Protein 7QYP (pdb70)

Structure (mmCIF, N/CA/C/O backbone):
data_7QYP
#
_entry.id   7QYP
#
_cell.length_a   79.895
_cell.length_b   79.895
_cell.length_c   349.328
_cell.angle_alpha   90.000
_cell.angle_beta   90.000
_cell.angle_gamma   90.000
#
_symmetry.space_group_name_H-M   'P 41 21 2'
#
loop_
_entity.id
_entity.type
_entity.pdbx_description
1 polymer 'BNR/Asp-box repeat protein'
2 non-polymer 1,2-ETHANEDIOL
3 water water
#
loop_
_atom_site.group_PDB
_atom_site.id
_atom_site.type_symbol
_atom_site.label_atom_id
_atom_site.label_alt_id
_atom_site.label_comp_id
_atom_site.label_asym_id
_atom_site.label_entity_id
_atom_site.label_seq_id
_atom_site.pdbx_PDB_ins_code
_atom_site.Cartn_x
_atom_site.Cartn_y
_atom_site.Cartn_z
_atom_site.occupancy
_atom_site.B_iso_or_equiv
_atom_site.auth_seq_id
_atom_site.auth_comp_id
_atom_site.auth_asym_id
_atom_site.auth_atom_id
_atom_site.pdbx_PDB_model_num
ATOM 1 N N . ASP A 1 1 ? 37.456 28.245 26.081 1.000 60.098 34 ASP A N 1
ATOM 2 C CA . ASP A 1 1 ? 37.015 29.425 25.285 1.000 83.724 34 ASP A CA 1
ATOM 3 C C . ASP A 1 1 ? 35.535 29.735 25.594 1.000 157.801 34 ASP A C 1
ATOM 4 O O . ASP A 1 1 ? 35.328 30.524 26.536 1.000 56.458 34 ASP A O 1
ATOM 15 N N . SER A 1 2 ? 34.558 29.119 24.888 1.000 57.005 35 SER A N 1
ATOM 16 C CA . SER A 1 2 ? 33.085 29.301 25.067 1.000 74.982 35 SER A CA 1
ATOM 17 C C . SER A 1 2 ? 32.416 28.045 25.659 1.000 86.037 35 SER A C 1
ATOM 18 O O . SER A 1 2 ? 32.687 26.934 25.166 1.000 61.841 35 SER A O 1
ATOM 26 N N . VAL A 1 3 ? 31.548 28.227 26.663 1.000 38.533 36 VAL A N 1
ATOM 27 C CA . VAL A 1 3 ? 30.768 27.143 27.342 1.000 28.989 36 VAL A CA 1
ATOM 28 C C . VAL A 1 3 ? 29.317 27.606 27.393 1.000 31.778 36 VAL A C 1
ATOM 29 O O . VAL A 1 3 ? 29.087 28.797 27.687 1.000 36.955 36 VAL A O 1
ATOM 42 N N . TYR A 1 4 ? 28.393 26.689 27.118 1.000 29.595 37 TYR A N 1
ATOM 43 C CA . TYR A 1 4 ? 26.940 26.954 27.033 1.000 40.372 37 TYR A CA 1
ATOM 44 C C . TYR A 1 4 ? 26.273 26.161 28.143 1.000 34.475 37 TYR A C 1
ATOM 45 O O . TYR A 1 4 ? 26.604 24.973 28.352 1.000 27.859 37 TYR A O 1
ATOM 63 N N . VAL A 1 5 ? 25.383 26.846 28.849 1.000 37.318 38 VAL A N 1
ATOM 64 C CA . VAL A 1 5 ? 24.695 26.303 30.049 1.000 40.769 38 VAL A CA 1
ATOM 65 C C . VAL A 1 5 ? 23.203 26.396 29.789 1.000 26.872 38 VAL A C 1
ATOM 66 O O . VAL A 1 5 ? 22.692 27.487 29.392 1.000 30.175 38 VAL A O 1
ATOM 79 N N . GLN A 1 6 ? 22.529 25.307 30.100 1.000 29.336 39 GLN A N 1
ATOM 80 C CA . GLN A 1 6 ? 21.061 25.244 30.106 1.000 32.471 39 GLN A CA 1
ATOM 81 C C . GLN A 1 6 ? 20.613 24.931 31.526 1.000 24.912 39 GLN A C 1
ATOM 82 O O . GLN A 1 6 ? 21.204 24.033 32.150 1.000 25.558 39 GLN A O 1
ATOM 96 N N . ASN A 1 7 ? 19.630 25.674 32.019 1.000 24.956 40 ASN A N 1
ATOM 97 C CA . ASN A 1 7 ? 18.939 25.313 33.278 1.000 28.449 40 ASN A CA 1
ATOM 98 C C . ASN A 1 7 ? 17.528 24.874 32.903 1.000 26.137 40 ASN A C 1
ATOM 99 O O . ASN A 1 7 ? 16.623 25.721 32.853 1.000 27.331 40 ASN A O 1
ATOM 110 N N . PRO A 1 8 ? 17.270 23.581 32.602 1.000 26.910 41 PRO A N 1
ATOM 111 C CA . PRO A 1 8 ? 15.952 23.174 32.090 1.000 21.846 41 PRO A CA 1
ATOM 112 C C . PRO A 1 8 ? 14.789 23.354 33.072 1.000 25.006 41 PRO A C 1
ATOM 113 O O . PRO A 1 8 ? 14.865 22.888 34.194 1.000 24.340 41 PRO A O 1
ATOM 124 N N . GLN A 1 9 ? 13.705 23.985 32.620 1.000 25.365 42 GLN A N 1
ATOM 125 C CA . GLN A 1 9 ? 12.488 24.120 33.460 1.000 22.173 42 GLN A CA 1
ATOM 126 C C . GLN A 1 9 ? 11.731 22.784 33.470 1.000 23.532 42 GLN A C 1
ATOM 127 O O . GLN A 1 9 ? 10.774 22.571 32.676 1.000 23.612 42 GLN A O 1
ATOM 141 N N . ILE A 1 10 ? 12.263 21.833 34.223 1.000 20.858 43 ILE A N 1
ATOM 142 C CA . ILE A 1 10 ? 11.602 20.539 34.493 1.000 21.343 43 ILE A CA 1
ATOM 143 C C . ILE A 1 10 ? 11.588 20.341 35.990 1.000 21.298 43 ILE A C 1
ATOM 144 O O . ILE A 1 10 ? 12.390 20.897 36.727 1.000 27.025 43 ILE A O 1
ATOM 160 N N . PRO A 1 11 ? 10.645 19.533 36.491 1.000 24.042 44 PRO A N 1
ATOM 161 C CA . PRO A 1 11 ? 10.575 19.318 37.931 1.000 13.520 44 PRO A CA 1
ATOM 162 C C . PRO A 1 11 ? 11.809 18.563 38.451 1.000 20.804 44 PRO A C 1
ATOM 163 O O . PRO A 1 11 ? 12.232 17.545 37.884 1.000 18.761 44 PRO A O 1
ATOM 174 N N . ILE A 1 12 ? 12.243 19.026 39.633 1.000 27.297 45 ILE A N 1
ATOM 175 C CA . ILE A 1 12 ? 13.179 18.304 40.534 1.000 22.091 45 ILE A CA 1
ATOM 176 C C . ILE A 1 12 ? 12.362 17.349 41.417 1.000 21.783 45 ILE A C 1
ATOM 177 O O . ILE A 1 12 ? 11.534 17.822 42.231 1.000 23.486 45 ILE A O 1
ATOM 193 N N . LEU A 1 13 ? 12.526 16.050 41.220 1.000 19.119 46 LEU A N 1
ATOM 194 C CA . LEU A 1 13 ? 11.651 15.081 41.930 1.000 28.434 46 LEU A CA 1
ATOM 195 C C . LEU A 1 13 ? 12.294 14.779 43.288 1.000 37.217 46 LEU A C 1
ATOM 196 O O . LEU A 1 13 ? 13.462 14.333 43.329 1.000 24.286 46 LEU A O 1
ATOM 212 N N . VAL A 1 14 ? 11.546 14.997 44.368 1.000 24.667 47 VAL A N 1
ATOM 213 C CA . VAL A 1 14 ? 12.071 14.786 45.759 1.000 27.401 47 VAL A CA 1
ATOM 214 C C . VAL A 1 14 ? 12.345 13.289 45.972 1.000 26.041 47 VAL A C 1
ATOM 215 O O . VAL A 1 14 ? 13.064 12.979 46.939 1.000 28.812 47 VAL A O 1
ATOM 228 N N . ASP A 1 15 ? 11.773 12.391 45.143 1.000 25.927 48 ASP A N 1
ATOM 229 C CA . ASP A 1 15 ? 11.952 10.916 45.295 1.000 23.895 48 ASP A CA 1
ATOM 230 C C . ASP A 1 15 ? 13.035 10.387 44.344 1.000 25.799 48 ASP A C 1
ATOM 231 O O . ASP A 1 15 ? 13.347 9.193 44.398 1.000 31.636 48 ASP A O 1
ATOM 240 N N . ARG A 1 16 ? 13.616 11.223 43.488 1.000 23.818 49 ARG A N 1
ATOM 241 C CA . ARG A 1 16 ? 14.677 10.741 42.571 1.000 26.640 49 ARG A CA 1
ATOM 242 C C . ARG A 1 16 ? 16.047 10.814 43.231 1.000 34.734 49 ARG A C 1
ATOM 243 O O . ARG A 1 16 ? 16.235 11.613 44.185 1.000 31.091 49 ARG A O 1
ATOM 264 N N . THR A 1 17 ? 16.958 9.936 42.787 1.000 25.942 50 THR A N 1
ATOM 265 C CA . THR A 1 17 ? 18.379 10.020 43.137 1.000 24.191 50 THR A CA 1
ATOM 266 C C . THR A 1 17 ? 19.045 11.106 42.289 1.000 25.453 50 THR A C 1
ATOM 267 O O . THR A 1 17 ? 19.911 11.844 42.835 1.000 22.016 50 THR A O 1
ATOM 278 N N . ASP A 1 18 ? 18.749 11.158 40.988 1.000 27.081 51 ASP A N 1
ATOM 279 C CA . ASP A 1 18 ? 19.291 12.216 40.088 1.000 38.400 51 ASP A CA 1
ATOM 280 C C . ASP A 1 18 ? 18.161 13.039 39.445 1.000 28.661 51 ASP A C 1
ATOM 281 O O . ASP A 1 18 ? 17.078 12.527 39.196 1.000 22.570 51 ASP A O 1
ATOM 290 N N . ASN A 1 19 ? 18.425 14.319 39.290 1.000 20.485 52 ASN A N 1
ATOM 291 C CA . ASN A 1 19 ? 17.585 15.323 38.627 1.000 22.182 52 ASN A CA 1
ATOM 292 C C . ASN A 1 19 ? 18.532 16.239 37.865 1.000 25.651 52 ASN A C 1
ATOM 293 O O . ASN A 1 19 ? 19.484 16.682 38.461 1.000 22.618 52 ASN A O 1
ATOM 304 N N . VAL A 1 20 ? 18.256 16.537 36.604 1.000 21.586 53 VAL A N 1
ATOM 305 C CA . VAL A 1 20 ? 19.092 17.484 35.819 1.000 18.905 53 VAL A CA 1
ATOM 306 C C . VAL A 1 20 ? 18.870 18.908 36.310 1.000 23.077 53 VAL A C 1
ATOM 307 O O . VAL A 1 20 ? 17.738 19.439 36.143 1.000 26.573 53 VAL A O 1
ATOM 320 N N . LEU A 1 21 ? 19.916 19.496 36.893 1.000 27.027 54 LEU A N 1
ATOM 321 C CA . LEU A 1 21 ? 19.912 20.898 37.373 1.000 27.995 54 LEU A CA 1
ATOM 322 C C . LEU A 1 21 ? 20.485 21.732 36.233 1.000 33.666 54 LEU A C 1
ATOM 323 O O . LEU A 1 21 ? 19.886 22.760 35.911 1.000 23.129 54 LEU A O 1
ATOM 339 N N . PHE A 1 22 ? 21.635 21.322 35.682 1.000 23.063 55 PHE A N 1
ATOM 340 C CA . PHE A 1 22 ? 22.272 22.089 34.582 1.000 33.289 55 PHE A CA 1
ATOM 341 C C . PHE A 1 22 ? 22.718 21.102 33.512 1.000 38.350 55 PHE A C 1
ATOM 342 O O . PHE A 1 22 ? 23.169 19.985 33.889 1.000 24.144 55 PHE A O 1
ATOM 359 N N . ARG A 1 23 ? 22.625 21.508 32.247 1.000 29.834 56 ARG A N 1
ATOM 360 C CA . ARG A 1 23 ? 23.287 20.766 31.142 1.000 23.367 56 ARG A CA 1
ATOM 361 C C . ARG A 1 23 ? 24.300 21.727 30.538 1.000 24.892 56 ARG A C 1
ATOM 362 O O . ARG A 1 23 ? 23.991 22.915 30.429 1.000 25.978 56 ARG A O 1
ATOM 383 N N . ILE A 1 24 ? 25.474 21.196 30.201 1.000 22.699 57 ILE A N 1
ATOM 384 C CA . ILE A 1 24 ? 26.621 22.035 29.752 1.000 34.494 57 ILE A CA 1
ATOM 385 C C . ILE A 1 24 ? 27.176 21.449 28.460 1.000 34.220 57 ILE A C 1
ATOM 386 O O . ILE A 1 24 ? 27.411 20.230 28.420 1.000 28.437 57 ILE A O 1
ATOM 402 N N . ARG A 1 25 ? 27.285 22.304 27.445 1.000 27.827 58 ARG A N 1
ATOM 403 C CA . ARG A 1 25 ? 27.877 21.958 26.149 1.000 31.592 58 ARG A CA 1
ATOM 404 C C . ARG A 1 25 ? 29.141 22.798 26.010 1.000 37.329 58 ARG A C 1
ATOM 405 O O . ARG A 1 25 ? 29.034 24.043 26.000 1.000 27.552 58 ARG A O 1
ATOM 426 N N . ILE A 1 26 ? 30.283 22.117 25.895 1.000 23.378 59 ILE A N 1
ATOM 427 C CA . ILE A 1 26 ? 31.569 22.747 25.522 1.000 35.203 59 ILE A CA 1
ATOM 428 C C . ILE A 1 26 ? 31.780 22.386 24.060 1.000 47.533 59 ILE A C 1
ATOM 429 O O . ILE A 1 26 ? 32.112 21.246 23.758 1.000 34.415 59 ILE A O 1
ATOM 445 N N . PRO A 1 27 ? 31.501 23.320 23.121 1.000 45.478 60 PRO A N 1
ATOM 446 C CA . PRO A 1 27 ? 31.404 22.976 21.702 1.000 51.299 60 PRO A CA 1
ATOM 447 C C . PRO A 1 27 ? 32.719 22.715 20.939 1.000 47.211 60 PRO A C 1
ATOM 448 O O . PRO A 1 27 ? 32.700 21.914 20.043 1.000 36.979 60 PRO A O 1
ATOM 459 N N . ASP A 1 28 ? 33.817 23.383 21.291 1.000 40.185 61 ASP A N 1
ATOM 460 C CA . ASP A 1 28 ? 35.049 23.503 20.453 1.000 52.872 61 ASP A CA 1
ATOM 461 C C . ASP A 1 28 ? 36.270 23.122 21.281 1.000 47.710 61 ASP A C 1
ATOM 462 O O . ASP A 1 28 ? 37.285 23.847 21.216 1.000 37.058 61 ASP A O 1
ATOM 471 N N . ALA A 1 29 ? 36.174 22.043 22.057 1.000 38.649 62 ALA A N 1
ATOM 472 C CA . ALA A 1 29 ? 37.295 21.539 22.875 1.000 47.707 62 ALA A CA 1
ATOM 473 C C . ALA A 1 29 ? 38.428 21.118 21.954 1.000 49.088 62 ALA A C 1
ATOM 474 O O . ALA A 1 29 ? 38.146 20.609 20.833 1.000 39.624 62 ALA A O 1
ATOM 481 N N . THR A 1 30 ? 39.645 21.323 22.454 1.000 35.766 63 THR A N 1
ATOM 482 C CA . THR A 1 30 ? 40.877 20.666 21.999 1.000 36.819 63 THR A CA 1
ATOM 483 C C . THR A 1 30 ? 40.879 19.310 22.748 1.000 40.286 63 THR A C 1
ATOM 484 O O . THR A 1 30 ? 40.556 19.242 23.949 1.000 35.993 63 THR A O 1
ATOM 495 N N . LYS A 1 31 ? 41.413 18.277 22.069 1.000 47.978 64 LYS A N 1
ATOM 496 C CA . LYS A 1 31 ? 41.622 16.946 22.712 1.000 37.306 64 LYS A CA 1
ATOM 497 C C . LYS A 1 31 ? 42.577 17.180 23.891 1.000 31.904 64 LYS A C 1
ATOM 498 O O . LYS A 1 31 ? 43.535 17.878 23.675 1.000 44.660 64 LYS A O 1
ATOM 517 N N . GLY A 1 32 ? 42.251 16.689 25.094 1.000 35.648 65 GLY A N 1
ATOM 518 C CA . GLY A 1 32 ? 43.077 16.828 26.311 1.000 34.097 65 GLY A CA 1
ATOM 519 C C . GLY A 1 32 ? 42.670 18.003 27.211 1.000 39.103 65 GLY A C 1
ATOM 520 O O . GLY A 1 32 ? 43.256 18.147 28.338 1.000 39.737 65 GLY A O 1
ATOM 524 N N . ASP A 1 33 ? 41.769 18.882 26.758 1.000 39.490 66 ASP A N 1
ATOM 525 C CA . ASP A 1 33 ? 41.257 19.991 27.614 1.000 36.134 66 ASP A CA 1
ATOM 526 C C . ASP A 1 33 ? 40.620 19.363 28.853 1.000 58.208 66 ASP A C 1
ATOM 527 O O . ASP A 1 33 ? 39.978 18.283 28.730 1.000 33.656 66 ASP A O 1
ATOM 536 N N . VAL A 1 34 ? 40.764 20.006 30.008 1.000 33.498 67 VAL A N 1
ATOM 537 C CA . VAL A 1 34 ? 40.100 19.518 31.251 1.000 36.223 67 VAL A CA 1
ATOM 538 C C . VAL A 1 34 ? 39.259 20.657 31.818 1.000 31.200 67 VAL A C 1
ATOM 539 O O . VAL A 1 34 ? 39.821 21.794 31.997 1.000 50.674 67 VAL A O 1
ATOM 552 N N . LEU A 1 35 ? 38.011 20.343 32.143 1.000 35.709 68 LEU A N 1
ATOM 553 C CA . LEU A 1 35 ? 37.154 21.196 32.998 1.000 33.796 68 LEU A CA 1
ATOM 554 C C . LEU A 1 35 ? 37.663 21.024 34.455 1.000 32.032 68 LEU A C 1
ATOM 555 O O . LEU A 1 35 ? 37.269 20.091 35.158 1.000 28.309 68 LEU A O 1
ATOM 571 N N . ASN A 1 36 ? 38.597 21.889 34.906 1.000 35.438 69 ASN A N 1
ATOM 572 C CA . ASN A 1 36 ? 39.265 21.741 36.232 1.000 31.164 69 ASN A CA 1
ATOM 573 C C . ASN A 1 36 ? 38.231 21.916 37.344 1.000 39.698 69 ASN A C 1
ATOM 574 O O . ASN A 1 36 ? 38.329 21.168 38.375 1.000 39.414 69 ASN A O 1
ATOM 585 N N . ARG A 1 37 ? 37.267 22.840 37.142 1.000 33.845 70 ARG A N 1
ATOM 586 C CA . ARG A 1 37 ? 36.275 23.190 38.185 1.000 40.993 70 ARG A CA 1
ATOM 587 C C . ARG A 1 37 ? 35.200 24.097 37.600 1.000 44.385 70 ARG A C 1
ATOM 588 O O . ARG A 1 37 ? 35.450 24.937 36.702 1.000 35.163 70 ARG A O 1
ATOM 609 N N . LEU A 1 38 ? 34.018 23.917 38.147 1.000 34.855 71 LEU A N 1
ATOM 610 C CA . LEU A 1 38 ? 32.800 24.649 37.783 1.000 43.448 71 LEU A CA 1
ATOM 611 C C . LEU A 1 38 ? 32.232 25.150 39.117 1.000 51.351 71 LEU A C 1
ATOM 612 O O . LEU A 1 38 ? 32.316 24.398 40.110 1.000 38.588 71 LEU A O 1
ATOM 628 N N . THR A 1 39 ? 31.771 26.395 39.182 1.000 33.841 72 THR A N 1
ATOM 629 C CA . THR A 1 39 ? 31.189 26.977 40.418 1.000 39.301 72 THR A CA 1
ATOM 630 C C . THR A 1 39 ? 29.727 27.287 40.133 1.000 47.569 72 THR A C 1
ATOM 631 O O . THR A 1 39 ? 29.449 27.845 39.037 1.000 37.591 72 THR A O 1
ATOM 642 N N . ILE A 1 40 ? 28.858 26.867 41.051 1.000 35.534 73 ILE A N 1
ATOM 643 C CA . ILE A 1 40 ? 27.411 27.186 40.998 1.000 30.806 73 ILE A CA 1
ATOM 644 C C . ILE A 1 40 ? 27.082 27.998 42.257 1.000 26.828 73 ILE A C 1
ATOM 645 O O . ILE A 1 40 ? 27.743 27.809 43.277 1.000 34.931 73 ILE A O 1
ATOM 661 N N . ARG A 1 41 ? 26.129 28.932 42.122 1.000 31.871 74 ARG A N 1
ATOM 662 C CA . ARG A 1 41 ? 25.660 29.800 43.218 1.000 35.315 74 ARG A CA 1
ATOM 663 C C . ARG A 1 41 ? 24.154 29.593 43.346 1.000 39.165 74 ARG A C 1
ATOM 664 O O . ARG A 1 41 ? 23.490 29.431 42.306 1.000 32.044 74 ARG A O 1
ATOM 685 N N . PHE A 1 42 ? 23.670 29.555 44.590 1.000 28.156 75 PHE A N 1
ATOM 686 C CA . PHE A 1 42 ? 22.236 29.461 44.927 1.000 27.627 75 PHE A CA 1
ATOM 687 C C . PHE A 1 42 ? 21.833 30.778 45.603 1.000 28.096 75 PHE A C 1
ATOM 688 O O . PHE A 1 42 ? 22.637 31.338 46.379 1.000 28.860 75 PHE A O 1
ATOM 705 N N . GLY A 1 43 ? 20.617 31.249 45.347 1.000 29.583 76 GLY A N 1
ATOM 706 C CA . GLY A 1 43 ? 20.090 32.501 45.935 1.000 31.909 76 GLY A CA 1
ATOM 707 C C . GLY A 1 43 ? 20.194 32.502 47.468 1.000 34.715 76 GLY A C 1
ATOM 708 O O . GLY A 1 43 ? 20.101 31.407 48.082 1.000 32.684 76 GLY A O 1
ATOM 712 N N . ASN A 1 44 ? 20.370 33.672 48.073 1.000 36.706 77 ASN A N 1
ATOM 713 C CA . ASN A 1 44 ? 20.579 33.825 49.542 1.000 33.959 77 ASN A CA 1
ATOM 714 C C . ASN A 1 44 ? 19.439 33.186 50.349 1.000 30.014 77 ASN A C 1
ATOM 715 O O . ASN A 1 44 ? 19.668 32.873 51.506 1.000 31.957 77 ASN A O 1
ATOM 726 N N . GLU A 1 45 ? 18.262 32.974 49.774 1.000 34.024 78 GLU A N 1
ATOM 727 C CA . GLU A 1 45 ? 17.089 32.540 50.575 1.000 37.816 78 GLU A CA 1
ATOM 728 C C . GLU A 1 45 ? 16.746 31.105 50.211 1.000 32.697 78 GLU A C 1
ATOM 729 O O . GLU A 1 45 ? 15.756 30.606 50.754 1.000 33.245 78 GLU A O 1
ATOM 741 N N . ASP A 1 46 ? 17.563 30.454 49.383 1.000 32.008 79 ASP A N 1
ATOM 742 C CA . ASP A 1 46 ? 17.389 29.028 49.041 1.000 38.586 79 ASP A CA 1
ATOM 743 C C . ASP A 1 46 ? 17.618 28.211 50.317 1.000 31.095 79 ASP A C 1
ATOM 744 O O . ASP A 1 46 ? 18.544 28.486 51.054 1.000 28.394 79 ASP A O 1
ATOM 753 N N . LYS A 1 47 ? 16.767 27.206 50.504 1.000 29.597 80 LYS A N 1
ATOM 754 C CA . LYS A 1 47 ? 16.810 26.247 51.623 1.000 32.207 80 LYS A CA 1
ATOM 755 C C . LYS A 1 47 ? 17.762 25.121 51.207 1.000 26.045 80 LYS A C 1
ATOM 756 O O . LYS A 1 47 ? 17.287 24.069 50.826 1.000 33.575 80 LYS A O 1
ATOM 775 N N . LEU A 1 48 ? 19.058 25.376 51.273 1.000 29.560 81 LEU A N 1
ATOM 776 C CA . LEU A 1 48 ? 20.080 24.423 50.804 1.000 32.588 81 LEU A CA 1
ATOM 777 C C . LEU A 1 48 ? 20.177 23.244 51.771 1.000 28.711 81 LEU A C 1
ATOM 778 O O . LEU A 1 48 ? 20.759 22.250 51.388 1.000 32.687 81 LEU A O 1
ATOM 794 N N . SER A 1 49 ? 19.662 23.357 52.999 1.000 30.377 82 SER A N 1
ATOM 795 C CA . SER A 1 49 ? 19.614 22.229 53.965 1.000 28.932 82 SER A CA 1
ATOM 796 C C . SER A 1 49 ? 18.695 21.126 53.424 1.000 25.814 82 SER A C 1
ATOM 797 O O . SER A 1 49 ? 18.851 20.000 53.867 1.000 33.058 82 SER A O 1
ATOM 805 N N . GLU A 1 50 ? 17.823 21.400 52.446 1.000 30.561 83 GLU A N 1
ATOM 806 C CA . GLU A 1 50 ? 16.991 20.344 51.787 1.000 30.921 83 GLU A CA 1
ATOM 807 C C . GLU A 1 50 ? 17.752 19.697 50.622 1.000 30.365 83 GLU A C 1
ATOM 808 O O . GLU A 1 50 ? 17.231 18.707 50.090 1.000 34.891 83 GLU A O 1
ATOM 820 N N . VAL A 1 51 ? 18.916 20.230 50.227 1.000 32.652 84 VAL A N 1
ATOM 821 C CA . VAL A 1 51 ? 19.733 19.606 49.143 1.000 29.671 84 VAL A CA 1
ATOM 822 C C . VAL A 1 51 ? 20.656 18.557 49.793 1.000 25.371 84 VAL A C 1
ATOM 823 O O . VAL A 1 51 ? 21.482 18.914 50.680 1.000 29.197 84 VAL A O 1
ATOM 836 N N . LYS A 1 52 ? 20.440 17.288 49.447 1.000 28.227 85 LYS A N 1
ATOM 837 C CA . LYS A 1 52 ? 21.202 16.115 49.956 1.000 35.855 85 LYS A CA 1
ATOM 838 C C . LYS A 1 52 ? 22.558 16.057 49.268 1.000 31.260 85 LYS A C 1
ATOM 839 O O . LYS A 1 52 ? 23.550 15.901 49.976 1.000 36.212 85 LYS A O 1
ATOM 858 N N . ALA A 1 53 ? 22.615 16.260 47.948 1.000 31.978 86 ALA A N 1
ATOM 859 C CA . ALA A 1 53 ? 23.862 16.154 47.146 1.000 39.065 86 ALA A CA 1
ATOM 860 C C . ALA A 1 53 ? 23.711 16.840 45.782 1.000 41.227 86 ALA A C 1
ATOM 861 O O . ALA A 1 53 ? 22.584 16.963 45.225 1.000 30.464 86 ALA A O 1
ATOM 868 N N . VAL A 1 54 ? 24.847 17.301 45.276 1.000 29.293 87 VAL A N 1
ATOM 869 C CA . VAL A 1 54 ? 25.027 17.782 43.888 1.000 24.690 87 VAL A CA 1
ATOM 870 C C . VAL A 1 54 ? 26.182 16.976 43.285 1.000 34.035 87 VAL A C 1
ATOM 871 O O . VAL A 1 54 ? 27.203 16.842 43.933 1.000 31.999 87 VAL A O 1
ATOM 884 N N . ARG A 1 55 ? 26.014 16.504 42.061 1.000 26.676 88 ARG A N 1
ATOM 885 C CA . ARG A 1 55 ? 27.005 15.691 41.325 1.000 32.020 88 ARG A CA 1
ATOM 886 C C . ARG A 1 55 ? 27.317 16.335 39.980 1.000 29.011 88 ARG A C 1
ATOM 887 O O . ARG A 1 55 ? 26.435 16.970 39.392 1.000 22.265 88 ARG A O 1
ATOM 908 N N . LEU A 1 56 ? 28.550 16.155 39.510 1.000 31.643 89 LEU A N 1
ATOM 909 C CA . LEU A 1 56 ? 28.957 16.528 38.139 1.000 31.109 89 LEU A CA 1
ATOM 910 C C . LEU A 1 56 ? 29.203 15.231 37.371 1.000 24.974 89 LEU A C 1
ATOM 911 O O . LEU A 1 56 ? 30.035 14.379 37.872 1.000 24.728 89 LEU A O 1
ATOM 927 N N . PHE A 1 57 ? 28.523 15.096 36.235 1.000 32.433 90 PHE A N 1
ATOM 928 C CA . PHE A 1 57 ? 28.675 13.940 35.325 1.000 26.623 90 PHE A CA 1
ATOM 929 C C . PHE A 1 57 ? 29.312 14.382 34.007 1.000 30.019 90 PHE A C 1
ATOM 930 O O . PHE A 1 57 ? 29.003 15.486 33.544 1.000 31.602 90 PHE A O 1
ATOM 947 N N . TYR A 1 58 ? 30.109 13.489 33.399 1.000 25.311 91 TYR A N 1
ATOM 948 C CA . TYR A 1 58 ? 30.583 13.601 31.996 1.000 29.322 91 TYR A CA 1
ATOM 949 C C . TYR A 1 58 ? 29.769 12.631 31.139 1.000 41.960 91 TYR A C 1
ATOM 950 O O . TYR A 1 58 ? 29.610 11.467 31.579 1.000 26.795 91 TYR A O 1
ATOM 968 N N . ALA A 1 59 ? 29.237 13.087 30.001 1.000 29.699 92 ALA A N 1
ATOM 969 C CA . ALA A 1 59 ? 28.399 12.246 29.089 1.000 25.520 92 ALA A CA 1
ATOM 970 C C . ALA A 1 59 ? 29.081 12.095 27.721 1.000 24.962 92 ALA A C 1
ATOM 971 O O . ALA A 1 59 ? 28.429 11.598 26.827 1.000 29.722 92 ALA A O 1
ATOM 978 N N . GLY A 1 60 ? 30.346 12.511 27.588 1.000 30.628 93 GLY A N 1
ATOM 979 C CA . GLY A 1 60 ? 31.149 12.277 26.374 1.000 25.645 93 GLY A CA 1
ATOM 980 C C . GLY A 1 60 ? 30.825 13.310 25.314 1.000 36.613 93 GLY A C 1
ATOM 981 O O . GLY A 1 60 ? 30.742 14.495 25.660 1.000 30.240 93 GLY A O 1
ATOM 985 N N . THR A 1 61 ? 30.611 12.886 24.064 1.000 34.340 94 THR A N 1
ATOM 986 C CA . THR A 1 61 ? 30.580 13.801 22.889 1.000 25.653 94 THR A CA 1
ATOM 987 C C . THR A 1 61 ? 29.245 13.644 22.144 1.000 25.091 94 THR A C 1
ATOM 988 O O . THR A 1 61 ? 28.312 12.963 22.664 1.000 22.862 94 THR A O 1
ATOM 999 N N . GLU A 1 62 ? 29.185 14.239 20.950 1.000 29.128 95 GLU A N 1
ATOM 1000 C CA . GLU A 1 62 ? 27.997 14.262 20.077 1.000 29.739 95 GLU A CA 1
ATOM 1001 C C . GLU A 1 62 ? 28.364 13.567 18.781 1.000 27.960 95 GLU A C 1
ATOM 1002 O O . GLU A 1 62 ? 29.539 13.486 18.482 1.000 31.487 95 GLU A O 1
ATOM 1014 N N . ALA A 1 63 ? 27.361 12.979 18.139 1.000 31.749 96 ALA A N 1
ATOM 1015 C CA . ALA A 1 63 ? 27.435 12.477 16.750 1.000 27.167 96 ALA A CA 1
ATOM 1016 C C . ALA A 1 63 ? 27.725 13.632 15.772 1.000 27.038 96 ALA A C 1
ATOM 1017 O O . ALA A 1 63 ? 27.057 14.686 15.872 1.000 41.529 96 ALA A O 1
ATOM 1024 N N . ALA A 1 64 ? 28.618 13.379 14.821 1.000 33.240 97 ALA A N 1
ATOM 1025 C CA . ALA A 1 64 ? 29.037 14.248 13.685 1.000 46.855 97 ALA A CA 1
ATOM 1026 C C . ALA A 1 64 ? 27.835 14.844 12.951 1.000 34.169 97 ALA A C 1
ATOM 1027 O O . ALA A 1 64 ? 27.944 15.954 12.487 1.000 44.786 97 ALA A O 1
ATOM 1034 N N . THR A 1 65 ? 26.732 14.107 12.913 1.000 32.094 98 THR A N 1
ATOM 1035 C CA . THR A 1 65 ? 25.528 14.292 12.086 1.000 37.440 98 THR A CA 1
ATOM 1036 C C . THR A 1 65 ? 24.572 15.230 12.812 1.000 57.469 98 THR A C 1
ATOM 1037 O O . THR A 1 65 ? 23.705 15.754 12.150 1.000 36.854 98 THR A O 1
ATOM 1048 N N . LYS A 1 66 ? 24.687 15.376 14.131 1.000 44.113 99 LYS A N 1
ATOM 1049 C CA . LYS A 1 66 ? 23.566 15.918 14.949 1.000 43.297 99 LYS A CA 1
ATOM 1050 C C . LYS A 1 66 ? 23.778 17.385 15.345 1.000 30.000 99 LYS A C 1
ATOM 1051 O O . LYS A 1 66 ? 22.974 17.915 16.179 1.000 42.950 99 LYS A O 1
ATOM 1070 N N . GLY A 1 67 ? 24.761 18.053 14.767 1.000 34.907 100 GLY A N 1
ATOM 1071 C CA . GLY A 1 67 ? 24.885 19.515 14.908 1.000 60.047 100 GLY A CA 1
ATOM 1072 C C . GLY A 1 67 ? 25.426 19.909 16.267 1.000 60.073 100 GLY A C 1
ATOM 1073 O O . GLY A 1 67 ? 26.034 19.062 16.946 1.000 40.826 100 GLY A O 1
ATOM 1077 N N . ARG A 1 68 ? 25.226 21.170 16.624 1.000 44.290 101 ARG A N 1
ATOM 1078 C CA . ARG A 1 68 ? 26.109 21.897 17.561 1.000 46.669 101 ARG A CA 1
ATOM 1079 C C . ARG A 1 68 ? 25.261 22.653 18.590 1.000 40.936 101 ARG A C 1
ATOM 1080 O O . ARG A 1 68 ? 25.827 23.399 19.387 1.000 37.984 101 ARG A O 1
ATOM 1101 N N . SER A 1 69 ? 23.947 22.455 18.572 1.000 31.509 102 SER A N 1
ATOM 1102 C CA . SER A 1 69 ? 22.963 23.235 19.358 1.000 43.197 102 SER A CA 1
ATOM 1103 C C . SER A 1 69 ? 22.326 22.396 20.459 1.000 37.053 102 SER A C 1
ATOM 1104 O O . SER A 1 69 ? 21.440 22.922 21.106 1.000 31.281 102 SER A O 1
ATOM 1112 N N . ARG A 1 70 ? 22.723 21.132 20.648 1.000 28.659 103 ARG A N 1
ATOM 1113 C CA . ARG A 1 70 ? 22.034 20.255 21.643 1.000 32.028 103 ARG A CA 1
ATOM 1114 C C . ARG A 1 70 ? 22.775 20.382 22.974 1.000 29.947 103 ARG A C 1
ATOM 1115 O O . ARG A 1 70 ? 23.917 20.850 22.986 1.000 27.460 103 ARG A O 1
ATOM 1136 N N . PHE A 1 71 ? 22.113 20.020 24.061 1.000 25.621 104 PHE A N 1
ATOM 1137 C CA . PHE A 1 71 ? 22.641 20.139 25.442 1.000 21.824 104 PHE A CA 1
ATOM 1138 C C . PHE A 1 71 ? 22.939 18.754 26.018 1.000 28.165 104 PHE A C 1
ATOM 1139 O O . PHE A 1 71 ? 23.343 18.691 27.130 1.000 33.028 104 PHE A O 1
ATOM 1156 N N . ALA A 1 72 ? 22.717 17.673 25.275 1.000 29.661 105 ALA A N 1
ATOM 1157 C CA . ALA A 1 72 ? 22.994 16.281 25.696 1.000 32.183 105 ALA A CA 1
ATOM 1158 C C . ALA A 1 72 ? 22.965 15.369 24.480 1.000 33.611 105 ALA A C 1
ATOM 1159 O O . ALA A 1 72 ? 22.285 15.686 23.529 1.000 22.893 105 ALA A O 1
ATOM 1166 N N . PRO A 1 73 ? 23.641 14.198 24.502 1.000 21.131 106 PRO A N 1
ATOM 1167 C CA . PRO A 1 73 ? 23.580 13.277 23.373 1.000 20.679 106 PRO A CA 1
ATOM 1168 C C . PRO A 1 73 ? 22.380 12.317 23.502 1.000 23.616 106 PRO A C 1
ATOM 1169 O O . PRO A 1 73 ? 21.984 11.660 22.564 1.000 26.303 106 PRO A O 1
ATOM 1180 N N . VAL A 1 74 ? 21.772 12.282 24.667 1.000 17.410 107 VAL A N 1
ATOM 1181 C CA . VAL A 1 74 ? 20.792 11.221 25.076 1.000 21.411 107 VAL A CA 1
ATOM 1182 C C . VAL A 1 74 ? 20.103 11.751 26.330 1.000 29.002 107 VAL A C 1
ATOM 1183 O O . VAL A 1 74 ? 20.717 12.602 27.057 1.000 27.672 107 VAL A O 1
ATOM 1196 N N . THR A 1 75 ? 18.941 11.194 26.632 1.000 21.287 108 THR A N 1
ATOM 1197 C CA . THR A 1 75 ? 18.237 11.330 27.929 1.000 26.569 108 THR A CA 1
ATOM 1198 C C . THR A 1 75 ? 19.133 10.766 29.049 1.000 33.929 108 THR A C 1
ATOM 1199 O O . THR A 1 75 ? 19.547 9.562 28.962 1.000 25.028 108 THR A O 1
ATOM 1210 N N . TYR A 1 76 ? 19.358 11.555 30.105 1.000 23.570 109 TYR A N 1
ATOM 1211 C CA . TYR A 1 76 ? 20.262 11.164 31.205 1.000 27.927 109 TYR A CA 1
ATOM 1212 C C . TYR A 1 76 ? 19.489 10.316 32.213 1.000 23.334 109 TYR A C 1
ATOM 1213 O O . TYR A 1 76 ? 20.013 9.255 32.739 1.000 22.370 109 TYR A O 1
ATOM 1231 N N . VAL A 1 77 ? 18.302 10.785 32.573 1.000 22.298 110 VAL A N 1
ATOM 1232 C CA . VAL A 1 77 ? 17.462 10.117 33.596 1.000 24.817 110 VAL A CA 1
ATOM 1233 C C . VAL A 1 77 ? 16.168 9.685 32.925 1.000 19.063 110 VAL A C 1
ATOM 1234 O O . VAL A 1 77 ? 15.307 10.584 32.638 1.000 21.852 110 VAL A O 1
ATOM 1247 N N . SER A 1 78 ? 15.995 8.368 32.785 1.000 26.119 111 SER A N 1
ATOM 1248 C CA . SER A 1 78 ? 14.857 7.757 32.032 1.000 25.269 111 SER A CA 1
ATOM 1249 C C . SER A 1 78 ? 13.551 7.872 32.818 1.000 26.514 111 SER A C 1
ATOM 1250 O O . SER A 1 78 ? 13.532 7.491 34.014 1.000 22.857 111 SER A O 1
ATOM 1258 N N . SER A 1 79 ? 12.485 8.372 32.188 1.000 18.082 112 SER A N 1
ATOM 1259 C CA . SER A 1 79 ? 11.125 8.221 32.739 1.000 21.567 112 SER A CA 1
ATOM 1260 C C . SER A 1 79 ? 10.444 6.930 32.235 1.000 20.216 112 SER A C 1
ATOM 1261 O O . SER A 1 79 ? 9.303 6.736 32.646 1.000 21.684 112 SER A O 1
ATOM 1269 N N . HIS A 1 80 ? 11.093 6.067 31.440 1.000 25.665 113 HIS A N 1
ATOM 1270 C CA . HIS A 1 80 ? 10.438 4.875 30.794 1.000 29.448 113 HIS A CA 1
ATOM 1271 C C . HIS A 1 80 ? 11.127 3.556 31.155 1.000 26.316 113 HIS A C 1
ATOM 1272 O O . HIS A 1 80 ? 10.503 2.465 31.016 1.000 22.038 113 HIS A O 1
ATOM 1287 N N . ASN A 1 81 ? 12.373 3.616 31.565 1.000 23.329 114 ASN A N 1
ATOM 1288 C CA . ASN A 1 81 ? 13.144 2.361 31.843 1.000 20.091 114 ASN A CA 1
ATOM 1289 C C . ASN A 1 81 ? 12.599 1.696 33.107 1.000 20.931 114 ASN A C 1
ATOM 1290 O O . ASN A 1 81 ? 12.873 2.195 34.231 1.000 24.290 114 ASN A O 1
ATOM 1301 N N . ILE A 1 82 ? 11.879 0.580 32.959 1.000 23.580 115 ILE A N 1
ATOM 1302 C CA . ILE A 1 82 ? 11.257 -0.131 34.117 1.000 24.594 115 ILE A CA 1
ATOM 1303 C C . ILE A 1 82 ? 12.325 -0.637 35.105 1.000 30.748 115 ILE A C 1
ATOM 1304 O O . ILE A 1 82 ? 11.948 -0.980 36.211 1.000 29.611 115 ILE A O 1
ATOM 1320 N N . ARG A 1 83 ? 13.592 -0.737 34.721 1.000 25.750 116 ARG A N 1
ATOM 1321 C CA . ARG A 1 83 ? 14.687 -1.181 35.636 1.000 28.523 116 ARG A CA 1
ATOM 1322 C C . ARG A 1 83 ? 15.354 0.020 36.331 1.000 27.139 116 ARG A C 1
ATOM 1323 O O . ARG A 1 83 ? 16.103 -0.205 37.291 1.000 30.380 116 ARG A O 1
ATOM 1344 N N . ASN A 1 84 ? 15.083 1.245 35.928 1.000 26.204 117 ASN A N 1
ATOM 1345 C CA . ASN A 1 84 ? 15.737 2.428 36.545 1.000 18.337 117 ASN A CA 1
ATOM 1346 C C . ASN A 1 84 ? 15.156 3.733 36.009 1.000 20.601 117 ASN A C 1
ATOM 1347 O O . ASN A 1 84 ? 15.598 4.230 34.959 1.000 23.730 117 ASN A O 1
ATOM 1358 N N . THR A 1 85 ? 14.236 4.315 36.752 1.000 23.600 118 THR A N 1
ATOM 1359 C CA . THR A 1 85 ? 13.707 5.659 36.466 1.000 23.084 118 THR A CA 1
ATOM 1360 C C . THR A 1 85 ? 14.252 6.668 37.487 1.000 27.376 118 THR A C 1
ATOM 1361 O O . THR A 1 85 ? 13.741 7.766 37.467 1.000 20.497 118 THR A O 1
ATOM 1372 N N . ARG A 1 86 ? 15.121 6.280 38.439 1.000 21.282 119 ARG A N 1
ATOM 1373 C CA . ARG A 1 86 ? 15.341 7.170 39.610 1.000 29.379 119 ARG A CA 1
ATOM 1374 C C . ARG A 1 86 ? 16.768 7.711 39.638 1.000 27.149 119 ARG A C 1
ATOM 1375 O O . ARG A 1 86 ? 16.966 8.745 40.226 1.000 24.969 119 ARG A O 1
ATOM 1396 N N . SER A 1 87 ? 17.725 7.006 39.021 1.000 28.382 120 SER A N 1
ATOM 1397 C CA . SER A 1 87 ? 19.087 7.542 38.857 1.000 22.598 120 SER A CA 1
ATOM 1398 C C . SER A 1 87 ? 19.505 7.616 37.383 1.000 18.615 120 SER A C 1
ATOM 1399 O O . SER A 1 87 ? 18.903 6.968 36.530 1.000 21.274 120 SER A O 1
ATOM 1407 N N . ALA A 1 88 ? 20.544 8.397 37.120 1.000 24.772 121 ALA A N 1
ATOM 1408 C CA . ALA A 1 88 ? 21.150 8.536 35.788 1.000 22.671 121 ALA A CA 1
ATOM 1409 C C . ALA A 1 88 ? 21.587 7.149 35.299 1.000 29.785 121 ALA A C 1
ATOM 1410 O O . ALA A 1 88 ? 22.172 6.430 36.104 1.000 22.057 121 ALA A O 1
ATOM 1417 N N . ASN A 1 89 ? 21.257 6.781 34.057 1.000 23.852 122 ASN A N 1
ATOM 1418 C CA . ASN A 1 89 ? 21.783 5.546 33.429 1.000 24.456 122 ASN A CA 1
ATOM 1419 C C . ASN A 1 89 ? 23.304 5.631 33.482 1.000 28.689 122 ASN A C 1
ATOM 1420 O O . ASN A 1 89 ? 23.920 6.565 32.936 1.000 26.585 122 ASN A O 1
ATOM 1431 N N . PRO A 1 90 ? 23.958 4.694 34.216 1.000 28.264 123 PRO A N 1
ATOM 1432 C CA . PRO A 1 90 ? 25.398 4.755 34.404 1.000 27.245 123 PRO A CA 1
ATOM 1433 C C . PRO A 1 90 ? 26.165 4.567 33.073 1.000 29.271 123 PRO A C 1
ATOM 1434 O O . PRO A 1 90 ? 27.315 5.010 32.971 1.000 29.900 123 PRO A O 1
ATOM 1445 N N . SER A 1 91 ? 25.524 3.994 32.054 1.000 29.280 124 SER A N 1
ATOM 1446 C CA . SER A 1 91 ? 26.158 3.782 30.716 1.000 34.107 124 SER A CA 1
ATOM 1447 C C . SER A 1 91 ? 26.137 5.075 29.885 1.000 19.160 124 SER A C 1
ATOM 1448 O O . SER A 1 91 ? 26.799 5.113 28.882 1.000 26.652 124 SER A O 1
ATOM 1456 N N . TYR A 1 92 ? 25.404 6.126 30.283 1.000 23.777 125 TYR A N 1
ATOM 1457 C CA . TYR A 1 92 ? 25.378 7.418 29.531 1.000 22.676 125 TYR A CA 1
ATOM 1458 C C . TYR A 1 92 ? 26.133 8.516 30.294 1.000 27.859 125 TYR A C 1
ATOM 1459 O O . TYR A 1 92 ? 26.561 9.524 29.680 1.000 23.382 125 TYR A O 1
ATOM 1477 N N . SER A 1 93 ? 26.341 8.340 31.602 1.000 23.733 126 SER A N 1
ATOM 1478 C CA . SER A 1 93 ? 26.916 9.398 32.460 1.000 24.448 126 SER A CA 1
ATOM 1479 C C . SER A 1 93 ? 27.895 8.789 33.464 1.000 22.548 126 SER A C 1
ATOM 1480 O O . SER A 1 93 ? 27.545 7.784 34.098 1.000 27.162 126 SER A O 1
ATOM 1488 N N . ILE A 1 94 ? 29.074 9.385 33.562 1.000 25.513 127 ILE A N 1
ATOM 1489 C CA . ILE A 1 94 ? 30.151 8.946 34.494 1.000 31.545 127 ILE A CA 1
ATOM 1490 C C . ILE A 1 94 ? 30.371 10.050 35.534 1.000 30.978 127 ILE A C 1
ATOM 1491 O O . ILE A 1 94 ? 30.674 11.234 35.167 1.000 29.219 127 ILE A O 1
ATOM 1507 N N . ARG A 1 95 ? 30.249 9.684 36.806 1.000 45.436 128 ARG A N 1
ATOM 1508 C CA . ARG A 1 95 ? 30.354 10.686 37.891 1.000 32.365 128 ARG A CA 1
ATOM 1509 C C . ARG A 1 95 ? 31.801 11.204 37.929 1.000 31.140 128 ARG A C 1
ATOM 1510 O O . ARG A 1 95 ? 32.789 10.379 37.909 1.000 29.309 128 ARG A O 1
ATOM 1531 N N . GLN A 1 96 ? 31.929 12.527 37.931 1.000 29.305 129 GLN A N 1
ATOM 1532 C CA . GLN A 1 96 ? 33.221 13.261 38.035 1.000 28.731 129 GLN A CA 1
ATOM 1533 C C . GLN A 1 96 ? 33.465 13.714 39.483 1.000 33.528 129 GLN A C 1
ATOM 1534 O O . GLN A 1 96 ? 34.617 13.687 39.924 1.000 32.257 129 GLN A O 1
ATOM 1548 N N . ASP A 1 97 ? 32.418 14.180 40.174 1.000 40.791 130 ASP A N 1
ATOM 1549 C CA . ASP A 1 97 ? 32.521 14.793 41.519 1.000 48.315 130 ASP A CA 1
ATOM 1550 C C . ASP A 1 97 ? 31.169 14.690 42.206 1.000 31.808 130 ASP A C 1
ATOM 1551 O O . ASP A 1 97 ? 30.172 14.545 41.507 1.000 30.816 130 ASP A O 1
ATOM 1560 N N . GLU A 1 98 ? 31.170 14.836 43.532 1.000 41.070 131 GLU A N 1
ATOM 1561 C CA . GLU A 1 98 ? 29.947 14.866 44.369 1.000 34.629 131 GLU A CA 1
ATOM 1562 C C . GLU A 1 98 ? 30.259 15.710 45.599 1.000 32.883 131 GLU A C 1
ATOM 1563 O O . GLU A 1 98 ? 31.318 15.491 46.186 1.000 35.255 131 GLU A O 1
ATOM 1575 N N . VAL A 1 99 ? 29.365 16.635 45.931 1.000 35.544 132 VAL A N 1
ATOM 1576 C CA . VAL A 1 99 ? 29.399 17.478 47.164 1.000 50.030 132 VAL A CA 1
ATOM 1577 C C . VAL A 1 99 ? 28.127 17.166 47.952 1.000 55.492 132 VAL A C 1
ATOM 1578 O O . VAL A 1 99 ? 27.039 17.260 47.328 1.000 33.800 132 VAL A O 1
ATOM 1591 N N . THR A 1 100 ? 28.243 16.809 49.247 1.000 41.388 133 THR A N 1
ATOM 1592 C CA . THR A 1 100 ? 27.061 16.483 50.111 1.000 39.547 133 THR A CA 1
ATOM 1593 C C . THR A 1 100 ? 26.876 17.560 51.180 1.000 37.886 133 THR A C 1
ATOM 1594 O O . THR A 1 100 ? 25.933 17.441 51.937 1.000 43.977 133 THR A O 1
ATOM 1605 N N . THR A 1 101 ? 27.740 18.575 51.174 1.000 37.685 134 THR A N 1
ATOM 1606 C CA . THR A 1 101 ? 27.647 19.807 51.975 1.000 44.443 134 THR A CA 1
ATOM 1607 C C . THR A 1 101 ? 27.380 20.954 51.016 1.000 37.804 134 THR A C 1
ATOM 1608 O O . THR A 1 101 ? 28.340 21.547 50.509 1.000 42.190 134 THR A O 1
ATOM 1619 N N . VAL A 1 102 ? 26.118 21.314 50.875 1.000 37.763 135 VAL A N 1
ATOM 1620 C CA . VAL A 1 102 ? 25.696 22.272 49.821 1.000 33.517 135 VAL A CA 1
ATOM 1621 C C . VAL A 1 102 ? 25.563 23.670 50.422 1.000 35.541 135 VAL A C 1
ATOM 1622 O O . VAL A 1 102 ? 24.694 23.887 51.251 1.000 47.560 135 VAL A O 1
ATOM 1635 N N . ALA A 1 103 ? 26.435 24.563 49.974 1.000 39.474 136 ALA A N 1
ATOM 1636 C CA . ALA A 1 103 ? 26.550 25.964 50.409 1.000 45.189 136 ALA A CA 1
ATOM 1637 C C . ALA A 1 103 ? 26.100 26.881 49.270 1.000 46.206 136 ALA A C 1
ATOM 1638 O O . ALA A 1 103 ? 25.859 26.387 48.154 1.000 37.772 136 ALA A O 1
ATOM 1645 N N . ASN A 1 104 ? 25.928 28.172 49.550 1.000 38.566 137 ASN A N 1
ATOM 1646 C CA . ASN A 1 104 ? 25.470 29.179 48.559 1.000 44.015 137 ASN A CA 1
ATOM 1647 C C . ASN A 1 104 ? 26.459 29.245 47.395 1.000 50.354 137 ASN A C 1
ATOM 1648 O O . ASN A 1 104 ? 26.009 29.589 46.288 1.000 45.994 137 ASN A O 1
ATOM 1659 N N . THR A 1 105 ? 27.732 28.921 47.624 1.000 31.915 138 THR A N 1
ATOM 1660 C CA . THR A 1 105 ? 28.728 28.682 46.537 1.000 39.043 138 THR A CA 1
ATOM 1661 C C . THR A 1 105 ? 29.231 27.241 46.639 1.000 35.705 138 THR A C 1
ATOM 1662 O O . THR A 1 105 ? 29.444 26.752 47.755 1.000 32.969 138 THR A O 1
ATOM 1673 N N . LEU A 1 106 ? 29.339 26.575 45.495 1.000 41.473 139 LEU A N 1
ATOM 1674 C CA . LEU A 1 106 ? 29.675 25.140 45.405 1.000 42.494 139 LEU A CA 1
ATOM 1675 C C . LEU A 1 106 ? 30.589 24.982 44.199 1.000 38.990 139 LEU A C 1
ATOM 1676 O O . LEU A 1 106 ? 30.325 25.643 43.198 1.000 40.584 139 LEU A O 1
ATOM 1692 N N . THR A 1 107 ? 31.622 24.161 44.323 1.000 31.426 140 THR A N 1
ATOM 1693 C CA . THR A 1 107 ? 32.613 23.914 43.256 1.000 36.713 140 THR A CA 1
ATOM 1694 C C . THR A 1 107 ? 32.674 22.413 43.007 1.000 35.040 140 THR A C 1
ATOM 1695 O O . THR A 1 107 ? 32.857 21.673 44.000 1.000 36.347 140 THR A O 1
ATOM 1706 N N . LEU A 1 108 ? 32.497 22.011 41.731 1.000 31.950 141 LEU A N 1
ATOM 1707 C CA . LEU A 1 108 ? 32.667 20.620 41.266 1.000 35.551 141 LEU A CA 1
ATOM 1708 C C . LEU A 1 108 ? 33.891 20.536 40.349 1.000 35.478 141 LEU A C 1
ATOM 1709 O O . LEU A 1 108 ? 34.142 21.497 39.575 1.000 35.887 141 LEU A O 1
ATOM 1725 N N . LYS A 1 109 ? 34.624 19.424 40.448 1.000 38.702 142 LYS A N 1
ATOM 1726 C CA . LYS A 1 109 ? 35.941 19.210 39.790 1.000 32.090 142 LYS A CA 1
ATOM 1727 C C . LYS A 1 109 ? 35.885 18.013 38.838 1.000 37.496 142 LYS A C 1
ATOM 1728 O O . LYS A 1 109 ? 35.050 17.115 39.023 1.000 33.555 142 LYS A O 1
ATOM 1747 N N . THR A 1 110 ? 36.744 18.009 37.832 1.000 48.842 143 THR A N 1
ATOM 1748 C CA . THR A 1 110 ? 37.002 16.806 37.009 1.000 41.365 143 THR A CA 1
ATOM 1749 C C . THR A 1 110 ? 38.488 16.724 36.731 1.000 50.031 143 THR A C 1
ATOM 1750 O O . THR A 1 110 ? 39.211 17.740 36.904 1.000 41.913 143 THR A O 1
ATOM 1761 N N . ARG A 1 111 ? 38.896 15.524 36.340 1.000 31.744 144 ARG A N 1
ATOM 1762 C CA . ARG A 1 111 ? 40.233 15.228 35.798 1.000 37.608 144 ARG A CA 1
ATOM 1763 C C . ARG A 1 111 ? 40.086 14.660 34.384 1.000 47.043 144 ARG A C 1
ATOM 1764 O O . ARG A 1 111 ? 41.026 14.006 33.963 1.000 41.969 144 ARG A O 1
ATOM 1785 N N . GLN A 1 112 ? 38.944 14.859 33.709 1.000 39.263 145 GLN A N 1
ATOM 1786 C CA . GLN A 1 112 ? 38.635 14.124 32.454 1.000 50.041 145 GLN A CA 1
ATOM 1787 C C . GLN A 1 112 ? 39.237 14.860 31.261 1.000 35.346 145 GLN A C 1
ATOM 1788 O O . GLN A 1 112 ? 38.774 15.960 30.940 1.000 29.247 145 GLN A O 1
ATOM 1802 N N . PRO A 1 113 ? 40.166 14.226 30.496 1.000 31.757 146 PRO A N 1
ATOM 1803 C CA . PRO A 1 113 ? 40.599 14.776 29.212 1.000 31.161 146 PRO A CA 1
ATOM 1804 C C . PRO A 1 113 ? 39.426 14.742 28.204 1.000 37.399 146 PRO A C 1
ATOM 1805 O O . PRO A 1 113 ? 38.821 13.721 28.003 1.000 40.584 146 PRO A O 1
ATOM 1816 N N . MET A 1 114 ? 39.075 15.922 27.670 1.000 34.756 147 MET A N 1
ATOM 1817 C CA . MET A 1 114 ? 37.997 16.107 26.683 1.000 30.404 147 MET A CA 1
ATOM 1818 C C . MET A 1 114 ? 38.480 15.572 25.326 1.000 41.719 147 MET A C 1
ATOM 1819 O O . MET A 1 114 ? 39.708 15.465 25.137 1.000 39.120 147 MET A O 1
ATOM 1833 N N . VAL A 1 115 ? 37.538 15.169 24.453 1.000 38.697 148 VAL A N 1
ATOM 1834 C CA . VAL A 1 115 ? 37.800 14.878 23.008 1.000 46.436 148 VAL A CA 1
ATOM 1835 C C . VAL A 1 115 ? 37.718 16.199 22.223 1.000 36.417 148 VAL A C 1
ATOM 1836 O O . VAL A 1 115 ? 37.122 17.169 22.733 1.000 36.162 148 VAL A O 1
ATOM 1849 N N . LYS A 1 116 ? 38.310 16.237 21.037 1.000 32.943 149 LYS A N 1
ATOM 1850 C CA . LYS A 1 116 ? 38.187 17.374 20.100 1.000 33.316 149 LYS A CA 1
ATOM 1851 C C . LYS A 1 116 ? 36.704 17.599 19.815 1.000 31.023 149 LYS A C 1
ATOM 1852 O O . LYS A 1 116 ? 35.987 16.607 19.581 1.000 33.843 149 LYS A O 1
ATOM 1871 N N . GLY A 1 117 ? 36.269 18.860 19.831 1.000 36.905 150 GLY A N 1
ATOM 1872 C CA . GLY A 1 117 ? 34.899 19.297 19.497 1.000 36.738 150 GLY A CA 1
ATOM 1873 C C . GLY A 1 117 ? 33.971 19.217 20.696 1.000 46.056 150 GLY A C 1
ATOM 1874 O O . GLY A 1 117 ? 34.345 19.700 21.787 1.000 36.166 150 GLY A O 1
ATOM 1878 N N . ILE A 1 118 ? 32.798 18.599 20.540 1.000 33.977 151 ILE A N 1
ATOM 1879 C CA . ILE A 1 118 ? 31.688 18.778 21.509 1.000 29.985 151 ILE A CA 1
ATOM 1880 C C . ILE A 1 118 ? 31.918 17.854 22.703 1.000 47.183 151 ILE A C 1
ATOM 1881 O O . ILE A 1 118 ? 32.176 16.675 22.498 1.000 33.842 151 ILE A O 1
ATOM 1897 N N . ASN A 1 119 ? 31.818 18.404 23.912 1.000 32.957 152 ASN A N 1
ATOM 1898 C CA . ASN A 1 119 ? 31.870 17.624 25.173 1.000 28.854 152 ASN A CA 1
ATOM 1899 C C . ASN A 1 119 ? 30.686 18.064 26.011 1.000 35.123 152 ASN A C 1
ATOM 1900 O O . ASN A 1 119 ? 30.466 19.286 26.159 1.000 30.929 152 ASN A O 1
ATOM 1911 N N . TYR A 1 120 ? 29.972 17.078 26.536 1.000 32.450 153 TYR A N 1
ATOM 1912 C CA . TYR A 1 120 ? 28.796 17.272 27.393 1.000 32.464 153 TYR A CA 1
ATOM 1913 C C . TYR A 1 120 ? 29.146 16.929 28.849 1.000 32.337 153 TYR A C 1
ATOM 1914 O O . TYR A 1 120 ? 29.715 15.839 29.188 1.000 24.588 153 TYR A O 1
ATOM 1932 N N . PHE A 1 121 ? 28.728 17.829 29.730 1.000 25.387 154 PHE A N 1
ATOM 1933 C CA . PHE A 1 121 ? 28.712 17.603 31.188 1.000 28.100 154 PHE A CA 1
ATOM 1934 C C . PHE A 1 121 ? 27.336 18.021 31.685 1.000 30.265 154 PHE A C 1
ATOM 1935 O O . PHE A 1 121 ? 26.668 18.875 31.016 1.000 25.528 154 PHE A O 1
ATOM 1952 N N . TRP A 1 122 ? 26.964 17.510 32.853 1.000 23.456 155 TRP A N 1
ATOM 1953 C CA . TRP A 1 122 ? 25.701 17.942 33.492 1.000 25.729 155 TRP A CA 1
ATOM 1954 C C . TRP A 1 122 ? 25.831 17.837 35.014 1.000 28.747 155 TRP A C 1
ATOM 1955 O O . TRP A 1 122 ? 26.661 17.027 35.517 1.000 22.844 155 TRP A O 1
ATOM 1976 N N . VAL A 1 123 ? 25.048 18.684 35.672 1.000 28.404 156 VAL A N 1
ATOM 1977 C CA . VAL A 1 123 ? 24.933 18.790 37.148 1.000 24.685 156 VAL A CA 1
ATOM 1978 C C . VAL A 1 123 ? 23.625 18.135 37.583 1.000 21.206 156 VAL A C 1
ATOM 1979 O O . VAL A 1 123 ? 22.565 18.548 37.042 1.000 28.330 156 VAL A O 1
ATOM 1992 N N . SER A 1 124 ? 23.739 17.137 38.476 1.000 22.585 157 SER A N 1
ATOM 1993 C CA . SER A 1 124 ? 22.609 16.427 39.130 1.000 20.164 157 SER A CA 1
ATOM 1994 C C . SER A 1 124 ? 22.395 17.055 40.508 1.000 28.476 157 SER A C 1
ATOM 1995 O O . SER A 1 124 ? 23.378 17.344 41.206 1.000 34.519 157 SER A O 1
ATOM 2003 N N . VAL A 1 125 ? 21.147 17.277 40.872 1.000 25.406 158 VAL A N 1
ATOM 2004 C CA . VAL A 1 125 ? 20.759 17.687 42.250 1.000 25.496 158 VAL A CA 1
ATOM 2005 C C . VAL A 1 125 ? 19.860 16.591 42.818 1.000 25.384 158 VAL A C 1
ATOM 2006 O O . VAL A 1 125 ? 18.932 16.136 42.133 1.000 26.926 158 VAL A O 1
ATOM 2019 N N . GLU A 1 126 ? 20.187 16.143 44.034 1.000 22.833 159 GLU A N 1
ATOM 2020 C CA . GLU A 1 126 ? 19.342 15.201 44.806 1.000 24.098 159 GLU A CA 1
ATOM 2021 C C . GLU A 1 126 ? 18.804 15.961 46.029 1.000 23.660 159 GLU A C 1
ATOM 2022 O O . GLU A 1 126 ? 19.602 16.618 46.751 1.000 28.454 159 GLU A O 1
ATOM 2034 N N . MET A 1 127 ? 17.532 15.786 46.299 1.000 26.568 160 MET A N 1
ATOM 2035 C CA . MET A 1 127 ? 16.869 16.500 47.405 1.000 27.197 160 MET A CA 1
ATOM 2036 C C . MET A 1 127 ? 16.711 15.515 48.564 1.000 24.380 160 MET A C 1
ATOM 2037 O O . MET A 1 127 ? 16.708 14.283 48.337 1.000 28.867 160 MET A O 1
ATOM 2051 N N . ASP A 1 128 ? 16.547 16.057 49.774 1.000 26.510 161 ASP A N 1
ATOM 2052 C CA . ASP A 1 128 ? 16.003 15.328 50.942 1.000 34.066 161 ASP A CA 1
ATOM 2053 C C . ASP A 1 128 ? 14.653 14.744 50.518 1.000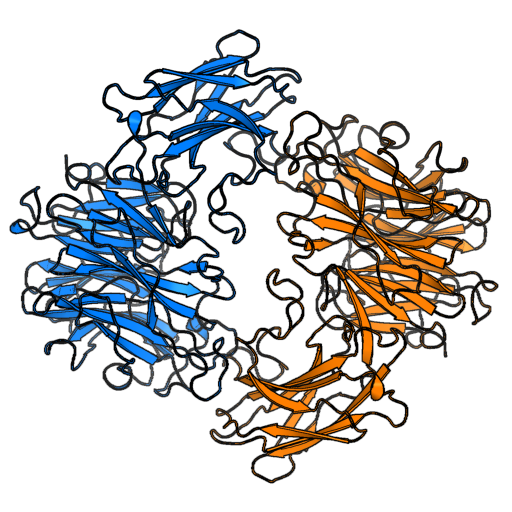 29.741 161 ASP A C 1
ATOM 2054 O O . ASP A 1 128 ? 13.878 15.502 49.914 1.000 28.967 161 ASP A O 1
ATOM 2063 N N . ARG A 1 129 ? 14.365 13.473 50.831 1.000 31.240 162 ARG A N 1
ATOM 2064 C CA . ARG A 1 129 ? 13.039 12.854 50.497 1.000 47.564 162 ARG A CA 1
ATOM 2065 C C . ARG A 1 129 ? 11.870 13.659 51.085 1.000 33.432 162 ARG A C 1
ATOM 2066 O O . ARG A 1 129 ? 10.765 13.547 50.549 1.000 27.409 162 ARG A O 1
ATOM 2087 N N . ASN A 1 130 ? 12.109 14.459 52.132 1.000 30.725 163 ASN A N 1
ATOM 2088 C CA . ASN A 1 130 ? 11.061 15.223 52.864 1.000 25.443 163 ASN A CA 1
ATOM 2089 C C . ASN A 1 130 ? 10.989 16.677 52.411 1.000 33.209 163 ASN A C 1
ATOM 2090 O O . ASN A 1 130 ? 10.231 17.461 53.080 1.000 30.273 163 ASN A O 1
ATOM 2101 N N . THR A 1 131 ? 11.752 17.043 51.377 1.000 27.381 164 THR A N 1
ATOM 2102 C CA . THR A 1 131 ? 11.791 18.411 50.822 1.000 24.846 164 THR A CA 1
ATOM 2103 C C . THR A 1 131 ? 10.355 18.910 50.613 1.000 24.602 164 THR A C 1
ATOM 2104 O O . THR A 1 131 ? 9.539 18.164 50.040 1.000 27.910 164 THR A O 1
ATOM 2115 N N . SER A 1 132 ? 10.084 20.153 50.987 1.000 21.079 165 SER A N 1
ATOM 2116 C CA . SER A 1 132 ? 8.762 20.779 50.725 1.000 37.517 165 SER A CA 1
ATOM 2117 C C . SER A 1 132 ? 8.511 20.832 49.217 1.000 38.232 165 SER A C 1
ATOM 2118 O O . SER A 1 132 ? 9.372 21.318 48.489 1.000 26.332 165 SER A O 1
ATOM 2126 N N . LEU A 1 133 ? 7.356 20.346 48.774 1.000 24.263 166 LEU A N 1
ATOM 2127 C CA . LEU A 1 133 ? 6.880 20.519 47.365 1.000 21.815 166 LEU A CA 1
ATOM 2128 C C . LEU A 1 133 ? 6.834 21.992 46.955 1.000 25.391 166 LEU A C 1
ATOM 2129 O O . LEU A 1 133 ? 6.866 22.214 45.708 1.000 28.766 166 LEU A O 1
ATOM 2145 N N . LEU A 1 134 ? 6.843 22.950 47.902 1.000 22.659 167 LEU A N 1
ATOM 2146 C CA . LEU A 1 134 ? 6.761 24.391 47.571 1.000 22.166 167 LEU A CA 1
ATOM 2147 C C . LEU A 1 134 ? 8.143 25.054 47.496 1.000 26.047 167 LEU A C 1
ATOM 2148 O O . LEU A 1 134 ? 8.195 26.247 47.135 1.000 24.001 167 LEU A O 1
ATOM 2164 N N . SER A 1 135 ? 9.226 24.309 47.724 1.000 25.767 168 SER A N 1
ATOM 2165 C CA . SER A 1 135 ? 10.600 24.857 47.726 1.000 28.966 168 SER A CA 1
ATOM 2166 C C . SER A 1 135 ? 11.003 25.233 46.298 1.000 26.936 168 SER A C 1
ATOM 2167 O O . SER A 1 135 ? 10.580 24.572 45.392 1.000 24.487 168 SER A O 1
ATOM 2175 N N . LYS A 1 136 ? 11.871 26.221 46.156 1.000 24.842 169 LYS A N 1
ATOM 2176 C CA . LYS A 1 136 ? 12.436 26.624 44.854 1.000 26.651 169 LYS A CA 1
ATOM 2177 C C . LYS A 1 136 ? 13.939 26.826 44.988 1.000 41.822 169 LYS A C 1
ATOM 2178 O O . LYS A 1 136 ? 14.366 27.453 45.990 1.000 33.026 169 LYS A O 1
ATOM 2197 N N . LEU A 1 137 ? 14.681 26.384 43.971 1.000 26.648 170 LEU A N 1
ATOM 2198 C CA . LEU A 1 137 ? 16.096 26.741 43.802 1.000 22.262 170 LEU A CA 1
ATOM 2199 C C . LEU A 1 137 ? 16.275 27.777 42.690 1.000 26.436 170 LEU A C 1
ATOM 2200 O O . LEU A 1 137 ? 15.741 27.610 41.561 1.000 29.363 170 LEU A O 1
ATOM 2216 N N . THR A 1 138 ? 17.079 28.792 42.991 1.000 19.067 171 THR A N 1
ATOM 2217 C CA . THR A 1 138 ? 17.570 29.810 42.041 1.000 23.829 171 THR A CA 1
ATOM 2218 C C . THR A 1 138 ? 19.069 29.619 41.949 1.000 31.822 171 THR A C 1
ATOM 2219 O O . THR A 1 138 ? 19.758 30.073 42.854 1.000 33.442 171 THR A O 1
ATOM 2230 N N . SER A 1 139 ? 19.516 28.887 40.938 1.000 25.525 172 SER A N 1
ATOM 2231 C CA . SER A 1 139 ? 20.912 28.455 40.783 1.000 22.823 172 SER A CA 1
ATOM 2232 C C . SER A 1 139 ? 21.408 28.946 39.414 1.000 30.955 172 SER A C 1
ATOM 2233 O O . SER A 1 139 ? 20.579 28.914 38.449 1.000 31.900 172 SER A O 1
ATOM 2241 N N . THR A 1 140 ? 22.660 29.408 39.347 1.000 28.930 173 THR A N 1
ATOM 2242 C CA . THR A 1 140 ? 23.394 29.624 38.078 1.000 35.957 173 THR A CA 1
ATOM 2243 C C . THR A 1 140 ? 24.816 29.083 38.211 1.000 40.249 173 THR A C 1
ATOM 2244 O O . THR A 1 140 ? 25.383 29.107 39.294 1.000 37.947 173 THR A O 1
ATOM 2255 N N . VAL A 1 141 ? 25.357 28.606 37.101 1.000 27.474 174 VAL A N 1
ATOM 2256 C CA . VAL A 1 141 ? 26.805 28.352 36.925 1.000 33.374 174 VAL A CA 1
ATOM 2257 C C . VAL A 1 141 ? 27.465 29.723 36.709 1.000 30.166 174 VAL A C 1
ATOM 2258 O O . VAL A 1 141 ? 27.179 30.366 35.684 1.000 31.675 174 VAL A O 1
ATOM 2271 N N . THR A 1 142 ? 28.340 30.135 37.625 1.000 29.796 175 THR A N 1
ATOM 2272 C CA . THR A 1 142 ? 28.979 31.476 37.635 1.000 31.953 175 THR A CA 1
ATOM 2273 C C . THR A 1 142 ? 30.413 31.434 37.115 1.000 46.268 175 THR A C 1
ATOM 2274 O O . THR A 1 142 ? 30.911 32.512 36.732 1.000 31.134 175 THR A O 1
ATOM 2285 N N . GLU A 1 143 ? 31.075 30.277 37.179 1.000 37.299 176 GLU A N 1
ATOM 2286 C CA . GLU A 1 143 ? 32.460 30.126 36.684 1.000 33.177 176 GLU A CA 1
ATOM 2287 C C . GLU A 1 143 ? 32.640 28.712 36.131 1.000 33.226 176 GLU A C 1
ATOM 2288 O O . GLU A 1 143 ? 32.205 27.751 36.741 1.000 34.669 176 GLU A O 1
ATOM 2300 N N . VAL A 1 144 ? 33.333 28.622 35.008 1.000 42.002 177 VAL A N 1
ATOM 2301 C CA . VAL A 1 144 ? 33.750 27.327 34.411 1.000 46.895 177 VAL A CA 1
ATOM 2302 C C . VAL A 1 144 ? 35.218 27.487 34.069 1.000 37.502 177 VAL A C 1
ATOM 2303 O O . VAL A 1 144 ? 35.559 28.449 33.344 1.000 41.210 177 VAL A O 1
ATOM 2316 N N . VAL A 1 145 ? 36.045 26.624 34.641 1.000 38.763 178 VAL A N 1
ATOM 2317 C CA . VAL A 1 145 ? 37.514 26.717 34.497 1.000 43.922 178 VAL A CA 1
ATOM 2318 C C . VAL A 1 145 ? 37.958 25.583 33.588 1.000 37.605 178 VAL A C 1
ATOM 2319 O O . VAL A 1 145 ? 37.677 24.444 33.919 1.000 38.704 178 VAL A O 1
ATOM 2332 N N . ILE A 1 146 ? 38.636 25.931 32.503 1.000 43.869 179 ILE A N 1
ATOM 2333 C CA . ILE A 1 146 ? 39.188 24.946 31.537 1.000 39.489 179 ILE A CA 1
ATOM 2334 C C . ILE A 1 146 ? 40.650 25.281 31.351 1.000 35.088 179 ILE A C 1
ATOM 2335 O O . ILE A 1 146 ? 40.964 26.475 31.053 1.000 45.717 179 ILE A O 1
ATOM 2351 N N . ASN A 1 147 ? 41.501 24.272 31.561 1.000 47.353 180 ASN A N 1
ATOM 2352 C CA . ASN A 1 147 ? 42.985 24.410 31.558 1.000 44.145 180 ASN A CA 1
ATOM 2353 C C . ASN A 1 147 ? 43.404 25.602 32.434 1.000 43.724 180 ASN A C 1
ATOM 2354 O O . ASN A 1 147 ? 44.305 26.361 32.008 1.000 43.918 180 ASN A O 1
ATOM 2365 N N . ASP A 1 148 ? 42.773 25.762 33.601 1.000 49.729 181 ASP A N 1
ATOM 2366 C CA . ASP A 1 148 ? 43.151 26.759 34.636 1.000 47.147 181 ASP A CA 1
ATOM 2367 C C . ASP A 1 148 ? 42.874 28.181 34.136 1.000 57.327 181 ASP A C 1
ATOM 2368 O O . ASP A 1 148 ? 43.463 29.093 34.687 1.000 65.840 181 ASP A O 1
ATOM 2377 N N . LYS A 1 149 ? 41.971 28.358 33.167 1.000 57.355 182 LYS A N 1
ATOM 2378 C CA . LYS A 1 149 ? 41.509 29.685 32.672 1.000 49.129 182 LYS A CA 1
ATOM 2379 C C . LYS A 1 149 ? 39.988 29.731 32.740 1.000 47.030 182 LYS A C 1
ATOM 2380 O O . LYS A 1 149 ? 39.334 28.800 32.278 1.000 38.171 182 LYS A O 1
ATOM 2399 N N . PRO A 1 150 ? 39.359 30.796 33.298 1.000 62.865 183 PRO A N 1
ATOM 2400 C CA . PRO A 1 150 ? 37.904 30.899 33.270 1.000 71.996 183 PRO A CA 1
ATOM 2401 C C . PRO A 1 150 ? 37.429 31.013 31.812 1.000 49.030 183 PRO A C 1
ATOM 2402 O O . PRO A 1 150 ? 37.968 31.806 31.080 1.000 50.775 183 PRO A O 1
ATOM 2413 N N . ALA A 1 151 ? 36.413 30.228 31.436 1.000 42.314 184 ALA A N 1
ATOM 2414 C CA . ALA A 1 151 ? 35.786 30.257 30.102 1.000 35.539 184 ALA A CA 1
ATOM 2415 C C . ALA A 1 151 ? 34.675 31.317 30.076 1.000 38.236 184 ALA A C 1
ATOM 2416 O O . ALA A 1 151 ? 34.158 31.688 31.157 1.000 30.830 184 ALA A O 1
ATOM 2423 N N . VAL A 1 152 ? 34.312 31.788 28.885 1.000 42.258 185 VAL A N 1
ATOM 2424 C CA . VAL A 1 152 ? 33.133 32.682 28.700 1.000 30.998 185 VAL A CA 1
ATOM 2425 C C . VAL A 1 152 ? 31.903 31.786 28.804 1.000 41.210 185 VAL A C 1
ATOM 2426 O O . VAL A 1 152 ? 31.884 30.750 28.140 1.000 35.389 185 VAL A O 1
ATOM 2439 N N . ILE A 1 153 ? 30.966 32.154 29.669 1.000 43.872 186 ILE A N 1
ATOM 2440 C CA . ILE A 1 153 ? 29.701 31.417 29.894 1.000 41.545 186 ILE A CA 1
ATOM 2441 C C . ILE A 1 153 ? 28.612 32.127 29.092 1.000 40.514 186 ILE A C 1
ATOM 2442 O O . ILE A 1 153 ? 28.485 33.347 29.218 1.000 43.339 186 ILE A O 1
ATOM 2458 N N . ALA A 1 154 ? 27.896 31.374 28.267 1.000 29.358 187 ALA A N 1
ATOM 2459 C CA . ALA A 1 154 ? 26.683 31.831 27.561 1.000 31.791 187 ALA A CA 1
ATOM 2460 C C . ALA A 1 154 ? 25.566 30.854 27.911 1.000 39.479 187 ALA A C 1
ATOM 2461 O O . ALA A 1 154 ? 25.867 29.762 28.425 1.000 33.773 187 ALA A O 1
ATOM 2468 N N . GLY A 1 155 ? 24.335 31.255 27.641 1.000 42.127 188 GLY A N 1
ATOM 2469 C CA . GLY A 1 155 ? 23.143 30.415 27.848 1.000 57.301 188 GLY A CA 1
ATOM 2470 C C . GLY A 1 155 ? 22.117 31.141 28.689 1.000 39.331 188 GLY A C 1
ATOM 2471 O O . GLY A 1 155 ? 22.522 31.956 29.564 1.000 42.216 188 GLY A O 1
ATOM 2475 N N . GLU A 1 156 ? 20.841 30.860 28.418 1.000 48.416 189 GLU A N 1
ATOM 2476 C CA . GLU A 1 156 ? 19.675 31.233 29.253 1.000 56.015 189 GLU A CA 1
ATOM 2477 C C . GLU A 1 156 ? 19.627 30.232 30.425 1.000 38.882 189 GLU A C 1
ATOM 2478 O O . GLU A 1 156 ? 19.306 29.026 30.178 1.000 45.069 189 GLU A O 1
ATOM 2490 N N . GLN A 1 157 ? 19.943 30.681 31.652 1.000 32.605 190 GLN A N 1
ATOM 2491 C CA . GLN A 1 157 ? 20.090 29.748 32.815 1.000 34.381 190 GLN A CA 1
ATOM 2492 C C . GLN A 1 157 ? 19.452 30.327 34.092 1.000 36.027 190 GLN A C 1
ATOM 2493 O O . GLN A 1 157 ? 19.773 29.806 35.198 1.000 34.087 190 GLN A O 1
ATOM 2507 N N . ALA A 1 158 ? 18.513 31.272 33.945 1.000 31.643 191 ALA A N 1
ATOM 2508 C CA . ALA A 1 158 ? 17.869 32.027 35.054 1.000 41.041 191 ALA A CA 1
ATOM 2509 C C . ALA A 1 158 ? 16.540 31.372 35.491 1.000 35.214 191 ALA A C 1
ATOM 2510 O O . ALA A 1 158 ? 15.763 31.998 36.237 1.000 38.251 191 ALA A O 1
ATOM 2517 N N . ALA A 1 159 ? 16.245 30.152 35.063 1.000 37.416 192 ALA A N 1
ATOM 2518 C CA . ALA A 1 159 ? 15.045 29.419 35.532 1.000 33.244 192 ALA A CA 1
ATOM 2519 C C . ALA A 1 159 ? 15.056 29.426 37.066 1.000 30.868 192 ALA A C 1
ATOM 2520 O O . ALA A 1 159 ? 16.176 29.303 37.682 1.000 33.029 192 ALA A O 1
ATOM 2527 N N . VAL A 1 160 ? 13.887 29.653 37.643 1.000 33.457 193 VAL A N 1
ATOM 2528 C CA . VAL A 1 160 ? 13.592 29.376 39.078 1.000 29.493 193 VAL A CA 1
ATOM 2529 C C . VAL A 1 160 ? 13.048 27.955 39.108 1.000 26.646 193 VAL A C 1
ATOM 2530 O O . VAL A 1 160 ? 12.010 27.707 38.497 1.000 31.268 193 VAL A O 1
ATOM 2543 N N . ARG A 1 161 ? 13.779 27.033 39.733 1.000 23.254 194 ARG A N 1
ATOM 2544 C CA . ARG A 1 161 ? 13.479 25.604 39.625 1.000 22.608 194 ARG A CA 1
ATOM 2545 C C . ARG A 1 161 ? 12.487 25.176 40.714 1.000 24.161 194 ARG A C 1
ATOM 2546 O O . ARG A 1 161 ? 12.563 25.694 41.868 1.000 25.769 194 ARG A O 1
ATOM 2567 N N . ARG A 1 162 ? 11.597 24.244 40.351 1.000 21.440 195 ARG A N 1
ATOM 2568 C CA . ARG A 1 162 ? 10.509 23.767 41.226 1.000 22.226 195 ARG A CA 1
ATOM 2569 C C . ARG A 1 162 ? 10.680 22.293 41.529 1.000 20.189 195 ARG A C 1
ATOM 2570 O O . ARG A 1 162 ? 11.315 21.599 40.759 1.000 26.277 195 ARG A O 1
ATOM 2591 N N . MET A 1 163 ? 10.118 21.871 42.659 1.000 20.911 196 MET A N 1
ATOM 2592 C CA . MET A 1 163 ? 10.135 20.472 43.117 1.000 25.620 196 MET A CA 1
ATOM 2593 C C . MET A 1 163 ? 8.883 19.773 42.567 1.000 28.836 196 MET A C 1
ATOM 2594 O O . MET A 1 163 ? 7.891 20.447 42.215 1.000 22.451 196 MET A O 1
ATOM 2608 N N . GLY A 1 164 ? 8.883 18.464 42.613 1.000 21.708 197 GLY A N 1
ATOM 2609 C CA . GLY A 1 164 ? 7.674 17.651 42.369 1.000 22.799 197 GLY A CA 1
ATOM 2610 C C . GLY A 1 164 ? 7.844 16.286 42.987 1.000 20.632 197 GLY A C 1
ATOM 2611 O O . GLY A 1 164 ? 8.894 16.053 43.555 1.000 22.427 197 GLY A O 1
ATOM 2615 N N . ILE A 1 165 ? 6.897 15.382 42.774 1.000 21.809 198 ILE A N 1
ATOM 2616 C CA . ILE A 1 165 ? 7.048 14.003 43.272 1.000 22.344 198 ILE A CA 1
ATOM 2617 C C . ILE A 1 165 ? 6.521 13.039 42.216 1.000 28.580 198 ILE A C 1
ATOM 2618 O O . ILE A 1 165 ? 5.455 13.296 41.633 1.000 23.243 198 ILE A O 1
ATOM 2634 N N . GLY A 1 166 ? 7.327 12.010 41.927 1.000 22.126 199 GLY A N 1
ATOM 2635 C CA . GLY A 1 166 ? 6.976 10.898 41.062 1.000 21.268 199 GLY A CA 1
ATOM 2636 C C . GLY A 1 166 ? 6.033 9.923 41.739 1.000 21.422 199 GLY A C 1
ATOM 2637 O O . GLY A 1 166 ? 6.502 8.923 42.284 1.000 26.019 199 GLY A O 1
ATOM 2641 N N . VAL A 1 167 ? 4.743 10.217 41.711 1.000 20.694 200 VAL A N 1
ATOM 2642 C CA . VAL A 1 167 ? 3.716 9.348 42.358 1.000 20.294 200 VAL A CA 1
ATOM 2643 C C . VAL A 1 167 ? 3.784 7.971 41.703 1.000 20.281 200 VAL A C 1
ATOM 2644 O O . VAL A 1 167 ? 3.637 6.979 42.395 1.000 21.067 200 VAL A O 1
ATOM 2657 N N . ARG A 1 168 ? 3.861 7.921 40.365 1.000 26.722 201 ARG A N 1
ATOM 2658 C CA . ARG A 1 168 ? 4.040 6.647 39.615 1.000 29.960 201 ARG A CA 1
ATOM 2659 C C . ARG A 1 168 ? 5.191 6.819 38.634 1.000 30.271 201 ARG A C 1
ATOM 2660 O O . ARG A 1 168 ? 5.210 7.788 37.853 1.000 23.007 201 ARG A O 1
ATOM 2681 N N . HIS A 1 169 ? 6.093 5.858 38.670 1.000 20.686 202 HIS A N 1
ATOM 2682 C CA . HIS A 1 169 ? 7.202 5.657 37.725 1.000 23.143 202 HIS A CA 1
ATOM 2683 C C . HIS A 1 169 ? 6.931 4.410 36.889 1.000 20.150 202 HIS A C 1
ATOM 2684 O O . HIS A 1 169 ? 6.363 3.430 37.418 1.000 25.867 202 HIS A O 1
ATOM 2699 N N . ALA A 1 170 ? 7.357 4.437 35.632 1.000 22.939 203 ALA A N 1
ATOM 2700 C CA . ALA A 1 170 ? 7.371 3.274 34.737 1.000 22.003 203 ALA A CA 1
ATOM 2701 C C . ALA A 1 170 ? 7.962 2.078 35.482 1.000 19.652 203 ALA A C 1
ATOM 2702 O O . ALA A 1 170 ? 9.003 2.275 36.092 1.000 25.542 203 ALA A O 1
ATOM 2709 N N . GLY A 1 171 ? 7.220 0.972 35.545 1.000 25.217 204 GLY A N 1
ATOM 2710 C CA . GLY A 1 171 ? 7.665 -0.264 36.190 1.000 29.757 204 GLY A CA 1
ATOM 2711 C C . GLY A 1 171 ? 7.179 -0.426 37.606 1.000 26.216 204 GLY A C 1
ATOM 2712 O O . GLY A 1 171 ? 7.316 -1.532 38.135 1.000 24.314 204 GLY A O 1
ATOM 2716 N N . ASP A 1 172 ? 6.616 0.612 38.231 1.000 23.219 205 ASP A N 1
ATOM 2717 C CA . ASP A 1 172 ? 6.184 0.515 39.639 1.000 24.621 205 ASP A CA 1
ATOM 2718 C C . ASP A 1 172 ? 5.082 -0.545 39.735 1.000 32.077 205 ASP A C 1
ATOM 2719 O O . ASP A 1 172 ? 4.216 -0.575 38.852 1.000 23.713 205 ASP A O 1
ATOM 2728 N N . ASP A 1 173 ? 5.137 -1.391 40.766 1.000 24.136 206 ASP A N 1
ATOM 2729 C CA . ASP A 1 173 ? 4.130 -2.453 41.066 1.000 25.893 206 ASP A CA 1
ATOM 2730 C C . ASP A 1 173 ? 3.974 -3.361 39.837 1.000 34.109 206 ASP A C 1
ATOM 2731 O O . ASP A 1 173 ? 2.868 -3.917 39.637 1.000 32.122 206 ASP A O 1
ATOM 2740 N N . GLY A 1 174 ? 5.030 -3.494 39.032 1.000 31.853 207 GLY A N 1
ATOM 2741 C CA . GLY A 1 174 ? 5.077 -4.454 37.908 1.000 34.955 207 GLY A CA 1
ATOM 2742 C C . GLY A 1 174 ? 4.339 -3.979 36.656 1.000 33.222 207 GLY A C 1
ATOM 2743 O O . GLY A 1 174 ? 4.186 -4.777 35.743 1.000 35.636 207 GLY A O 1
ATOM 2747 N N . SER A 1 175 ? 3.877 -2.737 36.614 1.000 20.003 208 SER A N 1
ATOM 2748 C CA . SER A 1 175 ? 3.183 -2.135 35.447 1.000 17.415 208 SER A CA 1
ATOM 2749 C C . SER A 1 175 ? 4.204 -1.471 34.538 1.000 25.716 208 SER A C 1
ATOM 2750 O O . SER A 1 175 ? 4.986 -0.608 35.032 1.000 27.631 208 SER A O 1
ATOM 2758 N N . ALA A 1 176 ? 4.138 -1.767 33.242 1.000 22.285 209 ALA A N 1
ATOM 2759 C CA . ALA A 1 176 ? 5.002 -1.112 32.246 1.000 20.100 209 ALA A CA 1
ATOM 2760 C C . ALA A 1 176 ? 4.790 0.389 32.243 1.000 19.858 209 ALA A C 1
ATOM 2761 O O . ALA A 1 176 ? 5.801 1.141 32.191 1.000 21.019 209 ALA A O 1
ATOM 2768 N N . SER A 1 177 ? 3.555 0.870 32.381 1.000 23.170 210 SER A N 1
ATOM 2769 C CA . SER A 1 177 ? 3.376 2.340 32.325 1.000 18.586 210 SER A CA 1
ATOM 2770 C C . SER A 1 177 ? 2.140 2.768 33.102 1.000 18.920 210 SER A C 1
ATOM 2771 O O . SER A 1 177 ? 1.252 1.894 33.436 1.000 19.964 210 SER A O 1
ATOM 2779 N N . PHE A 1 178 ? 2.025 4.068 33.259 1.000 17.882 211 PHE A N 1
ATOM 2780 C CA . PHE A 1 178 ? 0.831 4.712 33.860 1.000 22.096 211 PHE A CA 1
ATOM 2781 C C . PHE A 1 178 ? 0.483 5.914 33.007 1.000 18.978 211 PHE A C 1
ATOM 2782 O O . PHE A 1 178 ? 1.384 6.705 32.628 1.000 20.380 211 PHE A O 1
ATOM 2799 N N . ARG A 1 179 ? -0.813 6.128 32.778 1.000 19.870 212 ARG A N 1
ATOM 2800 C CA . ARG A 1 179 ? -1.246 7.252 31.925 1.000 18.133 212 ARG A CA 1
ATOM 2801 C C . ARG A 1 179 ? -2.606 7.738 32.374 1.000 17.822 212 ARG A C 1
ATOM 2802 O O . ARG A 1 179 ? -3.306 7.047 33.165 1.000 22.249 212 ARG A O 1
ATOM 2823 N N . ILE A 1 180 ? -2.991 8.883 31.822 1.000 18.603 213 ILE A N 1
ATOM 2824 C CA . ILE A 1 180 ? -4.353 9.478 31.872 1.000 19.422 213 ILE A CA 1
ATOM 2825 C C . ILE A 1 180 ? -4.703 9.863 33.317 1.000 19.658 213 ILE A C 1
ATOM 2826 O O . ILE A 1 180 ? -5.448 9.177 33.993 1.000 20.092 213 ILE A O 1
ATOM 2842 N N . PRO A 1 181 ? -4.142 10.977 33.818 1.000 16.742 214 PRO A N 1
ATOM 2843 C CA . PRO A 1 181 ? -4.319 11.415 35.194 1.000 14.362 214 PRO A CA 1
ATOM 2844 C C . PRO A 1 181 ? -5.627 12.132 35.471 1.000 19.068 214 PRO A C 1
ATOM 2845 O O . PRO A 1 181 ? -6.114 12.804 34.591 1.000 22.013 214 PRO A O 1
ATOM 2856 N N . GLY A 1 182 ? -6.191 11.867 36.654 1.000 19.575 215 GLY A N 1
ATOM 2857 C CA . GLY A 1 182 ? -7.304 12.655 37.199 1.000 23.636 215 GLY A CA 1
ATOM 2858 C C . GLY A 1 182 ? -6.984 12.984 38.632 1.000 21.035 215 GLY A C 1
ATOM 2859 O O . GLY A 1 182 ? -6.316 12.165 39.287 1.000 22.705 215 GLY A O 1
ATOM 2863 N N . LEU A 1 183 ? -7.482 14.114 39.125 1.000 19.851 216 LEU A N 1
ATOM 2864 C CA . LEU A 1 183 ? -7.134 14.586 40.474 1.000 17.341 216 LEU A CA 1
ATOM 2865 C C . LEU A 1 183 ? -8.336 15.333 41.036 1.000 25.484 216 LEU A C 1
ATOM 2866 O O . LEU A 1 183 ? -8.936 16.182 40.305 1.000 22.955 216 LEU A O 1
ATOM 2882 N N . VAL A 1 184 ? -8.666 15.014 42.291 1.000 23.565 217 VAL A N 1
ATOM 2883 C CA . VAL A 1 184 ? -9.627 15.812 43.087 1.000 23.654 217 VAL A CA 1
ATOM 2884 C C . VAL A 1 184 ? -9.055 15.989 44.490 1.000 22.728 217 VAL A C 1
ATOM 2885 O O . VAL A 1 184 ? -8.130 15.210 44.925 1.000 23.062 217 VAL A O 1
ATOM 2898 N N . THR A 1 185 ? -9.633 16.951 45.183 1.000 23.279 218 THR A N 1
ATOM 2899 C CA . THR A 1 185 ? -9.377 17.161 46.625 1.000 22.548 218 THR A CA 1
ATOM 2900 C C . THR A 1 185 ? -10.689 16.921 47.373 1.000 25.728 218 THR A C 1
ATOM 2901 O O . THR A 1 185 ? -11.701 17.656 47.078 1.000 28.055 218 THR A O 1
ATOM 2912 N N . THR A 1 186 ? -10.710 15.958 48.299 1.000 33.586 219 THR A N 1
ATOM 2913 C CA . THR A 1 186 ? -11.934 15.585 49.060 1.000 31.615 219 THR A CA 1
ATOM 2914 C C . THR A 1 186 ? -12.239 16.692 50.069 1.000 30.899 219 THR A C 1
ATOM 2915 O O . THR A 1 186 ? -11.367 17.583 50.295 1.000 28.622 219 THR A O 1
ATOM 2926 N N . ASN A 1 187 ? -13.419 16.640 50.672 1.000 33.758 220 ASN A N 1
ATOM 2927 C CA . ASN A 1 187 ? -13.848 17.623 51.708 1.000 30.497 220 ASN A CA 1
ATOM 2928 C C . ASN A 1 187 ? -12.944 17.549 52.944 1.000 31.260 220 ASN A C 1
ATOM 2929 O O . ASN A 1 187 ? -13.009 18.483 53.783 1.000 31.712 220 ASN A O 1
ATOM 2940 N N . LYS A 1 188 ? -12.108 16.511 53.063 1.000 34.217 221 LYS A N 1
ATOM 2941 C CA . LYS A 1 188 ? -11.153 16.320 54.192 1.000 29.269 221 LYS A CA 1
ATOM 2942 C C . LYS A 1 188 ? -9.734 16.788 53.816 1.000 38.965 221 LYS A C 1
ATOM 2943 O O . LYS A 1 188 ? -8.829 16.601 54.644 1.000 33.806 221 LYS A O 1
ATOM 2962 N N . GLY A 1 189 ? -9.541 17.365 52.621 1.000 33.599 222 GLY A N 1
ATOM 2963 C CA . GLY A 1 189 ? -8.263 17.888 52.112 1.000 27.925 222 GLY A CA 1
ATOM 2964 C C . GLY A 1 189 ? -7.393 16.787 51.516 1.000 25.907 222 GLY A C 1
ATOM 2965 O O . GLY A 1 189 ? -6.216 17.069 51.250 1.000 27.346 222 GLY A O 1
ATOM 2969 N N . THR A 1 190 ? -7.945 15.573 51.398 1.000 24.874 223 THR A N 1
ATOM 2970 C CA . THR A 1 190 ? -7.268 14.381 50.819 1.000 31.835 223 THR A CA 1
ATOM 2971 C C . THR A 1 190 ? -7.137 14.557 49.294 1.000 23.406 223 THR A C 1
ATOM 2972 O O . THR A 1 190 ? -8.122 14.975 48.660 1.000 26.758 223 THR A O 1
ATOM 2983 N N . LEU A 1 191 ? -5.953 14.290 48.750 1.000 23.702 224 LEU A N 1
ATOM 2984 C CA . LEU A 1 191 ? -5.705 14.275 47.282 1.000 28.977 224 LEU A CA 1
ATOM 2985 C C . LEU A 1 191 ? -5.965 12.850 46.789 1.000 30.784 224 LEU A C 1
ATOM 2986 O O . LEU A 1 191 ? -5.376 11.918 47.355 1.000 27.597 224 LEU A O 1
ATOM 3002 N N . LEU A 1 192 ? -6.815 12.715 45.767 1.000 29.388 225 LEU A N 1
ATOM 3003 C CA . LEU A 1 192 ? -7.052 11.430 45.056 1.000 23.255 225 LEU A CA 1
ATOM 3004 C C . LEU A 1 192 ? -6.637 11.589 43.592 1.000 20.501 225 LEU A C 1
ATOM 3005 O O . LEU A 1 192 ? -7.196 12.452 42.872 1.000 22.159 225 LEU A O 1
ATOM 3021 N N . GLY A 1 193 ? -5.594 10.852 43.211 1.000 17.343 226 GLY A N 1
ATOM 3022 C CA . GLY A 1 193 ? -5.125 10.780 41.824 1.000 22.195 226 GLY A CA 1
ATOM 3023 C C . GLY A 1 193 ? -5.446 9.442 41.186 1.000 24.345 226 GLY A C 1
ATOM 3024 O O . GLY A 1 193 ? -4.974 8.393 41.679 1.000 24.754 226 GLY A O 1
ATOM 3028 N N . VAL A 1 194 ? -6.165 9.461 40.065 1.000 25.782 227 VAL A N 1
ATOM 3029 C CA . VAL A 1 194 ? -6.505 8.234 39.296 1.000 23.781 227 VAL A CA 1
ATOM 3030 C C . VAL A 1 194 ? -5.709 8.232 38.004 1.000 22.901 227 VAL A C 1
ATOM 3031 O O . VAL A 1 194 ? -5.220 9.293 37.573 1.000 20.042 227 VAL A O 1
ATOM 3044 N N . TYR A 1 195 ? -5.470 7.037 37.493 1.000 25.280 228 TYR A N 1
ATOM 3045 C CA . TYR A 1 195 ? -4.684 6.824 36.251 1.000 26.850 228 TYR A CA 1
ATOM 3046 C C . TYR A 1 195 ? -4.985 5.423 35.726 1.000 23.001 228 TYR A C 1
ATOM 3047 O O . TYR A 1 195 ? -5.451 4.540 36.489 1.000 24.996 228 TYR A O 1
ATOM 3065 N N . ASP A 1 196 ? -4.765 5.231 34.432 1.000 18.904 229 ASP A N 1
ATOM 3066 C CA . ASP A 1 196 ? -4.588 3.878 33.856 1.000 21.504 229 ASP A CA 1
ATOM 3067 C C . ASP A 1 196 ? -3.339 3.216 34.417 1.000 21.454 229 ASP A C 1
ATOM 3068 O O . ASP A 1 196 ? -2.288 3.861 34.555 1.000 19.600 229 ASP A O 1
ATOM 3077 N N . VAL A 1 197 ? -3.488 1.953 34.762 1.000 18.631 230 VAL A N 1
ATOM 3078 C CA . VAL A 1 197 ? -2.350 1.039 35.066 1.000 14.525 230 VAL A CA 1
ATOM 3079 C C . VAL A 1 197 ? -2.219 0.193 33.801 1.000 17.850 230 VAL A C 1
ATOM 3080 O O . VAL A 1 197 ? -3.057 -0.750 33.616 1.000 20.632 230 VAL A O 1
ATOM 3093 N N . ARG A 1 198 ? -1.236 0.484 32.970 1.000 23.711 231 ARG A N 1
ATOM 3094 C CA . ARG A 1 198 ? -1.059 -0.205 31.654 1.000 21.936 231 ARG A CA 1
ATOM 3095 C C . ARG A 1 198 ? 0.051 -1.239 31.823 1.000 17.939 231 ARG A C 1
ATOM 3096 O O . ARG A 1 198 ? 1.233 -0.872 31.705 1.000 24.547 231 ARG A O 1
ATOM 3117 N N . TYR A 1 199 ? -0.336 -2.475 32.065 1.000 21.269 232 TYR A N 1
ATOM 3118 C CA . TYR A 1 199 ? 0.562 -3.549 32.578 1.000 22.553 232 TYR A CA 1
ATOM 3119 C C . TYR A 1 199 ? 1.599 -3.976 31.532 1.000 25.485 232 TYR A C 1
ATOM 3120 O O . TYR A 1 199 ? 2.782 -4.113 31.883 1.000 26.986 232 TYR A O 1
ATOM 3138 N N . ASN A 1 200 ? 1.185 -4.176 30.285 1.000 25.162 233 ASN A N 1
ATOM 3139 C CA . ASN A 1 200 ? 1.995 -4.876 29.235 1.000 23.665 233 ASN A CA 1
ATOM 3140 C C . ASN A 1 200 ? 2.908 -3.887 28.510 1.000 23.114 233 ASN A C 1
ATOM 3141 O O . ASN A 1 200 ? 3.974 -4.342 28.020 1.000 22.598 233 ASN A O 1
ATOM 3152 N N . ASN A 1 201 ? 2.490 -2.620 28.364 1.000 19.329 234 ASN A N 1
ATOM 3153 C CA . ASN A 1 201 ? 3.131 -1.614 27.471 1.000 19.432 234 ASN A CA 1
ATOM 3154 C C . ASN A 1 201 ? 2.375 -0.301 27.685 1.000 29.205 234 ASN A C 1
ATOM 3155 O O . ASN A 1 201 ? 1.673 -0.258 28.651 1.000 23.667 234 ASN A O 1
ATOM 3166 N N . SER A 1 202 ? 2.488 0.689 26.789 1.000 21.349 235 SER A N 1
ATOM 3167 C CA . SER A 1 202 ? 1.826 2.001 26.916 1.000 17.700 235 SER A CA 1
ATOM 3168 C C . SER A 1 202 ? 0.740 2.202 25.872 1.000 15.518 235 SER A C 1
ATOM 3169 O O . SER A 1 202 ? 0.108 3.308 25.906 1.000 20.838 235 SER A O 1
ATOM 3177 N N . VAL A 1 203 ? 0.307 1.147 25.191 1.000 21.693 236 VAL A N 1
ATOM 3178 C CA . VAL A 1 203 ? -0.756 1.223 24.145 1.000 26.811 236 VAL A CA 1
ATOM 3179 C C . VAL A 1 203 ? -2.130 1.528 24.801 1.000 21.233 236 VAL A C 1
ATOM 3180 O O . VAL A 1 203 ? -2.389 1.066 25.942 1.000 23.845 236 VAL A O 1
ATOM 3193 N N . ASP A 1 204 ? -2.982 2.297 24.114 1.000 19.479 237 ASP A N 1
ATOM 3194 C CA . ASP A 1 204 ? -4.337 2.638 24.594 1.000 21.089 237 ASP A CA 1
ATOM 3195 C C . ASP A 1 204 ? -5.175 1.341 24.570 1.000 19.891 237 ASP A C 1
ATOM 3196 O O . ASP A 1 204 ? -4.727 0.342 23.996 1.000 21.338 237 ASP A O 1
ATOM 3205 N N . LEU A 1 205 ? -6.329 1.365 25.210 1.000 21.121 238 LEU A N 1
ATOM 3206 C CA . LEU A 1 205 ? -7.376 0.305 25.083 1.000 19.104 238 LEU A CA 1
ATOM 3207 C C . LEU A 1 205 ? -7.531 -0.049 23.589 1.000 19.867 238 LEU A C 1
ATOM 3208 O O . LEU A 1 205 ? -7.450 0.829 22.743 1.000 24.007 238 LEU A O 1
ATOM 3224 N N . GLN A 1 206 ? -7.726 -1.311 23.235 1.000 19.877 239 GLN A N 1
ATOM 3225 C CA . GLN A 1 206 ? -7.885 -2.442 24.121 1.000 21.765 239 GLN A CA 1
ATOM 3226 C C . GLN A 1 206 ? -6.517 -2.970 24.553 1.000 24.814 239 GLN A C 1
ATOM 3227 O O . GLN A 1 206 ? -5.606 -3.090 23.708 1.000 25.074 239 GLN A O 1
ATOM 3241 N N . GLU A 1 207 ? -6.381 -3.271 25.848 1.000 21.628 240 GLU A N 1
ATOM 3242 C CA . GLU A 1 207 ? -5.177 -3.924 26.443 1.000 24.103 240 GLU A CA 1
ATOM 3243 C C . GLU A 1 207 ? -5.455 -4.259 27.924 1.000 26.527 240 GLU A C 1
ATOM 3244 O O . GLU A 1 207 ? -6.510 -3.902 28.421 1.000 20.266 240 GLU A O 1
ATOM 3256 N N . HIS A 1 208 ? -4.509 -4.911 28.586 1.000 20.069 241 HIS A N 1
ATOM 3257 C CA . HIS A 1 208 ? -4.543 -5.191 30.050 1.000 17.384 241 HIS A CA 1
ATOM 3258 C C . HIS A 1 208 ? -4.347 -3.903 30.842 1.000 19.776 241 HIS A C 1
ATOM 3259 O O . HIS A 1 208 ? -3.188 -3.454 31.042 1.000 21.419 241 HIS A O 1
ATOM 3274 N N . ILE A 1 209 ? -5.448 -3.260 31.171 1.000 25.201 242 ILE A N 1
ATOM 3275 C CA . ILE A 1 209 ? -5.447 -1.919 31.799 1.000 25.816 242 ILE A CA 1
ATOM 3276 C C . ILE A 1 209 ? -6.440 -1.942 32.946 1.000 19.333 242 ILE A C 1
ATOM 3277 O O . ILE A 1 209 ? -7.555 -2.507 32.771 1.000 21.665 242 ILE A O 1
ATOM 3293 N N . ASP A 1 210 ? -5.976 -1.511 34.128 1.000 17.125 243 ASP A N 1
ATOM 3294 C CA . ASP A 1 210 ? -6.850 -1.242 35.302 1.000 24.755 243 ASP A CA 1
ATOM 3295 C C . ASP A 1 210 ? -6.884 0.245 35.604 1.000 22.312 243 ASP A C 1
ATOM 3296 O O . ASP A 1 210 ? -6.019 0.975 35.100 1.000 20.953 243 ASP A O 1
ATOM 3305 N N . VAL A 1 211 ? -7.821 0.696 36.436 1.000 19.683 244 VAL A N 1
ATOM 3306 C CA . VAL A 1 211 ? -7.771 2.067 36.977 1.000 20.943 244 VAL A CA 1
ATOM 3307 C C . VAL A 1 211 ? -7.122 1.979 38.364 1.000 17.364 244 VAL A C 1
ATOM 3308 O O . VAL A 1 211 ? -7.655 1.316 39.231 1.000 21.019 244 VAL A O 1
ATOM 3321 N N . GLY A 1 212 ? -6.018 2.692 38.550 1.000 21.614 245 GLY A N 1
ATOM 3322 C CA . GLY A 1 212 ? -5.298 2.820 39.830 1.000 21.203 245 GLY A CA 1
ATOM 3323 C C . GLY A 1 212 ? -5.644 4.103 40.534 1.000 26.835 245 GLY A C 1
ATOM 3324 O O . GLY A 1 212 ? -6.168 5.027 39.866 1.000 23.191 245 GLY A O 1
ATOM 3328 N N . LEU A 1 213 ? -5.362 4.159 41.834 1.000 28.267 246 LEU A N 1
ATOM 3329 C CA . LEU A 1 213 ? -5.633 5.353 42.677 1.000 35.207 246 LEU A CA 1
ATOM 3330 C C . LEU A 1 213 ? -4.530 5.512 43.717 1.000 28.428 246 LEU A C 1
ATOM 3331 O O . LEU A 1 213 ? -4.192 4.512 44.392 1.000 30.263 246 LEU A O 1
ATOM 3347 N N . SER A 1 214 ? -3.930 6.701 43.733 1.000 24.322 247 SER A N 1
ATOM 3348 C CA . SER A 1 214 ? -2.933 7.160 44.731 1.000 20.383 247 SER A CA 1
ATOM 3349 C C . SER A 1 214 ? -3.603 8.195 45.639 1.000 28.217 247 SER A C 1
ATOM 3350 O O . SER A 1 214 ? -4.248 9.158 45.108 1.000 23.069 247 SER A O 1
ATOM 3358 N N . ARG A 1 215 ? -3.448 8.033 46.961 1.000 27.870 248 ARG A N 1
ATOM 3359 C CA . ARG A 1 215 ? -4.156 8.856 47.972 1.000 30.798 248 ARG A CA 1
ATOM 3360 C C . ARG A 1 215 ? -3.093 9.523 48.848 1.000 30.459 248 ARG A C 1
ATOM 3361 O O . ARG A 1 215 ? -2.147 8.818 49.256 1.000 27.577 248 ARG A O 1
ATOM 3382 N N . SER A 1 216 ? -3.220 10.839 49.062 1.000 23.149 249 SER A N 1
ATOM 3383 C CA . SER A 1 216 ? -2.320 11.638 49.938 1.000 23.706 249 SER A CA 1
ATOM 3384 C C . SER A 1 216 ? -3.096 12.441 50.957 1.000 30.977 249 SER A C 1
ATOM 3385 O O . SER A 1 216 ? -3.944 13.201 50.542 1.000 26.726 249 SER A O 1
ATOM 3393 N N . THR A 1 217 ? -2.726 12.336 52.248 1.000 36.579 250 THR A N 1
ATOM 3394 C CA . THR A 1 217 ? -3.371 13.098 53.356 1.000 27.498 250 THR A CA 1
ATOM 3395 C C . THR A 1 217 ? -2.455 14.247 53.821 1.000 30.046 250 THR A C 1
ATOM 3396 O O . THR A 1 217 ? -2.826 14.899 54.814 1.000 31.491 250 THR A O 1
ATOM 3407 N N . ASP A 1 218 ? -1.338 14.521 53.112 1.000 29.786 251 ASP A N 1
ATOM 3408 C CA . ASP A 1 218 ? -0.370 15.573 53.530 1.000 34.106 251 ASP A CA 1
ATOM 3409 C C . ASP A 1 218 ? -0.001 16.473 52.353 1.000 23.310 251 ASP A C 1
ATOM 3410 O O . ASP A 1 218 ? 1.138 16.984 52.329 1.000 33.043 251 ASP A O 1
ATOM 3419 N N . LYS A 1 219 ? -0.972 16.752 51.489 1.000 30.827 252 LYS A N 1
ATOM 3420 C CA . LYS A 1 219 ? -0.889 17.744 50.387 1.000 34.745 252 LYS A CA 1
ATOM 3421 C C . LYS A 1 219 ? 0.189 17.295 49.390 1.000 34.627 252 LYS A C 1
ATOM 3422 O O . LYS A 1 219 ? 0.828 18.178 48.748 1.000 27.995 252 LYS A O 1
ATOM 3441 N N . GLY A 1 220 ? 0.411 15.982 49.295 1.000 31.733 253 GLY A N 1
ATOM 3442 C CA . GLY A 1 220 ? 1.192 15.378 48.194 1.000 32.206 253 GLY A CA 1
ATOM 3443 C C . GLY A 1 220 ? 2.605 15.010 48.585 1.000 27.496 253 GLY A C 1
ATOM 3444 O O . GLY A 1 220 ? 3.303 14.477 47.733 1.000 22.828 253 GLY A O 1
ATOM 3448 N N . GLN A 1 221 ? 3.042 15.325 49.807 1.000 25.168 254 GLN A N 1
ATOM 3449 C CA . GLN A 1 221 ? 4.400 14.946 50.282 1.000 25.059 254 GLN A CA 1
ATOM 3450 C C . GLN A 1 221 ? 4.531 13.421 50.266 1.000 28.000 254 GLN A C 1
ATOM 3451 O O . GLN A 1 221 ? 5.610 12.932 49.934 1.000 24.527 254 GLN A O 1
ATOM 3465 N N . THR A 1 222 ? 3.466 12.691 50.641 1.000 25.150 255 THR A N 1
ATOM 3466 C CA . THR A 1 222 ? 3.503 11.213 50.711 1.000 29.117 255 THR A CA 1
ATOM 3467 C C . THR A 1 222 ? 2.232 10.698 50.068 1.000 27.628 255 THR A C 1
ATOM 3468 O O . THR A 1 222 ? 1.153 11.376 50.154 1.000 27.251 255 THR A O 1
ATOM 3479 N N . TRP A 1 223 ? 2.378 9.561 49.409 1.000 25.613 256 TRP A N 1
ATOM 3480 C CA . TRP A 1 223 ? 1.246 8.866 48.760 1.000 26.694 256 TRP A CA 1
ATOM 3481 C C . TRP A 1 223 ? 1.127 7.453 49.331 1.000 27.332 256 TRP A C 1
ATOM 3482 O O . TRP A 1 223 ? 2.144 6.745 49.402 1.000 34.535 256 TRP A O 1
ATOM 3503 N N . GLU A 1 224 ? -0.088 7.040 49.655 1.000 26.586 257 GLU A N 1
ATOM 3504 C CA . GLU A 1 224 ? -0.339 5.669 50.133 1.000 32.798 257 GLU A CA 1
ATOM 3505 C C . GLU A 1 224 ? -0.098 4.709 48.979 1.000 42.749 257 GLU A C 1
ATOM 3506 O O . GLU A 1 224 ? -0.183 5.099 47.817 1.000 28.752 257 GLU A O 1
ATOM 3518 N N . PRO A 1 225 ? 0.213 3.427 49.265 1.000 35.400 258 PRO A N 1
ATOM 3519 C CA . PRO A 1 225 ? 0.365 2.437 48.194 1.000 34.877 258 PRO A CA 1
ATOM 3520 C C . PRO A 1 225 ? -0.845 2.444 47.239 1.000 24.594 258 PRO A C 1
ATOM 3521 O O . PRO A 1 225 ? -1.972 2.777 47.645 1.000 28.901 258 PRO A O 1
ATOM 3532 N N . MET A 1 226 ? -0.581 2.154 45.960 1.000 20.181 259 MET A N 1
ATOM 3533 C CA . MET A 1 226 ? -1.567 2.201 44.865 1.000 24.998 259 MET A CA 1
ATOM 3534 C C . MET A 1 226 ? -2.711 1.236 45.201 1.000 24.391 259 MET A C 1
ATOM 3535 O O . 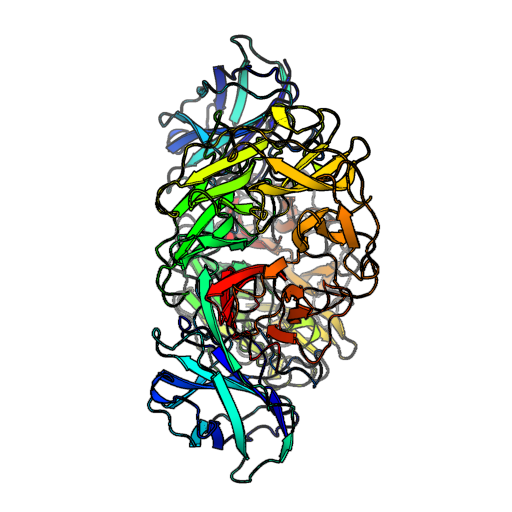MET A 1 226 ? -2.418 0.139 45.651 1.000 24.302 259 MET A O 1
ATOM 3549 N N . ARG A 1 227 ? -3.954 1.708 45.086 1.000 22.217 260 ARG A N 1
ATOM 3550 C CA . ARG A 1 227 ? -5.172 0.865 45.148 1.000 30.422 260 ARG A CA 1
ATOM 3551 C C . ARG A 1 227 ? -5.695 0.680 43.720 1.000 31.879 260 ARG A C 1
ATOM 3552 O O . ARG A 1 227 ? -5.498 1.591 42.890 1.000 26.359 260 ARG A O 1
ATOM 3573 N N . ILE A 1 228 ? -6.353 -0.435 43.455 1.000 27.018 261 ILE A N 1
ATOM 3574 C CA . ILE A 1 228 ? -7.056 -0.667 42.174 1.000 24.885 261 ILE A CA 1
ATOM 3575 C C . ILE A 1 228 ? -8.491 -0.221 42.406 1.000 28.823 261 ILE A C 1
ATOM 3576 O O . ILE A 1 228 ? -9.199 -0.932 43.100 1.000 29.980 261 ILE A O 1
ATOM 3592 N N . ALA A 1 229 ? -8.883 0.907 41.867 1.000 23.617 262 ALA A N 1
ATOM 3593 C CA . ALA A 1 229 ? -10.272 1.422 41.910 1.000 24.462 262 ALA A CA 1
ATOM 3594 C C . ALA A 1 229 ? -11.206 0.625 40.988 1.000 36.092 262 ALA A C 1
ATOM 3595 O O . ALA A 1 229 ? -12.396 0.501 41.326 1.000 28.321 262 ALA A O 1
ATOM 3602 N N . MET A 1 230 ? -10.727 0.142 39.830 1.000 24.620 263 MET A N 1
ATOM 3603 C CA . MET A 1 230 ? -11.608 -0.565 38.874 1.000 28.397 263 MET A CA 1
ATOM 3604 C C . MET A 1 230 ? -10.789 -1.543 38.022 1.000 28.691 263 MET A C 1
ATOM 3605 O O . MET A 1 230 ? -9.676 -1.167 37.580 1.000 28.166 263 MET A O 1
ATOM 3619 N N . SER A 1 231 ? -11.337 -2.752 37.832 1.000 20.328 264 SER A N 1
ATOM 3620 C CA . SER A 1 231 ? -10.673 -3.868 37.109 1.000 22.765 264 SER A CA 1
ATOM 3621 C C . SER A 1 231 ? -11.743 -4.848 36.657 1.000 31.283 264 SER A C 1
ATOM 3622 O O . SER A 1 231 ? -12.739 -4.961 37.373 1.000 25.757 264 SER A O 1
ATOM 3630 N N . PHE A 1 232 ? -11.499 -5.553 35.552 1.000 29.569 265 PHE A N 1
ATOM 3631 C CA . PHE A 1 232 ? -12.451 -6.539 34.997 1.000 21.612 265 PHE A CA 1
ATOM 3632 C C . PHE A 1 232 ? -11.779 -7.900 34.819 1.000 24.496 265 PHE A C 1
ATOM 3633 O O . PHE A 1 232 ? -12.469 -8.894 34.410 1.000 30.329 265 PHE A O 1
ATOM 3650 N N . GLY A 1 233 ? -10.534 -8.000 35.228 1.000 24.587 266 GLY A N 1
ATOM 3651 C CA . GLY A 1 233 ? -9.816 -9.291 35.297 1.000 30.408 266 GLY A CA 1
ATOM 3652 C C . GLY A 1 233 ? -10.160 -10.126 34.084 1.000 30.913 266 GLY A C 1
ATOM 3653 O O . GLY A 1 233 ? -9.961 -9.639 32.969 1.000 25.000 266 GLY A O 1
ATOM 3657 N N . GLU A 1 234 ? -10.720 -11.315 34.298 1.000 26.975 267 GLU A N 1
ATOM 3658 C CA . GLU A 1 234 ? -11.045 -12.338 33.287 1.000 21.793 267 GLU A CA 1
ATOM 3659 C C . GLU A 1 234 ? -12.562 -12.438 33.162 1.000 28.018 267 GLU A C 1
ATOM 3660 O O . GLU A 1 234 ? -13.073 -13.573 32.995 1.000 33.377 267 GLU A O 1
ATOM 3672 N N . THR A 1 235 ? -13.259 -11.283 33.173 1.000 28.258 268 THR A N 1
ATOM 3673 C CA . THR A 1 235 ? -14.735 -11.280 33.091 1.000 32.614 268 THR A CA 1
ATOM 3674 C C . THR A 1 235 ? -15.141 -12.100 31.865 1.000 26.044 268 THR A C 1
ATOM 3675 O O . THR A 1 235 ? -14.537 -11.872 30.787 1.000 24.147 268 THR A O 1
ATOM 3686 N N . ASP A 1 236 ? -16.117 -12.993 32.048 1.000 28.076 269 ASP A N 1
ATOM 3687 C CA . ASP A 1 236 ? -16.786 -13.818 31.030 1.000 24.067 269 ASP A CA 1
ATOM 3688 C C . ASP A 1 236 ? -15.818 -14.858 30.465 1.000 24.061 269 ASP A C 1
ATOM 3689 O O . ASP A 1 236 ? -16.172 -15.453 29.454 1.000 29.032 269 ASP A O 1
ATOM 3698 N N . GLY A 1 237 ? -14.678 -15.095 31.111 1.000 26.397 270 GLY A N 1
ATOM 3699 C CA . GLY A 1 237 ? -13.628 -16.037 30.648 1.000 29.761 270 GLY A CA 1
ATOM 3700 C C . GLY A 1 237 ? -12.801 -15.498 29.472 1.000 27.638 270 GLY A C 1
ATOM 3701 O O . GLY A 1 237 ? -12.004 -16.273 28.900 1.000 28.389 270 GLY A O 1
ATOM 3705 N N . LEU A 1 238 ? -12.913 -14.224 29.155 1.000 25.927 271 LEU A N 1
ATOM 3706 C CA . LEU A 1 238 ? -11.963 -13.546 28.217 1.000 30.618 271 LEU A CA 1
ATOM 3707 C C . LEU A 1 238 ? -10.707 -13.063 28.935 1.000 26.042 271 LEU A C 1
ATOM 3708 O O . LEU A 1 238 ? -10.739 -12.591 30.063 1.000 24.545 271 LEU A O 1
ATOM 3724 N N . PRO A 1 239 ? -9.543 -13.134 28.272 1.000 27.493 272 PRO A N 1
ATOM 3725 C CA . PRO A 1 239 ? -8.283 -12.665 28.850 1.000 23.437 272 PRO A CA 1
ATOM 3726 C C . PRO A 1 239 ? -8.389 -11.257 29.435 1.000 22.589 272 PRO A C 1
ATOM 3727 O O . PRO A 1 239 ? -9.187 -10.450 28.960 1.000 22.858 272 PRO A O 1
ATOM 3738 N N . SER A 1 240 ? -7.557 -10.950 30.436 1.000 22.181 273 SER A N 1
ATOM 3739 C CA . SER A 1 240 ? -7.512 -9.594 31.030 1.000 28.298 273 SER A CA 1
ATOM 3740 C C . SER A 1 240 ? -7.058 -8.587 29.945 1.000 23.122 273 SER A C 1
ATOM 3741 O O . SER A 1 240 ? -7.501 -7.407 29.981 1.000 23.168 273 SER A O 1
ATOM 3749 N N . GLY A 1 241 ? -6.268 -9.034 28.989 1.000 23.312 274 GLY A N 1
ATOM 3750 C CA . GLY A 1 241 ? -5.868 -8.157 27.850 1.000 20.492 274 GLY A CA 1
ATOM 3751 C C . GLY A 1 241 ? -7.029 -7.748 26.944 1.000 23.993 274 GLY A C 1
ATOM 3752 O O . GLY A 1 241 ? -6.843 -6.796 26.144 1.000 21.417 274 GLY A O 1
ATOM 3756 N N . GLN A 1 242 ? -8.156 -8.491 26.991 1.000 19.580 275 GLN A N 1
ATOM 3757 C CA . GLN A 1 242 ? -9.413 -8.128 26.298 1.000 28.967 275 GLN A CA 1
ATOM 3758 C C . GLN A 1 242 ? -10.477 -7.720 27.325 1.000 26.081 275 GLN A C 1
ATOM 3759 O O . GLN A 1 242 ? -11.686 -8.076 27.114 1.000 24.388 275 GLN A O 1
ATOM 3773 N N . ASN A 1 243 ? -10.064 -7.028 28.380 1.000 19.595 276 ASN A N 1
ATOM 3774 C CA . ASN A 1 243 ? -10.975 -6.581 29.472 1.000 22.895 276 ASN A CA 1
ATOM 3775 C C . ASN A 1 243 ? -10.442 -5.309 30.143 1.000 18.535 276 ASN A C 1
ATOM 3776 O O . ASN A 1 243 ? -10.656 -5.085 31.356 1.000 22.668 276 ASN A O 1
ATOM 3787 N N . GLY A 1 244 ? -9.726 -4.489 29.406 1.000 22.481 277 GLY A N 1
ATOM 3788 C CA . GLY A 1 244 ? -9.144 -3.265 29.917 1.000 18.007 277 GLY A CA 1
ATOM 3789 C C . GLY A 1 244 ? -10.232 -2.284 30.313 1.000 18.347 277 GLY A C 1
ATOM 3790 O O . GLY A 1 244 ? -11.312 -2.309 29.722 1.000 23.191 277 GLY A O 1
ATOM 3794 N N . VAL A 1 245 ? -9.947 -1.490 31.333 1.000 18.879 278 VAL A N 1
ATOM 3795 C CA . VAL A 1 245 ? -10.794 -0.331 31.726 1.000 17.966 278 VAL A CA 1
ATOM 3796 C C . VAL A 1 245 ? -9.867 0.868 31.920 1.000 22.139 278 VAL A C 1
ATOM 3797 O O . VAL A 1 245 ? -8.813 0.700 32.562 1.000 21.130 278 VAL A O 1
ATOM 3810 N N . GLY A 1 246 ? -10.236 2.031 31.388 1.000 19.803 279 GLY A N 1
ATOM 3811 C CA . GLY A 1 246 ? -9.283 3.155 31.311 1.000 19.478 279 GLY A CA 1
ATOM 3812 C C . GLY A 1 246 ? -9.900 4.519 31.021 1.000 18.972 279 GLY A C 1
ATOM 3813 O O . GLY A 1 246 ? -11.139 4.666 30.922 1.000 20.369 279 GLY A O 1
ATOM 3817 N N . ASP A 1 247 ? -9.001 5.503 30.870 1.000 16.725 280 ASP A N 1
ATOM 3818 C CA . ASP A 1 247 ? -9.331 6.916 30.600 1.000 18.705 280 ASP A CA 1
ATOM 3819 C C . ASP A 1 247 ? -10.150 7.467 31.750 1.000 21.896 280 ASP A C 1
ATOM 3820 O O . ASP A 1 247 ? -11.121 8.186 31.502 1.000 21.736 280 ASP A O 1
ATOM 3829 N N . PRO A 1 248 ? -9.771 7.221 33.019 1.000 18.977 281 PRO A N 1
ATOM 3830 C CA . PRO A 1 248 ? -10.666 7.557 34.135 1.000 21.157 281 PRO A CA 1
ATOM 3831 C C . PRO A 1 248 ? -10.978 9.049 34.295 1.000 21.693 281 PRO A C 1
ATOM 3832 O O . PRO A 1 248 ? -10.136 9.953 34.005 1.000 18.223 281 PRO A O 1
ATOM 3843 N N . SER A 1 249 ? -12.154 9.339 34.813 1.000 19.975 282 SER A N 1
ATOM 3844 C CA . SER A 1 249 ? -12.513 10.690 35.299 1.000 23.650 282 SER A CA 1
ATOM 3845 C C . SER A 1 249 ? -13.022 10.518 36.731 1.000 23.199 282 SER A C 1
ATOM 3846 O O . SER A 1 249 ? -13.805 9.518 37.015 1.000 23.809 282 SER A O 1
ATOM 3854 N N . ILE A 1 250 ? -12.530 11.383 37.605 1.000 22.905 283 ILE A N 1
ATOM 3855 C CA . ILE A 1 250 ? -12.868 11.352 39.055 1.000 21.499 283 ILE A CA 1
ATOM 3856 C C . ILE A 1 250 ? -13.601 12.642 39.430 1.000 36.988 283 ILE A C 1
ATOM 3857 O O . ILE A 1 250 ? -13.227 13.702 38.920 1.000 24.869 283 ILE A O 1
ATOM 3873 N N . LEU A 1 251 ? -14.625 12.567 40.280 1.000 26.291 284 LEU A N 1
ATOM 3874 C CA . LEU A 1 251 ? -15.163 13.804 40.922 1.000 26.875 284 LEU A CA 1
ATOM 3875 C C . LEU A 1 251 ? -15.468 13.550 42.405 1.000 26.105 284 LEU A C 1
ATOM 3876 O O . LEU A 1 251 ? -15.682 12.392 42.797 1.000 26.101 284 LEU A O 1
ATOM 3892 N N . VAL A 1 252 ? -15.469 14.623 43.176 1.000 24.592 285 VAL A N 1
ATOM 3893 C CA . VAL A 1 252 ? -15.933 14.616 44.581 1.000 22.324 285 VAL A CA 1
ATOM 3894 C C . VAL A 1 252 ? -17.335 15.211 44.596 1.000 26.469 285 VAL A C 1
ATOM 3895 O O . VAL A 1 252 ? -17.514 16.287 44.005 1.000 27.207 285 VAL A O 1
ATOM 3908 N N . ASP A 1 253 ? -18.295 14.463 45.128 1.000 30.811 286 ASP A N 1
ATOM 3909 C CA . ASP A 1 253 ? -19.637 14.971 45.484 1.000 34.516 286 ASP A CA 1
ATOM 3910 C C . ASP A 1 253 ? -19.441 15.894 46.690 1.000 34.556 286 ASP A C 1
ATOM 3911 O O . ASP A 1 253 ? -19.342 15.367 47.804 1.000 31.771 286 ASP A O 1
ATOM 3920 N N . GLU A 1 254 ? -19.352 17.209 46.469 1.000 38.838 287 GLU A N 1
ATOM 3921 C CA . GLU A 1 254 ? -18.952 18.179 47.523 1.000 39.319 287 GLU A CA 1
ATOM 3922 C C . GLU A 1 254 ? -20.003 18.222 48.646 1.000 37.855 287 GLU A C 1
ATOM 3923 O O . GLU A 1 254 ? -19.666 18.696 49.735 1.000 36.057 287 GLU A O 1
ATOM 3935 N N . ARG A 1 255 ? -21.223 17.738 48.408 1.000 35.894 288 ARG A N 1
ATOM 3936 C CA . ARG A 1 255 ? -22.309 17.751 49.435 1.000 35.132 288 ARG A CA 1
ATOM 3937 C C . ARG A 1 255 ? -22.107 16.594 50.418 1.000 43.831 288 ARG A C 1
ATOM 3938 O O . ARG A 1 255 ? -22.568 16.725 51.559 1.000 37.411 288 ARG A O 1
ATOM 3959 N N . THR A 1 256 ? -21.527 15.472 49.986 1.000 30.868 289 THR A N 1
ATOM 3960 C CA . THR A 1 256 ? -21.500 14.218 50.787 1.000 36.978 289 THR A CA 1
ATOM 3961 C C . THR A 1 256 ? -20.074 13.742 51.019 1.000 35.795 289 THR A C 1
ATOM 3962 O O . THR A 1 256 ? -19.896 12.885 51.900 1.000 31.934 289 THR A O 1
ATOM 3973 N N . ASN A 1 257 ? -19.109 14.264 50.259 1.000 32.054 290 ASN A N 1
ATOM 3974 C CA . ASN A 1 257 ? -17.711 13.743 50.170 1.000 28.325 290 ASN A CA 1
ATOM 3975 C C . ASN A 1 257 ? -17.655 12.341 49.556 1.000 31.938 290 ASN A C 1
ATOM 3976 O O . ASN A 1 257 ? -16.545 11.716 49.607 1.000 31.354 290 ASN A O 1
ATOM 3987 N N . THR A 1 258 ? -18.760 11.823 49.013 1.000 31.067 291 THR A N 1
ATOM 3988 C CA . THR A 1 258 ? -18.698 10.600 48.177 1.000 44.688 291 THR A CA 1
ATOM 3989 C C . THR A 1 258 ? -17.832 10.897 46.946 1.000 30.435 291 THR A C 1
ATOM 3990 O O . THR A 1 258 ? -18.017 11.945 46.309 1.000 30.911 291 THR A O 1
ATOM 4001 N N . VAL A 1 259 ? -16.907 10.002 46.617 1.000 26.828 292 VAL A N 1
ATOM 4002 C CA . VAL A 1 259 ? -16.006 10.177 45.455 1.000 33.874 292 VAL A CA 1
ATOM 4003 C C . VAL A 1 259 ? -16.438 9.178 44.372 1.000 31.594 292 VAL A C 1
ATOM 4004 O O . VAL A 1 259 ? -16.712 8.003 44.709 1.000 31.041 292 VAL A O 1
ATOM 4017 N N . TRP A 1 260 ? -16.499 9.643 43.128 1.000 29.160 293 TRP A N 1
ATOM 4018 C CA . TRP A 1 260 ? -17.019 8.888 41.952 1.000 24.122 293 TRP A CA 1
ATOM 4019 C C . TRP A 1 260 ? -15.932 8.758 40.905 1.000 28.432 293 TRP A C 1
ATOM 4020 O O . TRP A 1 260 ? -15.221 9.779 40.629 1.000 23.824 293 TRP A O 1
ATOM 4041 N N . VAL A 1 261 ? -15.749 7.549 40.397 1.000 26.728 294 VAL A N 1
ATOM 4042 C CA . VAL A 1 261 ? -14.797 7.290 39.275 1.000 31.964 294 VAL A CA 1
ATOM 4043 C C . VAL A 1 261 ? -15.588 6.620 38.148 1.000 24.068 294 VAL A C 1
ATOM 4044 O O . VAL A 1 261 ? -16.213 5.566 38.386 1.000 26.930 294 VAL A O 1
ATOM 4057 N N . VAL A 1 262 ? -15.560 7.258 36.980 1.000 25.237 295 VAL A N 1
ATOM 4058 C CA . VAL A 1 262 ? -16.115 6.726 35.721 1.000 23.624 295 VAL A CA 1
ATOM 4059 C C . VAL A 1 262 ? -14.972 6.370 34.762 1.000 21.819 295 VAL A C 1
ATOM 4060 O O . VAL A 1 262 ? -13.929 7.082 34.713 1.000 21.379 295 VAL A O 1
ATOM 4073 N N . ALA A 1 263 ? -15.153 5.298 34.010 1.000 25.401 296 ALA A N 1
ATOM 4074 C CA . ALA A 1 263 ? -14.110 4.770 33.110 1.000 22.431 296 ALA A CA 1
ATOM 4075 C C . ALA A 1 263 ? -14.727 3.867 32.036 1.000 26.164 296 ALA A C 1
ATOM 4076 O O . ALA A 1 263 ? -15.865 3.406 32.179 1.000 26.904 296 ALA A O 1
ATOM 4083 N N . ALA A 1 264 ? -13.961 3.577 30.998 1.000 20.860 297 ALA A N 1
ATOM 4084 C CA . ALA A 1 264 ? -14.427 2.821 29.815 1.000 18.210 297 ALA A CA 1
ATOM 4085 C C . ALA A 1 264 ? -13.833 1.424 29.869 1.000 16.302 297 ALA A C 1
ATOM 4086 O O . ALA A 1 264 ? -12.609 1.289 29.892 1.000 22.399 297 ALA A O 1
ATOM 4093 N N . TRP A 1 265 ? -14.720 0.432 29.990 1.000 19.832 298 TRP A N 1
ATOM 4094 C CA . TRP A 1 265 ? -14.418 -1.003 29.960 1.000 24.640 298 TRP A CA 1
ATOM 4095 C C . TRP A 1 265 ? -14.638 -1.496 28.509 1.000 21.568 298 TRP A C 1
ATOM 4096 O O . TRP A 1 265 ? -15.748 -1.354 27.953 1.000 28.162 298 TRP A O 1
ATOM 4117 N N . THR A 1 266 ? -13.572 -2.013 27.905 1.000 27.067 299 THR A N 1
ATOM 4118 C CA . THR A 1 266 ? -13.591 -2.647 26.570 1.000 26.936 299 THR A CA 1
ATOM 4119 C C . THR A 1 266 ? -13.419 -4.135 26.782 1.000 29.986 299 THR A C 1
ATOM 4120 O O . THR A 1 266 ? -12.537 -4.493 27.562 1.000 23.664 299 THR A O 1
ATOM 4131 N N . HIS A 1 267 ? -14.361 -4.904 26.227 1.000 25.035 300 HIS A N 1
ATOM 4132 C CA . HIS A 1 267 ? -14.482 -6.358 26.329 1.000 28.221 300 HIS A CA 1
ATOM 4133 C C . HIS A 1 267 ? -14.406 -6.981 24.920 1.000 23.157 300 HIS A C 1
ATOM 4134 O O . HIS A 1 267 ? -15.266 -6.739 24.109 1.000 29.635 300 HIS A O 1
ATOM 4149 N N . GLY A 1 268 ? -13.383 -7.804 24.684 1.000 23.717 301 GLY A N 1
ATOM 4150 C CA . GLY A 1 268 ? -13.050 -8.382 23.368 1.000 22.757 301 GLY A CA 1
ATOM 4151 C C . GLY A 1 268 ? -12.137 -7.444 22.597 1.000 20.824 301 GLY A C 1
ATOM 4152 O O . GLY A 1 268 ? -11.145 -6.977 23.214 1.000 21.498 301 GLY A O 1
ATOM 4156 N N . MET A 1 269 ? -12.475 -7.141 21.332 1.000 25.777 302 MET A N 1
ATOM 4157 C CA . MET A 1 269 ? -11.765 -6.172 20.442 1.000 33.516 302 MET A CA 1
ATOM 4158 C C . MET A 1 269 ? -10.327 -6.605 20.123 1.000 23.087 302 MET A C 1
ATOM 4159 O O . MET A 1 269 ? -9.530 -5.748 19.737 1.000 25.806 302 MET A O 1
ATOM 4173 N N . GLY A 1 270 ? -9.985 -7.876 20.276 1.000 22.980 303 GLY A N 1
ATOM 4174 C CA . GLY A 1 270 ? -8.640 -8.397 19.957 1.000 19.714 303 GLY A CA 1
ATOM 4175 C C . GLY A 1 270 ? -7.581 -7.631 20.699 1.000 21.528 303 GLY A C 1
ATOM 4176 O O . GLY A 1 270 ? -7.783 -7.393 21.881 1.000 21.211 303 GLY A O 1
ATOM 4180 N N . ASN A 1 271 ? -6.516 -7.214 20.015 1.000 21.162 304 ASN A N 1
ATOM 4181 C CA . ASN A 1 271 ? -5.444 -6.369 20.587 1.000 18.582 304 ASN A CA 1
ATOM 4182 C C . ASN A 1 271 ? -5.327 -5.030 19.849 1.000 24.607 304 ASN A C 1
ATOM 4183 O O . ASN A 1 271 ? -4.254 -4.433 19.849 1.000 30.294 304 ASN A O 1
ATOM 4194 N N . ALA A 1 272 ? -6.453 -4.471 19.451 1.000 31.687 305 ALA A N 1
ATOM 4195 C CA . ALA A 1 272 ? -6.541 -3.284 18.581 1.000 26.662 305 ALA A CA 1
ATOM 4196 C C . ALA A 1 272 ? -7.168 -2.133 19.372 1.000 33.067 305 ALA A C 1
ATOM 4197 O O . ALA A 1 272 ? -7.686 -2.357 20.478 1.000 24.546 305 ALA A O 1
ATOM 4204 N N . ARG A 1 273 ? -7.144 -0.936 18.801 1.000 22.535 306 ARG A N 1
ATOM 4205 C CA . ARG A 1 273 ? -7.558 0.287 19.502 1.000 25.649 306 ARG A CA 1
ATOM 4206 C C . ARG A 1 273 ? -9.066 0.359 19.560 1.000 25.781 306 ARG A C 1
ATOM 4207 O O . ARG A 1 273 ? -9.688 0.244 18.514 1.000 22.963 306 ARG A O 1
ATOM 4228 N N . ALA A 1 274 ? -9.605 0.602 20.754 1.000 19.518 307 ALA A N 1
ATOM 4229 C CA . ALA A 1 274 ? -11.043 0.824 20.992 1.000 23.520 307 ALA A CA 1
ATOM 4230 C C . ALA A 1 274 ? -11.523 2.004 20.149 1.000 22.263 307 ALA A C 1
ATOM 4231 O O . ALA A 1 274 ? -12.607 1.924 19.615 1.000 21.796 307 ALA A O 1
ATOM 4238 N N . TRP A 1 275 ? -10.724 3.073 20.043 1.000 18.675 308 TRP A N 1
ATOM 4239 C CA . TRP A 1 275 ? -11.152 4.294 19.328 1.000 17.789 308 TRP A CA 1
ATOM 4240 C C . TRP A 1 275 ? -11.713 3.932 17.923 1.000 27.382 308 TRP A C 1
ATOM 4241 O O . TRP A 1 275 ? -12.650 4.569 17.482 1.000 22.251 308 TRP A O 1
ATOM 4262 N N . THR A 1 276 ? -11.113 2.989 17.210 1.000 19.051 309 THR A N 1
ATOM 4263 C CA . THR A 1 276 ? -11.526 2.618 15.834 1.000 22.471 309 THR A CA 1
ATOM 4264 C C . THR A 1 276 ? -12.341 1.309 15.882 1.000 25.415 309 THR A C 1
ATOM 4265 O O . THR A 1 276 ? -12.986 0.994 14.897 1.000 27.645 309 THR A O 1
ATOM 4276 N N . ASN A 1 277 ? -12.307 0.531 16.966 1.000 27.480 310 ASN A N 1
ATOM 4277 C CA . ASN A 1 277 ? -12.898 -0.832 16.965 1.000 27.849 310 ASN A CA 1
ATOM 4278 C C . ASN A 1 277 ? -14.159 -0.960 17.811 1.000 22.979 310 ASN A C 1
ATOM 4279 O O . ASN A 1 277 ? -14.909 -1.956 17.601 1.000 30.241 310 ASN A O 1
ATOM 4290 N N . SER A 1 278 ? -14.438 -0.030 18.712 1.000 26.736 311 SER A N 1
ATOM 4291 C CA . SER A 1 278 ? -15.749 -0.019 19.400 1.000 26.636 311 SER A CA 1
ATOM 4292 C C . SER A 1 278 ? -16.828 0.192 18.336 1.000 31.661 311 SER A C 1
ATOM 4293 O O . SER A 1 278 ? -16.633 1.064 17.471 1.000 32.517 311 SER A O 1
ATOM 4301 N N . MET A 1 279 ? -17.913 -0.582 18.391 1.000 31.246 312 MET A N 1
ATOM 4302 C CA . MET A 1 279 ? -18.966 -0.568 17.352 1.000 31.411 312 MET A CA 1
ATOM 4303 C C . MET A 1 279 ? -20.308 -0.181 17.969 1.000 32.976 312 MET A C 1
ATOM 4304 O O . MET A 1 279 ? -20.475 -0.134 19.189 1.000 34.488 312 MET A O 1
ATOM 4318 N N . PRO A 1 280 ? -21.314 0.171 17.138 1.000 31.976 313 PRO A N 1
ATOM 4319 C CA . PRO A 1 280 ? -22.653 0.466 17.654 1.000 37.274 313 PRO A CA 1
ATOM 4320 C C . PRO A 1 280 ? -23.246 -0.739 18.411 1.000 30.880 313 PRO A C 1
ATOM 4321 O O . PRO A 1 280 ? -22.761 -1.839 18.239 1.000 31.516 313 PRO A O 1
ATOM 4332 N N . GLY A 1 281 ? -24.233 -0.481 19.265 1.000 29.029 314 GLY A N 1
ATOM 4333 C CA . GLY A 1 281 ? -24.942 -1.469 20.108 1.000 38.942 314 GLY A CA 1
ATOM 4334 C C . GLY A 1 281 ? -24.860 -1.070 21.573 1.000 34.412 314 GLY A C 1
ATOM 4335 O O . GLY A 1 281 ? -24.603 0.097 21.834 1.000 29.669 314 GLY A O 1
ATOM 4339 N N . MET A 1 282 ? -25.076 -1.999 22.503 1.000 38.125 315 MET A N 1
ATOM 4340 C CA . MET A 1 282 ? -25.222 -1.676 23.944 1.000 36.581 315 MET A CA 1
ATOM 4341 C C . MET A 1 282 ? -24.529 -2.702 24.850 1.000 28.488 315 MET A C 1
ATOM 4342 O O . MET A 1 282 ? -24.187 -2.331 25.979 1.000 32.829 315 MET A O 1
ATOM 4356 N N . THR A 1 283 ? -24.299 -3.935 24.399 1.000 29.874 316 THR A N 1
ATOM 4357 C CA . THR A 1 283 ? -23.769 -5.019 25.265 1.000 33.089 316 THR A CA 1
ATOM 4358 C C . THR A 1 283 ? -22.250 -4.922 25.346 1.000 28.499 316 THR A C 1
ATOM 4359 O O . THR A 1 283 ? -21.594 -4.401 24.448 1.000 30.186 316 THR A O 1
ATOM 4370 N N . PRO A 1 284 ? -21.623 -5.475 26.402 1.000 30.718 317 PRO A N 1
ATOM 4371 C CA . PRO A 1 284 ? -20.163 -5.508 26.466 1.000 40.018 317 PRO A CA 1
ATOM 4372 C C . PRO A 1 284 ? -19.505 -6.179 25.249 1.000 30.502 317 PRO A C 1
ATOM 4373 O O . PRO A 1 284 ? -18.399 -5.784 24.917 1.000 33.829 317 PRO A O 1
ATOM 4384 N N . ASP A 1 285 ? -20.171 -7.138 24.603 1.000 27.450 318 ASP A N 1
ATOM 4385 C CA . ASP A 1 285 ? -19.601 -7.843 23.422 1.000 33.594 318 ASP A CA 1
ATOM 4386 C C . ASP A 1 285 ? -19.610 -6.888 22.226 1.000 25.767 318 ASP A C 1
ATOM 4387 O O . ASP A 1 285 ? -18.790 -7.081 21.352 1.000 35.117 318 ASP A O 1
ATOM 4396 N N . GLU A 1 286 ? -20.507 -5.887 22.224 1.000 29.979 319 GLU A N 1
ATOM 4397 C CA . GLU A 1 286 ? -20.783 -5.003 21.052 1.000 34.037 319 GLU A CA 1
ATOM 4398 C C . GLU A 1 286 ? -19.972 -3.704 21.124 1.000 29.753 319 GLU A C 1
ATOM 4399 O O . GLU A 1 286 ? -19.407 -3.299 20.080 1.000 27.798 319 GLU A O 1
ATOM 4411 N N . THR A 1 287 ? -19.884 -3.093 22.303 1.000 25.144 320 THR A N 1
ATOM 4412 C CA . THR A 1 287 ? -19.378 -1.696 22.472 1.000 30.984 320 THR A CA 1
ATOM 4413 C C . THR A 1 287 ? -18.772 -1.492 23.869 1.000 23.171 320 THR A C 1
ATOM 4414 O O . THR A 1 287 ? -19.104 -2.223 24.823 1.000 26.839 320 THR A O 1
ATOM 4425 N N . ALA A 1 288 ? -17.959 -0.461 23.993 1.000 23.918 321 ALA A N 1
ATOM 4426 C CA . ALA A 1 288 ? -17.326 -0.029 25.248 1.000 29.729 321 ALA A CA 1
ATOM 4427 C C . ALA A 1 288 ? -18.424 0.320 26.246 1.000 28.185 321 ALA A C 1
ATOM 4428 O O . ALA A 1 288 ? -19.430 0.959 25.828 1.000 28.908 321 ALA A O 1
ATOM 4435 N N . GLN A 1 289 ? -18.218 -0.097 27.494 1.000 29.486 322 GLN A N 1
ATOM 4436 C CA . GLN A 1 289 ? -19.152 0.100 28.625 1.000 26.343 322 GLN A CA 1
ATOM 4437 C C . GLN A 1 289 ? -18.707 1.290 29.482 1.000 27.617 322 GLN A C 1
ATOM 4438 O O . GLN A 1 289 ? -17.489 1.452 29.736 1.000 29.273 322 GLN A O 1
ATOM 4452 N N . LEU A 1 290 ? -19.674 2.137 29.845 1.000 21.023 323 LEU A N 1
ATOM 4453 C CA . LEU A 1 290 ? -19.476 3.240 30.802 1.000 34.135 323 LEU A CA 1
ATOM 4454 C C . LEU A 1 290 ? -19.725 2.673 32.210 1.000 26.443 323 LEU A C 1
ATOM 4455 O O . LEU A 1 290 ? -20.789 2.124 32.446 1.000 28.540 323 LEU A O 1
ATOM 4471 N N . MET A 1 291 ? -18.696 2.653 33.043 1.000 26.898 324 MET A N 1
ATOM 4472 C CA . MET A 1 291 ? -18.677 1.925 34.329 1.000 27.395 324 MET A CA 1
ATOM 4473 C C . MET A 1 291 ? -18.320 2.902 35.449 1.000 28.708 324 MET A C 1
ATOM 4474 O O . MET A 1 291 ? -17.384 3.763 35.262 1.000 26.478 324 MET A O 1
ATOM 4488 N N . MET A 1 292 ? -18.949 2.764 36.597 1.000 31.568 325 MET A N 1
ATOM 4489 C CA . MET A 1 292 ? -18.634 3.655 37.737 1.000 28.755 325 MET A CA 1
ATOM 4490 C C . MET A 1 292 ? -18.402 2.860 39.009 1.000 24.178 325 MET A C 1
ATOM 4491 O O . MET A 1 292 ? -19.121 1.845 39.266 1.000 24.851 325 MET A O 1
ATOM 4505 N N . VAL A 1 293 ? -17.494 3.379 39.809 1.000 33.848 326 VAL A N 1
ATOM 4506 C CA . VAL A 1 293 ? -17.291 2.956 41.212 1.000 30.277 326 VAL A CA 1
ATOM 4507 C C . VAL A 1 293 ? -17.403 4.201 42.085 1.000 27.484 326 VAL A C 1
ATOM 4508 O O . VAL A 1 293 ? -17.232 5.324 41.561 1.000 29.254 326 VAL A O 1
ATOM 4521 N N . LYS A 1 294 ? -17.589 3.997 43.384 1.000 33.008 327 LYS A N 1
ATOM 4522 C CA . LYS A 1 294 ? -17.706 5.101 44.368 1.000 36.351 327 LYS A CA 1
ATOM 4523 C C . LYS A 1 294 ? -16.948 4.727 45.642 1.000 30.764 327 LYS A C 1
ATOM 4524 O O . LYS A 1 294 ? -16.668 3.522 45.875 1.000 33.850 327 LYS A O 1
ATOM 4543 N N . SER A 1 295 ? -16.521 5.747 46.384 1.000 34.043 328 SER A N 1
ATOM 4544 C CA . SER A 1 295 ? -15.883 5.603 47.712 1.000 38.184 328 SER A CA 1
ATOM 4545 C C . SER A 1 295 ? -16.625 6.512 48.686 1.000 46.078 328 SER A C 1
ATOM 4546 O O . SER A 1 295 ? -16.692 7.723 48.422 1.000 33.078 328 SER A O 1
ATOM 4554 N N . THR A 1 296 ? -17.125 5.927 49.779 1.000 37.126 329 THR A N 1
ATOM 4555 C CA . THR A 1 296 ? -17.823 6.643 50.869 1.000 34.721 329 THR A CA 1
ATOM 4556 C C . THR A 1 296 ? -16.833 6.811 52.029 1.000 34.803 329 THR A C 1
ATOM 4557 O O . THR A 1 296 ? -17.218 7.387 53.032 1.000 42.257 329 THR A O 1
ATOM 4568 N N . ASP A 1 297 ? -15.587 6.348 51.882 1.000 33.691 330 ASP A N 1
ATOM 4569 C CA . ASP A 1 297 ? -14.602 6.450 52.986 1.000 40.275 330 ASP A CA 1
ATOM 4570 C C . ASP A 1 297 ? -13.385 7.285 52.578 1.000 35.699 330 ASP A C 1
ATOM 4571 O O . ASP A 1 297 ? -12.286 6.911 52.994 1.000 36.174 330 ASP A O 1
ATOM 4580 N N . ASP A 1 298 ? -13.593 8.335 51.764 1.000 37.257 331 ASP A N 1
ATOM 4581 C CA . ASP A 1 298 ? -12.581 9.353 51.321 1.000 34.691 331 ASP A CA 1
ATOM 4582 C C . ASP A 1 298 ? -11.486 8.749 50.421 1.000 42.662 331 ASP A C 1
ATOM 4583 O O . ASP A 1 298 ? -10.296 9.298 50.311 1.000 29.930 331 ASP A O 1
ATOM 4592 N N . GLY A 1 299 ? -11.852 7.633 49.784 1.000 31.069 332 GLY A N 1
ATOM 4593 C CA . GLY A 1 299 ? -11.015 7.029 48.747 1.000 30.819 332 GLY A CA 1
ATOM 4594 C C . GLY A 1 299 ? -10.196 5.869 49.267 1.000 29.015 332 GLY A C 1
ATOM 4595 O O . GLY A 1 299 ? -9.373 5.392 48.485 1.000 30.926 332 GLY A O 1
ATOM 4599 N N . ARG A 1 300 ? -10.492 5.336 50.452 1.000 31.871 333 ARG A N 1
ATOM 4600 C CA . ARG A 1 300 ? -9.750 4.167 50.996 1.000 30.096 333 ARG A CA 1
ATOM 4601 C C . ARG A 1 300 ? -10.213 2.888 50.313 1.000 31.977 333 ARG A C 1
ATOM 4602 O O . ARG A 1 300 ? -9.363 2.016 50.047 1.000 34.317 333 ARG A O 1
ATOM 4623 N N . THR A 1 301 ? -11.514 2.745 50.105 1.000 36.287 334 THR A N 1
ATOM 4624 C CA . THR A 1 301 ? -12.092 1.513 49.519 1.000 31.081 334 THR A CA 1
ATOM 4625 C C . THR A 1 301 ? -13.059 1.902 48.408 1.000 34.580 334 THR A C 1
ATOM 4626 O O . THR A 1 301 ? -13.665 3.018 48.489 1.000 36.737 334 THR A O 1
ATOM 4637 N N . TRP A 1 302 ? -13.185 1.019 47.408 1.000 34.149 335 TRP A N 1
ATOM 4638 C CA . TRP A 1 302 ? -14.001 1.287 46.201 1.000 43.127 335 TRP A CA 1
ATOM 4639 C C . TRP A 1 302 ? -15.074 0.219 46.022 1.000 35.958 335 TRP A C 1
ATOM 4640 O O . TRP A 1 302 ? -14.763 -0.945 46.188 1.000 36.826 335 TRP A O 1
ATOM 4661 N N . SER A 1 303 ? -16.272 0.638 45.642 1.000 33.716 336 SER A N 1
ATOM 4662 C CA . SER A 1 303 ? -17.436 -0.246 45.409 1.000 38.692 336 SER A CA 1
ATOM 4663 C C . SER A 1 303 ? -17.172 -1.151 44.216 1.000 41.335 336 SER A C 1
ATOM 4664 O O . SER A 1 303 ? -16.347 -0.811 43.395 1.000 26.269 336 SER A O 1
ATOM 4672 N N . GLU A 1 304 ? -17.944 -2.223 44.092 1.000 25.239 337 GLU A N 1
ATOM 4673 C CA . GLU A 1 304 ? -17.992 -2.988 42.838 1.000 40.951 337 GLU A CA 1
ATOM 4674 C C . GLU A 1 304 ? -18.498 -2.022 41.755 1.000 42.322 337 GLU A C 1
ATOM 4675 O O . GLU A 1 304 ? -19.210 -1.022 42.075 1.000 32.783 337 GLU A O 1
ATOM 4687 N N . SER A 1 305 ? -18.152 -2.267 40.498 1.000 34.969 338 SER A N 1
ATOM 4688 C CA . SER A 1 305 ? -18.521 -1.327 39.416 1.000 29.764 338 SER A CA 1
ATOM 4689 C C . SER A 1 305 ? -19.987 -1.486 39.070 1.000 23.153 338 SER A C 1
ATOM 4690 O O . SER A 1 305 ? -20.595 -2.619 39.291 1.000 27.056 338 SER A O 1
ATOM 4698 N N . THR A 1 306 ? -20.617 -0.382 38.686 1.000 30.156 339 THR A N 1
ATOM 4699 C CA . THR A 1 306 ? -21.993 -0.382 38.137 1.000 31.922 339 THR A CA 1
ATOM 4700 C C . THR A 1 306 ? -21.920 0.009 36.666 1.000 33.261 339 THR A C 1
ATOM 4701 O O . THR A 1 306 ? -21.120 0.908 36.350 1.000 30.089 339 THR A O 1
ATOM 4712 N N . ASN A 1 307 ? -22.725 -0.647 35.818 1.000 27.350 340 ASN A N 1
ATOM 4713 C CA . ASN A 1 307 ? -22.820 -0.362 34.362 1.000 33.265 340 ASN A CA 1
ATOM 4714 C C . ASN A 1 307 ? -23.881 0.707 34.082 1.000 34.321 340 ASN A C 1
ATOM 4715 O O . ASN A 1 307 ? -25.040 0.401 34.135 1.000 32.550 340 ASN A O 1
ATOM 4726 N N . ILE A 1 308 ? -23.447 1.892 33.675 1.000 26.004 341 ILE A N 1
ATOM 4727 C CA . ILE A 1 308 ? -24.289 3.106 33.469 1.000 28.913 341 ILE A CA 1
ATOM 4728 C C . ILE A 1 308 ? -24.645 3.234 31.969 1.000 27.232 341 ILE A C 1
ATOM 4729 O O . ILE A 1 308 ? -25.461 4.127 31.608 1.000 27.632 341 ILE A O 1
ATOM 4745 N N . THR A 1 309 ? -24.031 2.399 31.119 1.000 28.453 342 THR A N 1
ATOM 4746 C CA . THR A 1 309 ? -24.140 2.436 29.632 1.000 24.841 342 THR A CA 1
ATOM 4747 C C . THR A 1 309 ? -25.614 2.613 29.241 1.000 38.445 342 THR A C 1
ATOM 4748 O O . THR A 1 309 ? -25.921 3.529 28.487 1.000 29.979 342 THR A O 1
ATOM 4759 N N . SER A 1 310 ? -26.514 1.755 29.721 1.000 32.632 343 SER A N 1
ATOM 4760 C CA . SER A 1 310 ? -27.936 1.733 29.274 1.000 35.185 343 SER A CA 1
ATOM 4761 C C . SER A 1 310 ? -28.631 3.050 29.638 1.000 46.948 343 SER A C 1
ATOM 4762 O O . SER A 1 310 ? -29.557 3.424 28.929 1.000 29.527 343 SER A O 1
ATOM 4770 N N . GLN A 1 311 ? -28.163 3.777 30.652 1.000 40.636 344 GLN A N 1
ATOM 4771 C CA . GLN A 1 311 ? -28.815 5.054 31.046 1.000 50.753 344 GLN A CA 1
ATOM 4772 C C . GLN A 1 311 ? -28.514 6.173 30.046 1.000 27.697 344 GLN A C 1
ATOM 4773 O O . GLN A 1 311 ? -29.339 7.114 30.011 1.000 28.486 344 GLN A O 1
ATOM 4787 N N . VAL A 1 312 ? -27.377 6.163 29.343 1.000 48.738 345 VAL A N 1
ATOM 4788 C CA . VAL A 1 312 ? -26.899 7.385 28.624 1.000 28.209 345 VAL A CA 1
ATOM 4789 C C . VAL A 1 312 ? -26.462 7.107 27.192 1.000 40.434 345 VAL A C 1
ATOM 4790 O O . VAL A 1 312 ? -26.464 8.062 26.421 1.000 37.254 345 VAL A O 1
ATOM 4803 N N . LYS A 1 313 ? -26.099 5.875 26.835 1.000 35.774 346 LYS A N 1
ATOM 4804 C CA . LYS A 1 313 ? -25.569 5.586 25.475 1.000 33.207 346 LYS A CA 1
ATOM 4805 C C . LYS A 1 313 ? -26.717 5.482 24.460 1.000 41.802 346 LYS A C 1
ATOM 4806 O O . LYS A 1 313 ? -27.613 4.605 24.616 1.000 39.226 346 LYS A O 1
ATOM 4825 N N . ASP A 1 314 ? -26.666 6.303 23.410 1.000 32.290 347 ASP A N 1
ATOM 4826 C CA . ASP A 1 314 ? -27.449 6.058 22.167 1.000 37.304 347 ASP A CA 1
ATOM 4827 C C . ASP A 1 314 ? -26.884 4.795 21.500 1.000 27.847 347 ASP A C 1
ATOM 4828 O O . ASP A 1 314 ? -25.658 4.649 21.313 1.000 31.394 347 ASP A O 1
ATOM 4837 N N . PRO A 1 315 ? -27.734 3.793 21.168 1.000 29.175 348 PRO A N 1
ATOM 4838 C CA . PRO A 1 315 ? -27.242 2.554 20.569 1.000 31.843 348 PRO A CA 1
ATOM 4839 C C . PRO A 1 315 ? -26.477 2.768 19.253 1.000 31.420 348 PRO A C 1
ATOM 4840 O O . PRO A 1 315 ? -25.619 1.964 18.907 1.000 31.417 348 PRO A O 1
ATOM 4851 N N . SER A 1 316 ? -26.804 3.829 18.528 1.000 28.326 349 SER A N 1
ATOM 4852 C CA . SER A 1 316 ? -26.224 4.134 17.200 1.000 34.575 349 SER A CA 1
ATOM 4853 C C . SER A 1 316 ? -24.786 4.641 17.360 1.000 29.995 349 SER A C 1
ATOM 4854 O O . SER A 1 316 ? -24.026 4.554 16.374 1.000 27.707 349 SER A O 1
ATOM 4862 N N . TRP A 1 317 ? -24.401 5.162 18.531 1.000 31.259 350 TRP A N 1
ATOM 4863 C CA . TRP A 1 317 ? -23.014 5.665 18.724 1.000 25.581 350 TRP A CA 1
ATOM 4864 C C . TRP A 1 317 ? -22.041 4.477 18.667 1.000 23.831 350 TRP A C 1
ATOM 4865 O O . TRP A 1 317 ? -22.370 3.406 19.156 1.000 29.183 350 TRP A O 1
ATOM 4886 N N . CYS A 1 318 ? -20.891 4.655 18.050 1.000 21.109 351 CYS A N 1
ATOM 4887 C CA . CYS A 1 318 ? -19.827 3.609 18.024 1.000 25.862 351 CYS A CA 1
ATOM 4888 C C . CYS A 1 318 ? -19.136 3.463 19.392 1.000 26.121 351 CYS A C 1
ATOM 4889 O O . CYS A 1 318 ? -18.575 2.360 19.645 1.000 25.220 351 CYS A O 1
ATOM 4897 N N . PHE A 1 319 ? -19.098 4.542 20.175 1.000 31.039 352 PHE A N 1
ATOM 4898 C CA . PHE A 1 319 ? -18.274 4.678 21.421 1.000 28.693 352 PHE A CA 1
ATOM 4899 C C . PHE A 1 319 ? -18.807 5.851 22.254 1.000 24.000 352 PHE A C 1
ATOM 4900 O O . PHE A 1 319 ? -18.858 6.971 21.757 1.000 28.535 352 PHE A O 1
ATOM 4917 N N . LEU A 1 320 ? -19.181 5.588 23.499 1.000 22.967 353 LEU A N 1
ATOM 4918 C CA . LEU A 1 320 ? -19.421 6.604 24.538 1.000 22.126 353 LEU A CA 1
ATOM 4919 C C . LEU A 1 320 ? -18.414 6.381 25.669 1.000 30.965 353 LEU A C 1
ATOM 4920 O O . LEU A 1 320 ? -18.363 5.266 26.195 1.000 24.587 353 LEU A O 1
ATOM 4936 N N . LEU A 1 321 ? -17.674 7.426 26.043 1.000 23.961 354 LEU A N 1
ATOM 4937 C CA . LEU A 1 321 ? -16.814 7.403 27.244 1.000 27.283 354 LEU A CA 1
ATOM 4938 C C . LEU A 1 321 ? -16.727 8.807 27.850 1.000 20.033 354 LEU A C 1
ATOM 4939 O O . LEU A 1 321 ? -17.176 9.803 27.216 1.000 23.834 354 LEU A O 1
ATOM 4955 N N . GLN A 1 322 ? -16.349 8.816 29.127 1.000 24.293 355 GLN A N 1
ATOM 4956 C CA . GLN A 1 322 ? -16.011 10.005 29.911 1.000 25.593 355 GLN A CA 1
ATOM 4957 C C . GLN A 1 322 ? -14.864 10.749 29.211 1.000 23.518 355 GLN A C 1
ATOM 4958 O O . GLN A 1 322 ? -14.028 10.119 28.493 1.000 24.717 355 GLN A O 1
ATOM 4972 N N . GLY A 1 323 ? -14.841 12.058 29.410 1.000 22.238 356 GLY A N 1
ATOM 4973 C CA . GLY A 1 323 ? -13.644 12.898 29.184 1.000 30.265 356 GLY A CA 1
ATOM 4974 C C . GLY A 1 323 ? -12.679 12.694 30.341 1.000 22.648 356 GLY A C 1
ATOM 4975 O O . GLY A 1 323 ? -13.045 12.941 31.484 1.000 20.532 356 GLY A O 1
ATOM 4979 N N . PRO A 1 324 ? -11.477 12.137 30.108 1.000 23.245 357 PRO A N 1
ATOM 4980 C CA . PRO A 1 324 ? -10.588 11.810 31.195 1.000 24.845 357 PRO A CA 1
ATOM 4981 C C . PRO A 1 324 ? -10.189 13.058 31.995 1.000 24.081 357 PRO A C 1
ATOM 4982 O O . PRO A 1 324 ? -10.182 14.197 31.487 1.000 24.131 357 PRO A O 1
ATOM 4993 N N . GLY A 1 325 ? -9.896 12.805 33.259 1.000 22.092 358 GLY A N 1
ATOM 4994 C CA . GLY A 1 325 ? -9.453 13.825 34.224 1.000 22.583 358 GLY A CA 1
ATOM 4995 C C . GLY A 1 325 ? -10.404 13.891 35.390 1.000 20.205 358 GLY A C 1
ATOM 4996 O O . GLY A 1 325 ? -10.418 12.941 36.171 1.000 18.691 358 GLY A O 1
ATOM 5000 N N . ARG A 1 326 ? -11.264 14.910 35.453 1.000 20.980 359 ARG A N 1
ATOM 5001 C CA . ARG A 1 326 ? -12.175 15.079 36.584 1.000 24.614 359 ARG A CA 1
ATOM 5002 C C . ARG A 1 326 ? -13.516 15.619 36.113 1.000 24.290 359 ARG A C 1
ATOM 5003 O O . ARG A 1 326 ? -13.641 16.125 35.004 1.000 22.420 359 ARG A O 1
ATOM 5024 N N . GLY A 1 327 ? -14.484 15.448 36.985 1.000 25.219 360 GLY A N 1
ATOM 5025 C CA . GLY A 1 327 ? -15.763 16.153 36.918 1.000 22.351 360 GLY A CA 1
ATOM 5026 C C . GLY A 1 327 ? -15.907 17.093 38.095 1.000 24.114 360 GLY A C 1
ATOM 5027 O O . GLY A 1 327 ? -14.905 17.292 38.849 1.000 25.747 360 GLY A O 1
ATOM 5031 N N . ILE A 1 328 ? -17.080 17.708 38.197 1.000 24.542 361 ILE A N 1
ATOM 5032 C CA . ILE A 1 328 ? -17.368 18.731 39.234 1.000 24.641 361 ILE A CA 1
ATOM 5033 C C . ILE A 1 328 ? -18.666 18.420 39.973 1.000 28.900 361 ILE A C 1
ATOM 5034 O O . ILE A 1 328 ? -19.526 17.664 39.447 1.000 23.006 361 ILE A O 1
ATOM 5050 N N . THR A 1 329 ? -18.783 19.017 41.167 1.000 27.949 362 THR A N 1
ATOM 5051 C CA . THR A 1 329 ? -20.067 19.375 41.797 1.000 32.033 362 THR A CA 1
ATOM 5052 C C . THR A 1 329 ? -20.332 20.847 41.491 1.000 24.844 362 THR A C 1
ATOM 5053 O O . THR A 1 329 ? -19.432 21.695 41.763 1.000 28.647 362 THR A O 1
ATOM 5064 N N . MET A 1 330 ? -21.517 21.151 40.988 1.000 26.933 363 MET A N 1
ATOM 5065 C CA . MET A 1 330 ? -21.995 22.539 40.832 1.000 36.615 363 MET A CA 1
ATOM 5066 C C . MET A 1 330 ? -22.512 23.048 42.184 1.000 40.572 363 MET A C 1
ATOM 5067 O O . MET A 1 330 ? -22.745 22.224 43.099 1.000 36.867 363 MET A O 1
ATOM 5081 N N . ARG A 1 331 ? -22.655 24.365 42.296 1.000 31.393 364 ARG A N 1
ATOM 5082 C CA . ARG A 1 331 ? -23.154 25.076 43.505 1.000 33.090 364 ARG A CA 1
ATOM 5083 C C . ARG A 1 331 ? -24.502 24.469 43.951 1.000 36.183 364 ARG A C 1
ATOM 5084 O O . ARG A 1 331 ? -24.748 24.413 45.161 1.000 36.301 364 ARG A O 1
ATOM 5105 N N . ASP A 1 332 ? -25.355 24.045 43.022 1.000 35.329 365 ASP A N 1
ATOM 5106 C CA . ASP A 1 332 ? -26.700 23.508 43.332 1.000 34.725 365 ASP A CA 1
ATOM 5107 C C . ASP A 1 332 ? -26.664 22.003 43.579 1.000 34.821 365 ASP A C 1
ATOM 5108 O O . ASP A 1 332 ? -27.751 21.407 43.688 1.000 38.131 365 ASP A O 1
ATOM 5117 N N . GLY A 1 333 ? -25.492 21.377 43.631 1.000 40.446 366 GLY A N 1
ATOM 5118 C CA . GLY A 1 333 ? -25.407 19.947 43.988 1.000 32.287 366 GLY A CA 1
ATOM 5119 C C . GLY A 1 333 ? -25.431 18.998 42.776 1.000 38.456 366 GLY A C 1
ATOM 5120 O O . GLY A 1 333 ? -25.168 17.815 42.968 1.000 32.802 366 GLY A O 1
ATOM 5124 N N . THR A 1 334 ? -25.678 19.481 41.560 1.000 31.889 367 THR A N 1
ATOM 5125 C CA . THR A 1 334 ? -25.521 18.668 40.320 1.000 30.342 367 THR A CA 1
ATOM 5126 C C . THR A 1 334 ? -24.075 18.143 40.187 1.000 24.194 367 THR A C 1
ATOM 5127 O O . THR A 1 334 ? -23.078 18.934 40.370 1.000 27.585 367 THR A O 1
ATOM 5138 N N . LEU A 1 335 ? -23.953 16.837 40.017 1.000 27.790 368 LEU A N 1
ATOM 5139 C CA . LEU A 1 335 ? -22.680 16.162 39.662 1.000 26.458 368 LEU A CA 1
ATOM 5140 C C . LEU A 1 335 ? -22.536 16.179 38.131 1.000 34.185 368 LEU A C 1
ATOM 5141 O O . LEU A 1 335 ? -23.476 15.761 37.440 1.000 31.990 368 LEU A O 1
ATOM 5157 N N . VAL A 1 336 ? -21.413 16.663 37.601 1.000 28.886 369 VAL A N 1
ATOM 5158 C CA . VAL A 1 336 ? -21.180 16.720 36.129 1.000 25.004 369 VAL A CA 1
ATOM 5159 C C . VAL A 1 336 ? -19.863 16.016 35.782 1.000 24.121 369 VAL A C 1
ATOM 5160 O O . VAL A 1 336 ? -18.810 16.391 36.351 1.000 25.009 369 VAL A O 1
ATOM 5173 N N . PHE A 1 337 ? -19.928 15.059 34.850 1.000 25.292 370 PHE A N 1
ATOM 5174 C CA . PHE A 1 337 ? -18.747 14.472 34.144 1.000 31.021 370 PHE A CA 1
ATOM 5175 C C . PHE A 1 337 ? -18.765 14.896 32.678 1.000 25.679 370 PHE A C 1
ATOM 5176 O O . PHE A 1 337 ? -19.723 14.644 31.952 1.000 31.024 370 PHE A O 1
ATOM 5193 N N . PRO A 1 338 ? -17.682 15.493 32.155 1.000 22.578 371 PRO A N 1
ATOM 5194 C CA . PRO A 1 338 ? -17.522 15.581 30.704 1.000 24.939 371 PRO A CA 1
ATOM 5195 C C . PRO A 1 338 ? -17.605 14.186 30.074 1.000 22.865 371 PRO A C 1
ATOM 5196 O O . PRO A 1 338 ? -17.123 13.225 30.691 1.000 26.271 371 PRO A O 1
ATOM 5207 N N . ILE A 1 339 ? -18.135 14.121 28.848 1.000 22.648 372 ILE A N 1
ATOM 5208 C CA . ILE A 1 339 ? -18.259 12.889 28.038 1.000 23.830 372 ILE A CA 1
ATOM 5209 C C . ILE A 1 339 ? -17.863 13.187 26.585 1.000 45.862 372 ILE A C 1
ATOM 5210 O O . ILE A 1 339 ? -17.665 14.332 26.208 1.000 21.881 372 ILE A O 1
ATOM 5226 N N . GLN A 1 340 ? -17.730 12.137 25.797 1.000 25.275 373 GLN A N 1
ATOM 5227 C CA . GLN A 1 340 ? -17.388 12.244 24.364 1.000 29.643 373 GLN A CA 1
ATOM 5228 C C . GLN A 1 340 ? -17.971 11.021 23.672 1.000 24.866 373 GLN A C 1
ATOM 5229 O O . GLN A 1 340 ? -17.939 9.906 24.251 1.000 25.041 373 GLN A O 1
ATOM 5243 N N . PHE A 1 341 ? -18.542 11.205 22.502 1.000 25.732 374 PHE A N 1
ATOM 5244 C CA . PHE A 1 341 ? -19.093 10.021 21.803 1.000 24.185 374 PHE A CA 1
ATOM 5245 C C . PHE A 1 341 ? -18.746 10.099 20.332 1.000 34.014 374 PHE A C 1
ATOM 5246 O O . PHE A 1 341 ? -18.650 11.195 19.749 1.000 26.881 374 PHE A O 1
ATOM 5263 N N . ILE A 1 342 ? -18.569 8.910 19.774 1.000 22.392 375 ILE A N 1
ATOM 5264 C CA . ILE A 1 342 ? -18.386 8.726 18.314 1.000 21.928 375 ILE A CA 1
ATOM 5265 C C . ILE A 1 342 ? -19.748 8.345 17.766 1.000 26.076 375 ILE A C 1
ATOM 5266 O O . ILE A 1 342 ? -20.335 7.385 18.288 1.000 26.050 375 ILE A O 1
ATOM 5282 N N . ASP A 1 343 ? -20.261 9.127 16.819 1.000 23.370 376 ASP A N 1
ATOM 5283 C CA . ASP A 1 343 ? -21.595 8.882 16.222 1.000 31.077 376 ASP A CA 1
ATOM 5284 C C . ASP A 1 343 ? -21.497 7.789 15.137 1.000 30.511 376 ASP A C 1
ATOM 5285 O O . ASP A 1 343 ? -20.366 7.269 14.863 1.000 27.872 376 ASP A O 1
ATOM 5294 N N . SER A 1 344 ? -22.653 7.445 14.546 1.000 33.052 377 SER A N 1
ATOM 5295 C CA . SER A 1 344 ? -22.788 6.319 13.581 1.000 30.757 377 SER A CA 1
ATOM 5296 C C . SER A 1 344 ? -21.867 6.559 12.377 1.000 38.136 377 SER A C 1
ATOM 5297 O O . SER A 1 344 ? -21.532 5.584 11.722 1.000 37.468 377 SER A O 1
ATOM 5305 N N . LEU A 1 345 ? -21.422 7.798 12.132 1.000 30.876 378 LEU A N 1
ATOM 5306 C CA . LEU A 1 345 ? -20.558 8.133 10.975 1.000 26.903 378 LEU A CA 1
ATOM 5307 C C . LEU A 1 345 ? -19.109 8.299 11.414 1.000 34.059 378 LEU A C 1
ATOM 5308 O O . LEU A 1 345 ? -18.294 8.829 10.596 1.000 28.813 378 LEU A O 1
ATOM 5324 N N . ARG A 1 346 ? -18.771 7.825 12.626 1.000 34.678 379 ARG A N 1
ATOM 5325 C CA . ARG A 1 346 ? -17.401 7.858 13.189 1.000 30.016 379 ARG A CA 1
ATOM 5326 C C . ARG A 1 346 ? -16.941 9.299 13.420 1.000 24.396 379 ARG A C 1
ATOM 5327 O O . ARG A 1 346 ? -15.762 9.523 13.326 1.000 23.203 379 ARG A O 1
ATOM 5348 N N . VAL A 1 347 ? -17.871 10.245 13.653 1.000 27.173 380 VAL A N 1
ATOM 5349 C CA . VAL A 1 347 ? -17.486 11.638 13.966 1.000 24.476 380 VAL A CA 1
ATOM 5350 C C . VAL A 1 347 ? -17.592 11.816 15.488 1.000 35.720 380 VAL A C 1
ATOM 5351 O O . VAL A 1 347 ? -18.611 11.511 16.121 1.000 25.772 380 VAL A O 1
ATOM 5364 N N . PRO A 1 348 ? -16.520 12.285 16.152 1.000 25.731 381 PRO A N 1
ATOM 5365 C CA . PRO A 1 348 ? -16.551 12.468 17.608 1.000 25.698 381 PRO A CA 1
ATOM 5366 C C . PRO A 1 348 ? -17.126 13.826 18.030 1.000 24.736 381 PRO A C 1
ATOM 5367 O O . PRO A 1 348 ? -16.901 14.815 17.373 1.000 28.130 381 PRO A O 1
ATOM 5378 N N . HIS A 1 349 ? -17.801 13.832 19.170 1.000 23.631 382 HIS A N 1
ATOM 5379 C CA . HIS A 1 349 ? -18.395 15.032 19.784 1.000 18.898 382 HIS A CA 1
ATOM 5380 C C . HIS A 1 349 ? -18.127 15.041 21.293 1.000 24.758 382 HIS A C 1
ATOM 5381 O O . HIS A 1 349 ? -18.370 14.015 21.942 1.000 28.732 382 HIS A O 1
ATOM 5396 N N . ALA A 1 350 ? -17.739 16.188 21.859 1.000 28.209 383 ALA A N 1
ATOM 5397 C CA . ALA A 1 350 ? -17.679 16.378 23.330 1.000 22.929 383 ALA A CA 1
ATOM 5398 C C . ALA A 1 350 ? -19.052 16.824 23.848 1.000 22.555 383 ALA A C 1
ATOM 5399 O O . ALA A 1 350 ? -19.771 17.573 23.107 1.000 21.488 383 ALA A O 1
ATOM 5406 N N . GLY A 1 351 ? -19.366 16.495 25.101 1.000 23.888 384 GLY A N 1
ATOM 5407 C CA . GLY A 1 351 ? -20.492 17.137 25.815 1.000 29.538 384 GLY A CA 1
ATOM 5408 C C . GLY A 1 351 ? -20.423 16.847 27.290 1.000 30.709 384 GLY A C 1
ATOM 5409 O O . GLY A 1 351 ? -19.292 16.550 27.798 1.000 27.632 384 GLY A O 1
ATOM 5413 N N . ILE A 1 352 ? -21.567 16.884 27.975 1.000 28.986 385 ILE A N 1
ATOM 5414 C CA . ILE A 1 352 ? -21.584 16.617 29.436 1.000 22.144 385 ILE A CA 1
ATOM 5415 C C . ILE A 1 352 ? -22.692 15.627 29.792 1.000 22.414 385 ILE A C 1
ATOM 5416 O O . ILE A 1 352 ? -23.721 15.560 29.099 1.000 27.453 385 ILE A O 1
ATOM 5432 N N . MET A 1 353 ? -22.408 14.881 30.850 1.000 28.058 386 MET A N 1
ATOM 5433 C CA . MET A 1 353 ? -23.312 13.927 31.526 1.000 24.153 386 MET A CA 1
ATOM 5434 C C . MET A 1 353 ? -23.488 14.447 32.960 1.000 32.242 386 MET A C 1
ATOM 5435 O O . MET A 1 353 ? -22.479 14.824 33.556 1.000 31.706 386 MET A O 1
ATOM 5449 N N . TYR A 1 354 ? -24.711 14.481 33.496 1.000 28.498 387 TYR A N 1
ATOM 5450 C CA . TYR A 1 354 ? -24.939 15.063 34.839 1.000 34.051 387 TYR A CA 1
ATOM 5451 C C . TYR A 1 354 ? -25.899 14.187 35.626 1.000 33.667 387 TYR A C 1
ATOM 5452 O O . TYR A 1 354 ? -26.726 13.508 35.011 1.000 26.838 387 TYR A O 1
ATOM 5470 N N . SER A 1 355 ? -25.780 14.249 36.947 1.000 34.738 388 SER A N 1
ATOM 5471 C CA . SER A 1 355 ? -26.718 13.610 37.909 1.000 32.420 388 SER A CA 1
ATOM 5472 C C . SER A 1 355 ? -27.229 14.667 38.884 1.000 28.307 388 SER A C 1
ATOM 5473 O O . SER A 1 355 ? -26.382 15.450 39.427 1.000 28.800 388 SER A O 1
ATOM 5481 N N . LYS A 1 356 ? -28.553 14.718 39.045 1.000 35.949 389 LYS A N 1
ATOM 5482 C CA . LYS A 1 356 ? -29.257 15.603 40.023 1.000 29.140 389 LYS A CA 1
ATOM 5483 C C . LYS A 1 356 ? -29.594 14.840 41.303 1.000 32.541 389 LYS A C 1
ATOM 5484 O O . LYS A 1 356 ? -30.303 15.390 42.109 1.000 36.914 389 LYS A O 1
ATOM 5503 N N . ASP A 1 357 ? -29.164 13.589 41.457 1.000 43.170 390 ASP A N 1
ATOM 5504 C CA . ASP A 1 357 ? -29.669 12.702 42.540 1.000 35.011 390 ASP A CA 1
ATOM 5505 C C . ASP A 1 357 ? -28.477 11.974 43.141 1.000 35.261 390 ASP A C 1
ATOM 5506 O O . ASP A 1 357 ? -28.633 10.797 43.507 1.000 33.377 390 ASP A O 1
ATOM 5515 N N . ARG A 1 358 ? -27.340 12.663 43.265 1.000 34.586 391 ARG A N 1
ATOM 5516 C CA . ARG A 1 358 ? -26.168 12.210 44.064 1.000 37.948 391 ARG A CA 1
ATOM 5517 C C . ARG A 1 358 ? -25.512 10.996 43.385 1.000 25.057 391 ARG A C 1
ATOM 5518 O O . ARG A 1 358 ? -24.746 10.249 44.087 1.000 32.400 391 ARG A O 1
ATOM 5539 N N . GLY A 1 359 ? -25.716 10.838 42.061 1.000 32.312 392 GLY A N 1
ATOM 5540 C CA . GLY A 1 359 ? -25.036 9.831 41.229 1.000 32.015 392 GLY A CA 1
ATOM 5541 C C . GLY A 1 359 ? -25.901 8.593 41.006 1.000 36.842 392 GLY A C 1
ATOM 5542 O O . GLY A 1 359 ? -25.351 7.565 40.491 1.000 31.547 392 GLY A O 1
ATOM 5546 N N . GLU A 1 360 ? -27.177 8.646 41.389 1.000 36.426 393 GLU A N 1
ATOM 5547 C CA . GLU A 1 360 ? -28.083 7.474 41.191 1.000 59.117 393 GLU A CA 1
ATOM 5548 C C . GLU A 1 360 ? -28.393 7.303 39.692 1.000 37.279 393 GLU A C 1
ATOM 5549 O O . GLU A 1 360 ? -28.214 6.214 39.168 1.000 42.360 393 GLU A O 1
ATOM 5561 N N . THR A 1 361 ? -28.770 8.377 39.006 1.000 38.616 394 THR A N 1
ATOM 5562 C CA . THR A 1 361 ? -29.139 8.376 37.567 1.000 36.983 394 THR A CA 1
ATOM 5563 C C . THR A 1 361 ? -28.387 9.500 36.850 1.000 37.469 394 THR A C 1
ATOM 5564 O O . THR A 1 361 ? -28.097 10.536 37.483 1.000 36.415 394 THR A O 1
ATOM 5575 N N . TRP A 1 362 ? -28.093 9.265 35.571 1.000 36.775 395 TRP A N 1
ATOM 5576 C CA . TRP A 1 362 ? -27.229 10.145 34.747 1.000 32.327 395 TRP A CA 1
ATOM 5577 C C . TRP A 1 362 ? -27.931 10.446 33.422 1.000 30.490 395 TRP A C 1
ATOM 5578 O O . TRP A 1 362 ? -28.757 9.649 32.970 1.000 30.084 395 TRP A O 1
ATOM 5599 N N . HIS A 1 363 ? -27.553 11.561 32.802 1.000 31.319 396 HIS A N 1
ATOM 5600 C CA . HIS A 1 363 ? -28.248 12.123 31.625 1.000 26.956 396 HIS A CA 1
ATOM 5601 C C . HIS A 1 363 ? -27.270 12.823 30.699 1.000 35.545 396 HIS A C 1
ATOM 5602 O O . HIS A 1 363 ? -26.376 13.549 31.214 1.000 28.828 396 HIS A O 1
ATOM 5617 N N . ILE A 1 364 ? -27.479 12.649 29.391 1.000 31.590 397 ILE A N 1
ATOM 5618 C CA . ILE A 1 364 ? -26.761 13.413 28.327 1.000 24.533 397 ILE A CA 1
ATOM 5619 C C . ILE A 1 364 ? -27.811 14.028 27.411 1.000 33.084 397 ILE A C 1
ATOM 5620 O O . ILE A 1 364 ? -28.771 13.332 27.059 1.000 30.020 397 ILE A O 1
ATOM 5636 N N . HIS A 1 365 ? -27.623 15.274 27.033 1.000 33.019 398 HIS A N 1
ATOM 5637 C CA . HIS A 1 365 ? -28.485 15.990 26.060 1.000 30.389 398 HIS A CA 1
ATOM 5638 C C . HIS A 1 365 ? -27.750 16.087 24.718 1.000 29.379 398 HIS A C 1
ATOM 5639 O O . HIS A 1 365 ? -27.634 15.042 24.079 1.000 33.481 398 HIS A O 1
ATOM 5654 N N . GLN A 1 366 ? -27.272 17.276 24.345 1.000 29.263 399 GLN A N 1
ATOM 5655 C CA . GLN A 1 366 ? -26.695 17.568 23.002 1.000 30.086 399 GLN A CA 1
ATOM 5656 C C . GLN A 1 366 ? -25.182 17.669 23.111 1.000 29.493 399 GLN A C 1
ATOM 5657 O O . GLN A 1 366 ? -24.645 18.239 24.062 1.000 32.802 399 GLN A O 1
ATOM 5671 N N . PRO A 1 367 ? -24.450 17.210 22.076 1.000 29.042 400 PRO A N 1
ATOM 5672 C CA . PRO A 1 367 ? -23.025 17.489 21.972 1.000 28.017 400 PRO A CA 1
ATOM 5673 C C . PRO A 1 367 ? -22.793 18.999 21.883 1.000 20.241 400 PRO A C 1
ATOM 5674 O O . PRO A 1 367 ? -23.670 19.693 21.397 1.000 26.296 400 PRO A O 1
ATOM 5685 N N . ALA A 1 368 ? -21.649 19.494 22.372 1.000 23.194 401 ALA A N 1
ATOM 5686 C CA . ALA A 1 368 ? -21.271 20.921 22.257 1.000 32.976 401 ALA A CA 1
ATOM 5687 C C . ALA A 1 368 ? -20.814 21.246 20.830 1.000 27.476 401 ALA A C 1
ATOM 5688 O O . ALA A 1 368 ? -21.191 22.307 20.315 1.000 25.709 401 ALA A O 1
ATOM 5695 N N . ARG A 1 369 ? -20.013 20.383 20.204 1.000 19.666 402 ARG A N 1
ATOM 5696 C CA . ARG A 1 369 ? -19.305 20.785 18.956 1.000 21.140 402 ARG A CA 1
ATOM 5697 C C . ARG A 1 369 ? -18.829 19.541 18.203 1.000 30.290 402 ARG A C 1
ATOM 5698 O O . ARG A 1 369 ? -18.388 18.543 18.844 1.000 25.720 402 ARG A O 1
ATOM 5719 N N . THR A 1 370 ? -18.900 19.615 16.882 1.000 28.198 403 THR A N 1
ATOM 5720 C CA . THR A 1 370 ? -18.437 18.546 15.967 1.000 29.188 403 THR A CA 1
ATOM 5721 C C . THR A 1 370 ? -16.917 18.364 16.029 1.000 18.876 403 THR A C 1
ATOM 5722 O O . THR A 1 370 ? -16.153 19.359 16.150 1.000 25.723 403 THR A O 1
ATOM 5733 N N A ASN A 1 371 ? -16.475 17.114 15.957 0.500 22.351 404 ASN A N 1
ATOM 5734 N N B ASN A 1 371 ? -16.477 17.113 15.977 0.500 22.075 404 ASN A N 1
ATOM 5735 C CA A ASN A 1 371 ? -15.037 16.768 15.822 0.500 24.017 404 ASN A CA 1
ATOM 5736 C CA B ASN A 1 371 ? -15.042 16.778 15.816 0.500 23.832 404 ASN A CA 1
ATOM 5737 C C A ASN A 1 371 ? -14.269 17.325 17.023 0.500 31.098 404 ASN A C 1
ATOM 5738 C C B ASN A 1 371 ? -14.268 17.321 17.021 0.500 31.090 404 ASN A C 1
ATOM 5739 O O A ASN A 1 371 ? -13.203 17.897 16.821 0.500 25.508 404 ASN A O 1
ATOM 5740 O O B ASN A 1 371 ? -13.202 17.893 16.820 0.500 25.497 404 ASN A O 1
ATOM 5761 N N . THR A 1 372 ? -14.810 17.135 18.230 1.000 24.744 405 THR A N 1
ATOM 5762 C CA . THR A 1 372 ? -14.100 17.344 19.506 1.000 23.323 405 THR A CA 1
ATOM 5763 C C . THR A 1 372 ? -14.132 16.021 20.257 1.000 27.599 405 THR A C 1
ATOM 5764 O O . THR A 1 372 ? -15.007 15.154 19.957 1.000 21.700 405 THR A O 1
ATOM 5775 N N . THR A 1 373 ? -13.215 15.857 21.201 1.000 22.554 406 THR A N 1
ATOM 5776 C CA . THR A 1 373 ? -13.044 14.595 21.941 1.000 25.637 406 THR A CA 1
ATOM 5777 C C . THR A 1 373 ? -12.968 14.881 23.446 1.000 25.675 406 THR A C 1
ATOM 5778 O O . THR A 1 373 ? -14.004 15.176 24.062 1.000 18.905 406 THR A O 1
ATOM 5789 N N . GLU A 1 374 ? -11.757 14.869 23.993 1.000 24.230 407 GLU A N 1
ATOM 5790 C CA . GLU A 1 374 ? -11.546 15.034 25.448 1.000 23.772 407 GLU A CA 1
ATOM 5791 C C . GLU A 1 374 ? -11.907 16.457 25.831 1.000 17.496 407 GLU A C 1
ATOM 5792 O O . GLU A 1 374 ? -11.429 17.427 25.185 1.000 23.127 407 GLU A O 1
ATOM 5804 N N . ALA A 1 375 ? -12.682 16.586 26.889 1.000 17.453 408 ALA A N 1
ATOM 5805 C CA . ALA A 1 375 ? -13.075 17.914 27.377 1.000 21.933 408 ALA A CA 1
ATOM 5806 C C . ALA A 1 375 ? -13.090 17.929 28.907 1.000 26.324 408 ALA A C 1
ATOM 5807 O O . ALA A 1 375 ? -13.224 16.855 29.518 1.000 22.256 408 ALA A O 1
ATOM 5814 N N . GLN A 1 376 ? -12.941 19.135 29.473 1.000 19.816 409 GLN A N 1
ATOM 5815 C CA . GLN A 1 376 ? -13.167 19.367 30.922 1.000 18.235 409 GLN A CA 1
ATOM 5816 C C . GLN A 1 376 ? -14.150 20.518 31.087 1.000 27.388 409 GLN A C 1
ATOM 5817 O O . GLN A 1 376 ? -14.274 21.338 30.173 1.000 23.336 409 GLN A O 1
ATOM 5831 N N . VAL A 1 377 ? -14.857 20.518 32.210 1.000 19.104 410 VAL A N 1
ATOM 5832 C CA . VAL A 1 377 ? -16.001 21.447 32.445 1.000 22.118 410 VAL A CA 1
ATOM 5833 C C . VAL A 1 377 ? -15.802 22.149 33.787 1.000 21.350 410 VAL A C 1
ATOM 5834 O O . VAL A 1 377 ? -15.294 21.541 34.770 1.000 24.686 410 VAL A O 1
ATOM 5847 N N . ALA A 1 378 ? -16.190 23.416 33.828 1.000 28.105 411 ALA A N 1
ATOM 5848 C CA . ALA A 1 378 ? -16.117 24.223 35.048 1.000 17.990 411 ALA A CA 1
ATOM 5849 C C . ALA A 1 378 ? -17.371 25.087 35.115 1.000 21.434 411 ALA A C 1
ATOM 5850 O O . ALA A 1 378 ? -17.845 25.514 34.057 1.000 31.013 411 ALA A O 1
ATOM 5857 N N . GLU A 1 379 ? -17.862 25.288 36.326 1.000 23.375 412 GLU A N 1
ATOM 5858 C CA . GLU A 1 379 ? -19.016 26.188 36.599 1.000 23.155 412 GLU A CA 1
ATOM 5859 C C . GLU A 1 379 ? -18.407 27.568 36.822 1.000 26.923 412 GLU A C 1
ATOM 5860 O O . GLU A 1 379 ? -18.027 27.877 37.978 1.000 27.283 412 GLU A O 1
ATOM 5872 N N . VAL A 1 380 ? -18.306 28.351 35.740 1.000 23.794 413 VAL A N 1
ATOM 5873 C CA . VAL A 1 380 ? -17.586 29.661 35.692 1.000 23.412 413 VAL A CA 1
ATOM 5874 C C . VAL A 1 380 ? -18.397 30.743 36.406 1.000 36.634 413 VAL A C 1
ATOM 5875 O O . VAL A 1 380 ? -17.807 31.703 36.933 1.000 34.207 413 VAL A O 1
ATOM 5888 N N . GLU A 1 381 ? -19.706 30.606 36.393 1.000 26.746 414 GLU A N 1
ATOM 5889 C CA . GLU A 1 381 ? -20.636 31.474 37.141 1.000 31.969 414 GLU A CA 1
ATOM 5890 C C . GLU A 1 381 ? -21.788 30.568 37.566 1.000 51.956 414 GLU A C 1
ATOM 5891 O O . GLU A 1 381 ? -21.980 29.504 36.975 1.000 34.853 414 GLU A O 1
ATOM 5903 N N . PRO A 1 382 ? -22.632 30.978 38.541 1.000 36.406 415 PRO A N 1
ATOM 5904 C CA . PRO A 1 382 ? -23.668 30.083 39.036 1.000 41.164 415 PRO A CA 1
ATOM 5905 C C . PRO A 1 382 ? -24.578 29.662 37.875 1.000 42.189 415 PRO A C 1
ATOM 5906 O O . PRO A 1 382 ? -24.998 30.534 37.165 1.000 33.363 415 PRO A O 1
ATOM 5917 N N . GLY A 1 383 ? -24.775 28.345 37.697 1.000 37.088 416 GLY A N 1
ATOM 5918 C CA . GLY A 1 383 ? -25.645 27.728 36.681 1.000 29.340 416 GLY A CA 1
ATOM 5919 C C . GLY A 1 383 ? -25.040 27.735 35.275 1.000 37.595 416 GLY A C 1
ATOM 5920 O O . GLY A 1 383 ? -25.716 27.231 34.370 1.000 40.224 416 GLY A O 1
ATOM 5924 N N . VAL A 1 384 ? -23.822 28.286 35.099 1.000 38.213 417 VAL A N 1
ATOM 5925 C CA . VAL A 1 384 ? -23.156 28.470 33.770 1.000 25.742 417 VAL A CA 1
ATOM 5926 C C . VAL A 1 384 ? -21.962 27.504 33.672 1.000 29.142 417 VAL A C 1
ATOM 5927 O O . VAL A 1 384 ? -20.965 27.731 34.365 1.000 26.634 417 VAL A O 1
ATOM 5940 N N . LEU A 1 385 ? -22.043 26.492 32.810 1.000 25.725 418 LEU A N 1
ATOM 5941 C CA . LEU A 1 385 ? -20.941 25.518 32.561 1.000 22.759 418 LEU A CA 1
ATOM 5942 C C . LEU A 1 385 ? -20.160 25.923 31.311 1.000 27.305 418 LEU A C 1
ATOM 5943 O O . LEU A 1 385 ? -20.788 26.156 30.247 1.000 26.843 418 LEU A O 1
ATOM 5959 N N . MET A 1 386 ? -18.845 25.973 31.457 1.000 24.642 419 MET A N 1
ATOM 5960 C CA . MET A 1 386 ? -17.841 26.168 30.401 1.000 21.840 419 MET A CA 1
ATOM 5961 C C . MET A 1 386 ? -17.220 24.814 30.052 1.000 22.256 419 MET A C 1
ATOM 5962 O O . MET A 1 386 ? -16.633 24.176 30.930 1.000 29.007 419 MET A O 1
ATOM 5976 N N . LEU A 1 387 ? -17.348 24.407 28.793 1.000 25.368 420 LEU A N 1
ATOM 5977 C CA . LEU A 1 387 ? -16.740 23.149 28.309 1.000 32.592 420 LEU A CA 1
ATOM 5978 C C . LEU A 1 387 ? -15.544 23.519 27.461 1.000 32.240 420 LEU A C 1
ATOM 5979 O O . LEU A 1 387 ? -15.713 24.320 26.533 1.000 22.900 420 LEU A O 1
ATOM 5995 N N . ASN A 1 388 ? -14.402 22.912 27.772 1.000 18.780 421 ASN A N 1
ATOM 5996 C CA . ASN A 1 388 ? -13.125 23.301 27.180 1.000 23.905 421 ASN A CA 1
ATOM 5997 C C . ASN A 1 388 ? -12.596 22.015 26.537 1.000 18.180 421 ASN A C 1
ATOM 5998 O O . ASN A 1 388 ? -12.427 21.027 27.287 1.000 26.205 421 ASN A O 1
ATOM 6009 N N . MET A 1 389 ? -12.443 22.040 25.197 1.000 20.243 422 MET A N 1
ATOM 6010 C CA . MET A 1 389 ? -12.477 20.833 24.323 1.000 25.200 422 MET A CA 1
ATOM 6011 C C . MET A 1 389 ? -11.206 20.679 23.485 1.000 16.744 422 MET A C 1
ATOM 6012 O O . MET A 1 389 ? -10.802 21.661 22.871 1.000 21.901 422 MET A O 1
ATOM 6026 N N . ARG A 1 390 ? -10.639 19.466 23.482 1.000 20.042 423 ARG A N 1
ATOM 6027 C CA . ARG A 1 390 ? -9.705 18.972 22.443 1.000 18.535 423 ARG A CA 1
ATOM 6028 C C . ARG A 1 390 ? -10.407 19.029 21.073 1.000 18.647 423 ARG A C 1
ATOM 6029 O O . ARG A 1 390 ? -11.439 18.361 20.897 1.000 20.303 423 ARG A O 1
ATOM 6050 N N . ASP A 1 391 ? -9.822 19.746 20.122 1.000 22.064 424 ASP A N 1
ATOM 6051 C CA . ASP A 1 391 ? -10.434 19.983 18.799 1.000 17.545 424 ASP A CA 1
ATOM 6052 C C . ASP A 1 391 ? -9.542 19.371 17.703 1.000 28.499 424 ASP A C 1
ATOM 6053 O O . ASP A 1 391 ? -8.380 19.734 17.606 1.000 20.443 424 ASP A O 1
ATOM 6062 N N . ASN A 1 392 ? -10.076 18.462 16.894 1.000 24.584 425 ASN A N 1
ATOM 6063 C CA . ASN A 1 392 ? -9.295 17.721 15.857 1.000 31.217 425 ASN A CA 1
ATOM 6064 C C . ASN A 1 392 ? -8.858 18.663 14.726 1.000 24.244 425 ASN A C 1
ATOM 6065 O O . ASN A 1 392 ? -8.074 18.253 13.880 1.000 22.776 425 ASN A O 1
ATOM 6076 N N . ARG A 1 393 ? -9.439 19.860 14.644 1.000 25.318 426 ARG A N 1
ATOM 6077 C CA . ARG A 1 393 ? -9.059 20.858 13.618 1.000 22.904 426 ARG A CA 1
ATOM 6078 C C . ARG A 1 393 ? -7.649 21.375 13.871 1.000 28.678 426 ARG A C 1
ATOM 6079 O O . ARG A 1 393 ? -7.084 21.936 12.941 1.000 23.105 426 ARG A O 1
ATOM 6100 N N . GLY A 1 394 ? -7.128 21.188 15.089 1.000 26.743 427 GLY A N 1
ATOM 6101 C CA . GLY A 1 394 ? -5.749 21.517 15.480 1.000 24.066 427 GLY A CA 1
ATOM 6102 C C . GLY A 1 394 ? -5.541 22.955 15.900 1.000 22.376 427 GLY A C 1
ATOM 6103 O O . GLY A 1 394 ? -6.321 23.824 15.517 1.000 26.631 427 GLY A O 1
ATOM 6107 N N . GLY A 1 395 ? -4.540 23.195 16.734 1.000 22.329 428 GLY A N 1
ATOM 6108 C CA . GLY A 1 395 ? -4.003 24.545 16.988 1.000 32.731 428 GLY A CA 1
ATOM 6109 C C . GLY A 1 395 ? -4.566 25.213 18.251 1.000 21.531 428 GLY A C 1
ATOM 6110 O O . GLY A 1 395 ? -3.864 26.086 18.824 1.000 25.314 428 GLY A O 1
ATOM 6114 N N . SER A 1 396 ? -5.794 24.920 18.661 1.000 26.042 429 SER A N 1
ATOM 6115 C CA . SER A 1 396 ? -6.442 25.706 19.762 1.000 26.169 429 SER A CA 1
ATOM 6116 C C . SER A 1 396 ? -7.626 24.979 20.391 1.000 24.427 429 SER A C 1
ATOM 6117 O O . SER A 1 396 ? -8.345 24.213 19.695 1.000 19.352 429 SER A O 1
ATOM 6125 N N . ARG A 1 397 ? -7.863 25.240 21.676 1.000 23.483 430 ARG A N 1
ATOM 6126 C CA . ARG A 1 397 ? -9.031 24.649 22.376 1.000 16.750 430 ARG A CA 1
ATOM 6127 C C . ARG A 1 397 ? -10.318 25.285 21.875 1.000 19.281 430 ARG A C 1
ATOM 6128 O O . ARG A 1 397 ? -10.364 26.516 21.632 1.000 22.439 430 ARG A O 1
ATOM 6149 N N . ALA A 1 398 ? -11.361 24.446 21.730 1.000 20.568 431 ALA A N 1
ATOM 6150 C CA . ALA A 1 398 ? -12.744 24.918 21.556 1.000 30.083 431 ALA A CA 1
ATOM 6151 C C . ALA A 1 398 ? -13.288 25.269 22.942 1.000 17.641 431 ALA A C 1
ATOM 6152 O O . ALA A 1 398 ? -12.995 24.539 23.897 1.000 17.840 431 ALA A O 1
ATOM 6159 N N . VAL A 1 399 ? -14.124 26.303 23.045 1.000 22.487 432 VAL A N 1
ATOM 6160 C CA . VAL A 1 399 ? -14.739 26.692 24.353 1.000 20.381 432 VAL A CA 1
ATOM 6161 C C . VAL A 1 399 ? -16.177 27.090 24.104 1.000 27.744 432 VAL A C 1
ATOM 6162 O O . VAL A 1 399 ? -16.387 27.995 23.257 1.000 26.826 432 VAL A O 1
ATOM 6175 N N . SER A 1 400 ? -17.107 26.399 24.777 1.000 22.082 433 SER A N 1
ATOM 6176 C CA . SER A 1 400 ? -18.550 26.668 24.675 1.000 27.636 433 SER A CA 1
ATOM 6177 C C . SER A 1 400 ? -19.136 26.774 26.089 1.000 27.906 433 SER A C 1
ATOM 6178 O O . SER A 1 400 ? -18.554 26.237 27.042 1.000 27.242 433 SER A O 1
ATOM 6186 N N . ILE A 1 401 ? -20.317 27.381 26.161 1.000 31.047 434 ILE A N 1
ATOM 6187 C CA . ILE A 1 401 ? -21.117 27.626 27.389 1.000 23.564 434 ILE A CA 1
ATOM 6188 C C . ILE A 1 401 ? -22.479 26.930 27.279 1.000 29.953 434 ILE A C 1
ATOM 6189 O O . ILE A 1 401 ? -23.087 27.026 26.231 1.000 28.014 434 ILE A O 1
ATOM 6205 N N . THR A 1 402 ? -22.950 26.262 28.329 1.000 27.328 435 THR A N 1
ATOM 6206 C CA . THR A 1 402 ? -24.354 25.798 28.422 1.000 24.874 435 THR A CA 1
ATOM 6207 C C . THR A 1 402 ? -24.920 26.281 29.749 1.000 35.132 435 THR A C 1
ATOM 6208 O O . THR A 1 402 ? -24.207 26.192 30.762 1.000 28.321 435 THR A O 1
ATOM 6219 N N . ARG A 1 403 ? -26.136 26.826 29.716 1.000 36.408 436 ARG A N 1
ATOM 6220 C CA . ARG A 1 403 ? -26.860 27.246 30.938 1.000 29.151 436 ARG A CA 1
ATOM 6221 C C . ARG A 1 403 ? -27.989 26.245 31.200 1.000 41.138 436 ARG A C 1
ATOM 6222 O O . ARG A 1 403 ? -28.824 26.502 32.045 1.000 40.430 436 ARG A O 1
ATOM 6243 N N . ASP A 1 404 ? -28.040 25.149 30.472 1.000 30.975 437 ASP A N 1
ATOM 6244 C CA . ASP A 1 404 ? -29.184 24.207 30.567 1.000 26.900 437 ASP A CA 1
ATOM 6245 C C . ASP A 1 404 ? -28.625 22.784 30.537 1.000 32.531 437 ASP A C 1
ATOM 6246 O O . ASP A 1 404 ? -29.333 21.865 30.114 1.000 33.528 437 ASP A O 1
ATOM 6255 N N . LEU A 1 405 ? -27.418 22.609 31.053 1.000 25.305 438 LEU A N 1
ATOM 6256 C CA . LEU A 1 405 ? -26.786 21.270 31.236 1.000 30.990 438 LEU A CA 1
ATOM 6257 C C . LEU A 1 405 ? -26.696 20.555 29.888 1.000 34.468 438 LEU A C 1
ATOM 6258 O O . LEU A 1 405 ? -26.849 19.300 29.877 1.000 28.401 438 LEU A O 1
ATOM 6274 N N . GLY A 1 406 ? -26.423 21.317 28.821 1.000 37.251 439 GLY A N 1
ATOM 6275 C CA . GLY A 1 406 ? -26.076 20.768 27.494 1.000 28.655 439 GLY A CA 1
ATOM 6276 C C . GLY A 1 406 ? -27.296 20.480 26.622 1.000 30.814 439 GLY A C 1
ATOM 6277 O O . GLY A 1 406 ? -27.127 19.827 25.605 1.000 35.707 439 GLY A O 1
ATOM 6281 N N . LYS A 1 407 ? -28.480 21.008 26.948 1.000 26.881 440 LYS A N 1
ATOM 6282 C CA . LYS A 1 407 ? -29.612 21.011 25.988 1.000 35.145 440 LYS A CA 1
ATOM 6283 C C . LYS A 1 407 ? -29.254 21.999 24.877 1.000 35.943 440 LYS A C 1
ATOM 6284 O O . LYS A 1 407 ? -29.619 21.748 23.717 1.000 28.901 440 LYS A O 1
ATOM 6303 N N . SER A 1 408 ? -28.527 23.070 25.219 1.000 28.809 441 SER A N 1
ATOM 6304 C CA . SER A 1 408 ? -28.119 24.102 24.244 1.000 27.234 441 SER A CA 1
ATOM 6305 C C . SER A 1 408 ? -26.763 24.697 24.612 1.000 31.174 441 SER A C 1
ATOM 6306 O O . SER A 1 408 ? -26.382 24.728 25.791 1.000 37.191 441 SER A O 1
ATOM 6314 N N . TRP A 1 409 ? -26.051 25.150 23.587 1.000 30.633 442 TRP A N 1
ATOM 6315 C CA . TRP A 1 409 ? -24.642 25.564 23.681 1.000 25.876 442 TRP A CA 1
ATOM 6316 C C . TRP A 1 409 ? -24.443 26.849 22.911 1.000 20.889 442 TRP A C 1
ATOM 6317 O O . TRP A 1 409 ? -25.052 27.010 21.860 1.000 30.400 442 TRP A O 1
ATOM 6338 N N . THR A 1 410 ? -23.494 27.645 23.376 1.000 27.454 443 THR A N 1
ATOM 6339 C CA . THR A 1 410 ? -23.068 28.916 22.771 1.000 33.246 443 THR A CA 1
ATOM 6340 C C . THR A 1 410 ? -21.549 28.924 22.748 1.000 33.447 443 THR A C 1
ATOM 6341 O O . THR A 1 410 ? -20.967 28.486 23.738 1.000 32.968 443 THR A O 1
ATOM 6352 N N . GLU A 1 411 ? -20.948 29.438 21.676 1.000 31.812 444 GLU A N 1
ATOM 6353 C CA . GLU A 1 411 ? -19.476 29.575 21.568 1.000 34.856 444 GLU A CA 1
ATOM 6354 C C . GLU A 1 411 ? -19.045 30.641 22.571 1.000 33.706 444 GLU A C 1
ATOM 6355 O O . GLU A 1 411 ? -19.707 31.671 22.680 1.000 28.081 444 GLU A O 1
ATOM 6367 N N . HIS A 1 412 ? -17.962 30.404 23.290 1.000 20.504 445 HIS A N 1
ATOM 6368 C CA . HIS A 1 412 ? -17.377 31.428 24.204 1.000 26.946 445 HIS A CA 1
ATOM 6369 C C . HIS A 1 412 ? -16.460 32.376 23.426 1.000 31.379 445 HIS A C 1
ATOM 6370 O O . HIS A 1 412 ? -15.847 31.910 22.454 1.000 28.348 445 HIS A O 1
ATOM 6385 N N . SER A 1 413 ? -16.312 33.640 23.851 1.000 27.110 446 SER A N 1
ATOM 6386 C CA . SER A 1 413 ? -15.354 34.586 23.203 1.000 30.933 446 SER A CA 1
ATOM 6387 C C . SER A 1 413 ? -13.963 33.935 23.049 1.000 24.021 446 SER A C 1
ATOM 6388 O O . SER A 1 413 ? -13.266 34.253 22.072 1.000 28.560 446 SER A O 1
ATOM 6396 N N . SER A 1 414 ? -13.564 33.037 23.920 1.000 20.567 447 SER A N 1
ATOM 6397 C CA . SER A 1 414 ? -12.181 32.456 23.922 1.000 23.607 447 SER A CA 1
ATOM 6398 C C . SER A 1 414 ? -12.023 31.286 22.927 1.000 29.368 447 SER A C 1
ATOM 6399 O O . SER A 1 414 ? -10.847 30.703 22.781 1.000 22.072 447 SER A O 1
ATOM 6407 N N . ASN A 1 415 ? -13.131 30.869 22.309 1.000 26.542 448 ASN A N 1
ATOM 6408 C CA . ASN A 1 415 ? -13.185 29.663 21.428 1.000 30.270 448 ASN A CA 1
ATOM 6409 C C . ASN A 1 415 ? -12.136 29.782 20.315 1.000 29.558 448 ASN A C 1
ATOM 6410 O O . ASN A 1 415 ? -12.122 30.799 19.656 1.000 24.237 448 ASN A O 1
ATOM 6421 N N . ARG A 1 416 ? -11.292 28.767 20.140 1.000 23.217 449 ARG A N 1
ATOM 6422 C CA . ARG A 1 416 ? -10.429 28.585 18.942 1.000 24.391 449 ARG A CA 1
ATOM 6423 C C . ARG A 1 416 ? -9.521 29.804 18.805 1.000 26.025 449 ARG A C 1
ATOM 6424 O O . ARG A 1 416 ? -9.317 30.251 17.675 1.000 27.547 449 ARG A O 1
ATOM 6445 N N . SER A 1 417 ? -8.977 30.330 19.904 1.000 28.658 450 SER A N 1
ATOM 6446 C CA . SER A 1 417 ? -8.141 31.556 19.815 1.000 19.429 450 SER A CA 1
ATOM 6447 C C . SER A 1 417 ? -7.218 31.715 21.003 1.000 31.164 450 SER A C 1
ATOM 6448 O O . SER A 1 417 ? -5.993 31.849 20.795 1.000 27.100 450 SER A O 1
ATOM 6456 N N . ALA A 1 418 ? -7.770 31.724 22.210 1.000 34.312 451 ALA A N 1
ATOM 6457 C CA . ALA A 1 418 ? -7.054 32.164 23.430 1.000 30.680 451 ALA A CA 1
ATOM 6458 C C . ALA A 1 418 ? -6.120 31.068 23.968 1.000 22.137 451 ALA A C 1
ATOM 6459 O O . ALA A 1 418 ? -5.093 31.432 24.585 1.000 27.831 451 ALA A O 1
ATOM 6466 N N . LEU A 1 419 ? -6.416 29.793 23.752 1.000 24.343 452 LEU A N 1
ATOM 6467 C CA . LEU A 1 419 ? -5.633 28.673 24.359 1.000 22.592 452 LEU A CA 1
ATOM 6468 C C . LEU A 1 419 ? -5.095 27.751 23.271 1.000 20.395 452 LEU A C 1
ATOM 6469 O O . LEU A 1 419 ? -5.808 26.859 22.781 1.000 25.395 452 LEU A O 1
ATOM 6485 N N . PRO A 1 420 ? -3.826 27.936 22.876 1.000 22.407 453 PRO A N 1
ATOM 6486 C CA . PRO A 1 420 ? -3.138 27.026 21.943 1.000 21.959 453 PRO A CA 1
ATOM 6487 C C . PRO A 1 420 ? -3.107 25.592 22.447 1.000 27.396 453 PRO A C 1
ATOM 6488 O O . PRO A 1 420 ? -3.050 25.394 23.671 1.000 22.690 453 PRO A O 1
ATOM 6499 N N . GLU A 1 421 ? -3.165 24.629 21.519 1.000 23.055 454 GLU A N 1
ATOM 6500 C CA . GLU A 1 421 ? -2.950 23.187 21.816 1.000 22.142 454 GLU A CA 1
ATOM 6501 C C . GLU A 1 421 ? -2.490 22.445 20.559 1.000 23.204 454 GLU A C 1
ATOM 6502 O O . GLU A 1 421 ? -2.628 23.012 19.479 1.000 22.754 454 GLU A O 1
ATOM 6514 N N . SER A 1 422 ? -1.972 21.223 20.758 1.000 17.848 455 SER A N 1
ATOM 6515 C CA . SER A 1 422 ? -1.454 20.315 19.744 1.000 16.449 455 SER A CA 1
ATOM 6516 C C . SER A 1 422 ? -2.437 19.140 19.553 1.000 17.832 455 SER A C 1
ATOM 6517 O O . SER A 1 422 ? -2.028 18.131 18.955 1.000 22.402 455 SER A O 1
ATOM 6525 N N . ILE A 1 423 ? -3.649 19.292 20.077 1.000 18.275 456 ILE A N 1
ATOM 6526 C CA . ILE A 1 423 ? -4.725 18.240 20.076 1.000 19.334 456 ILE A CA 1
ATOM 6527 C C . ILE A 1 423 ? -4.375 17.236 21.179 1.000 23.517 456 ILE A C 1
ATOM 6528 O O . ILE A 1 423 ? -3.704 16.221 20.949 1.000 16.503 456 ILE A O 1
ATOM 6544 N N . CYS A 1 424 ? -4.739 17.599 22.392 1.000 19.785 457 CYS A N 1
ATOM 6545 C CA . CYS A 1 424 ? -4.266 16.929 23.619 1.000 23.005 457 CYS A CA 1
ATOM 6546 C C . CYS A 1 424 ? -5.266 17.224 24.738 1.000 14.936 457 CYS A C 1
ATOM 6547 O O . CYS A 1 424 ? -6.031 18.249 24.693 1.000 16.805 457 CYS A O 1
ATOM 6555 N N . MET A 1 425 ? -5.333 16.336 25.702 1.000 17.379 458 MET A N 1
ATOM 6556 C CA . MET A 1 425 ? -6.163 16.538 26.906 1.000 18.532 458 MET A CA 1
ATOM 6557 C C . MET A 1 425 ? -5.697 17.831 27.585 1.000 20.474 458 MET A C 1
ATOM 6558 O O . MET A 1 425 ? -4.523 18.157 27.498 1.000 19.345 458 MET A O 1
ATOM 6572 N N . ALA A 1 426 ? -6.615 18.600 28.138 1.000 20.007 459 ALA A N 1
ATOM 6573 C CA . ALA A 1 426 ? -6.272 19.762 28.981 1.000 28.121 459 ALA A CA 1
ATOM 6574 C C . ALA A 1 426 ? -7.177 19.759 30.201 1.000 25.812 459 ALA A C 1
ATOM 6575 O O . ALA A 1 426 ? -8.269 19.165 30.121 1.000 21.027 459 ALA A O 1
ATOM 6582 N N . SER A 1 427 ? -6.694 20.361 31.290 1.000 23.058 460 SER A N 1
ATOM 6583 C CA . SER A 1 427 ? -7.435 20.525 32.556 1.000 22.241 460 SER A CA 1
ATOM 6584 C C . SER A 1 427 ? -7.954 21.968 32.664 1.000 28.329 460 SER A C 1
ATOM 6585 O O . SER A 1 427 ? -7.260 22.914 32.329 1.000 20.422 460 SER A O 1
ATOM 6593 N N . LEU A 1 428 ? -9.182 22.101 33.079 1.000 20.715 461 LEU A N 1
ATOM 6594 C CA . LEU A 1 428 ? -9.838 23.382 33.451 1.000 23.575 461 LEU A CA 1
ATOM 6595 C C . LEU A 1 428 ? -10.547 23.188 34.788 1.000 19.294 461 LEU A C 1
ATOM 6596 O O . LEU A 1 428 ? -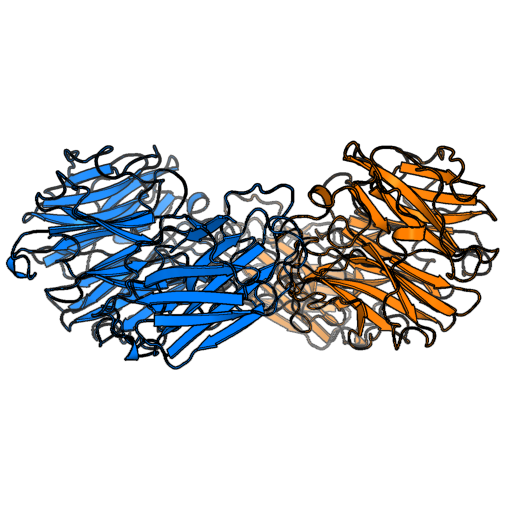11.359 22.246 34.904 1.000 24.638 461 LEU A O 1
ATOM 6612 N N . ILE A 1 429 ? -10.305 24.089 35.741 1.000 18.014 462 ILE A N 1
ATOM 6613 C CA . ILE A 1 429 ? -11.068 24.138 37.026 1.000 18.988 462 ILE A CA 1
ATOM 6614 C C . ILE A 1 429 ? -11.470 25.573 37.332 1.000 29.395 462 ILE A C 1
ATOM 6615 O O . ILE A 1 429 ? -10.780 26.521 36.812 1.000 23.925 462 ILE A O 1
ATOM 6631 N N . SER A 1 430 ? -12.534 25.708 38.135 1.000 27.582 463 SER A N 1
ATOM 6632 C CA . SER A 1 430 ? -12.998 27.013 38.679 1.000 24.421 463 SER A CA 1
ATOM 6633 C C . SER A 1 430 ? -12.656 27.104 40.172 1.000 29.458 463 SER A C 1
ATOM 6634 O O . SER A 1 430 ? -12.706 26.090 40.867 1.000 28.604 463 SER A O 1
ATOM 6642 N N . VAL A 1 431 ? -12.350 28.311 40.634 1.000 24.416 464 VAL A N 1
ATOM 6643 C CA . VAL A 1 431 ? -12.043 28.580 42.066 1.000 23.340 464 VAL A CA 1
ATOM 6644 C C . VAL A 1 431 ? -12.826 29.817 42.472 1.000 29.299 464 VAL A C 1
ATOM 6645 O O . VAL A 1 431 ? -12.659 30.864 41.829 1.000 29.447 464 VAL A O 1
ATOM 6658 N N . LYS A 1 432 ? -13.645 29.663 43.497 1.000 25.207 465 LYS A N 1
ATOM 6659 C CA . LYS A 1 432 ? -14.516 30.743 44.013 1.000 29.724 465 LYS A CA 1
ATOM 6660 C C . LYS A 1 432 ? -13.658 31.753 44.772 1.000 31.826 465 LYS A C 1
ATOM 6661 O O . LYS A 1 432 ? -12.665 31.340 45.442 1.000 28.121 465 LYS A O 1
ATOM 6680 N N . ALA A 1 433 ? -14.063 33.021 44.728 1.000 33.599 466 ALA A N 1
ATOM 6681 C CA . ALA A 1 433 ? -13.379 34.123 45.453 1.000 28.211 466 ALA A CA 1
ATOM 6682 C C . ALA A 1 433 ? -13.244 33.770 46.950 1.000 28.889 466 ALA A C 1
ATOM 6683 O O . ALA A 1 433 ? -12.159 34.009 47.509 1.000 34.884 466 ALA A O 1
ATOM 6690 N N . LYS A 1 434 ? -14.289 33.206 47.586 1.000 39.060 467 LYS A N 1
ATOM 6691 C CA . LYS A 1 434 ? -14.311 32.975 49.064 1.000 43.544 467 LYS A CA 1
ATOM 6692 C C . LYS A 1 434 ? -13.372 31.810 49.418 1.000 38.289 467 LYS A C 1
ATOM 6693 O O . LYS A 1 434 ? -13.070 31.616 50.592 1.000 37.047 467 LYS A O 1
ATOM 6712 N N . ASP A 1 435 ? -12.883 31.091 48.429 1.000 28.425 468 ASP A N 1
ATOM 6713 C CA . ASP A 1 435 ? -12.214 29.789 48.632 1.000 26.193 468 ASP A CA 1
ATOM 6714 C C . ASP A 1 435 ? -10.723 29.919 48.443 1.000 28.276 468 ASP A C 1
ATOM 6715 O O . ASP A 1 435 ? -10.045 28.873 48.569 1.000 32.008 468 ASP A O 1
ATOM 6724 N N . ASN A 1 436 ? -10.203 31.123 48.184 1.000 38.706 469 ASN A N 1
ATOM 6725 C CA . ASN A 1 436 ? -8.769 31.250 47.806 1.000 32.725 469 ASN A CA 1
ATOM 6726 C C . ASN A 1 436 ? -8.225 32.602 48.269 1.000 30.288 469 ASN A C 1
ATOM 6727 O O . ASN A 1 436 ? -9.003 33.600 48.334 1.000 28.934 469 ASN A O 1
ATOM 6738 N N . ILE A 1 437 ? -6.936 32.609 48.555 1.000 31.359 470 ILE A N 1
ATOM 6739 C CA . ILE A 1 437 ? -6.179 33.733 49.191 1.000 34.067 470 ILE A CA 1
ATOM 6740 C C . ILE A 1 437 ? -6.237 35.016 48.348 1.000 27.257 470 ILE A C 1
ATOM 6741 O O . ILE A 1 437 ? -6.097 36.074 48.950 1.000 37.491 470 ILE A O 1
ATOM 6757 N N . ILE A 1 438 ? -6.396 34.935 47.026 1.000 31.481 471 ILE A N 1
ATOM 6758 C CA . ILE A 1 438 ? -6.518 36.136 46.143 1.000 33.938 471 ILE A CA 1
ATOM 6759 C C . ILE A 1 438 ? -7.854 36.824 46.467 1.000 34.856 471 ILE A C 1
ATOM 6760 O O . ILE A 1 438 ? -7.985 38.051 46.284 1.000 30.390 471 ILE A O 1
ATOM 6776 N N . GLY A 1 439 ? -8.824 36.067 46.962 1.000 30.163 472 GLY A N 1
ATOM 6777 C CA . GLY A 1 439 ? -10.182 36.583 47.211 1.000 41.818 472 GLY A CA 1
ATOM 6778 C C . GLY A 1 439 ? -10.866 37.024 45.925 1.000 30.199 472 GLY A C 1
ATOM 6779 O O . GLY A 1 439 ? -11.741 37.907 46.030 1.000 38.457 472 GLY A O 1
ATOM 6783 N N . LYS A 1 440 ? -10.517 36.407 44.776 1.000 36.483 473 LYS A N 1
ATOM 6784 C CA . LYS A 1 440 ? -11.120 36.685 43.440 1.000 33.866 473 LYS A CA 1
ATOM 6785 C C . LYS A 1 440 ? -11.446 35.366 42.746 1.000 32.731 473 LYS A C 1
ATOM 6786 O O . LYS A 1 440 ? -10.734 34.370 42.972 1.000 32.079 473 LYS A O 1
ATOM 6805 N N . ASP A 1 441 ? -12.517 35.352 41.960 1.000 26.077 474 ASP A N 1
ATOM 6806 C CA . ASP A 1 441 ? -12.858 34.167 41.121 1.000 30.690 474 ASP A CA 1
ATOM 6807 C C . ASP A 1 441 ? -11.704 33.914 40.146 1.000 29.412 474 ASP A C 1
ATOM 6808 O O . ASP A 1 441 ? -11.203 34.873 39.515 1.000 29.695 474 ASP A O 1
ATOM 6817 N N . LEU A 1 442 ? -11.251 32.676 40.098 1.000 27.009 475 LEU A N 1
ATOM 6818 C CA . LEU A 1 442 ? -10.185 32.230 39.173 1.000 25.634 475 LEU A CA 1
ATOM 6819 C C . LEU A 1 442 ? -10.757 31.146 38.256 1.000 23.657 475 LEU A C 1
ATOM 6820 O O . LEU A 1 442 ? -11.529 30.284 38.709 1.000 24.596 475 LEU A O 1
ATOM 6836 N N . LEU A 1 443 ? -10.294 31.127 37.012 1.000 29.545 476 LEU A N 1
ATOM 6837 C CA . LEU A 1 443 ? -10.168 29.863 36.246 1.000 22.784 476 LEU A CA 1
ATOM 6838 C C . LEU A 1 443 ? -8.691 29.502 36.152 1.000 19.818 476 LEU A C 1
ATOM 6839 O O . LEU A 1 443 ? -7.844 30.412 35.927 1.000 26.884 476 LEU A O 1
ATOM 6855 N N . LEU A 1 444 ? -8.407 28.222 36.318 1.000 22.908 477 LEU A N 1
ATOM 6856 C CA . LEU A 1 444 ? -7.049 27.657 36.155 1.000 24.086 477 LEU A CA 1
ATOM 6857 C C . LEU A 1 444 ? -7.096 26.571 35.087 1.000 26.337 477 LEU A C 1
ATOM 6858 O O . LEU A 1 444 ? -8.041 25.767 35.067 1.000 20.109 477 LEU A O 1
ATOM 6874 N N . PHE A 1 445 ? -6.126 26.616 34.194 1.000 24.742 478 PHE A N 1
ATOM 6875 C CA . PHE A 1 445 ? -6.064 25.778 32.984 1.000 20.146 478 PHE A CA 1
ATOM 6876 C C . PHE A 1 445 ? -4.648 25.165 32.931 1.000 17.916 478 PHE A C 1
ATOM 6877 O O . PHE A 1 445 ? -3.629 25.866 33.196 1.000 22.498 478 PHE A O 1
ATOM 6894 N N . SER A 1 446 ? -4.554 23.934 32.504 1.000 20.447 479 SER A N 1
ATOM 6895 C CA . SER A 1 446 ? -3.245 23.300 32.228 1.000 19.336 479 SER A CA 1
ATOM 6896 C C . SER A 1 446 ? -3.267 22.455 30.945 1.000 19.183 479 SER A C 1
ATOM 6897 O O . SER A 1 446 ? -4.224 21.649 30.711 1.000 20.835 479 SER A O 1
ATOM 6905 N N . ASN A 1 447 ? -2.184 22.562 30.184 1.000 29.787 480 ASN A N 1
ATOM 6906 C CA . ASN A 1 447 ? -1.932 21.693 29.006 1.000 24.930 480 ASN A CA 1
ATOM 6907 C C . ASN A 1 447 ? -0.504 21.915 28.535 1.000 19.785 480 ASN A C 1
ATOM 6908 O O . ASN A 1 447 ? 0.211 22.777 29.039 1.000 18.584 480 ASN A O 1
ATOM 6919 N N . PRO A 1 448 ? -0.090 21.171 27.492 1.000 18.877 481 PRO A N 1
ATOM 6920 C CA . PRO A 1 448 ? 1.117 21.478 26.757 1.000 20.062 481 PRO A CA 1
ATOM 6921 C C . PRO A 1 448 ? 0.867 22.753 25.959 1.000 19.547 481 PRO A C 1
ATOM 6922 O O . PRO A 1 448 ? 0.089 22.743 25.043 1.000 16.777 481 PRO A O 1
ATOM 6933 N N . ASN A 1 449 ? 1.624 23.805 26.304 1.000 21.624 482 ASN A N 1
ATOM 6934 C CA . ASN A 1 449 ? 1.424 25.165 25.768 1.000 25.488 482 ASN A CA 1
ATOM 6935 C C . ASN A 1 449 ? 2.169 25.269 24.447 1.000 23.780 482 ASN A C 1
ATOM 6936 O O . ASN A 1 449 ? 3.142 25.977 24.355 1.000 18.808 482 ASN A O 1
ATOM 6947 N N . THR A 1 450 ? 1.669 24.589 23.443 1.000 20.573 483 THR A N 1
ATOM 6948 C CA . THR A 1 450 ? 2.305 24.452 22.116 1.000 23.769 483 THR A CA 1
ATOM 6949 C C . THR A 1 450 ? 1.238 24.019 21.117 1.000 29.893 483 THR A C 1
ATOM 6950 O O . THR A 1 450 ? 0.262 23.317 21.536 1.000 19.274 483 THR A O 1
ATOM 6961 N N . THR A 1 451 ? 1.480 24.264 19.833 1.000 24.035 484 THR A N 1
ATOM 6962 C CA . THR A 1 451 ? 0.596 23.744 18.768 1.000 18.199 484 THR A CA 1
ATOM 6963 C C . THR A 1 451 ? 1.203 22.510 18.109 1.000 27.271 484 THR A C 1
ATOM 6964 O O . THR A 1 451 ? 0.544 21.948 17.229 1.000 26.424 484 THR A O 1
ATOM 6975 N N . GLU A 1 452 ? 2.358 22.051 18.563 1.000 24.406 485 GLU A N 1
ATOM 6976 C CA . GLU A 1 452 ? 3.022 20.863 17.973 1.000 22.433 485 GLU A CA 1
ATOM 6977 C C . GLU A 1 452 ? 3.728 20.105 19.105 1.000 23.907 485 GLU A C 1
ATOM 6978 O O . GLU A 1 452 ? 4.444 20.719 19.910 1.000 30.013 485 GLU A O 1
ATOM 6990 N N . GLY A 1 453 ? 3.473 18.796 19.193 1.000 26.518 486 GLY A N 1
ATOM 6991 C CA . GLY A 1 453 ? 4.123 17.906 20.166 1.000 29.830 486 GLY A CA 1
ATOM 6992 C C . GLY A 1 453 ? 3.515 18.079 21.543 1.000 21.724 486 GLY A C 1
ATOM 6993 O O . GLY A 1 453 ? 2.469 18.823 21.696 1.000 24.081 486 GLY A O 1
ATOM 6997 N N . ARG A 1 454 ? 4.097 17.411 22.544 1.000 18.790 487 ARG A N 1
ATOM 6998 C CA . ARG A 1 454 ? 3.597 17.493 23.943 1.000 25.302 487 ARG A CA 1
ATOM 6999 C C . ARG A 1 454 ? 4.769 17.852 24.868 1.000 21.296 487 ARG A C 1
ATOM 7000 O O . ARG A 1 454 ? 5.626 16.974 25.172 1.000 25.076 487 ARG A O 1
ATOM 7021 N N . HIS A 1 455 ? 4.811 19.129 25.194 1.000 22.765 488 HIS A N 1
ATOM 7022 C CA . HIS A 1 455 ? 5.885 19.777 25.986 1.000 18.268 488 HIS A CA 1
ATOM 7023 C C . HIS A 1 455 ? 5.382 21.130 26.468 1.000 25.903 488 HIS A C 1
ATOM 7024 O O . HIS A 1 455 ? 4.294 21.571 26.063 1.000 17.147 488 HIS A O 1
ATOM 7039 N N . HIS A 1 456 ? 6.173 21.799 27.321 1.000 28.601 489 HIS A N 1
ATOM 7040 C CA . HIS A 1 456 ? 5.832 23.100 27.923 1.000 21.227 489 HIS A CA 1
ATOM 7041 C C . HIS A 1 456 ? 4.515 23.000 28.674 1.000 18.208 489 HIS A C 1
ATOM 7042 O O . HIS A 1 456 ? 3.697 23.905 28.476 1.000 19.338 489 HIS A O 1
ATOM 7057 N N . ILE A 1 457 ? 4.387 21.999 29.538 1.000 23.159 490 ILE A N 1
ATOM 7058 C CA . ILE A 1 457 ? 3.249 21.892 30.472 1.000 18.559 490 ILE A CA 1
ATOM 7059 C C . ILE A 1 457 ? 3.208 23.148 31.319 1.000 21.232 490 ILE A C 1
ATOM 7060 O O . ILE A 1 457 ? 4.232 23.464 31.934 1.000 24.829 490 ILE A O 1
ATOM 7076 N N . THR A 1 458 ? 2.091 23.882 31.253 1.000 22.978 491 THR A N 1
ATOM 7077 C CA . THR A 1 458 ? 1.952 25.254 31.780 1.000 25.310 491 THR A CA 1
ATOM 7078 C C . THR A 1 458 ? 0.600 25.387 32.458 1.000 22.224 491 THR A C 1
ATOM 7079 O O . THR A 1 458 ? -0.416 24.778 31.964 1.000 20.386 491 THR A O 1
ATOM 7090 N N . ILE A 1 459 ? 0.619 25.970 33.667 1.000 21.883 492 ILE A N 1
ATOM 7091 C CA . ILE A 1 459 ? -0.639 26.400 34.314 1.000 19.946 492 ILE A CA 1
ATOM 7092 C C . ILE A 1 459 ? -0.847 27.834 33.902 1.000 18.591 492 ILE A C 1
ATOM 7093 O O . ILE A 1 459 ? 0.090 28.676 34.104 1.000 19.888 492 ILE A O 1
ATOM 7109 N N . LYS A 1 460 ? -2.082 28.106 33.476 1.000 20.423 493 LYS A N 1
ATOM 7110 C CA . LYS A 1 460 ? -2.546 29.476 33.149 1.000 20.847 493 LYS A CA 1
ATOM 7111 C C . LYS A 1 460 ? -3.722 29.814 34.044 1.000 16.243 493 LYS A C 1
ATOM 7112 O O . LYS A 1 460 ? -4.573 28.886 34.379 1.000 24.571 493 LYS A O 1
ATOM 7131 N N . ALA A 1 461 ? -3.776 31.064 34.451 1.000 18.837 494 ALA A N 1
ATOM 7132 C CA . ALA A 1 461 ? -4.873 31.604 35.276 1.000 19.396 494 ALA A CA 1
ATOM 7133 C C . ALA A 1 461 ? -5.589 32.717 34.514 1.000 18.440 494 ALA A C 1
ATOM 7134 O O . ALA A 1 461 ? -4.929 33.508 33.801 1.000 25.761 494 ALA A O 1
ATOM 7141 N N . SER A 1 462 ? -6.878 32.802 34.747 1.000 19.138 495 SER A N 1
ATOM 7142 C CA . SER A 1 462 ? -7.770 33.880 34.251 1.000 23.378 495 SER A CA 1
ATOM 7143 C C . SER A 1 462 ? -8.536 34.474 35.431 1.000 24.487 495 SER A C 1
ATOM 7144 O O . SER A 1 462 ? -9.181 33.742 36.191 1.000 28.169 495 SER A O 1
ATOM 7152 N N . LEU A 1 463 ? -8.570 35.783 35.461 1.000 22.819 496 LEU A N 1
ATOM 7153 C CA . LEU A 1 463 ? -9.310 36.596 36.439 1.000 22.716 496 LEU A CA 1
ATOM 7154 C C . LEU A 1 463 ? -10.619 37.089 35.823 1.000 37.208 496 LEU A C 1
ATOM 7155 O O . LEU A 1 463 ? -11.303 37.894 36.509 1.000 27.902 496 LEU A O 1
ATOM 7171 N N . ASP A 1 464 ? -10.923 36.767 34.558 1.000 30.077 497 ASP A N 1
ATOM 7172 C CA . ASP A 1 464 ? -12.175 37.272 33.919 1.000 39.746 497 ASP A CA 1
ATOM 7173 C C . ASP A 1 464 ? -13.004 36.127 33.339 1.000 27.825 497 ASP A C 1
ATOM 7174 O O . ASP A 1 464 ? -13.639 36.334 32.306 1.000 27.437 497 ASP A O 1
ATOM 7183 N N . GLY A 1 465 ? -13.038 34.979 34.002 1.000 25.992 498 GLY A N 1
ATOM 7184 C CA . GLY A 1 465 ? -13.931 33.872 33.606 1.000 34.559 498 GLY A CA 1
ATOM 7185 C C . GLY A 1 465 ? -13.497 33.244 32.282 1.000 25.512 498 GLY A C 1
ATOM 7186 O O . GLY A 1 465 ? -14.375 32.739 31.529 1.000 24.520 498 GLY A O 1
ATOM 7190 N N . GLY A 1 466 ? -12.194 33.303 31.983 1.000 32.786 499 GLY A N 1
ATOM 7191 C CA . GLY A 1 466 ? -11.585 32.654 30.811 1.000 27.263 499 GLY A CA 1
ATOM 7192 C C . GLY A 1 466 ? -11.742 33.453 29.534 1.000 30.112 499 GLY A C 1
ATOM 7193 O O . GLY A 1 466 ? -11.620 32.852 28.459 1.000 28.161 499 GLY A O 1
ATOM 7197 N N . VAL A 1 467 ? -12.112 34.726 29.626 1.000 26.494 500 VAL A N 1
ATOM 7198 C CA . VAL A 1 467 ? -12.147 35.637 28.450 1.000 31.127 500 VAL A CA 1
ATOM 7199 C C . VAL A 1 467 ? -10.703 35.924 28.040 1.000 31.230 500 VAL A C 1
ATOM 7200 O O . VAL A 1 467 ? -10.401 35.851 26.804 1.000 32.789 500 VAL A O 1
ATOM 7213 N N . THR A 1 468 ? -9.837 36.163 29.026 1.000 26.427 501 THR A N 1
ATOM 7214 C CA . THR A 1 468 ? -8.412 36.525 28.818 1.000 24.249 501 THR A CA 1
ATOM 7215 C C . THR A 1 468 ? -7.537 35.617 29.675 1.000 28.681 501 THR A C 1
ATOM 7216 O O . THR A 1 468 ? -7.875 35.416 30.843 1.000 26.887 501 THR A O 1
ATOM 7227 N N . TRP A 1 469 ? -6.466 35.085 29.087 1.000 26.660 502 TRP A N 1
ATOM 7228 C CA . TRP A 1 469 ? -5.355 34.391 29.790 1.000 25.446 502 TRP A CA 1
ATOM 7229 C C . TRP A 1 469 ? -4.070 35.198 29.591 1.000 23.846 502 TRP A C 1
ATOM 7230 O O . TRP A 1 469 ? -3.361 34.958 28.607 1.000 32.069 502 TRP A O 1
ATOM 7251 N N . LEU A 1 470 ? -3.813 36.167 30.453 1.000 27.025 503 LEU A N 1
ATOM 7252 C CA . LEU A 1 470 ? -2.623 37.057 30.319 1.000 25.537 503 LEU A CA 1
ATOM 7253 C C . LEU A 1 470 ? -1.351 36.237 30.503 1.000 24.916 503 LEU A C 1
ATOM 7254 O O . LEU A 1 470 ? -1.327 35.337 31.352 1.000 19.530 503 LEU A O 1
ATOM 7270 N N . PRO A 1 471 ? -0.297 36.538 29.700 1.000 28.711 504 PRO A N 1
ATOM 7271 C CA . PRO A 1 471 ? 0.978 35.817 29.751 1.000 22.534 504 PRO A CA 1
ATOM 7272 C C . PRO A 1 471 ? 1.623 35.872 31.139 1.000 25.639 504 PRO A C 1
ATOM 7273 O O . PRO A 1 471 ? 2.324 34.944 31.467 1.000 26.839 504 PRO A O 1
ATOM 7284 N N . ALA A 1 472 ? 1.433 36.978 31.872 1.000 28.049 505 ALA A N 1
ATOM 7285 C CA . ALA A 1 472 ? 2.101 37.182 33.182 1.000 26.146 505 ALA A CA 1
ATOM 7286 C C . ALA A 1 472 ? 1.464 36.198 34.180 1.000 27.104 505 ALA A C 1
ATOM 7287 O O . ALA A 1 472 ? 2.188 35.796 35.086 1.000 26.199 505 ALA A O 1
ATOM 7294 N N . HIS A 1 473 ? 0.244 35.700 33.927 1.000 24.569 506 HIS A N 1
ATOM 7295 C CA . HIS A 1 473 ? -0.533 34.793 34.843 1.000 24.872 506 HIS A CA 1
ATOM 7296 C C . HIS A 1 473 ? -0.365 33.321 34.491 1.000 21.526 506 HIS A C 1
ATOM 7297 O O . HIS A 1 473 ? -1.371 32.533 34.507 1.000 23.751 506 HIS A O 1
ATOM 7312 N N . GLN A 1 474 ? 0.888 32.923 34.242 1.000 22.737 507 GLN A N 1
ATOM 7313 C CA . GLN A 1 474 ? 1.205 31.560 33.739 1.000 26.224 507 GLN A CA 1
ATOM 7314 C C . GLN A 1 474 ? 2.487 31.061 34.361 1.000 19.548 507 GLN A C 1
ATOM 7315 O O . GLN A 1 474 ? 3.410 31.875 34.537 1.000 21.661 507 GLN A O 1
ATOM 7329 N N . VAL A 1 475 ? 2.527 29.799 34.705 1.000 18.142 508 VAL A N 1
ATOM 7330 C CA . VAL A 1 475 ? 3.747 29.145 35.245 1.000 23.905 508 VAL A CA 1
ATOM 7331 C C . VAL A 1 475 ? 4.105 27.947 34.388 1.000 22.275 508 VAL A C 1
ATOM 7332 O O . VAL A 1 475 ? 3.268 26.976 34.304 1.000 21.022 508 VAL A O 1
ATOM 7345 N N . LEU A 1 476 ? 5.287 27.998 33.790 1.000 20.961 509 LEU A N 1
ATOM 7346 C CA . LEU A 1 476 ? 5.878 26.842 33.035 1.000 28.288 509 LEU A CA 1
ATOM 7347 C C . LEU A 1 476 ? 6.415 25.810 34.038 1.000 22.442 509 LEU A C 1
ATOM 7348 O O . LEU A 1 476 ? 7.222 26.193 34.865 1.000 20.910 509 LEU A O 1
ATOM 7364 N N . LEU A 1 477 ? 5.968 24.552 33.960 1.000 22.871 510 LEU A N 1
ATOM 7365 C CA . LEU A 1 477 ? 6.479 23.461 34.839 1.000 22.848 510 LEU A CA 1
ATOM 7366 C C . LEU A 1 477 ? 7.381 22.455 34.117 1.000 17.020 510 LEU A C 1
ATOM 7367 O O . LEU A 1 477 ? 8.134 21.815 34.831 1.000 20.505 510 LEU A O 1
ATOM 7383 N N . ASP A 1 478 ? 7.223 22.206 32.817 1.000 18.343 511 ASP A N 1
ATOM 7384 C CA . ASP A 1 478 ? 7.890 21.046 32.144 1.000 16.826 511 ASP A CA 1
ATOM 7385 C C . ASP A 1 478 ? 8.142 21.379 30.676 1.000 25.772 511 ASP A C 1
ATOM 7386 O O . ASP A 1 478 ? 7.250 21.171 29.830 1.000 24.561 511 ASP A O 1
ATOM 7395 N N . GLU A 1 479 ? 9.317 21.913 30.347 1.000 21.771 512 GLU A N 1
ATOM 7396 C CA . GLU A 1 479 ? 9.600 22.305 28.937 1.000 23.613 512 GLU A CA 1
ATOM 7397 C C . GLU A 1 479 ? 10.019 21.106 28.085 1.000 18.589 512 GLU A C 1
ATOM 7398 O O . GLU A 1 479 ? 10.162 21.298 26.891 1.000 22.638 512 GLU A O 1
ATOM 7410 N N . GLU A 1 480 ? 10.161 19.901 28.623 1.000 19.965 513 GLU A N 1
ATOM 7411 C CA . GLU A 1 480 ? 10.695 18.767 27.871 1.000 19.185 513 GLU A CA 1
ATOM 7412 C C . GLU A 1 480 ? 9.504 17.842 27.562 1.000 27.589 513 GLU A C 1
ATOM 7413 O O . GLU A 1 480 ? 8.364 18.229 27.816 1.000 18.899 513 GLU A O 1
ATOM 7425 N N . ASP A 1 481 ? 9.774 16.745 26.892 1.000 24.426 514 ASP A N 1
ATOM 7426 C CA . ASP A 1 481 ? 8.751 15.993 26.126 1.000 29.103 514 ASP A CA 1
ATOM 7427 C C . ASP A 1 481 ? 8.084 15.015 27.079 1.000 20.067 514 ASP A C 1
ATOM 7428 O O . ASP A 1 481 ? 8.805 14.296 27.788 1.000 22.820 514 ASP A O 1
ATOM 7437 N N . GLY A 1 482 ? 6.766 14.900 26.978 1.000 20.963 515 GLY A N 1
ATOM 7438 C CA . GLY A 1 482 ? 5.999 13.883 27.714 1.000 22.671 515 GLY A CA 1
ATOM 7439 C C . GLY A 1 482 ? 4.743 13.518 26.964 1.000 21.195 515 GLY A C 1
ATOM 7440 O O . GLY A 1 482 ? 4.601 13.924 25.837 1.000 20.854 515 GLY A O 1
ATOM 7444 N N . TRP A 1 483 ? 3.870 12.729 27.565 1.000 16.463 516 TRP A N 1
ATOM 7445 C CA . TRP A 1 483 ? 2.623 12.318 26.912 1.000 19.944 516 TRP A CA 1
ATOM 7446 C C . TRP A 1 483 ? 1.552 13.392 27.108 1.000 22.071 516 TRP A C 1
ATOM 7447 O O . TRP A 1 483 ? 0.499 13.197 26.548 1.000 20.217 516 TRP A O 1
ATOM 7468 N N . GLY A 1 484 ? 1.801 14.426 27.922 1.000 14.933 517 GLY A N 1
ATOM 7469 C CA . GLY A 1 484 ? 0.993 15.684 27.904 1.000 16.511 517 GLY A CA 1
ATOM 7470 C C . GLY A 1 484 ? -0.259 15.793 28.735 1.000 18.792 517 GLY A C 1
ATOM 7471 O O . GLY A 1 484 ? -0.786 16.970 28.872 1.000 16.593 517 GLY A O 1
ATOM 7475 N N . TYR A 1 485 ? -0.892 14.692 29.205 1.000 20.903 518 TYR A N 1
ATOM 7476 C CA . TYR A 1 485 ? -2.179 14.820 29.925 1.000 18.662 518 TYR A CA 1
ATOM 7477 C C . TYR A 1 485 ? -1.942 15.367 31.341 1.000 16.271 518 TYR A C 1
ATOM 7478 O O . TYR A 1 485 ? -0.883 15.107 31.918 1.000 18.742 518 TYR A O 1
ATOM 7496 N N . SER A 1 486 ? -2.927 16.095 31.890 1.000 18.978 519 SER A N 1
ATOM 7497 C CA . SER A 1 486 ? -2.777 16.783 33.193 1.000 19.451 519 SER A CA 1
ATOM 7498 C C . SER A 1 486 ? -4.125 16.992 33.862 1.000 22.180 519 SER A C 1
ATOM 7499 O O . SER A 1 486 ? -5.111 17.072 33.175 1.000 22.013 519 SER A O 1
ATOM 7507 N N . CYS A 1 487 ? -4.156 17.058 35.189 1.000 17.936 520 CYS A N 1
ATOM 7508 C CA . CYS A 1 487 ? -5.382 17.397 35.914 1.000 16.183 520 CYS A CA 1
ATOM 7509 C C . CYS A 1 487 ? -5.040 18.298 37.099 1.000 27.205 520 CYS A C 1
ATOM 7510 O O . CYS A 1 487 ? -4.139 17.996 37.850 1.000 20.903 520 CYS A O 1
ATOM 7518 N N . LEU A 1 488 ? -5.804 19.358 37.246 1.000 16.593 521 LEU A N 1
ATOM 7519 C CA . LEU A 1 488 ? -5.650 20.350 38.326 1.000 20.286 521 LEU A CA 1
ATOM 7520 C C . LEU A 1 488 ? -6.659 20.065 39.436 1.000 28.466 521 LEU A C 1
ATOM 7521 O O . LEU A 1 488 ? -7.778 19.537 39.165 1.000 25.836 521 LEU A O 1
ATOM 7537 N N . SER A 1 489 ? -6.266 20.419 40.657 1.000 26.026 522 SER A N 1
ATOM 7538 C CA . SER A 1 489 ? -7.165 20.486 41.853 1.000 29.394 522 SER A CA 1
ATOM 7539 C C . SER A 1 489 ? -6.546 21.423 42.881 1.000 28.671 522 SER A C 1
ATOM 7540 O O . SER A 1 489 ? -5.383 21.235 43.209 1.000 22.577 522 SER A O 1
ATOM 7548 N N . MET A 1 490 ? -7.321 22.387 43.400 1.000 24.065 523 MET A N 1
ATOM 7549 C CA . MET A 1 490 ? -6.861 23.202 44.529 1.000 22.101 523 MET A CA 1
ATOM 7550 C C . MET A 1 490 ? -6.574 22.299 4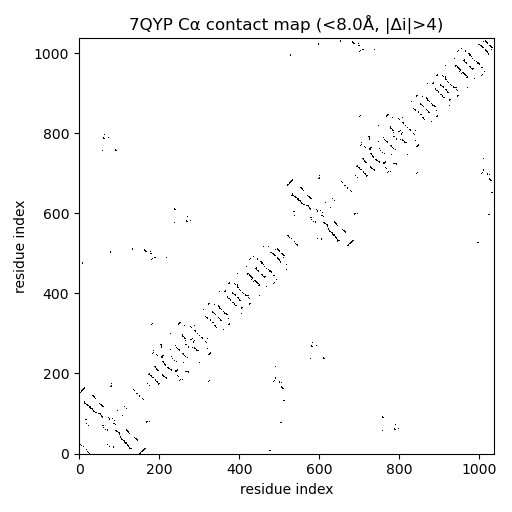5.747 1.000 31.611 523 MET A C 1
ATOM 7551 O O . MET A 1 490 ? -7.421 21.394 46.124 1.000 25.636 523 MET A O 1
ATOM 7565 N N . ILE A 1 491 ? -5.403 22.505 46.335 1.000 25.519 524 ILE A N 1
ATOM 7566 C CA . ILE A 1 491 ? -4.953 21.724 47.518 1.000 37.874 524 ILE A CA 1
ATOM 7567 C C . ILE A 1 491 ? -5.566 22.385 48.752 1.000 25.697 524 ILE A C 1
ATOM 7568 O O . ILE A 1 491 ? -6.081 21.656 49.588 1.000 26.946 524 ILE A O 1
ATOM 7584 N N . ASP A 1 492 ? -5.440 23.713 48.861 1.000 28.792 525 ASP A N 1
ATOM 7585 C CA . ASP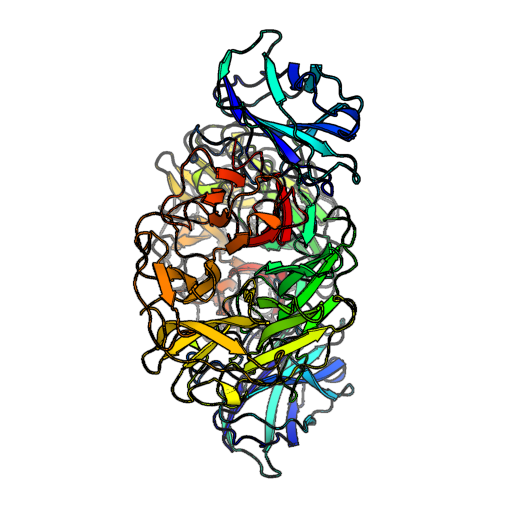 A 1 492 ? -5.945 24.510 50.000 1.000 40.350 525 ASP A CA 1
ATOM 7586 C C . ASP A 1 492 ? -6.330 25.880 49.450 1.000 37.800 525 ASP A C 1
ATOM 7587 O O . ASP A 1 492 ? -6.585 25.969 48.245 1.000 29.317 525 ASP A O 1
ATOM 7596 N N . ARG A 1 493 ? -6.320 26.906 50.277 1.000 28.092 526 ARG A N 1
ATOM 7597 C CA . ARG A 1 493 ? -6.738 28.261 49.864 1.000 30.785 526 ARG A CA 1
ATOM 7598 C C . ARG A 1 493 ? -5.621 28.937 49.081 1.000 29.943 526 ARG A C 1
ATOM 7599 O O . ARG A 1 493 ? -5.902 29.974 48.439 1.000 28.567 526 ARG A O 1
ATOM 7620 N N . GLU A 1 494 ? -4.405 28.383 49.137 1.000 23.234 527 GLU A N 1
ATOM 7621 C CA . GLU A 1 494 ? -3.171 29.105 48.738 1.000 33.200 527 GLU A CA 1
ATOM 7622 C C . GLU A 1 494 ? -2.459 28.412 47.575 1.000 32.161 527 GLU A C 1
ATOM 7623 O O . GLU A 1 494 ? -1.610 29.056 46.972 1.000 23.711 527 GLU A O 1
ATOM 7635 N N . THR A 1 495 ? -2.778 27.159 47.269 1.000 20.887 528 THR A N 1
ATOM 7636 C CA . THR A 1 495 ? -1.937 26.292 46.394 1.000 23.430 528 THR A CA 1
ATOM 7637 C C . THR A 1 495 ? -2.839 25.482 45.474 1.000 27.850 528 THR A C 1
ATOM 7638 O O . THR A 1 495 ? -3.837 24.879 45.951 1.000 26.928 528 THR A O 1
ATOM 7649 N N . VAL A 1 496 ? -2.436 25.416 44.203 1.000 22.743 529 VAL A N 1
ATOM 7650 C CA . VAL A 1 496 ? -3.063 24.494 43.241 1.000 19.437 529 VAL A CA 1
ATOM 7651 C C . VAL A 1 496 ? -2.113 23.294 43.062 1.000 19.131 529 VAL A C 1
ATOM 7652 O O . VAL A 1 496 ? -0.898 23.469 43.059 1.000 25.154 529 VAL A O 1
ATOM 7665 N N . GLY A 1 497 ? -2.727 22.119 43.000 1.000 22.884 530 GLY A N 1
ATOM 7666 C CA . GLY A 1 497 ? -2.057 20.863 42.637 1.000 28.922 530 GLY A CA 1
ATOM 7667 C C . GLY A 1 497 ? -2.295 20.470 41.187 1.000 29.890 530 GLY A C 1
ATOM 7668 O O . GLY A 1 497 ? -3.365 20.776 40.606 1.000 22.158 530 GLY A O 1
ATOM 7672 N N . ILE A 1 498 ? -1.304 19.812 40.597 1.000 20.087 531 ILE A N 1
ATOM 7673 C CA . ILE A 1 498 ? -1.302 19.376 39.178 1.000 17.767 531 ILE A CA 1
ATOM 7674 C C . ILE A 1 498 ? -0.661 17.995 39.214 1.000 22.699 531 ILE A C 1
ATOM 7675 O O . ILE A 1 498 ? 0.392 17.835 39.859 1.000 24.277 531 ILE A O 1
ATOM 7691 N N . PHE A 1 499 ? -1.430 17.039 38.708 1.000 21.751 532 PHE A N 1
ATOM 7692 C CA . PHE A 1 499 ? -1.071 15.623 38.568 1.000 18.970 532 PHE A CA 1
ATOM 7693 C C . PHE A 1 499 ? -1.034 15.378 37.062 1.000 22.827 532 PHE A C 1
ATOM 7694 O O . PHE A 1 499 ? -2.083 15.516 36.370 1.000 17.535 532 PHE A O 1
ATOM 7711 N N . TYR A 1 500 ? 0.111 15.014 36.536 1.000 17.290 533 TYR A N 1
ATOM 7712 C CA . TYR A 1 500 ? 0.301 15.059 35.067 1.000 18.890 533 TYR A CA 1
ATOM 7713 C C . TYR A 1 500 ? 1.393 14.097 34.615 1.000 14.480 533 TYR A C 1
ATOM 7714 O O . TYR A 1 500 ? 2.196 13.603 35.426 1.000 18.930 533 TYR A O 1
ATOM 7732 N N . GLU A 1 501 ? 1.286 13.802 33.332 1.000 21.572 534 GLU A N 1
ATOM 7733 C CA . GLU A 1 501 ? 2.282 13.030 32.563 1.000 17.639 534 GLU A CA 1
ATOM 7734 C C . GLU A 1 501 ? 3.378 14.035 32.227 1.000 17.578 534 GLU A C 1
ATOM 7735 O O . GLU A 1 501 ? 3.076 14.995 31.530 1.000 21.068 534 GLU A O 1
ATOM 7747 N N . SER A 1 502 ? 4.570 13.833 32.740 1.000 18.371 535 SER A N 1
ATOM 7748 C CA . SER A 1 502 ? 5.694 14.794 32.579 1.000 17.707 535 SER A CA 1
ATOM 7749 C C . SER A 1 502 ? 6.899 14.069 31.943 1.000 20.097 535 SER A C 1
ATOM 7750 O O . SER A 1 502 ? 6.853 12.838 31.735 1.000 19.813 535 SER A O 1
ATOM 7758 N N . SER A 1 503 ? 7.955 14.852 31.686 1.000 18.263 536 SER A N 1
ATOM 7759 C CA . SER A 1 503 ? 9.242 14.409 31.144 1.000 18.830 536 SER A CA 1
ATOM 7760 C C . SER A 1 503 ? 10.020 13.637 32.214 1.000 22.086 536 SER A C 1
ATOM 7761 O O . SER A 1 503 ? 10.972 12.941 31.842 1.000 21.145 536 SER A O 1
ATOM 7769 N N . VAL A 1 504 ? 9.585 13.686 33.495 1.000 22.209 537 VAL A N 1
ATOM 7770 C CA . VAL A 1 504 ? 10.360 13.128 34.653 1.000 18.378 537 VAL A CA 1
ATOM 7771 C C . VAL A 1 504 ? 9.648 11.959 35.348 1.000 20.264 537 VAL A C 1
ATOM 7772 O O . VAL A 1 504 ? 10.352 11.165 35.965 1.000 24.835 537 VAL A O 1
ATOM 7785 N N . ALA A 1 505 ? 8.350 11.773 35.133 1.000 19.331 538 ALA A N 1
ATOM 7786 C CA . ALA A 1 505 ? 7.608 10.613 35.682 1.000 22.776 538 ALA A CA 1
ATOM 7787 C C . ALA A 1 505 ? 6.247 10.474 35.013 1.000 18.832 538 ALA A C 1
ATOM 7788 O O . ALA A 1 505 ? 5.553 11.548 34.806 1.000 25.972 538 ALA A O 1
ATOM 7795 N N . HIS A 1 506 ? 5.809 9.231 34.836 1.000 20.201 539 HIS A N 1
ATOM 7796 C CA . HIS A 1 506 ? 4.467 8.883 34.285 1.000 16.891 539 HIS A CA 1
ATOM 7797 C C . HIS A 1 506 ? 3.339 9.634 35.017 1.000 24.118 539 HIS A C 1
ATOM 7798 O O . HIS A 1 506 ? 2.480 10.187 34.353 1.000 18.527 539 HIS A O 1
ATOM 7813 N N . MET A 1 507 ? 3.327 9.611 36.342 1.000 23.571 540 MET A N 1
ATOM 7814 C CA . MET A 1 507 ? 2.375 10.402 37.164 1.000 19.648 540 MET A CA 1
ATOM 7815 C C . MET A 1 507 ? 3.246 11.281 38.082 1.000 20.992 540 MET A C 1
ATOM 7816 O O . MET A 1 507 ? 3.865 10.743 39.014 1.000 22.612 540 MET A O 1
ATOM 7830 N N . THR A 1 508 ? 3.306 12.565 37.768 1.000 18.831 541 THR A N 1
ATOM 7831 C CA . THR A 1 508 ? 4.060 13.614 38.480 1.000 16.369 541 THR A CA 1
ATOM 7832 C C . THR A 1 508 ? 3.060 14.502 39.239 1.000 21.907 541 THR A C 1
ATOM 7833 O O . THR A 1 508 ? 2.118 14.932 38.633 1.000 22.736 541 THR A O 1
ATOM 7844 N N . PHE A 1 509 ? 3.297 14.776 40.517 1.000 22.698 542 PHE A N 1
ATOM 7845 C CA . PHE A 1 509 ? 2.519 15.783 41.279 1.000 17.953 542 PHE A CA 1
ATOM 7846 C C . PHE A 1 509 ? 3.397 17.002 41.578 1.000 30.228 542 PHE A C 1
ATOM 7847 O O . PHE A 1 509 ? 4.549 16.852 42.031 1.000 22.217 542 PHE A O 1
ATOM 7864 N N . GLN A 1 510 ? 2.863 18.205 41.350 1.000 19.699 543 GLN A N 1
ATOM 7865 C CA . GLN A 1 510 ? 3.503 19.454 41.800 1.000 16.943 543 GLN A CA 1
ATOM 7866 C C . GLN A 1 510 ? 2.415 20.333 42.448 1.000 23.299 543 GLN A C 1
ATOM 7867 O O . GLN A 1 510 ? 1.219 20.165 42.139 1.000 26.246 543 GLN A O 1
ATOM 7881 N N . ALA A 1 511 ? 2.849 21.197 43.347 1.000 21.175 544 ALA A N 1
ATOM 7882 C CA . ALA A 1 511 ? 2.027 22.209 44.046 1.000 22.403 544 ALA A CA 1
ATOM 7883 C C . ALA A 1 511 ? 2.609 23.586 43.707 1.000 25.557 544 ALA A C 1
ATOM 7884 O O . ALA A 1 511 ? 3.820 23.718 43.718 1.000 24.075 544 ALA A O 1
ATOM 7891 N N . VAL A 1 512 ? 1.736 24.557 43.452 1.000 20.847 545 VAL A N 1
ATOM 7892 C CA . VAL A 1 512 ? 2.108 25.906 42.993 1.000 21.508 545 VAL A CA 1
ATOM 7893 C C . VAL A 1 512 ? 1.250 26.863 43.790 1.000 30.028 545 VAL A C 1
ATOM 7894 O O . VAL A 1 512 ? 0.050 26.661 43.819 1.000 24.204 545 VAL A O 1
ATOM 7907 N N . LYS A 1 513 ? 1.866 27.904 44.344 1.000 18.588 546 LYS A N 1
ATOM 7908 C CA . LYS A 1 513 ? 1.129 28.937 45.069 1.000 20.689 546 LYS A CA 1
ATOM 7909 C C . LYS A 1 513 ? 0.385 29.729 44.021 1.000 19.776 546 LYS A C 1
ATOM 7910 O O . LYS A 1 513 ? 1.016 30.094 42.980 1.000 27.300 546 LYS A O 1
ATOM 7929 N N A ILE A 1 514 ? -0.871 30.075 44.318 0.500 29.955 547 ILE A N 1
ATOM 7930 N N B ILE A 1 514 ? -0.869 30.082 44.294 0.500 29.724 547 ILE A N 1
ATOM 7931 C CA A ILE A 1 514 ? -1.734 30.945 43.462 0.500 33.133 547 ILE A CA 1
ATOM 7932 C CA B ILE A 1 514 ? -1.645 30.897 43.317 0.500 23.566 547 ILE A CA 1
ATOM 7933 C C A ILE A 1 514 ? -1.043 32.299 43.270 0.500 24.334 547 ILE A C 1
ATOM 7934 C C B ILE A 1 514 ? -1.042 32.307 43.255 0.500 23.500 547 ILE A C 1
ATOM 7935 O O A ILE A 1 514 ? -1.172 32.896 42.195 0.500 32.810 547 ILE A O 1
ATOM 7936 O O B ILE A 1 514 ? -1.175 32.926 42.202 0.500 31.893 547 ILE A O 1
ATOM 7967 N N . LYS A 1 515 ? -0.334 32.770 44.291 1.000 26.611 548 LYS A N 1
ATOM 7968 C CA . LYS A 1 515 ? 0.317 34.100 44.271 1.000 31.314 548 LYS A CA 1
ATOM 7969 C C . LYS A 1 515 ? 1.524 34.125 43.323 1.000 28.965 548 LYS A C 1
ATOM 7970 O O . LYS A 1 515 ? 1.930 35.250 42.977 1.000 38.609 548 LYS A O 1
ATOM 7989 N N . ASP A 1 516 ? 2.051 32.971 42.891 1.000 38.625 549 ASP A N 1
ATOM 7990 C CA . ASP A 1 516 ? 3.047 32.905 41.789 1.000 44.855 549 ASP A CA 1
ATOM 7991 C C . ASP A 1 516 ? 2.349 33.101 40.440 1.000 34.358 549 ASP A C 1
ATOM 7992 O O . ASP A 1 516 ? 3.010 33.628 39.515 1.000 36.700 549 ASP A O 1
ATOM 8001 N N . LEU A 1 517 ? 1.130 32.577 40.293 1.000 34.524 550 LEU A N 1
ATOM 8002 C CA . LEU A 1 517 ? 0.329 32.715 39.059 1.000 35.745 550 LEU A CA 1
ATOM 8003 C C . LEU A 1 517 ? -0.157 34.154 38.922 1.000 32.954 550 LEU A C 1
ATOM 8004 O O . LEU A 1 517 ? -0.053 34.703 37.831 1.000 41.788 550 LEU A O 1
ATOM 8020 N N . ILE A 1 518 ? -0.707 34.722 39.986 1.000 26.052 551 ILE A N 1
ATOM 8021 C CA . ILE A 1 518 ? -1.300 36.087 39.995 1.000 32.865 551 ILE A CA 1
ATOM 8022 C C . ILE A 1 518 ? -0.495 36.983 40.956 1.000 40.162 551 ILE A C 1
ATOM 8023 O O . ILE A 1 518 ? -0.778 36.915 42.154 1.000 43.500 551 ILE A O 1
ATOM 8039 N N . ARG A 1 519 ? 0.426 37.809 40.443 1.000 53.177 552 ARG A N 1
ATOM 8040 C CA . ARG A 1 519 ? 1.317 38.707 41.238 1.000 45.646 552 ARG A CA 1
ATOM 8041 C C . ARG A 1 519 ? 0.726 40.118 41.264 1.000 45.046 552 ARG A C 1
ATOM 8042 O O . ARG A 1 519 ? -0.230 40.424 41.962 1.000 56.357 552 ARG A O 1
ATOM 8063 N N . ASP B 1 1 ? -20.123 -24.539 12.856 1.000 97.975 34 ASP B N 1
ATOM 8064 C CA . ASP B 1 1 ? -19.405 -25.845 12.802 1.000 49.645 34 ASP B CA 1
ATOM 8065 C C . ASP B 1 1 ? -18.272 -25.824 11.751 1.000 123.425 34 ASP B C 1
ATOM 8066 O O . ASP B 1 1 ? -18.026 -26.912 11.183 1.000 51.615 34 ASP B O 1
ATOM 8077 N N . SER B 1 2 ? -17.618 -24.678 11.479 1.000 46.571 35 SER B N 1
ATOM 8078 C CA . SER B 1 2 ? -16.360 -24.585 10.681 1.000 57.500 35 SER B CA 1
ATOM 8079 C C . SER B 1 2 ? -15.175 -24.052 11.511 1.000 55.382 35 SER B C 1
ATOM 8080 O O . SER B 1 2 ? -15.303 -23.002 12.137 1.000 42.565 35 SER B O 1
ATOM 8088 N N . VAL B 1 3 ? -14.041 -24.760 11.524 1.000 27.568 36 VAL B N 1
ATOM 8089 C CA . VAL B 1 3 ? -12.866 -24.476 12.407 1.000 28.680 36 VAL B CA 1
ATOM 8090 C C . VAL B 1 3 ? -11.621 -24.506 11.541 1.000 28.144 36 VAL B C 1
ATOM 8091 O O . VAL B 1 3 ? -11.534 -25.399 10.698 1.000 31.985 36 VAL B O 1
ATOM 8104 N N . TYR B 1 4 ? -10.708 -23.561 11.742 1.000 21.914 37 TYR B N 1
ATOM 8105 C CA . TYR B 1 4 ? -9.480 -23.388 10.946 1.000 28.496 37 TYR B CA 1
ATOM 8106 C C . TYR B 1 4 ? -8.289 -23.586 11.880 1.000 27.876 37 TYR B C 1
ATOM 8107 O O . TYR B 1 4 ? -8.284 -23.065 13.012 1.000 26.520 37 TYR B O 1
ATOM 8125 N N . VAL B 1 5 ? -7.359 -24.406 11.425 1.000 32.739 38 VAL B N 1
ATOM 8126 C CA . VAL B 1 5 ? -6.184 -24.845 12.213 1.000 22.048 38 VAL B CA 1
ATOM 8127 C C . VAL B 1 5 ? -4.933 -24.441 11.461 1.000 27.921 38 VAL B C 1
ATOM 8128 O O . VAL B 1 5 ? -4.836 -24.693 10.256 1.000 29.715 38 VAL B O 1
ATOM 8141 N N . GLN B 1 6 ? -4.012 -23.839 12.184 1.000 22.838 39 GLN B N 1
ATOM 8142 C CA . GLN B 1 6 ? -2.658 -23.520 11.725 1.000 21.287 39 GLN B CA 1
ATOM 8143 C C . GLN B 1 6 ? -1.673 -24.336 12.560 1.000 26.905 39 GLN B C 1
ATOM 8144 O O . GLN B 1 6 ? -1.812 -24.352 13.780 1.000 26.522 39 GLN B O 1
ATOM 8158 N N . ASN B 1 7 ? -0.735 -25.014 11.914 1.000 22.477 40 ASN B N 1
ATOM 8159 C CA . ASN B 1 7 ? 0.428 -25.614 12.617 1.000 24.655 40 ASN B CA 1
ATOM 8160 C C . ASN B 1 7 ? 1.625 -24.779 12.209 1.000 22.253 40 ASN B C 1
ATOM 8161 O O . ASN B 1 7 ? 2.205 -25.041 11.171 1.000 25.848 40 ASN B O 1
ATOM 8172 N N . PRO B 1 8 ? 1.999 -23.704 12.933 1.000 20.149 41 PRO B N 1
ATOM 8173 C CA . PRO B 1 8 ? 3.067 -22.820 12.444 1.000 24.236 41 PRO B CA 1
ATOM 8174 C C . PRO B 1 8 ? 4.463 -23.446 12.374 1.000 29.075 41 PRO B C 1
ATOM 8175 O O . PRO B 1 8 ? 4.913 -24.065 13.348 1.000 23.386 41 PRO B O 1
ATOM 8186 N N . GLN B 1 9 ? 5.159 -23.246 11.261 1.000 23.633 42 GLN B N 1
ATOM 8187 C CA . GLN B 1 9 ? 6.549 -23.767 11.130 1.000 17.849 42 GLN B CA 1
ATOM 8188 C C . GLN B 1 9 ? 7.490 -22.814 11.877 1.000 21.355 42 GLN B C 1
ATOM 8189 O O . GLN B 1 9 ? 8.167 -21.942 11.245 1.000 24.899 42 GLN B O 1
ATOM 8203 N N . ILE B 1 10 ? 7.477 -22.901 13.199 1.000 20.079 43 ILE B N 1
ATOM 8204 C CA . ILE B 1 10 ? 8.410 -22.156 14.078 1.000 18.465 43 ILE B CA 1
ATOM 8205 C C . ILE B 1 10 ? 9.041 -23.141 15.047 1.000 20.756 43 ILE B C 1
ATOM 8206 O O . ILE B 1 10 ? 8.487 -24.219 15.347 1.000 25.596 43 ILE B O 1
ATOM 8222 N N . PRO B 1 11 ? 10.230 -22.834 15.545 1.000 18.982 44 PRO B N 1
ATOM 8223 C CA . PRO B 1 11 ? 10.895 -23.777 16.446 1.000 21.708 44 PRO B CA 1
ATOM 8224 C C . PRO B 1 11 ? 10.124 -24.009 17.758 1.000 23.502 44 PRO B C 1
ATOM 8225 O O . PRO B 1 11 ? 9.589 -23.046 18.360 1.000 21.704 44 PRO B O 1
ATOM 8236 N N . ILE B 1 12 ? 10.085 -25.287 18.171 1.000 22.665 45 ILE B N 1
ATOM 8237 C CA . ILE B 1 12 ? 9.690 -25.696 19.537 1.000 23.264 45 ILE B CA 1
ATOM 8238 C C . ILE B 1 12 ? 10.920 -25.607 20.437 1.000 20.506 45 ILE B C 1
ATOM 8239 O O . ILE B 1 12 ? 11.862 -26.427 20.242 1.000 23.374 45 ILE B O 1
ATOM 8255 N N . LEU B 1 13 ? 10.936 -24.659 21.380 1.000 23.055 46 LEU B N 1
ATOM 8256 C CA . LEU B 1 13 ? 12.143 -24.452 22.218 1.000 26.529 46 LEU B CA 1
ATOM 8257 C C . LEU B 1 13 ? 12.086 -25.407 23.420 1.000 23.933 46 LEU B C 1
ATOM 8258 O O . LEU B 1 13 ? 11.117 -25.400 24.176 1.000 23.329 46 LEU B O 1
ATOM 8274 N N . VAL B 1 14 ? 13.097 -26.258 23.549 1.000 26.696 47 VAL B N 1
ATOM 8275 C CA . VAL B 1 14 ? 13.205 -27.257 24.654 1.000 33.703 47 VAL B CA 1
ATOM 8276 C C . VAL B 1 14 ? 13.344 -26.527 25.993 1.000 24.409 47 VAL B C 1
ATOM 8277 O O . VAL B 1 14 ? 13.110 -27.164 27.018 1.000 26.388 47 VAL B O 1
ATOM 8290 N N . ASP B 1 15 ? 13.758 -25.252 26.020 1.000 24.661 48 ASP B N 1
ATOM 8291 C CA . ASP B 1 15 ? 13.913 -24.469 27.278 1.000 28.405 48 ASP B CA 1
ATOM 8292 C C . ASP B 1 15 ? 12.670 -23.596 27.532 1.000 33.352 48 ASP B C 1
ATOM 8293 O O . ASP B 1 15 ? 12.676 -22.782 28.474 1.000 41.846 48 ASP B O 1
ATOM 8302 N N . ARG B 1 16 ? 11.644 -23.657 26.684 1.000 24.444 49 ARG B N 1
ATOM 8303 C CA . ARG B 1 16 ? 10.448 -22.795 26.919 1.000 20.167 49 ARG B CA 1
ATOM 8304 C C . ARG B 1 16 ? 9.430 -23.555 27.767 1.000 26.913 49 ARG B C 1
ATOM 8305 O O . ARG B 1 16 ? 9.467 -24.758 27.789 1.000 23.892 49 ARG B O 1
ATOM 8326 N N . THR B 1 17 ? 8.565 -22.824 28.441 1.000 24.558 50 THR B N 1
ATOM 8327 C CA . THR B 1 17 ? 7.401 -23.381 29.157 1.000 24.859 50 THR B CA 1
ATOM 8328 C C . THR B 1 17 ? 6.249 -23.557 28.189 1.000 24.125 50 THR B C 1
ATOM 8329 O O . THR B 1 17 ? 5.545 -24.556 28.311 1.000 27.594 50 THR B O 1
ATOM 8340 N N . ASP B 1 18 ? 6.020 -22.592 27.301 1.000 24.698 51 ASP B N 1
ATOM 8341 C CA . ASP B 1 18 ? 5.004 -22.700 26.221 1.000 29.301 51 ASP B CA 1
ATOM 8342 C C . ASP B 1 18 ? 5.678 -22.547 24.852 1.000 29.635 51 ASP B C 1
ATOM 8343 O O . ASP B 1 18 ? 6.663 -21.768 24.686 1.000 20.247 51 ASP B O 1
ATOM 8352 N N . ASN B 1 19 ? 5.141 -23.265 23.889 1.000 23.070 52 ASN B N 1
ATOM 8353 C CA . ASN B 1 19 ? 5.474 -23.171 22.446 1.000 19.987 52 ASN B CA 1
ATOM 8354 C C . ASN B 1 19 ? 4.152 -23.324 21.707 1.000 23.013 52 ASN B C 1
ATOM 8355 O O . ASN B 1 19 ? 3.436 -24.262 22.048 1.000 20.895 52 ASN B O 1
ATOM 8366 N N . VAL B 1 20 ? 3.897 -22.514 20.673 1.000 21.357 53 VAL B N 1
ATOM 8367 C CA . VAL B 1 20 ? 2.646 -22.652 19.878 1.000 25.460 53 VAL B CA 1
ATOM 8368 C C . VAL B 1 20 ? 2.741 -23.896 19.007 1.000 22.633 53 VAL B C 1
ATOM 8369 O O . VAL B 1 20 ? 3.552 -23.900 18.078 1.000 26.683 53 VAL B O 1
ATOM 8382 N N . LEU B 1 21 ? 1.882 -24.888 19.269 1.000 19.655 54 LEU B N 1
ATOM 8383 C CA . LEU B 1 21 ? 1.788 -26.112 18.464 1.000 32.397 54 LEU B CA 1
ATOM 8384 C C . LEU B 1 21 ? 0.685 -25.882 17.438 1.000 38.891 54 LEU B C 1
ATOM 8385 O O . LEU B 1 21 ? 0.924 -26.172 16.243 1.000 26.397 54 LEU B O 1
ATOM 8401 N N . PHE B 1 22 ? -0.481 -25.413 17.883 1.000 21.924 55 PHE B N 1
ATOM 8402 C CA . PHE B 1 22 ? -1.602 -25.151 16.947 1.000 19.711 55 PHE B CA 1
ATOM 8403 C C . PHE B 1 22 ? -2.203 -23.811 17.295 1.000 20.145 55 PHE B C 1
ATOM 8404 O O . PHE B 1 22 ? -2.273 -23.495 18.508 1.000 22.560 55 PHE B O 1
ATOM 8421 N N . ARG B 1 23 ? -2.597 -23.044 16.267 1.000 22.328 56 ARG B N 1
ATOM 8422 C CA . ARG B 1 23 ? -3.532 -21.901 16.478 1.000 19.620 56 ARG B CA 1
ATOM 8423 C C . ARG B 1 23 ? -4.848 -22.286 15.804 1.000 25.509 56 ARG B C 1
ATOM 8424 O O . ARG B 1 23 ? -4.822 -22.948 14.738 1.000 27.325 56 ARG B O 1
ATOM 8445 N N . ILE B 1 24 ? -5.947 -21.892 16.421 1.000 20.960 57 ILE B N 1
ATOM 8446 C CA . ILE B 1 24 ? -7.279 -22.315 15.978 1.000 24.732 57 ILE B CA 1
ATOM 8447 C C . ILE B 1 24 ? -8.132 -21.049 15.942 1.000 23.211 57 ILE B C 1
ATOM 8448 O O . ILE B 1 24 ? -8.160 -20.309 16.921 1.000 21.822 57 ILE B O 1
ATOM 8464 N N . ARG B 1 25 ? -8.758 -20.828 14.798 1.000 23.551 58 ARG B N 1
ATOM 8465 C CA . ARG B 1 25 ? -9.742 -19.761 14.605 1.000 21.199 58 ARG B CA 1
ATOM 8466 C C . ARG B 1 25 ? -11.083 -20.444 14.375 1.000 26.132 58 ARG B C 1
ATOM 8467 O O . ARG B 1 25 ? -11.216 -21.197 13.405 1.000 26.943 58 ARG B O 1
ATOM 8488 N N . ILE B 1 26 ? -12.038 -20.136 15.234 1.000 27.520 59 ILE B N 1
ATOM 8489 C CA . ILE B 1 26 ? -13.461 -20.434 15.035 1.000 24.187 59 ILE B CA 1
ATOM 8490 C C . ILE B 1 26 ? -14.121 -19.140 14.592 1.000 34.145 59 ILE B C 1
ATOM 8491 O O . ILE B 1 26 ? -14.427 -18.302 15.426 1.000 32.066 59 ILE B O 1
ATOM 8507 N N . PRO B 1 27 ? -14.381 -18.966 13.276 1.000 29.790 60 PRO B N 1
ATOM 8508 C CA . PRO B 1 27 ? -14.766 -17.665 12.732 1.000 41.026 60 PRO B CA 1
ATOM 8509 C C . PRO B 1 27 ? -16.213 -17.205 12.964 1.000 34.628 60 PRO B C 1
ATOM 8510 O O . PRO B 1 27 ? -16.397 -15.999 13.035 1.000 39.416 60 PRO B O 1
ATOM 8521 N N . ASP B 1 28 ? -17.193 -18.130 13.085 1.000 30.497 61 ASP B N 1
ATOM 8522 C CA . ASP B 1 28 ? -18.635 -17.783 12.989 1.000 40.799 61 ASP B CA 1
ATOM 8523 C C . ASP B 1 28 ? -19.393 -18.344 14.190 1.000 31.967 61 ASP B C 1
ATOM 8524 O O . ASP B 1 28 ? -20.539 -18.785 13.986 1.000 34.226 61 ASP B O 1
ATOM 8533 N N . ALA B 1 29 ? -18.835 -18.224 15.390 1.000 32.313 62 ALA B N 1
ATOM 8534 C CA . ALA B 1 29 ? -19.501 -18.683 16.631 1.000 33.333 62 ALA B CA 1
ATOM 8535 C C . ALA B 1 29 ? -20.781 -17.900 16.864 1.000 36.598 62 ALA B C 1
ATOM 8536 O O . ALA B 1 29 ? -20.789 -16.729 16.539 1.000 28.776 62 ALA B O 1
ATOM 8543 N N . THR B 1 30 ? -21.809 -18.591 17.371 1.000 36.000 63 THR B N 1
ATOM 8544 C CA . THR B 1 30 ? -22.977 -18.045 18.097 1.000 35.450 63 THR B CA 1
ATOM 8545 C C . THR B 1 30 ? -22.495 -17.808 19.538 1.000 53.449 63 THR B C 1
ATOM 8546 O O . THR B 1 30 ? -21.646 -18.625 20.054 1.000 29.797 63 THR B O 1
ATOM 8557 N N . LYS B 1 31 ? -22.959 -16.715 20.153 1.000 30.651 64 LYS B N 1
ATOM 8558 C CA . LYS B 1 31 ? -22.696 -16.426 21.586 1.000 41.108 64 LYS B CA 1
ATOM 8559 C C . LYS B 1 31 ? -23.148 -17.661 22.374 1.000 43.870 64 LYS B C 1
ATOM 8560 O O . LYS B 1 31 ? -24.258 -18.094 22.117 1.000 32.485 64 LYS B O 1
ATOM 8579 N N . GLY B 1 32 ? -22.308 -18.230 23.237 1.000 30.402 65 GLY B N 1
ATOM 8580 C CA . GLY B 1 32 ? -22.707 -19.388 24.066 1.000 31.696 65 GLY B CA 1
ATOM 8581 C C . GLY B 1 32 ? -22.167 -20.714 23.557 1.000 27.979 65 GLY B C 1
ATOM 8582 O O . GLY B 1 32 ? -22.171 -21.666 24.341 1.000 31.800 65 GLY B O 1
ATOM 8586 N N . ASP B 1 33 ? -21.722 -20.788 22.309 1.000 26.659 66 ASP B N 1
ATOM 8587 C CA . ASP B 1 33 ? -21.103 -22.020 21.735 1.000 39.360 66 ASP B CA 1
ATOM 8588 C C . ASP B 1 33 ? -19.926 -22.439 22.622 1.000 29.726 66 ASP B C 1
ATOM 8589 O O . ASP B 1 33 ? -19.161 -21.569 23.071 1.000 27.902 66 ASP B O 1
ATOM 8598 N N . VAL B 1 34 ? -19.771 -23.740 22.839 1.000 28.052 67 VAL B N 1
ATOM 8599 C CA . VAL B 1 34 ? -18.668 -24.287 23.671 1.000 33.339 67 VAL B CA 1
ATOM 8600 C C . VAL B 1 34 ? -17.889 -25.312 22.859 1.000 35.674 67 VAL B C 1
ATOM 8601 O O . VAL B 1 34 ? -18.509 -26.227 22.292 1.000 29.127 67 VAL B O 1
ATOM 8614 N N . LEU B 1 35 ? -16.579 -25.118 22.812 1.000 28.137 68 LEU B N 1
ATOM 8615 C CA . LEU B 1 35 ? -15.618 -26.131 22.336 1.000 27.703 68 LEU B CA 1
ATOM 8616 C C . LEU B 1 35 ? -15.495 -27.177 23.463 1.000 27.261 68 LEU B C 1
ATOM 8617 O O . LEU B 1 35 ? -14.698 -26.991 24.387 1.000 33.219 68 LEU B O 1
ATOM 8633 N N . ASN B 1 36 ? -16.311 -28.244 23.405 1.000 26.144 69 ASN B N 1
ATOM 8634 C CA . ASN B 1 36 ? -16.382 -29.271 24.478 1.000 29.291 69 ASN B CA 1
ATOM 8635 C C . ASN B 1 36 ? -15.056 -30.040 24.543 1.000 27.865 69 ASN B C 1
ATOM 8636 O O . ASN B 1 36 ? -14.570 -30.342 25.667 1.000 31.179 69 ASN B O 1
ATOM 8647 N N . ARG B 1 37 ? -14.487 -30.363 23.382 1.000 26.418 70 ARG B N 1
ATOM 8648 C CA . ARG B 1 37 ? -13.242 -31.166 23.346 1.000 41.763 70 ARG B CA 1
ATOM 8649 C C . ARG B 1 37 ? -12.628 -31.113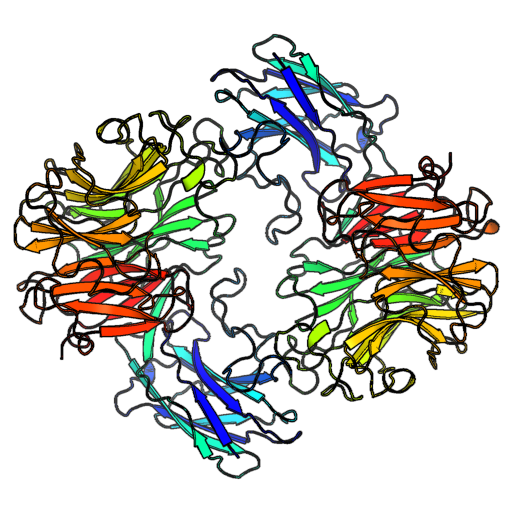 21.954 1.000 35.767 70 ARG B C 1
ATOM 8650 O O . ARG B 1 37 ? -13.385 -31.111 20.936 1.000 44.770 70 ARG B O 1
ATOM 8671 N N . LEU B 1 38 ? -11.305 -31.045 21.950 1.000 31.952 71 LEU B N 1
ATOM 8672 C CA . LEU B 1 38 ? -10.534 -31.279 20.720 1.000 24.785 71 LEU B CA 1
ATOM 8673 C C . LEU B 1 38 ? -9.551 -32.425 20.965 1.000 27.430 71 LEU B C 1
ATOM 8674 O O . LEU B 1 38 ? -9.119 -32.671 22.104 1.000 37.196 71 LEU B O 1
ATOM 8690 N N . THR B 1 39 ? -9.256 -33.122 19.888 1.000 24.850 72 THR B N 1
ATOM 8691 C CA . THR B 1 39 ? -8.401 -34.328 19.905 1.000 30.552 72 THR B CA 1
ATOM 8692 C C . THR B 1 39 ? -7.214 -33.986 19.023 1.000 44.106 72 THR B C 1
ATOM 8693 O O . THR B 1 39 ? -7.420 -33.408 17.936 1.000 32.218 72 THR B O 1
ATOM 8704 N N . ILE B 1 40 ? -6.036 -34.336 19.498 1.000 35.076 73 ILE B N 1
ATOM 8705 C CA . ILE B 1 40 ? -4.753 -34.187 18.773 1.000 29.724 73 ILE B CA 1
ATOM 8706 C C . ILE B 1 40 ? -4.156 -35.593 18.657 1.000 31.953 73 ILE B C 1
ATOM 8707 O O . ILE B 1 40 ? -4.441 -36.422 19.514 1.000 31.320 73 ILE B O 1
ATOM 8723 N N . ARG B 1 41 ? -3.448 -35.859 17.565 1.000 37.845 74 ARG B N 1
ATOM 8724 C CA . ARG B 1 41 ? -2.721 -37.121 17.315 1.000 46.268 74 ARG B CA 1
ATOM 8725 C C . ARG B 1 41 ? -1.272 -36.760 17.009 1.000 30.896 74 ARG B C 1
ATOM 8726 O O . ARG B 1 41 ? -1.041 -35.730 16.331 1.000 35.290 74 ARG B O 1
ATOM 8747 N N . PHE B 1 42 ? -0.345 -37.585 17.479 1.000 35.244 75 PHE B N 1
ATOM 8748 C CA . PHE B 1 42 ? 1.103 -37.494 17.186 1.000 28.338 75 PHE B CA 1
ATOM 8749 C C . PHE B 1 42 ? 1.471 -38.732 16.371 1.000 28.113 75 PHE B C 1
ATOM 8750 O O . PHE B 1 42 ? 0.905 -39.823 16.628 1.000 44.414 75 PHE B O 1
ATOM 8767 N N . GLY B 1 43 ? 2.353 -38.568 15.388 1.000 33.697 76 GLY B N 1
ATOM 8768 C CA . GLY B 1 43 ? 2.793 -39.675 14.518 1.000 35.414 76 GLY B CA 1
ATOM 8769 C C . GLY B 1 43 ? 3.289 -40.871 15.323 1.000 37.597 76 GLY B C 1
ATOM 8770 O O . GLY B 1 43 ? 3.814 -40.684 16.449 1.000 35.244 76 GLY B O 1
ATOM 8774 N N . ASN B 1 44 ? 3.148 -42.062 14.757 1.000 41.843 77 ASN B N 1
ATOM 8775 C CA . ASN B 1 44 ? 3.577 -43.355 15.356 1.000 43.635 77 ASN B CA 1
ATOM 8776 C C . ASN B 1 44 ? 5.044 -43.292 15.803 1.000 38.263 77 ASN B C 1
ATOM 8777 O O . ASN B 1 44 ? 5.390 -44.045 16.706 1.000 47.225 77 ASN B O 1
ATOM 8788 N N . GLU B 1 45 ? 5.886 -42.423 15.241 1.000 37.461 78 GLU B N 1
ATOM 8789 C CA . GLU B 1 45 ? 7.343 -42.493 15.515 1.000 39.337 78 GLU B CA 1
ATOM 8790 C C . GLU B 1 45 ? 7.760 -41.318 16.381 1.000 39.413 78 GLU B C 1
ATOM 8791 O O . GLU B 1 45 ? 8.935 -41.227 16.691 1.000 38.082 78 GLU B O 1
ATOM 8803 N N . ASP B 1 46 ? 6.814 -40.486 16.804 1.000 30.643 79 ASP B N 1
ATOM 8804 C CA . ASP B 1 46 ? 7.110 -39.349 17.714 1.000 36.152 79 ASP B CA 1
ATOM 8805 C C . ASP B 1 46 ? 7.508 -39.912 19.092 1.000 28.648 79 ASP B C 1
ATOM 8806 O O . ASP B 1 46 ? 6.900 -40.893 19.555 1.000 30.518 79 ASP B O 1
ATOM 8815 N N . LYS B 1 47 ? 8.565 -39.357 19.675 1.000 34.021 80 LYS B N 1
ATOM 8816 C CA . LYS B 1 47 ? 9.106 -39.792 20.986 1.000 41.923 80 LYS B CA 1
ATOM 8817 C C . LYS B 1 47 ? 8.358 -39.002 22.060 1.000 32.744 80 LYS B C 1
ATOM 8818 O O . LYS B 1 47 ? 8.887 -37.979 22.505 1.000 33.371 80 LYS B O 1
ATOM 8837 N N . LEU B 1 48 ? 7.192 -39.509 22.459 1.000 35.696 81 LEU B N 1
ATOM 8838 C CA . LEU B 1 48 ? 6.244 -38.771 23.317 1.000 38.407 81 LEU B CA 1
ATOM 8839 C C . LEU B 1 48 ? 6.793 -38.676 24.750 1.000 35.231 81 LEU B C 1
ATOM 8840 O O . LEU B 1 48 ? 6.301 -37.800 25.473 1.000 28.078 81 LEU B O 1
ATOM 8856 N N . SER B 1 49 ? 7.769 -39.511 25.129 1.000 30.369 82 SER B N 1
ATOM 8857 C CA . SER B 1 49 ? 8.425 -39.472 26.464 1.000 30.104 82 SER B CA 1
ATOM 8858 C C . SER B 1 49 ? 9.135 -38.119 26.663 1.000 29.618 82 SER B C 1
ATOM 8859 O O . SER B 1 49 ? 9.306 -37.706 27.836 1.000 35.193 82 SER B O 1
ATOM 8867 N N . GLU B 1 50 ? 9.463 -37.399 25.583 1.000 25.930 83 GLU B N 1
ATOM 8868 C CA . GLU B 1 50 ? 10.114 -36.063 25.689 1.000 31.755 83 GLU B CA 1
ATOM 8869 C C . GLU B 1 50 ? 9.061 -34.944 25.784 1.000 36.733 83 GLU B C 1
ATOM 8870 O O . GLU B 1 50 ? 9.453 -33.783 25.954 1.000 24.357 83 GLU B O 1
ATOM 8882 N N . VAL B 1 51 ? 7.775 -35.243 25.600 1.000 26.545 84 VAL B N 1
ATOM 8883 C CA . VAL B 1 51 ? 6.710 -34.201 25.731 1.000 24.420 84 VAL B CA 1
ATOM 8884 C C . VAL B 1 51 ? 6.279 -34.124 27.194 1.000 26.968 84 VAL B C 1
ATOM 8885 O O . VAL B 1 51 ? 5.739 -35.120 27.684 1.000 32.118 84 VAL B O 1
ATOM 8898 N N . LYS B 1 52 ? 6.579 -33.009 27.869 1.000 30.655 85 LYS B N 1
ATOM 8899 C CA . LYS B 1 52 ? 6.293 -32.749 29.316 1.000 35.662 85 LYS B CA 1
ATOM 8900 C C . LYS B 1 52 ? 4.804 -32.437 29.515 1.000 27.727 85 LYS B C 1
ATOM 8901 O O . LYS B 1 52 ? 4.169 -33.088 30.348 1.000 31.595 85 LYS B O 1
ATOM 8920 N N . ALA B 1 53 ? 4.233 -31.584 28.663 1.000 29.101 86 ALA B N 1
ATOM 8921 C CA . ALA B 1 53 ? 2.829 -31.137 28.790 1.000 34.575 86 ALA B CA 1
ATOM 8922 C C . ALA B 1 53 ? 2.295 -30.570 27.475 1.000 35.138 86 ALA B C 1
ATOM 8923 O O . ALA B 1 53 ? 3.064 -30.014 26.636 1.000 29.996 86 ALA B O 1
ATOM 8930 N N . VAL B 1 54 ? 0.986 -30.745 27.301 1.000 24.030 87 VAL B N 1
ATOM 8931 C CA . VAL B 1 54 ? 0.201 -30.074 26.231 1.000 24.113 87 VAL B CA 1
ATOM 8932 C C . VAL B 1 54 ? -0.923 -29.316 26.941 1.000 25.319 87 VAL B C 1
ATOM 8933 O O . VAL B 1 54 ? -1.592 -29.915 27.828 1.000 31.296 87 VAL B O 1
ATOM 8946 N N . ARG B 1 55 ? -1.153 -28.078 26.553 1.000 19.866 88 ARG B N 1
ATOM 8947 C CA . ARG B 1 55 ? -2.175 -27.195 27.182 1.000 20.207 88 ARG B CA 1
ATOM 8948 C C . ARG B 1 55 ? -3.089 -26.615 26.104 1.000 22.606 88 ARG B C 1
ATOM 8949 O O . ARG B 1 55 ? -2.573 -26.335 25.018 1.000 25.363 88 ARG B O 1
ATOM 8970 N N . LEU B 1 56 ? -4.342 -26.314 26.463 1.000 26.085 89 LEU B N 1
ATOM 8971 C CA . LEU B 1 56 ? -5.298 -25.639 25.563 1.000 25.692 89 LEU B CA 1
ATOM 8972 C C . LEU B 1 56 ? -5.613 -24.317 26.187 1.000 25.148 89 LEU B C 1
ATOM 8973 O O . LEU B 1 56 ? -5.915 -24.307 27.416 1.000 22.278 89 LEU B O 1
ATOM 8989 N N . PHE B 1 57 ? -5.448 -23.257 25.390 1.000 23.331 90 PHE B N 1
ATOM 8990 C CA . PHE B 1 57 ? -5.671 -21.863 25.815 1.000 20.410 90 PHE B CA 1
ATOM 8991 C C . PHE B 1 57 ? -6.845 -21.274 25.057 1.000 21.574 90 PHE B C 1
ATOM 8992 O O . PHE B 1 57 ? -7.091 -21.675 23.881 1.000 23.006 90 PHE B O 1
ATOM 9009 N N . TYR B 1 58 ? -7.571 -20.364 25.707 1.000 27.220 91 TYR B N 1
ATOM 9010 C CA . TYR B 1 58 ? -8.543 -19.445 25.038 1.000 26.568 91 TYR B CA 1
ATOM 9011 C C . TYR B 1 58 ? -7.920 -18.064 24.987 1.000 21.844 91 TYR B C 1
ATOM 9012 O O . TYR B 1 58 ? -7.419 -17.647 26.028 1.000 24.129 91 TYR B O 1
ATOM 9030 N N . ALA B 1 59 ? -7.925 -17.398 23.830 1.000 20.055 92 ALA B N 1
ATOM 9031 C CA . ALA B 1 59 ? -7.331 -16.043 23.664 1.000 25.071 92 ALA B CA 1
ATOM 9032 C C . ALA B 1 59 ? -8.404 -15.011 23.281 1.000 22.635 92 ALA B C 1
ATOM 9033 O O . ALA B 1 59 ? -8.010 -13.944 22.885 1.000 20.762 92 ALA B O 1
ATOM 9040 N N . GLY B 1 60 ? -9.685 -15.332 23.424 1.000 21.778 93 GLY B N 1
ATOM 9041 C CA . GLY B 1 60 ? -10.792 -14.364 23.251 1.000 23.161 93 GLY B CA 1
ATOM 9042 C C . GLY B 1 60 ? -11.086 -14.160 21.755 1.000 27.624 93 GLY B C 1
ATOM 9043 O O . GLY B 1 60 ? -11.141 -15.169 21.004 1.000 21.930 93 GLY B O 1
ATOM 9047 N N . THR B 1 61 ? -11.317 -12.918 21.337 1.000 28.348 94 THR B N 1
ATOM 9048 C CA . THR B 1 61 ? -11.900 -12.610 20.001 1.000 21.911 94 THR B CA 1
ATOM 9049 C C . THR B 1 61 ? -10.952 -11.707 19.203 1.000 27.006 94 THR B C 1
ATOM 9050 O O . THR B 1 61 ? -9.797 -11.512 19.616 1.000 26.106 94 THR B O 1
ATOM 9061 N N . GLU B 1 62 ? -11.457 -11.184 18.083 1.000 26.206 95 GLU B N 1
ATOM 9062 C CA . GLU B 1 62 ? -10.710 -10.324 17.160 1.000 25.304 95 GLU B CA 1
ATOM 9063 C C . GLU B 1 62 ? -11.435 -8.985 17.114 1.000 22.697 95 GLU B C 1
ATOM 9064 O O . GLU B 1 62 ? -12.622 -8.941 17.392 1.000 25.796 95 GLU B O 1
ATOM 9076 N N . ALA B 1 63 ? -10.648 -7.944 16.856 1.000 25.210 96 ALA B N 1
ATOM 9077 C CA . ALA B 1 63 ? -11.132 -6.588 16.555 1.000 22.122 96 ALA B CA 1
ATOM 9078 C C . ALA B 1 63 ? -11.934 -6.616 15.250 1.000 28.712 96 ALA B C 1
ATOM 9079 O O . ALA B 1 63 ? -11.441 -7.219 14.265 1.000 25.167 96 ALA B O 1
ATOM 9086 N N . ALA B 1 64 ? -13.013 -5.837 15.219 1.000 21.817 97 ALA B N 1
ATOM 9087 C CA . ALA B 1 64 ? -14.010 -5.776 14.143 1.000 25.668 97 ALA B CA 1
ATOM 9088 C C . ALA B 1 64 ? -13.334 -5.396 12.833 1.000 23.714 97 ALA B C 1
ATOM 9089 O O . ALA B 1 64 ? -13.793 -5.867 11.800 1.000 43.665 97 ALA B O 1
ATOM 9096 N N . THR B 1 65 ? -12.263 -4.612 12.915 1.000 30.067 98 THR B N 1
ATOM 9097 C CA . THR B 1 65 ? -11.615 -3.924 11.787 1.000 26.507 98 THR B CA 1
ATOM 9098 C C . THR B 1 65 ? -10.428 -4.749 11.288 1.000 38.251 98 THR B C 1
ATOM 9099 O O . THR B 1 65 ? -9.818 -4.317 10.315 1.000 37.562 98 THR B O 1
ATOM 9110 N N . LYS B 1 66 ? -10.068 -5.859 11.931 1.000 32.578 99 LYS B N 1
ATOM 9111 C CA . LYS B 1 66 ? -8.835 -6.592 11.570 1.000 32.334 99 LYS B CA 1
ATOM 9112 C C . LYS B 1 66 ? -9.114 -7.860 10.756 1.000 29.407 99 LYS B C 1
ATOM 9113 O O . LYS B 1 66 ? -8.141 -8.604 10.463 1.000 30.621 99 LYS B O 1
ATOM 9132 N N . GLY B 1 67 ? -10.351 -8.109 10.360 1.000 33.539 100 GLY B N 1
ATOM 9133 C CA . GLY B 1 67 ? -10.616 -9.150 9.340 1.000 48.718 100 GLY B CA 1
ATOM 9134 C C . GLY B 1 67 ? -10.562 -10.569 9.896 1.000 74.612 100 GLY B C 1
ATOM 9135 O O . GLY B 1 67 ? -10.290 -10.773 11.111 1.000 38.285 100 GLY B O 1
ATOM 9139 N N . ARG B 1 68 ? -10.811 -11.548 9.025 1.000 22.718 101 ARG B N 1
ATOM 9140 C CA . ARG B 1 68 ? -11.406 -12.855 9.401 1.000 30.256 101 ARG B CA 1
ATOM 9141 C C . ARG B 1 68 ? -10.387 -13.979 9.106 1.000 20.375 101 ARG B C 1
ATOM 9142 O O . ARG B 1 68 ? -10.755 -15.155 9.237 1.000 34.815 101 ARG B O 1
ATOM 9163 N N . SER B 1 69 ? -9.169 -13.619 8.709 1.000 22.579 102 SER B N 1
ATOM 9164 C CA . SER B 1 69 ? -8.140 -14.573 8.200 1.000 36.000 102 SER B CA 1
ATOM 9165 C C . SER B 1 69 ? -6.959 -14.745 9.150 1.000 28.634 102 SER B C 1
ATOM 9166 O O . SER B 1 69 ? -6.039 -15.514 8.792 1.000 27.843 102 SER B O 1
ATOM 9174 N N . ARG B 1 70 ? -6.953 -14.109 10.324 1.000 32.054 103 ARG B N 1
ATOM 9175 C CA . ARG B 1 70 ? -5.790 -14.206 11.250 1.000 29.272 103 ARG B CA 1
ATOM 9176 C C . ARG B 1 70 ? -5.971 -15.421 12.165 1.000 29.705 103 ARG B C 1
ATOM 9177 O O . ARG B 1 70 ? -7.113 -15.954 12.273 1.000 25.400 103 ARG B O 1
ATOM 9198 N N . PHE B 1 71 ? -4.872 -15.860 12.764 1.000 24.705 104 PHE B N 1
ATOM 9199 C CA . PHE B 1 71 ? -4.841 -17.065 13.620 1.000 24.780 104 PHE B CA 1
ATOM 9200 C C . PHE B 1 71 ? -4.693 -16.687 15.094 1.000 33.286 104 PHE B C 1
ATOM 9201 O O . PHE B 1 71 ? -4.721 -17.584 15.918 1.000 26.768 104 PHE B O 1
ATOM 9218 N N . ALA B 1 72 ? -4.549 -15.403 15.396 1.000 28.615 105 ALA B N 1
ATOM 9219 C CA . ALA B 1 72 ? -4.377 -14.895 16.773 1.000 33.409 105 ALA B CA 1
ATOM 9220 C C . ALA B 1 72 ? -4.650 -13.402 16.795 1.000 19.389 105 ALA B C 1
ATOM 9221 O O . ALA B 1 72 ? -4.459 -12.709 15.796 1.000 25.769 105 ALA B O 1
ATOM 9228 N N . PRO B 1 73 ? -5.050 -12.833 17.941 1.000 22.123 106 PRO B N 1
ATOM 9229 C CA . PRO B 1 73 ? -5.233 -11.381 18.028 1.000 27.231 106 PRO B CA 1
ATOM 9230 C C . PRO B 1 73 ? -3.914 -10.669 18.385 1.000 25.331 106 PRO B C 1
ATOM 9231 O O . PRO B 1 73 ? -3.834 -9.469 18.298 1.000 21.925 106 PRO B O 1
ATOM 9242 N N . VAL B 1 74 ? -2.900 -11.441 18.780 1.000 19.905 107 VAL B N 1
ATOM 9243 C CA . VAL B 1 74 ? -1.698 -10.902 19.494 1.000 15.771 107 VAL B CA 1
ATOM 9244 C C . VAL B 1 74 ? -0.700 -12.053 19.507 1.000 22.971 107 VAL B C 1
ATOM 9245 O O . VAL B 1 74 ? -1.139 -13.227 19.431 1.000 20.799 107 VAL B O 1
ATOM 9258 N N . THR B 1 75 ? 0.572 -11.727 19.641 1.000 18.662 108 THR B N 1
ATOM 9259 C CA . THR B 1 75 ? 1.669 -12.690 19.935 1.000 20.376 108 THR B CA 1
ATOM 9260 C C . THR B 1 75 ? 1.406 -13.349 21.309 1.000 24.817 108 THR B C 1
ATOM 9261 O O . THR B 1 75 ? 1.230 -12.635 22.312 1.000 23.477 108 THR B O 1
ATOM 9272 N N . TYR B 1 76 ? 1.402 -14.671 21.356 1.000 24.803 109 TYR B N 1
ATOM 9273 C CA . TYR B 1 76 ? 1.025 -15.441 22.555 1.000 30.900 109 TYR B CA 1
ATOM 9274 C C . TYR B 1 76 ? 2.232 -15.595 23.487 1.000 23.075 109 TYR B C 1
ATOM 9275 O O . TYR B 1 76 ? 2.070 -15.485 24.726 1.000 26.904 109 TYR B O 1
ATOM 9293 N N . VAL B 1 77 ? 3.391 -15.895 22.913 1.000 24.831 110 VAL B N 1
ATOM 9294 C CA . VAL B 1 77 ? 4.650 -16.129 23.660 1.000 23.569 110 VAL B CA 1
ATOM 9295 C C . VAL B 1 77 ? 5.667 -15.127 23.129 1.000 23.387 110 VAL B C 1
ATOM 9296 O O . VAL B 1 77 ? 6.075 -15.309 21.950 1.000 29.424 110 VAL B O 1
ATOM 9309 N N . SER B 1 78 ? 6.021 -14.123 23.932 1.000 20.200 111 SER B N 1
ATOM 9310 C CA . SER B 1 78 ? 6.918 -12.999 23.524 1.000 25.404 111 SER B CA 1
ATOM 9311 C C . SER B 1 78 ? 8.372 -13.425 23.473 1.000 29.746 111 SER B C 1
ATOM 9312 O O . SER B 1 78 ? 8.834 -14.086 24.408 1.000 23.996 111 SER B O 1
ATOM 9320 N N . SER B 1 79 ? 9.100 -12.949 22.469 1.000 23.499 112 SER B N 1
ATOM 9321 C CA . SER B 1 79 ? 10.563 -13.089 22.335 1.000 22.499 112 SER B CA 1
ATOM 9322 C C . SER B 1 79 ? 11.248 -11.778 22.716 1.000 18.508 112 SER B C 1
ATOM 9323 O O . SER B 1 79 ? 12.467 -11.755 22.615 1.000 21.773 112 SER B O 1
ATOM 9331 N N . HIS B 1 80 ? 10.509 -10.749 23.143 1.000 20.922 113 HIS B N 1
ATOM 9332 C CA . HIS B 1 80 ? 11.030 -9.396 23.492 1.000 22.733 113 HIS B CA 1
ATOM 9333 C C . HIS B 1 80 ? 10.721 -9.001 24.941 1.000 31.702 113 HIS B C 1
ATOM 9334 O O . HIS B 1 80 ? 11.387 -8.112 25.480 1.000 30.016 113 HIS B O 1
ATOM 9349 N N . ASN B 1 81 ? 9.721 -9.606 25.564 1.000 22.543 114 ASN B N 1
ATOM 9350 C CA . ASN B 1 81 ? 9.314 -9.210 26.947 1.000 26.451 114 ASN B CA 1
ATOM 9351 C C . ASN B 1 81 ? 10.414 -9.635 27.930 1.000 35.473 114 ASN B C 1
ATOM 9352 O O . ASN B 1 81 ? 10.483 -10.844 28.224 1.000 23.485 114 ASN B O 1
ATOM 9363 N N . ILE B 1 82 ? 11.221 -8.687 28.430 1.000 27.547 115 ILE B N 1
ATOM 9364 C CA . ILE B 1 82 ? 12.359 -8.979 29.358 1.000 33.304 115 ILE B CA 1
ATOM 9365 C C . ILE B 1 82 ? 11.881 -9.653 30.649 1.000 30.331 115 ILE B C 1
ATOM 9366 O O . ILE B 1 82 ? 12.722 -10.301 31.272 1.000 34.193 115 ILE B O 1
ATOM 9382 N N . ARG B 1 83 ? 10.615 -9.501 31.018 1.000 30.514 116 ARG B N 1
ATOM 9383 C CA . ARG B 1 83 ? 9.996 -10.102 32.232 1.000 25.384 116 ARG B CA 1
ATOM 9384 C C . ARG B 1 83 ? 9.465 -11.517 31.942 1.000 20.256 116 ARG B C 1
ATOM 9385 O O . ARG B 1 83 ? 9.196 -12.246 32.912 1.000 24.082 116 ARG B O 1
ATOM 9406 N N . ASN B 1 84 ? 9.335 -11.934 30.696 1.000 24.275 117 ASN B N 1
ATOM 9407 C CA . ASN B 1 84 ? 8.824 -13.304 30.408 1.000 25.122 117 ASN B CA 1
ATOM 9408 C C . ASN B 1 84 ? 8.926 -13.616 28.920 1.000 27.507 117 ASN B C 1
ATOM 9409 O O . ASN B 1 84 ? 8.039 -13.169 28.140 1.000 25.680 117 ASN B O 1
ATOM 9420 N N . THR B 1 85 ? 9.926 -14.403 28.532 1.000 24.228 118 THR B N 1
ATOM 9421 C CA . THR B 1 85 ? 10.015 -14.882 27.135 1.000 25.997 118 THR B CA 1
ATOM 9422 C C . THR B 1 85 ? 9.699 -16.376 27.092 1.000 25.724 118 THR B C 1
ATOM 9423 O O . THR B 1 85 ? 9.927 -16.951 26.034 1.000 23.161 118 THR B O 1
ATOM 9434 N N . ARG B 1 86 ? 9.291 -17.006 28.202 1.000 23.333 119 ARG B N 1
ATOM 9435 C CA . ARG B 1 86 ? 9.328 -18.474 28.249 1.000 22.445 119 ARG B CA 1
ATOM 9436 C C . ARG B 1 86 ? 7.929 -19.058 28.357 1.000 26.734 119 ARG B C 1
ATOM 9437 O O . ARG B 1 86 ? 7.772 -20.183 27.949 1.000 27.739 119 ARG B O 1
ATOM 9458 N N . SER B 1 87 ? 6.958 -18.299 28.825 1.000 20.563 120 SER B N 1
ATOM 9459 C CA . SER B 1 87 ? 5.564 -18.803 28.947 1.000 32.338 120 SER B CA 1
ATOM 9460 C C . SER B 1 87 ? 4.621 -17.812 28.265 1.000 26.084 120 SER B C 1
ATOM 9461 O O . SER B 1 87 ? 5.010 -16.673 28.026 1.000 23.200 120 SER B O 1
ATOM 9469 N N . ALA B 1 88 ? 3.418 -18.278 27.978 1.000 19.093 121 ALA B N 1
ATOM 9470 C CA . ALA B 1 88 ? 2.330 -17.478 27.390 1.000 22.389 121 ALA B CA 1
ATOM 9471 C C . ALA B 1 88 ? 2.093 -16.283 28.311 1.000 28.104 121 ALA B C 1
ATOM 9472 O O . ALA B 1 88 ? 2.022 -16.485 29.527 1.000 28.229 121 ALA B O 1
ATOM 9479 N N . ASN B 1 89 ? 1.983 -15.079 27.770 1.000 23.834 122 ASN B N 1
ATOM 9480 C CA . ASN B 1 89 ? 1.470 -13.931 28.555 1.000 27.389 122 ASN B CA 1
ATOM 9481 C C . ASN B 1 89 ? 0.107 -14.328 29.093 1.000 24.891 122 ASN B C 1
ATOM 9482 O O . ASN B 1 89 ? -0.817 -14.578 28.328 1.000 24.898 122 ASN B O 1
ATOM 9493 N N . PRO B 1 90 ? -0.066 -14.413 30.443 1.000 27.565 123 PRO B N 1
ATOM 9494 C CA . PRO B 1 90 ? -1.328 -14.877 31.010 1.000 27.902 123 PRO B CA 1
ATOM 9495 C C . PRO B 1 90 ? -2.457 -13.846 30.807 1.000 22.499 123 PRO B C 1
ATOM 9496 O O . PRO B 1 90 ? -3.621 -14.251 30.860 1.000 24.820 123 PRO B O 1
ATOM 9507 N N . SER B 1 91 ? -2.121 -12.614 30.447 1.000 22.383 124 SER B N 1
ATOM 9508 C CA . SER B 1 91 ? -3.145 -11.569 30.117 1.000 27.807 124 SER B CA 1
ATOM 9509 C C . SER B 1 91 ? -3.668 -11.717 28.677 1.000 23.287 124 SER B C 1
ATOM 9510 O O . SER B 1 91 ? -4.649 -11.029 28.364 1.000 22.763 124 SER B O 1
ATOM 9518 N N . TYR B 1 92 ? -3.076 -12.565 27.838 1.000 23.766 125 TYR B N 1
ATOM 9519 C CA . TYR B 1 92 ? -3.579 -12.782 26.440 1.000 29.529 125 TYR B CA 1
ATOM 9520 C C . TYR B 1 92 ? -4.181 -14.188 26.292 1.000 25.484 125 TYR B C 1
ATOM 9521 O O . TYR B 1 92 ? -4.895 -14.457 25.325 1.000 25.423 125 TYR B O 1
ATOM 9539 N N . SER B 1 93 ? -3.845 -15.109 27.197 1.000 21.929 126 SER B N 1
ATOM 9540 C CA . SER B 1 93 ? -4.192 -16.537 27.038 1.000 21.987 126 SER B CA 1
ATOM 9541 C C . SER B 1 93 ? -4.607 -17.104 28.394 1.000 25.326 126 SER B C 1
ATOM 9542 O O . SER B 1 93 ? -3.870 -16.909 29.386 1.000 27.197 126 SER B O 1
ATOM 9550 N N . ILE B 1 94 ? -5.751 -17.785 28.429 1.000 23.157 127 ILE B N 1
ATOM 9551 C CA . ILE B 1 94 ? -6.303 -18.411 29.674 1.000 24.924 127 ILE B CA 1
ATOM 9552 C C . ILE B 1 94 ? -6.296 -19.923 29.504 1.000 33.873 127 ILE B C 1
ATOM 9553 O O . ILE B 1 94 ? -6.935 -20.431 28.554 1.000 24.105 127 ILE B O 1
ATOM 9569 N N . ARG B 1 95 ? -5.637 -20.623 30.427 1.000 27.618 128 ARG B N 1
ATOM 9570 C CA . ARG B 1 95 ? -5.496 -22.078 30.301 1.000 24.305 128 ARG B CA 1
ATOM 9571 C C . ARG B 1 95 ? -6.869 -22.708 30.529 1.000 21.793 128 ARG B C 1
ATOM 9572 O O . ARG B 1 95 ? -7.542 -22.316 31.511 1.000 31.329 128 ARG B O 1
ATOM 9593 N N . GLN B 1 96 ? -7.281 -23.576 29.604 1.000 23.574 129 GLN B N 1
ATOM 9594 C CA . GLN B 1 96 ? -8.573 -24.314 29.611 1.000 21.866 129 GLN B CA 1
ATOM 9595 C C . GLN B 1 96 ? -8.354 -25.731 30.132 1.000 28.185 129 GLN B C 1
ATOM 9596 O O . GLN B 1 96 ? -9.228 -26.233 30.873 1.000 33.779 129 GLN B O 1
ATOM 9610 N N . ASP B 1 97 ? -7.249 -26.373 29.732 1.000 34.831 130 ASP B N 1
ATOM 9611 C CA . ASP B 1 97 ? -6.969 -27.785 30.085 1.000 28.200 130 ASP B CA 1
ATOM 9612 C C . ASP B 1 97 ? -5.478 -28.037 29.940 1.000 25.696 130 ASP B C 1
ATOM 9613 O O . ASP B 1 97 ? -4.800 -27.243 29.278 1.000 29.777 130 ASP B O 1
ATOM 9622 N N . GLU B 1 98 ? -5.025 -29.132 30.516 1.000 27.777 131 GLU B N 1
ATOM 9623 C CA . GLU B 1 98 ? -3.610 -29.548 30.497 1.000 31.807 131 GLU B CA 1
ATOM 9624 C C . GLU B 1 98 ? -3.581 -31.061 30.632 1.000 27.897 131 GLU B C 1
ATOM 9625 O O . GLU B 1 98 ? -4.345 -31.562 31.441 1.000 29.410 131 GLU B O 1
ATOM 9637 N N . VAL B 1 99 ? -2.735 -31.721 29.834 1.000 24.393 132 VAL B N 1
ATOM 9638 C CA . VAL B 1 99 ? -2.347 -33.155 29.950 1.000 33.525 132 VAL B CA 1
ATOM 9639 C C . VAL B 1 99 ? -0.830 -33.189 30.176 1.000 27.315 132 VAL B C 1
ATOM 9640 O O . VAL B 1 99 ? -0.141 -32.506 29.429 1.000 31.582 132 VAL B O 1
ATOM 9653 N N . THR B 1 100 ? -0.354 -33.939 31.179 1.000 28.744 133 THR B N 1
ATOM 9654 C CA . THR B 1 100 ? 1.066 -34.003 31.605 1.000 25.138 133 THR B CA 1
ATOM 9655 C C . THR B 1 100 ? 1.634 -35.401 31.353 1.000 35.345 133 THR B C 1
ATOM 9656 O O . THR B 1 100 ? 2.803 -35.620 31.711 1.000 35.176 133 THR B O 1
ATOM 9667 N N . THR B 1 101 ? 0.837 -36.316 30.787 1.000 37.261 134 THR B N 1
ATOM 9668 C CA . THR B 1 101 ? 1.296 -37.652 30.305 1.000 35.550 134 THR B CA 1
ATOM 9669 C C . THR B 1 101 ? 0.717 -37.858 28.898 1.000 31.006 134 THR B C 1
ATOM 9670 O O . THR B 1 101 ? -0.503 -38.036 28.763 1.000 34.415 134 THR B O 1
ATOM 9681 N N . VAL B 1 102 ? 1.577 -37.920 27.891 1.000 31.846 135 VAL B N 1
ATOM 9682 C CA . VAL B 1 102 ? 1.183 -37.640 26.487 1.000 38.110 135 VAL B CA 1
ATOM 9683 C C . VAL B 1 102 ? 1.140 -38.961 25.718 1.000 33.871 135 VAL B C 1
ATOM 9684 O O . VAL B 1 102 ? 2.172 -39.647 25.604 1.000 34.735 135 VAL B O 1
ATOM 9697 N N . ALA B 1 103 ? -0.042 -39.305 25.221 1.000 37.637 136 ALA B N 1
ATOM 9698 C CA . ALA B 1 103 ? -0.288 -40.493 24.378 1.000 37.886 136 ALA B CA 1
ATOM 9699 C C . ALA B 1 103 ? -0.395 -40.076 22.890 1.000 33.282 136 ALA B C 1
ATOM 9700 O O . ALA B 1 103 ? -0.495 -38.873 22.586 1.000 29.287 136 ALA B O 1
ATOM 9707 N N . ASN B 1 104 ? -0.370 -41.051 21.974 1.000 36.221 137 ASN B N 1
ATOM 9708 C CA . ASN B 1 104 ? -0.456 -40.774 20.513 1.000 43.659 137 ASN B CA 1
ATOM 9709 C C . ASN B 1 104 ? -1.785 -40.084 20.174 1.000 40.525 137 ASN B C 1
ATOM 9710 O O . ASN B 1 104 ? -1.817 -39.384 19.175 1.000 39.468 137 ASN B O 1
ATOM 9721 N N . THR B 1 105 ? -2.829 -40.284 20.975 1.000 31.822 138 THR B N 1
ATOM 9722 C CA . THR B 1 105 ? -4.100 -39.517 20.904 1.000 35.913 138 THR B CA 1
ATOM 9723 C C . THR B 1 105 ? -4.302 -38.866 22.267 1.000 31.576 138 THR B C 1
ATOM 9724 O O . THR B 1 105 ? -4.010 -39.526 23.289 1.000 36.448 138 THR B O 1
ATOM 9735 N N . LEU B 1 106 ? -4.813 -37.634 22.260 1.000 31.954 139 LEU B N 1
ATOM 9736 C CA . LEU B 1 106 ? -4.887 -36.750 23.451 1.000 34.241 139 LEU B CA 1
ATOM 9737 C C . LEU B 1 106 ? -6.131 -35.886 23.274 1.000 35.305 139 LEU B C 1
ATOM 9738 O O . LEU B 1 106 ? -6.393 -35.498 22.131 1.000 42.849 139 LEU B O 1
ATOM 9754 N N . THR B 1 107 ? -6.884 -35.641 24.343 1.000 31.593 140 THR B N 1
ATOM 9755 C CA . THR B 1 107 ? -8.127 -34.834 24.329 1.000 26.569 140 THR B CA 1
ATOM 9756 C C . THR B 1 107 ? -7.988 -33.678 25.327 1.000 31.523 140 THR B C 1
ATOM 9757 O O . THR B 1 107 ? -7.583 -33.933 26.432 1.000 29.150 140 THR B O 1
ATOM 9768 N N . LEU B 1 108 ? -8.284 -32.458 24.895 1.000 29.365 141 LEU B N 1
ATOM 9769 C CA . LEU B 1 108 ? -8.322 -31.229 25.713 1.000 31.391 141 LEU B CA 1
ATOM 9770 C C . LEU B 1 108 ? -9.750 -30.681 25.698 1.000 40.552 141 LEU B C 1
ATOM 9771 O O . LEU B 1 108 ? -10.417 -30.771 24.647 1.000 34.576 141 LEU B O 1
ATOM 9787 N N . LYS B 1 109 ? -10.189 -30.157 26.845 1.000 26.076 142 LYS B N 1
ATOM 9788 C CA . LYS B 1 109 ? -11.592 -29.763 27.128 1.000 29.491 142 LYS B CA 1
ATOM 9789 C C . LYS B 1 109 ? -11.661 -28.278 27.470 1.000 28.236 142 LYS B C 1
ATOM 9790 O O . LYS B 1 109 ? -10.678 -27.699 27.927 1.000 30.132 142 LYS B O 1
ATOM 9809 N N . THR B 1 110 ? -12.804 -27.668 27.180 1.000 40.021 143 THR B N 1
ATOM 9810 C CA . THR B 1 110 ? -13.167 -26.357 27.727 1.000 25.261 143 THR B CA 1
ATOM 9811 C C . THR B 1 110 ? -14.625 -26.388 28.121 1.000 28.776 143 THR B C 1
ATOM 9812 O O . THR B 1 110 ? -15.367 -27.307 27.675 1.000 29.382 143 THR B O 1
ATOM 9823 N N . ARG B 1 111 ? -15.001 -25.400 28.934 1.000 29.237 144 ARG B N 1
ATOM 9824 C CA . ARG B 1 111 ? -16.407 -25.060 29.217 1.000 33.652 144 ARG B CA 1
ATOM 9825 C C . ARG B 1 111 ? -16.597 -23.569 28.944 1.000 31.717 144 ARG B C 1
ATOM 9826 O O . ARG B 1 111 ? -17.490 -22.985 29.547 1.000 36.244 144 ARG B O 1
ATOM 9847 N N . GLN B 1 112 ? -15.780 -22.961 28.078 1.000 39.912 145 GLN B N 1
ATOM 9848 C CA . GLN B 1 112 ? -15.825 -21.498 27.809 1.000 28.420 145 GLN B CA 1
ATOM 9849 C C . GLN B 1 112 ? -16.949 -21.156 26.839 1.000 26.261 145 GLN B C 1
ATOM 9850 O O . GLN B 1 112 ? -16.911 -21.562 25.678 1.000 29.414 145 GLN B O 1
ATOM 9864 N N . PRO B 1 113 ? -17.939 -20.323 27.224 1.000 28.945 146 PRO B N 1
ATOM 9865 C CA . PRO B 1 113 ? -18.909 -19.840 26.248 1.000 31.839 146 PRO B CA 1
ATOM 9866 C C . PRO B 1 113 ? -18.208 -18.837 25.308 1.000 34.152 146 PRO B C 1
ATOM 9867 O O . PRO B 1 113 ? -17.536 -17.869 25.755 1.000 29.278 146 PRO B O 1
ATOM 9878 N N . MET B 1 114 ? -18.326 -19.109 24.014 1.000 28.224 147 MET B N 1
ATOM 9879 C CA . MET B 1 114 ? -17.745 -18.269 22.955 1.000 30.197 147 MET B CA 1
ATOM 9880 C C . MET B 1 114 ? -18.593 -17.003 22.795 1.000 29.357 147 MET B C 1
ATOM 9881 O O . MET B 1 114 ? -19.763 -17.000 23.248 1.000 29.669 147 MET B O 1
ATOM 9895 N N . VAL B 1 115 ? -17.964 -15.931 22.276 1.000 32.019 148 VAL B N 1
ATOM 9896 C CA . VAL B 1 115 ? -18.661 -14.679 21.846 1.000 33.040 148 VAL B CA 1
ATOM 9897 C C . VAL B 1 115 ? -19.106 -14.869 20.390 1.000 23.401 148 VAL B C 1
ATOM 9898 O O . VAL B 1 115 ? -18.588 -15.803 19.713 1.000 27.073 148 VAL B O 1
ATOM 9911 N N . LYS B 1 116 ? -20.068 -14.078 19.933 1.000 26.260 149 LYS B N 1
ATOM 9912 C CA . LYS B 1 116 ? -20.512 -14.097 18.524 1.000 30.578 149 LYS B CA 1
ATOM 9913 C C . LYS B 1 116 ? -19.306 -13.773 17.637 1.000 30.448 149 LYS B C 1
ATOM 9914 O O . LYS B 1 116 ? -18.484 -12.880 18.033 1.000 29.804 149 LYS B O 1
ATOM 9933 N N . GLY B 1 117 ? -19.151 -14.510 16.539 1.000 28.029 150 GLY B N 1
ATOM 9934 C CA . GLY B 1 117 ? -18.091 -14.299 15.538 1.000 31.861 150 GLY B CA 1
ATOM 9935 C C . GLY B 1 117 ? -16.784 -14.985 15.920 1.000 31.568 150 GLY B C 1
ATOM 9936 O O . GLY B 1 117 ? -16.799 -16.167 16.274 1.000 29.974 150 GLY B O 1
ATOM 9940 N N . ILE B 1 118 ? -15.665 -14.264 15.861 1.000 22.948 151 ILE B N 1
ATOM 9941 C CA . ILE B 1 118 ? -14.335 -14.925 15.867 1.000 22.887 151 ILE B CA 1
ATOM 9942 C C . ILE B 1 118 ? -13.935 -15.289 17.292 1.000 29.335 151 ILE B C 1
ATOM 9943 O O . ILE B 1 118 ? -14.019 -14.423 18.186 1.000 25.715 151 ILE B O 1
ATOM 9959 N N . ASN B 1 119 ? -13.455 -16.512 17.479 1.000 26.370 152 ASN B N 1
ATOM 9960 C CA . ASN B 1 119 ? -12.930 -16.977 18.776 1.000 24.481 152 ASN B CA 1
ATOM 9961 C C . ASN B 1 119 ? -11.640 -17.706 18.488 1.000 24.588 152 ASN B C 1
ATOM 9962 O O . ASN B 1 119 ? -11.632 -18.577 17.616 1.000 24.374 152 ASN B O 1
ATOM 9973 N N . TYR B 1 120 ? -10.627 -17.382 19.267 1.000 22.556 153 TYR B N 1
ATOM 9974 C CA . TYR B 1 120 ? -9.271 -17.930 19.123 1.000 19.610 153 TYR B CA 1
ATOM 9975 C C . TYR B 1 120 ? -8.974 -18.878 20.273 1.000 23.697 153 TYR B C 1
ATOM 9976 O O . TYR B 1 120 ? -9.170 -18.541 21.494 1.000 23.053 153 TYR B O 1
ATOM 9994 N N . PHE B 1 121 ? -8.378 -20.013 19.924 1.000 19.509 154 PHE B N 1
ATOM 9995 C CA . PHE B 1 121 ? -7.868 -21.000 20.895 1.000 23.581 154 PHE B CA 1
ATOM 9996 C C . PHE B 1 121 ? -6.518 -21.419 20.354 1.000 26.839 154 PHE B C 1
ATOM 9997 O O . PHE B 1 121 ? -6.289 -21.344 19.099 1.000 25.877 154 PHE B O 1
ATOM 10014 N N . TRP B 1 122 ? -5.658 -21.896 21.243 1.000 22.173 155 TRP B N 1
ATOM 10015 C CA . TRP B 1 122 ? -4.372 -22.440 20.796 1.000 17.616 155 TRP B CA 1
ATOM 10016 C C . TRP B 1 122 ? -3.893 -23.530 21.713 1.000 19.793 155 TRP B C 1
ATOM 10017 O O . TRP B 1 122 ? -4.295 -23.551 22.883 1.000 27.110 155 TRP B O 1
ATOM 10038 N N . VAL B 1 123 ? -3.088 -24.414 21.137 1.000 20.243 156 VAL B N 1
ATOM 10039 C CA . VAL B 1 123 ? -2.452 -25.568 21.830 1.000 24.297 156 VAL B CA 1
ATOM 10040 C C . VAL B 1 123 ? -0.979 -25.256 22.055 1.000 19.356 156 VAL B C 1
ATOM 10041 O O . VAL B 1 123 ? -0.290 -24.847 21.074 1.000 25.952 156 VAL B O 1
ATOM 10054 N N . SER B 1 124 ? -0.550 -25.352 23.328 1.000 24.606 157 SER B N 1
ATOM 10055 C CA . SER B 1 124 ? 0.867 -25.221 23.753 1.000 25.764 157 SER B CA 1
ATOM 10056 C C . SER B 1 124 ? 1.462 -26.611 23.932 1.000 27.047 157 SER B C 1
ATOM 10057 O O . SER B 1 124 ? 0.753 -27.520 24.437 1.000 29.262 157 SER B O 1
ATOM 10065 N N . VAL B 1 125 ? 2.682 -26.791 23.465 1.000 26.014 158 VAL B N 1
ATOM 10066 C CA . VAL B 1 125 ? 3.468 -28.023 23.742 1.000 27.912 158 VAL B CA 1
ATOM 10067 C C . VAL B 1 125 ? 4.711 -27.584 24.535 1.000 25.719 158 VAL B C 1
ATOM 10068 O O . VAL B 1 125 ? 5.381 -26.626 24.150 1.000 22.228 158 VAL B O 1
ATOM 10081 N N . GLU B 1 126 ? 4.966 -28.264 25.650 1.000 25.870 159 GLU B N 1
ATOM 10082 C CA . GLU B 1 126 ? 6.142 -28.049 26.502 1.000 27.376 159 GLU B CA 1
ATOM 10083 C C . GLU B 1 126 ? 6.997 -29.311 26.423 1.000 28.125 159 GLU B C 1
ATOM 10084 O O . GLU B 1 126 ? 6.430 -30.439 26.577 1.000 29.175 159 GLU B O 1
ATOM 10096 N N . MET B 1 127 ? 8.289 -29.143 26.170 1.000 25.012 160 MET B N 1
ATOM 10097 C CA . MET B 1 127 ? 9.184 -30.313 25.996 1.000 29.096 160 MET B CA 1
ATOM 10098 C C . MET B 1 127 ? 9.955 -30.497 27.306 1.000 25.062 160 MET B C 1
ATOM 10099 O O . MET B 1 127 ? 10.088 -29.518 28.078 1.000 33.212 160 MET B O 1
ATOM 10113 N N . ASP B 1 128 ? 10.413 -31.718 27.557 1.000 31.063 161 ASP B N 1
ATOM 10114 C CA . ASP B 1 128 ? 11.500 -32.003 28.524 1.000 31.760 161 ASP B CA 1
ATOM 10115 C C . ASP B 1 128 ? 12.687 -31.113 28.149 1.000 35.598 161 ASP B C 1
ATOM 10116 O O . ASP B 1 128 ? 12.999 -31.050 26.966 1.000 30.157 161 ASP B O 1
ATOM 10125 N N . ARG B 1 129 ? 13.358 -30.498 29.114 1.000 30.129 162 ARG B N 1
ATOM 10126 C CA . ARG B 1 129 ? 14.585 -29.690 28.866 1.000 29.125 162 ARG B CA 1
ATOM 10127 C C . ARG B 1 129 ? 15.671 -30.483 28.104 1.000 35.168 162 ARG B C 1
ATOM 10128 O O . ARG B 1 129 ? 16.446 -29.852 27.336 1.000 37.770 162 ARG B O 1
ATOM 10149 N N . ASN B 1 130 ? 15.693 -31.814 28.279 1.000 30.587 163 ASN B N 1
ATOM 10150 C CA . ASN B 1 130 ? 16.728 -32.743 27.737 1.000 38.572 163 ASN B CA 1
ATOM 10151 C C . ASN B 1 130 ? 16.283 -33.361 26.411 1.000 33.229 163 ASN B C 1
ATOM 10152 O O . ASN B 1 130 ? 16.938 -34.310 25.920 1.000 26.450 163 ASN B O 1
ATOM 10163 N N . THR B 1 131 ? 15.192 -32.861 25.850 1.000 33.807 164 THR B N 1
ATOM 10164 C CA . THR B 1 131 ? 14.684 -33.326 24.541 1.000 42.032 164 THR B CA 1
ATOM 10165 C C . THR B 1 131 ? 15.808 -33.220 23.505 1.000 40.034 164 THR B C 1
ATOM 10166 O O . THR B 1 131 ? 16.470 -32.167 23.446 1.000 32.226 164 THR B O 1
ATOM 10177 N N . SER B 1 132 ? 15.999 -34.246 22.682 1.000 30.125 165 SER B N 1
ATOM 10178 C CA . SER B 1 132 ? 16.999 -34.176 21.579 1.000 41.400 165 SER B CA 1
ATOM 10179 C C . SER B 1 132 ? 16.641 -33.019 20.636 1.000 35.799 165 SER B C 1
ATOM 10180 O O . SER B 1 132 ? 15.492 -32.981 20.205 1.000 33.596 165 SER B O 1
ATOM 10188 N N . LEU B 1 133 ? 17.587 -32.106 20.337 1.000 23.311 166 LEU B N 1
ATOM 10189 C CA . LEU B 1 133 ? 17.457 -31.095 19.272 1.000 25.540 166 LEU B CA 1
ATOM 10190 C C . LEU B 1 133 ? 17.052 -31.720 17.922 1.000 29.181 166 LEU B C 1
ATOM 10191 O O . LEU B 1 133 ? 16.552 -30.963 17.076 1.000 30.701 166 LEU B O 1
ATOM 10207 N N . LEU B 1 134 ? 17.279 -33.014 17.698 1.000 23.711 167 LEU B N 1
ATOM 10208 C CA . LEU B 1 134 ? 16.990 -33.706 16.424 1.000 23.594 167 LEU B CA 1
ATOM 10209 C C . LEU B 1 134 ? 15.616 -34.387 16.432 1.000 37.368 167 LEU B C 1
ATOM 10210 O O . LEU B 1 134 ? 15.241 -34.935 15.383 1.000 28.561 167 LEU B O 1
ATOM 10226 N N . SER B 1 135 ? 14.856 -34.291 17.516 1.000 37.245 168 SER B N 1
ATOM 10227 C CA . SER B 1 135 ? 13.495 -34.879 17.600 1.000 37.361 168 SER B CA 1
ATOM 10228 C C . SER B 1 135 ? 12.563 -34.019 16.753 1.000 28.914 168 SER B C 1
ATOM 10229 O O . SER B 1 135 ? 12.842 -32.826 16.582 1.000 21.690 168 SER B O 1
ATOM 10237 N N . LYS B 1 136 ? 11.521 -34.636 16.215 1.000 27.893 169 LYS B N 1
ATOM 10238 C CA . LYS B 1 136 ? 10.462 -33.940 15.449 1.000 31.132 169 LYS B CA 1
ATOM 10239 C C . LYS B 1 136 ? 9.090 -34.395 15.949 1.000 37.305 169 LYS B C 1
ATOM 10240 O O . LYS B 1 136 ? 8.951 -35.577 16.325 1.000 30.454 169 LYS B O 1
ATOM 10259 N N . LEU B 1 137 ? 8.105 -33.488 15.935 1.000 29.578 170 LEU B N 1
ATOM 10260 C CA . LEU B 1 137 ? 6.690 -33.857 16.157 1.000 35.617 170 LEU B CA 1
ATOM 10261 C C . LEU B 1 137 ? 5.892 -33.670 14.861 1.000 35.580 170 LEU B C 1
ATOM 10262 O O . LEU B 1 137 ? 6.019 -32.624 14.211 1.000 25.112 170 LEU B O 1
ATOM 10278 N N . THR B 1 138 ? 5.099 -34.673 14.515 1.000 31.201 171 THR B N 1
ATOM 10279 C CA . THR B 1 138 ? 4.098 -34.668 13.422 1.000 28.994 171 THR B CA 1
ATOM 10280 C C . THR B 1 138 ? 2.737 -34.770 14.104 1.000 35.219 171 THR B C 1
ATOM 10281 O O . THR B 1 138 ? 2.347 -35.880 14.477 1.000 36.116 171 THR B O 1
ATOM 10292 N N . SER B 1 139 ? 2.076 -33.633 14.277 1.000 34.617 172 SER B N 1
ATOM 10293 C CA . SER B 1 139 ? 0.861 -33.508 15.098 1.000 32.049 172 SER B CA 1
ATOM 10294 C C . SER B 1 139 ? -0.240 -32.927 14.220 1.000 28.583 172 SER B C 1
ATOM 10295 O O . SER B 1 139 ? 0.077 -32.129 13.368 1.000 29.186 172 SER B O 1
ATOM 10303 N N . THR B 1 140 ? -1.462 -33.419 14.384 1.000 32.113 173 THR B N 1
ATOM 10304 C CA . THR B 1 140 ? -2.693 -32.989 13.687 1.000 37.432 173 THR B CA 1
ATOM 10305 C C . THR B 1 140 ? -3.810 -32.852 14.725 1.000 34.345 173 THR B C 1
ATOM 10306 O O . THR B 1 140 ? -3.890 -33.708 15.623 1.000 32.830 173 THR B O 1
ATOM 10317 N N . VAL B 1 141 ? -4.639 -31.819 14.606 1.000 29.697 174 VAL B N 1
ATOM 10318 C CA . VAL B 1 141 ? -5.948 -31.737 15.301 1.000 29.269 174 VAL B CA 1
ATOM 10319 C C . VAL B 1 141 ? -6.907 -32.613 14.504 1.000 32.344 174 VAL B C 1
ATOM 10320 O O . VAL B 1 141 ? -7.132 -32.277 13.302 1.000 33.203 174 VAL B O 1
ATOM 10333 N N . THR B 1 142 ? -7.421 -33.695 15.096 1.000 28.373 175 THR B N 1
ATOM 10334 C CA . THR B 1 142 ? -8.205 -34.718 14.340 1.000 24.085 175 THR B CA 1
ATOM 10335 C C . THR B 1 142 ? -9.703 -34.565 14.565 1.000 29.518 175 THR B C 1
ATOM 10336 O O . THR B 1 142 ? -10.466 -35.068 13.708 1.000 34.309 175 THR B O 1
ATOM 10347 N N . GLU B 1 143 ? -10.103 -33.950 15.688 1.000 30.816 176 GLU B N 1
ATOM 10348 C CA . GLU B 1 143 ? -11.521 -33.723 16.006 1.000 34.557 176 GLU B CA 1
ATOM 10349 C C . GLU B 1 143 ? -11.650 -32.439 16.822 1.000 44.565 176 GLU B C 1
ATOM 10350 O O . GLU B 1 143 ? -10.772 -32.140 17.659 1.000 30.834 176 GLU B O 1
ATOM 10362 N N . VAL B 1 144 ? -12.697 -31.679 16.525 1.000 31.367 177 VAL B N 1
ATOM 10363 C CA . VAL B 1 144 ? -13.095 -30.494 17.311 1.000 27.764 177 VAL B CA 1
ATOM 10364 C C . VAL B 1 144 ? -14.592 -30.636 17.507 1.000 35.794 177 VAL B C 1
ATOM 10365 O O . VAL B 1 144 ? -15.324 -30.765 16.505 1.000 37.947 177 VAL B O 1
ATOM 10378 N N . VAL B 1 145 ? -15.011 -30.677 18.764 1.000 34.780 178 VAL B N 1
ATOM 10379 C CA . VAL B 1 145 ? -16.429 -30.893 19.124 1.000 28.570 178 VAL B CA 1
ATOM 10380 C C . VAL B 1 145 ? -16.950 -29.563 19.647 1.000 29.683 178 VAL B C 1
ATOM 10381 O O . VAL B 1 145 ? -16.352 -29.035 20.585 1.000 29.821 178 VAL B O 1
ATOM 10394 N N . ILE B 1 146 ? -18.027 -29.071 19.050 1.000 31.896 179 ILE B N 1
ATOM 10395 C CA . ILE B 1 146 ? -18.692 -27.799 19.462 1.000 29.518 179 ILE B CA 1
ATOM 10396 C C . ILE B 1 146 ? -20.159 -28.115 19.654 1.000 36.018 179 ILE B C 1
ATOM 10397 O O . ILE B 1 146 ? -20.766 -28.698 18.719 1.000 40.672 179 ILE B O 1
ATOM 10413 N N . ASN B 1 147 ? -20.689 -27.752 20.820 1.000 29.203 180 ASN B N 1
ATOM 10414 C CA . ASN B 1 147 ? -22.085 -28.084 21.236 1.000 50.302 180 ASN B CA 1
ATOM 10415 C C . ASN B 1 147 ? -22.369 -29.569 20.990 1.000 37.049 180 ASN B C 1
ATOM 10416 O O . ASN B 1 147 ? -23.479 -29.878 20.537 1.000 32.743 180 ASN B O 1
ATOM 10427 N N . ASP B 1 148 ? -21.395 -30.446 21.279 1.000 35.534 181 ASP B N 1
ATOM 10428 C CA . ASP B 1 148 ? -21.574 -31.922 21.281 1.000 35.098 181 ASP B CA 1
ATOM 10429 C C . ASP B 1 148 ? -21.783 -32.426 19.845 1.000 39.734 181 ASP B C 1
ATOM 10430 O O . ASP B 1 148 ? -22.339 -33.524 19.691 1.000 44.305 181 ASP B O 1
ATOM 10439 N N . LYS B 1 149 ? -21.313 -31.670 18.846 1.000 43.320 182 LYS B N 1
ATOM 10440 C CA . LYS B 1 149 ? -21.326 -32.035 17.401 1.000 37.956 182 LYS B CA 1
ATOM 10441 C C . LYS B 1 149 ? -19.925 -31.873 16.828 1.000 35.927 182 LYS B C 1
ATOM 10442 O O . LYS B 1 149 ? -19.288 -30.831 17.052 1.000 39.855 182 LYS B O 1
ATOM 10461 N N . PRO B 1 150 ? -19.374 -32.861 16.072 1.000 34.869 183 PRO B N 1
ATOM 10462 C CA . PRO B 1 150 ? -18.059 -32.673 15.473 1.000 36.130 183 PRO B CA 1
ATOM 10463 C C . PRO B 1 150 ? -18.134 -31.553 14.419 1.000 40.349 183 PRO B C 1
ATOM 10464 O O . PRO B 1 150 ? -19.057 -31.541 13.618 1.000 42.759 183 PRO B O 1
ATOM 10475 N N . ALA B 1 151 ? -17.162 -30.650 14.417 1.000 33.425 184 ALA B N 1
ATOM 10476 C CA . ALA B 1 151 ? -17.082 -29.516 13.470 1.000 32.863 184 ALA B CA 1
ATOM 10477 C C . ALA B 1 151 ? -16.208 -29.898 12.278 1.000 44.187 184 ALA B C 1
ATOM 10478 O O . ALA B 1 151 ? -15.364 -30.778 12.409 1.000 32.700 184 ALA B O 1
ATOM 10485 N N . VAL B 1 152 ? -16.381 -29.223 11.142 1.000 29.767 185 VAL B N 1
ATOM 10486 C CA . VAL B 1 152 ? -15.557 -29.437 9.926 1.000 34.340 185 VAL B CA 1
ATOM 10487 C C . VAL B 1 152 ? -14.254 -28.686 10.187 1.000 33.580 185 VAL B C 1
ATOM 10488 O O . VAL B 1 152 ? -14.297 -27.509 10.540 1.000 30.764 185 VAL B O 1
ATOM 10501 N N . ILE B 1 153 ? -13.144 -29.398 10.090 1.000 32.242 186 ILE B N 1
ATOM 10502 C CA . ILE B 1 153 ? -11.772 -28.857 10.293 1.000 31.621 186 ILE B CA 1
ATOM 10503 C C . ILE B 1 153 ? -11.206 -28.524 8.908 1.000 32.144 186 ILE B C 1
ATOM 10504 O O . ILE B 1 153 ? -11.279 -29.385 8.045 1.000 32.313 186 ILE B O 1
ATOM 10520 N N . ALA B 1 154 ? -10.679 -27.317 8.727 1.000 25.316 187 ALA B N 1
ATOM 10521 C CA . ALA B 1 154 ? -9.973 -26.834 7.516 1.000 32.823 187 ALA B CA 1
ATOM 10522 C C . ALA B 1 154 ? -8.642 -26.245 7.984 1.000 28.118 187 ALA B C 1
ATOM 10523 O O . ALA B 1 154 ? -8.509 -26.042 9.182 1.000 28.674 187 ALA B O 1
ATOM 10530 N N . GLY B 1 155 ? -7.703 -25.983 7.071 1.000 35.618 188 GLY B N 1
ATOM 10531 C CA . GLY B 1 155 ? -6.358 -25.461 7.366 1.000 44.977 188 GLY B CA 1
ATOM 10532 C C . GLY B 1 155 ? -5.247 -26.405 6.915 1.000 39.040 188 GLY B C 1
ATOM 10533 O O . GLY B 1 155 ? -5.463 -27.636 6.901 1.000 47.269 188 GLY B O 1
ATOM 10537 N N . GLU B 1 156 ? -4.105 -25.832 6.510 1.000 75.616 189 GLU B N 1
ATOM 10538 C CA . GLU B 1 156 ? -2.819 -26.537 6.281 1.000 52.655 189 GLU B CA 1
ATOM 10539 C C . GLU B 1 156 ? -2.156 -26.741 7.649 1.000 69.993 189 GLU B C 1
ATOM 10540 O O . GLU B 1 156 ? -1.759 -25.733 8.305 1.000 51.234 189 GLU B O 1
ATOM 10546 N N . GLN B 1 157 ? -2.105 -27.994 8.115 1.000 41.806 190 GLN B N 1
ATOM 10547 C CA . GLN B 1 157 ? -1.643 -28.316 9.498 1.000 45.490 190 GLN B CA 1
ATOM 10548 C C . GLN B 1 157 ? -0.700 -29.532 9.502 1.000 43.580 190 GLN B C 1
ATOM 10549 O O . GLN B 1 157 ? -0.476 -30.116 10.635 1.000 38.136 190 GLN B O 1
ATOM 10563 N N . ALA B 1 158 ? -0.110 -29.861 8.339 1.000 41.737 191 ALA B N 1
ATOM 10564 C CA . ALA B 1 158 ? 0.753 -31.047 8.134 1.000 49.350 191 ALA B CA 1
ATOM 10565 C C . ALA B 1 158 ? 2.232 -30.718 8.400 1.000 33.988 191 ALA B C 1
ATOM 10566 O O . ALA B 1 158 ? 3.073 -31.595 8.126 1.000 39.263 191 ALA B O 1
ATOM 10573 N N . ALA B 1 159 ? 2.571 -29.550 8.951 1.000 33.485 192 ALA B N 1
ATOM 10574 C CA . ALA B 1 159 ? 3.979 -29.225 9.282 1.000 28.486 192 ALA B CA 1
ATOM 10575 C C . ALA B 1 159 ? 4.560 -30.349 10.154 1.000 41.738 192 ALA B C 1
ATOM 10576 O O . ALA B 1 159 ? 3.847 -30.891 11.024 1.000 38.553 192 ALA B O 1
ATOM 10583 N N . VAL B 1 160 ? 5.764 -30.788 9.817 1.000 32.600 193 VAL B N 1
ATOM 10584 C CA . VAL B 1 160 ? 6.657 -31.606 10.692 1.000 30.079 193 VAL B CA 1
ATOM 10585 C C . VAL B 1 160 ? 7.435 -30.588 11.524 1.000 24.618 193 VAL B C 1
ATOM 10586 O O . VAL B 1 160 ? 8.190 -29.755 10.932 1.000 33.053 193 VAL B O 1
ATOM 10599 N N . ARG B 1 161 ? 7.225 -30.575 12.827 1.000 23.996 194 ARG B N 1
ATOM 10600 C CA . ARG B 1 161 ? 7.791 -29.512 13.700 1.000 26.161 194 ARG B CA 1
ATOM 10601 C C . ARG B 1 161 ? 9.171 -29.954 14.193 1.000 24.191 194 ARG B C 1
ATOM 10602 O O . ARG B 1 161 ? 9.372 -31.149 14.441 1.000 24.804 194 ARG B O 1
ATOM 10623 N N . ARG B 1 162 ? 10.058 -28.981 14.379 1.000 32.150 195 ARG B N 1
ATOM 10624 C CA . ARG B 1 162 ? 11.462 -29.163 14.798 1.000 24.764 195 ARG B CA 1
ATOM 10625 C C . ARG B 1 162 ? 11.681 -28.522 16.171 1.000 28.978 195 ARG B C 1
ATOM 10626 O O . ARG B 1 162 ? 10.962 -27.550 16.532 1.000 21.411 195 ARG B O 1
ATOM 10647 N N . MET B 1 163 ? 12.673 -29.023 16.907 1.000 18.997 196 MET B N 1
ATOM 10648 C CA . MET B 1 163 ? 13.096 -28.465 18.203 1.000 18.484 196 MET B CA 1
ATOM 10649 C C . MET B 1 163 ? 14.153 -27.404 17.944 1.000 24.057 196 MET B C 1
ATOM 10650 O O . MET B 1 163 ? 14.728 -27.372 16.847 1.000 25.850 196 MET B O 1
ATOM 10664 N N . GLY B 1 164 ? 14.362 -26.538 18.911 1.000 28.481 197 GLY B N 1
ATOM 10665 C CA . GLY B 1 164 ? 15.555 -25.681 18.982 1.000 23.015 197 GLY B CA 1
ATOM 10666 C C . GLY B 1 164 ? 15.807 -25.296 20.422 1.000 25.308 197 GLY B C 1
ATOM 10667 O O . GLY B 1 164 ? 15.094 -25.802 21.342 1.000 24.476 197 GLY B O 1
ATOM 10671 N N . ILE B 1 165 ? 16.756 -24.403 20.641 1.000 21.795 198 ILE B N 1
ATOM 10672 C CA . ILE B 1 165 ? 17.070 -23.980 22.024 1.000 16.717 198 ILE B CA 1
ATOM 10673 C C . ILE B 1 165 ? 17.354 -22.499 22.020 1.000 26.432 198 ILE B C 1
ATOM 10674 O O . ILE B 1 165 ? 18.070 -22.039 21.118 1.000 24.027 198 ILE B O 1
ATOM 10690 N N . GLY B 1 166 ? 16.733 -21.802 22.972 1.000 26.634 199 GLY B N 1
ATOM 10691 C CA . GLY B 1 166 ? 16.889 -20.349 23.149 1.000 31.725 199 GLY B CA 1
ATOM 10692 C C . GLY B 1 166 ? 18.179 -20.078 23.900 1.000 34.838 199 GLY B C 1
ATOM 10693 O O . GLY B 1 166 ? 18.154 -19.993 25.162 1.000 26.126 199 GLY B O 1
ATOM 10697 N N . VAL B 1 167 ? 19.282 -19.981 23.172 1.000 24.845 200 VAL B N 1
ATOM 10698 C CA . VAL B 1 167 ? 20.623 -19.777 23.775 1.000 34.122 200 VAL B CA 1
ATOM 10699 C C . VAL B 1 167 ? 20.581 -18.429 24.500 1.000 23.411 200 VAL B C 1
ATOM 10700 O O . VAL B 1 167 ? 21.116 -18.345 25.618 1.000 23.215 200 VAL B O 1
ATOM 10713 N N . ARG B 1 168 ? 19.963 -17.416 23.910 1.000 20.565 201 ARG B N 1
ATOM 10714 C CA . ARG B 1 168 ? 19.821 -16.087 24.543 1.000 25.948 201 ARG B CA 1
ATOM 10715 C C . ARG B 1 168 ? 18.402 -15.611 24.310 1.000 30.441 201 ARG B C 1
ATOM 10716 O O . ARG B 1 168 ? 17.914 -15.625 23.155 1.000 26.726 201 ARG B O 1
ATOM 10737 N N . HIS B 1 169 ? 17.786 -15.174 25.395 1.000 23.427 202 HIS B N 1
ATOM 10738 C CA . HIS B 1 169 ? 16.446 -14.546 25.409 1.000 22.611 202 HIS B CA 1
ATOM 10739 C C . HIS B 1 169 ? 16.583 -13.101 25.828 1.000 22.783 202 HIS B C 1
ATOM 10740 O O . HIS B 1 169 ? 17.418 -12.822 26.725 1.000 24.077 202 HIS B O 1
ATOM 10755 N N . ALA B 1 170 ? 15.704 -12.262 25.280 1.000 25.715 203 ALA B N 1
ATOM 10756 C CA . ALA B 1 170 ? 15.551 -10.862 25.698 1.000 22.149 203 ALA B CA 1
ATOM 10757 C C . ALA B 1 170 ? 15.569 -10.832 27.232 1.000 23.511 203 ALA B C 1
ATOM 10758 O O . ALA B 1 170 ? 14.806 -11.591 27.881 1.000 20.884 203 ALA B O 1
ATOM 10765 N N . GLY B 1 171 ? 16.422 -9.990 27.805 1.000 20.380 204 GLY B N 1
ATOM 10766 C CA . GLY B 1 171 ? 16.448 -9.775 29.268 1.000 27.430 204 GLY B CA 1
ATOM 10767 C C . GLY B 1 171 ? 17.416 -10.683 30.011 1.000 21.084 204 GLY B C 1
ATOM 10768 O O . GLY B 1 171 ? 17.632 -10.400 31.197 1.000 23.540 204 GLY B O 1
ATOM 10772 N N . ASP B 1 172 ? 17.945 -11.723 29.380 1.000 22.016 205 ASP B N 1
ATOM 10773 C CA . ASP B 1 172 ? 18.895 -12.660 30.038 1.000 20.722 205 ASP B CA 1
ATOM 10774 C C . ASP B 1 172 ? 20.070 -11.871 30.607 1.000 26.158 205 ASP B C 1
ATOM 10775 O O . ASP B 1 172 ? 20.651 -11.079 29.854 1.000 24.214 205 ASP B O 1
ATOM 10784 N N . ASP B 1 173 ? 20.467 -12.166 31.849 1.000 28.399 206 ASP B N 1
ATOM 10785 C CA . ASP B 1 173 ? 21.704 -11.619 32.475 1.000 30.058 206 ASP B CA 1
ATOM 10786 C C . ASP B 1 173 ? 21.626 -10.090 32.489 1.000 27.929 206 ASP B C 1
ATOM 10787 O O . ASP B 1 173 ? 22.685 -9.439 32.443 1.000 30.850 206 ASP B O 1
ATOM 10796 N N . GLY B 1 174 ? 20.403 -9.540 32.521 1.000 31.291 207 GLY B N 1
ATOM 10797 C CA . GLY B 1 174 ? 20.131 -8.086 32.564 1.000 37.554 207 GLY B CA 1
ATOM 10798 C C . GLY B 1 174 ? 20.209 -7.368 31.221 1.000 36.707 207 GLY B C 1
ATOM 10799 O O . GLY B 1 174 ? 19.889 -6.176 31.213 1.000 31.383 207 GLY B O 1
ATOM 10803 N N . SER B 1 175 ? 20.550 -8.034 30.114 1.000 29.628 208 SER B N 1
ATOM 10804 C CA . SER B 1 175 ? 20.646 -7.393 28.762 1.000 29.828 208 SER B CA 1
ATOM 10805 C C . SER B 1 175 ? 19.274 -7.223 28.109 1.000 29.525 208 SER B C 1
ATOM 10806 O O . SER B 1 175 ? 18.491 -8.201 28.029 1.000 22.132 208 SER B O 1
ATOM 10814 N N . ALA B 1 176 ? 18.952 -6.025 27.639 1.000 25.324 209 ALA B N 1
ATOM 10815 C CA . ALA B 1 176 ? 17.671 -5.788 26.939 1.000 33.175 209 ALA B CA 1
ATOM 10816 C C . ALA B 1 176 ? 17.557 -6.704 25.712 1.000 28.755 209 ALA B C 1
ATOM 10817 O O . ALA B 1 176 ? 16.492 -7.315 25.507 1.000 23.028 209 ALA B O 1
ATOM 10824 N N . SER B 1 177 ? 18.627 -6.887 24.953 1.000 25.576 210 SER B N 1
ATOM 10825 C CA . SER B 1 177 ? 18.546 -7.703 23.725 1.000 24.363 210 SER B CA 1
ATOM 10826 C C . SER B 1 177 ? 19.878 -8.367 23.392 1.000 24.663 210 SER B C 1
ATOM 10827 O O . SER B 1 177 ? 20.937 -7.934 23.899 1.000 24.219 210 SER B O 1
ATOM 10835 N N . PHE B 1 178 ? 19.806 -9.300 22.460 1.000 23.721 211 PHE B N 1
ATOM 10836 C CA . PHE B 1 178 ? 20.981 -9.941 21.823 1.000 22.149 211 PHE B CA 1
ATOM 10837 C C . PHE B 1 178 ? 20.745 -9.913 20.306 1.000 23.469 211 PHE B C 1
ATOM 10838 O O . PHE B 1 178 ? 19.669 -10.240 19.860 1.000 22.096 211 PHE B O 1
ATOM 10855 N N . ARG B 1 179 ? 21.742 -9.494 19.546 1.000 18.695 212 ARG B N 1
ATOM 10856 C CA . ARG B 1 179 ? 21.641 -9.516 18.062 1.000 25.262 212 ARG B CA 1
ATOM 10857 C C . ARG B 1 179 ? 22.963 -9.956 17.425 1.000 27.700 212 ARG B C 1
ATOM 10858 O O . ARG B 1 179 ? 23.955 -10.028 18.136 1.000 21.454 212 ARG B O 1
ATOM 10879 N N . ILE B 1 180 ? 22.913 -10.190 16.117 1.000 21.834 213 ILE B N 1
ATOM 10880 C CA . ILE B 1 180 ? 24.062 -10.318 15.188 1.000 24.757 213 ILE B CA 1
ATOM 10881 C C . ILE B 1 180 ? 24.847 -11.589 15.498 1.000 25.845 213 ILE B C 1
ATOM 10882 O O . ILE B 1 180 ? 25.912 -11.541 16.084 1.000 21.541 213 ILE B O 1
ATOM 10898 N N . PRO B 1 181 ? 24.318 -12.764 15.092 1.000 25.335 214 PRO B N 1
ATOM 10899 C CA . PRO B 1 181 ? 24.886 -14.057 15.421 1.000 20.919 214 PRO B CA 1
ATOM 10900 C C . PRO B 1 181 ? 26.057 -14.442 14.535 1.000 20.789 214 PRO B C 1
ATOM 10901 O O . PRO B 1 181 ? 26.040 -14.157 13.350 1.000 26.028 214 PRO B O 1
ATOM 10912 N N . GLY B 1 182 ? 27.000 -15.182 15.124 1.000 21.555 215 GLY B N 1
ATOM 10913 C CA . GLY B 1 182 ? 28.065 -15.874 14.388 1.000 20.515 215 GLY B CA 1
ATOM 10914 C C . GLY B 1 182 ? 28.339 -17.199 15.037 1.000 23.621 215 GLY B C 1
ATOM 10915 O O . GLY B 1 182 ? 28.130 -17.306 16.244 1.000 26.242 215 GLY B O 1
ATOM 10919 N N . LEU B 1 183 ? 28.780 -18.195 14.257 1.000 21.280 216 LEU B N 1
ATOM 10920 C CA . LEU B 1 183 ? 28.878 -19.581 14.753 1.000 22.493 216 LEU B CA 1
ATOM 10921 C C . LEU B 1 183 ? 30.042 -20.240 14.051 1.000 21.412 216 LEU B C 1
ATOM 10922 O O . LEU B 1 183 ? 30.137 -20.108 12.815 1.000 24.934 216 LEU B O 1
ATOM 10938 N N . VAL B 1 184 ? 30.849 -20.965 14.819 1.000 25.647 217 VAL B N 1
ATOM 10939 C CA . VAL B 1 184 ? 31.897 -21.878 14.287 1.000 29.520 217 VAL B CA 1
ATOM 10940 C C . VAL B 1 184 ? 31.857 -23.172 15.092 1.000 24.759 217 VAL B C 1
ATOM 10941 O O . VAL B 1 184 ? 31.315 -23.206 16.223 1.000 28.488 217 VAL B O 1
ATOM 10954 N N . THR B 1 185 ? 32.520 -24.182 14.543 1.000 28.290 218 THR B N 1
ATOM 10955 C CA . THR B 1 185 ? 32.777 -25.441 15.258 1.000 21.750 218 THR B CA 1
ATOM 10956 C C . THR B 1 185 ? 34.291 -25.565 15.353 1.000 29.853 218 THR B C 1
ATOM 10957 O O . THR B 1 185 ? 34.897 -25.459 14.272 1.000 27.722 218 THR B O 1
ATOM 10968 N N . THR B 1 186 ? 34.855 -25.643 16.578 1.000 27.327 219 THR B N 1
ATOM 10969 C CA . THR B 1 186 ? 36.310 -25.824 16.838 1.000 34.142 219 THR B CA 1
ATOM 10970 C C . THR B 1 186 ? 36.697 -27.244 16.423 1.000 30.423 219 THR B C 1
ATOM 10971 O O . THR B 1 186 ? 35.789 -28.093 16.226 1.000 33.225 219 THR B O 1
ATOM 10982 N N . ASN B 1 187 ? 37.998 -27.491 16.313 1.000 35.233 220 ASN B N 1
ATOM 10983 C CA . ASN B 1 187 ? 38.548 -28.808 15.897 1.000 36.795 220 ASN B CA 1
ATOM 10984 C C . ASN B 1 187 ? 38.170 -29.894 16.918 1.000 70.795 220 ASN B C 1
ATOM 10985 O O . ASN B 1 187 ? 38.281 -31.099 16.554 1.000 37.677 220 ASN B O 1
ATOM 10996 N N . LYS B 1 188 ? 37.708 -29.495 18.118 1.000 30.659 221 LYS B N 1
ATOM 10997 C CA . LYS B 1 188 ? 37.259 -30.415 19.201 1.000 36.018 221 LYS B CA 1
ATOM 10998 C C . LYS B 1 188 ? 35.743 -30.681 19.147 1.000 50.427 221 LYS B C 1
ATOM 10999 O O . LYS B 1 188 ? 35.258 -31.385 20.046 1.000 35.856 221 LYS B O 1
ATOM 11018 N N . GLY B 1 189 ? 35.007 -30.144 18.156 1.000 37.746 222 GLY B N 1
ATOM 11019 C CA . GLY B 1 189 ? 33.562 -30.409 17.990 1.000 33.682 222 GLY B CA 1
ATOM 11020 C C . GLY B 1 189 ? 32.745 -29.367 18.756 1.000 31.406 222 GLY B C 1
ATOM 11021 O O . GLY B 1 189 ? 31.519 -29.478 18.744 1.000 33.837 222 GLY B O 1
ATOM 11025 N N . THR B 1 190 ? 33.425 -28.394 19.384 1.000 30.588 223 THR B N 1
ATOM 11026 C CA . THR B 1 190 ? 32.826 -27.382 20.290 1.000 32.629 223 THR B CA 1
ATOM 11027 C C . THR B 1 190 ? 32.146 -26.327 19.417 1.000 31.169 223 THR B C 1
ATOM 11028 O O . THR B 1 190 ? 32.784 -25.859 18.447 1.000 32.240 223 THR B O 1
ATOM 11039 N N . LEU B 1 191 ? 30.909 -25.965 19.758 1.000 28.370 224 LEU B N 1
ATOM 11040 C CA . LEU B 1 191 ? 30.160 -24.888 19.064 1.000 25.818 224 LEU B CA 1
ATOM 11041 C C . LEU B 1 191 ? 30.450 -23.589 19.791 1.000 28.449 224 LEU B C 1
ATOM 11042 O O . LEU B 1 191 ? 30.297 -23.550 21.048 1.000 27.742 224 LEU B O 1
ATOM 11058 N N . LEU B 1 192 ? 30.852 -22.566 19.043 1.000 27.750 225 LEU B N 1
ATOM 11059 C CA . LEU B 1 192 ? 31.010 -21.219 19.601 1.000 23.023 225 LEU B CA 1
ATOM 11060 C C . LEU B 1 192 ? 30.081 -20.273 18.840 1.000 23.867 225 LEU B C 1
ATOM 11061 O O . LEU B 1 192 ? 30.222 -20.140 17.615 1.000 28.330 225 LEU B O 1
ATOM 11077 N N . GLY B 1 193 ? 29.202 -19.621 19.579 1.000 22.211 226 GLY B N 1
ATOM 11078 C CA . GLY B 1 193 ? 28.214 -18.638 19.081 1.000 25.783 226 GLY B CA 1
ATOM 11079 C C . GLY B 1 193 ? 28.539 -17.258 19.618 1.000 25.615 226 GLY B C 1
ATOM 11080 O O . GLY B 1 193 ? 28.623 -17.151 20.838 1.000 26.354 226 GLY B O 1
ATOM 11084 N N . VAL B 1 194 ? 28.806 -16.276 18.753 1.000 21.648 227 VAL B N 1
ATOM 11085 C CA . VAL B 1 194 ? 29.029 -14.862 19.167 1.000 22.103 227 VAL B CA 1
ATOM 11086 C C . VAL B 1 194 ? 27.790 -14.035 18.841 1.000 18.334 227 VAL B C 1
ATOM 11087 O O . VAL B 1 194 ? 26.979 -14.462 17.973 1.000 26.745 227 VAL B O 1
ATOM 11100 N N . TYR B 1 195 ? 27.624 -12.938 19.566 1.000 20.970 228 TYR B N 1
ATOM 11101 C CA . TYR B 1 195 ? 26.487 -11.994 19.365 1.000 18.710 228 TYR B CA 1
ATOM 11102 C C . TYR B 1 195 ? 26.838 -10.673 20.035 1.000 23.926 228 TYR B C 1
ATOM 11103 O O . TYR B 1 195 ? 27.670 -10.640 20.976 1.000 27.662 228 TYR B O 1
ATOM 11121 N N . ASP B 1 196 ? 26.198 -9.606 19.581 1.000 19.882 229 ASP B N 1
ATOM 11122 C CA . ASP B 1 196 ? 26.047 -8.357 20.383 1.000 24.543 229 ASP B CA 1
ATOM 11123 C C . ASP B 1 196 ? 25.235 -8.629 21.647 1.000 25.378 229 ASP B C 1
ATOM 11124 O O . ASP B 1 196 ? 24.190 -9.351 21.615 1.000 20.455 229 ASP B O 1
ATOM 11133 N N . VAL B 1 197 ? 25.685 -8.054 22.738 1.000 22.264 230 VAL B N 1
ATOM 11134 C CA . VAL B 1 197 ? 24.945 -7.944 24.008 1.000 23.044 230 VAL B CA 1
ATOM 11135 C C . VAL B 1 197 ? 24.536 -6.483 24.077 1.000 28.290 230 VAL B C 1
ATOM 11136 O O . VAL B 1 197 ? 25.411 -5.617 24.351 1.000 24.415 230 VAL B O 1
ATOM 11149 N N . ARG B 1 198 ? 23.282 -6.201 23.752 1.000 24.089 231 ARG B N 1
ATOM 11150 C CA . ARG B 1 198 ? 22.763 -4.816 23.631 1.000 26.238 231 ARG B CA 1
ATOM 11151 C C . ARG B 1 198 ? 22.006 -4.523 24.915 1.000 31.340 231 ARG B C 1
ATOM 11152 O O . ARG B 1 198 ? 20.802 -4.897 25.012 1.000 23.673 231 ARG B O 1
ATOM 11173 N N . TYR B 1 199 ? 22.702 -3.903 25.870 1.000 24.610 232 TYR B N 1
ATOM 11174 C CA . TYR B 1 199 ? 22.296 -3.822 27.292 1.000 26.092 232 TYR B CA 1
ATOM 11175 C C . TYR B 1 199 ? 21.053 -2.936 27.442 1.000 21.886 232 TYR B C 1
ATOM 11176 O O . TYR B 1 199 ? 20.162 -3.347 28.186 1.000 25.486 232 TYR B O 1
ATOM 11194 N N . ASN B 1 200 ? 20.991 -1.812 26.731 1.000 20.850 233 ASN B N 1
ATOM 11195 C CA . ASN B 1 200 ? 20.019 -0.720 27.031 1.000 23.276 233 ASN B CA 1
ATOM 11196 C C . ASN B 1 200 ? 18.723 -0.894 26.242 1.000 25.864 233 ASN B C 1
ATOM 11197 O O . ASN B 1 200 ? 17.682 -0.382 26.715 1.000 26.310 233 ASN B O 1
ATOM 11208 N N . ASN B 1 201 ? 18.804 -1.465 25.045 1.000 30.087 234 ASN B N 1
ATOM 11209 C CA . ASN B 1 201 ? 17.709 -1.472 24.031 1.000 22.331 234 ASN B CA 1
ATOM 11210 C C . ASN B 1 201 ? 18.186 -2.378 22.905 1.000 26.598 234 ASN B C 1
ATOM 11211 O O . ASN B 1 201 ? 19.171 -3.080 23.157 1.000 25.984 234 ASN B O 1
ATOM 11222 N N . SER B 1 202 ? 17.584 -2.343 21.707 1.000 24.529 235 SER B N 1
ATOM 11223 C CA . SER B 1 202 ? 18.035 -3.190 20.572 1.000 24.083 235 SER B CA 1
ATOM 11224 C C . SER B 1 202 ? 18.653 -2.334 19.456 1.000 18.819 235 SER B C 1
ATOM 11225 O O . SER B 1 202 ? 18.968 -2.923 18.369 1.000 21.218 235 SER B O 1
ATOM 11233 N N . VAL B 1 203 ? 18.917 -1.031 19.680 1.000 30.053 236 VAL B N 1
ATOM 11234 C CA . VAL B 1 203 ? 19.431 -0.136 18.590 1.000 27.010 236 VAL B CA 1
ATOM 11235 C C . VAL B 1 203 ? 20.891 -0.474 18.281 1.000 30.388 236 VAL B C 1
ATOM 11236 O O . VAL B 1 203 ? 21.600 -0.949 19.136 1.000 25.230 236 VAL B O 1
ATOM 11249 N N . ASP B 1 204 ? 21.302 -0.229 17.043 1.000 22.961 237 ASP B N 1
ATOM 11250 C CA . ASP B 1 204 ? 22.655 -0.544 16.535 1.000 23.944 237 ASP B CA 1
ATOM 11251 C C . ASP B 1 204 ? 23.647 0.421 17.202 1.000 18.543 237 ASP B C 1
ATOM 11252 O O . ASP B 1 204 ? 23.201 1.419 17.795 1.000 23.238 237 ASP B O 1
ATOM 11261 N N . LEU B 1 205 ? 24.928 0.131 17.100 1.000 24.981 238 LEU B N 1
ATOM 11262 C CA . LEU B 1 205 ? 26.043 1.088 17.418 1.000 19.969 238 LEU B CA 1
ATOM 11263 C C . LEU B 1 205 ? 25.705 2.454 16.833 1.000 27.204 238 LEU B C 1
ATOM 11264 O O . LEU B 1 205 ? 25.199 2.490 15.729 1.000 24.778 238 LEU B O 1
ATOM 11280 N N . GLN B 1 206 ? 25.984 3.569 17.532 1.000 26.783 239 GLN B N 1
ATOM 11281 C CA . GLN B 1 206 ? 26.606 3.616 18.846 1.000 27.939 239 GLN B CA 1
ATOM 11282 C C . GLN B 1 206 ? 25.588 3.304 19.972 1.000 21.665 239 GLN B C 1
ATOM 11283 O O . GLN B 1 206 ? 24.526 3.884 19.996 1.000 23.618 239 GLN B O 1
ATOM 11297 N N . GLU B 1 207 ? 25.998 2.523 20.960 1.000 23.782 240 GLU B N 1
ATOM 11298 C CA . GLU B 1 207 ? 25.266 2.211 22.212 1.000 20.600 240 GLU B CA 1
ATOM 11299 C C . GLU B 1 207 ? 26.161 1.384 23.145 1.000 22.879 240 GLU B C 1
ATOM 11300 O O . GLU B 1 207 ? 27.241 0.958 22.726 1.000 21.485 240 GLU B O 1
ATOM 11312 N N . HIS B 1 208 ? 25.640 1.068 24.318 1.000 28.977 241 HIS B N 1
ATOM 11313 C CA . HIS B 1 208 ? 26.288 0.147 25.271 1.000 29.781 241 HIS B CA 1
ATOM 11314 C C . HIS B 1 208 ? 26.123 -1.271 24.738 1.000 21.389 241 HIS B C 1
ATOM 11315 O O . HIS B 1 208 ? 25.037 -1.942 25.029 1.000 24.468 241 HIS B O 1
ATOM 11330 N N . ILE B 1 209 ? 27.162 -1.741 24.050 1.000 22.697 242 ILE B N 1
ATOM 11331 C CA . ILE B 1 209 ? 27.130 -3.072 23.411 1.000 19.945 242 ILE B CA 1
ATOM 11332 C C . ILE B 1 209 ? 28.475 -3.744 23.655 1.000 16.118 242 ILE B C 1
ATOM 11333 O O . ILE B 1 209 ? 29.556 -3.040 23.551 1.000 18.502 242 ILE B O 1
ATOM 11349 N N . ASP B 1 210 ? 28.425 -4.990 24.095 1.000 20.396 243 ASP B N 1
ATOM 11350 C CA . ASP B 1 210 ? 29.620 -5.887 24.180 1.000 25.454 243 ASP B CA 1
ATOM 11351 C C . ASP B 1 210 ? 29.489 -7.040 23.189 1.000 22.749 243 ASP B C 1
ATOM 11352 O O . ASP B 1 210 ? 28.359 -7.281 22.688 1.000 23.920 243 ASP B O 1
ATOM 11361 N N . VAL B 1 211 ? 30.576 -7.793 22.969 1.000 23.888 244 VAL B N 1
ATOM 11362 C CA . VAL B 1 211 ? 30.502 -9.067 22.221 1.000 22.612 244 VAL B CA 1
ATOM 11363 C C . VAL B 1 211 ? 30.422 -10.192 23.247 1.000 26.042 244 VAL B C 1
ATOM 11364 O O . VAL B 1 211 ? 31.345 -10.355 24.005 1.000 27.249 244 VAL B O 1
ATOM 11377 N N . GLY B 1 212 ? 29.342 -10.961 23.199 1.000 25.192 245 GLY B N 1
ATOM 11378 C CA . GLY B 1 212 ? 29.109 -12.142 24.046 1.000 25.189 245 GLY B CA 1
ATOM 11379 C C . GLY B 1 212 ? 29.399 -13.427 23.298 1.000 21.780 245 GLY B C 1
ATOM 11380 O O . GLY B 1 212 ? 29.473 -13.385 22.074 1.000 24.062 245 GLY B O 1
ATOM 11384 N N . LEU B 1 213 ? 29.634 -14.512 24.028 1.000 27.582 246 LEU B N 1
ATOM 11385 C CA . LEU B 1 213 ? 29.996 -15.832 23.449 1.000 18.055 246 LEU B CA 1
ATOM 11386 C C . LEU B 1 213 ? 29.358 -16.942 24.279 1.000 23.229 246 LEU B C 1
ATOM 11387 O O . LEU B 1 213 ? 29.508 -16.917 25.532 1.000 28.112 246 LEU B O 1
ATOM 11403 N N . SER B 1 214 ? 28.596 -17.807 23.615 1.000 28.206 247 SER B N 1
ATOM 11404 C CA . SER B 1 214 ? 27.978 -19.028 24.186 1.000 26.410 247 SER B CA 1
ATOM 11405 C C . SER B 1 214 ? 28.705 -20.255 23.610 1.000 28.012 247 SER B C 1
ATOM 11406 O O . SER B 1 214 ? 28.911 -20.313 22.383 1.000 26.806 247 SER B O 1
ATOM 11414 N N . ARG B 1 215 ? 29.098 -21.184 24.476 1.000 29.383 248 ARG B N 1
ATOM 11415 C CA . ARG B 1 215 ? 29.974 -22.349 24.127 1.000 27.833 248 ARG B CA 1
ATOM 11416 C C . ARG B 1 215 ? 29.199 -23.624 24.464 1.000 30.724 248 ARG B C 1
ATOM 11417 O O . ARG B 1 215 ? 28.622 -23.707 25.592 1.000 26.542 248 ARG B O 1
ATOM 11438 N N . SER B 1 216 ? 29.142 -24.576 23.530 1.000 25.578 249 SER B N 1
ATOM 11439 C CA . SER B 1 216 ? 28.480 -25.895 23.738 1.000 24.244 249 SER B CA 1
ATOM 11440 C C . SER B 1 216 ? 29.448 -27.041 23.395 1.000 35.798 249 SER B C 1
ATOM 11441 O O . SER B 1 216 ? 29.925 -27.071 22.283 1.000 31.503 249 SER B O 1
ATOM 11449 N N . THR B 1 217 ? 29.632 -27.994 24.299 1.000 28.921 250 THR B N 1
ATOM 11450 C CA . THR B 1 217 ? 30.483 -29.192 24.086 1.000 37.555 250 THR B CA 1
ATOM 11451 C C . THR B 1 217 ? 29.635 -30.445 23.826 1.000 30.191 250 THR B C 1
ATOM 11452 O O . THR B 1 217 ? 30.232 -31.583 23.783 1.000 35.843 250 THR B O 1
ATOM 11463 N N . ASP B 1 218 ? 28.321 -30.293 23.673 1.000 34.980 251 ASP B N 1
ATOM 11464 C CA . ASP B 1 218 ? 27.388 -31.433 23.467 1.000 33.046 251 ASP B CA 1
ATOM 11465 C C . ASP B 1 218 ? 26.440 -31.166 22.288 1.000 29.201 251 ASP B C 1
ATOM 11466 O O . ASP B 1 218 ? 25.279 -31.665 22.343 1.000 39.226 251 ASP B O 1
ATOM 11475 N N . LYS B 1 219 ? 26.933 -30.483 21.243 1.000 29.394 252 LYS B N 1
ATOM 11476 C CA . LYS B 1 219 ? 26.233 -30.313 19.928 1.000 26.336 252 LYS B CA 1
ATOM 11477 C C . LYS B 1 219 ? 24.943 -29.494 20.124 1.000 26.718 252 LYS B C 1
ATOM 11478 O O . LYS B 1 219 ? 23.991 -29.651 19.351 1.000 28.653 252 LYS B O 1
ATOM 11497 N N . GLY B 1 220 ? 24.938 -28.630 21.139 1.000 28.742 253 GLY B N 1
ATOM 11498 C CA . GLY B 1 220 ? 23.911 -27.587 21.321 1.000 22.696 253 GLY B CA 1
ATOM 11499 C C . GLY B 1 220 ? 22.845 -27.929 22.350 1.000 29.665 253 GLY B C 1
ATOM 11500 O O . GLY B 1 220 ? 22.018 -27.039 22.589 1.000 28.759 253 GLY B O 1
ATOM 11504 N N . GLN B 1 221 ? 22.829 -29.144 22.917 1.000 31.486 254 GLN B N 1
ATOM 11505 C CA . GLN B 1 221 ? 21.861 -29.537 23.994 1.000 29.388 254 GLN B CA 1
ATOM 11506 C C . GLN B 1 221 ? 22.006 -28.579 25.191 1.000 33.248 254 GLN B C 1
ATOM 11507 O O . GLN B 1 221 ? 20.994 -28.238 25.777 1.000 33.563 254 GLN B O 1
ATOM 11521 N N . THR B 1 222 ? 23.237 -28.175 25.538 1.000 30.197 255 THR B N 1
ATOM 11522 C CA . THR B 1 222 ? 23.516 -27.286 26.691 1.000 34.026 255 THR B CA 1
ATOM 11523 C C . THR B 1 222 ? 24.554 -26.270 26.210 1.000 27.530 255 THR B C 1
ATOM 11524 O O . THR B 1 222 ? 25.446 -26.574 25.365 1.000 25.730 255 THR B O 1
ATOM 11535 N N . TRP B 1 223 ? 24.430 -25.081 26.751 1.000 30.410 256 TRP B N 1
ATOM 11536 C CA . TRP B 1 223 ? 25.341 -23.942 26.495 1.000 31.775 256 TRP B CA 1
ATOM 11537 C C . TRP B 1 223 ? 25.903 -23.424 27.807 1.000 32.001 256 TRP B C 1
ATOM 11538 O O . TRP B 1 223 ? 25.121 -23.216 28.753 1.000 29.849 256 TRP B O 1
ATOM 11559 N N . GLU B 1 224 ? 27.207 -23.200 27.845 1.000 29.656 257 GLU B N 1
ATOM 11560 C CA . GLU B 1 224 ? 27.871 -22.703 29.066 1.000 28.006 257 GLU B CA 1
ATOM 11561 C C . GLU B 1 224 ? 27.420 -21.255 29.220 1.000 24.038 257 GLU B C 1
ATOM 11562 O O . GLU B 1 224 ? 27.044 -20.610 28.252 1.000 24.070 257 GLU B O 1
ATOM 11574 N N . PRO B 1 225 ? 27.395 -20.729 30.459 1.000 31.313 258 PRO B N 1
ATOM 11575 C CA . PRO B 1 225 ? 27.025 -19.332 30.689 1.000 41.922 258 PRO B CA 1
ATOM 11576 C C . PRO B 1 225 ? 27.854 -18.392 29.802 1.000 33.099 258 PRO B C 1
ATOM 11577 O O . PRO B 1 225 ? 28.973 -18.697 29.401 1.000 29.665 258 PRO B O 1
ATOM 11588 N N . MET B 1 226 ? 27.210 -17.291 29.458 1.000 27.461 259 MET B N 1
ATOM 11589 C CA . MET B 1 226 ? 27.679 -16.278 28.491 1.000 26.968 259 MET B CA 1
ATOM 11590 C C . MET B 1 226 ? 29.017 -15.737 28.989 1.000 24.740 259 MET B C 1
ATOM 11591 O O . MET B 1 226 ? 29.146 -15.507 30.219 1.000 28.757 259 MET B O 1
ATOM 11605 N N . ARG B 1 227 ? 29.998 -15.679 28.097 1.000 28.882 260 ARG B N 1
ATOM 11606 C CA . ARG B 1 227 ? 31.332 -15.066 28.335 1.000 27.144 260 ARG B CA 1
ATOM 11607 C C . ARG B 1 227 ? 31.340 -13.762 27.556 1.000 26.955 260 ARG B C 1
ATOM 11608 O O . ARG B 1 227 ? 30.689 -13.715 26.495 1.000 30.157 260 ARG B O 1
ATOM 11629 N N . ILE B 1 228 ? 32.019 -12.738 28.061 1.000 32.257 261 ILE B N 1
ATOM 11630 C CA . ILE B 1 228 ? 32.198 -11.474 27.290 1.000 29.433 261 ILE B CA 1
ATOM 11631 C C . ILE B 1 228 ? 33.521 -11.635 26.557 1.000 27.531 261 ILE B C 1
ATOM 11632 O O . ILE B 1 228 ? 34.553 -11.671 27.213 1.000 28.930 261 ILE B O 1
ATOM 11648 N N . ALA B 1 229 ? 33.482 -11.827 25.243 1.000 26.365 262 ALA B N 1
ATOM 11649 C CA . ALA B 1 229 ? 34.699 -11.978 24.412 1.000 32.686 262 ALA B CA 1
ATOM 11650 C C . ALA B 1 229 ? 35.356 -10.613 24.142 1.000 31.037 262 ALA B C 1
ATOM 11651 O O . ALA B 1 229 ? 36.584 -10.584 23.978 1.000 30.914 262 ALA B O 1
ATOM 11658 N N . MET B 1 230 ? 34.598 -9.510 24.084 1.000 25.569 263 MET B N 1
ATOM 11659 C CA . MET B 1 230 ? 35.187 -8.172 23.867 1.000 24.676 263 MET B CA 1
ATOM 11660 C C . MET B 1 230 ? 34.278 -7.077 24.443 1.000 27.294 263 MET B C 1
ATOM 11661 O O . MET B 1 230 ? 33.049 -7.190 24.326 1.000 23.972 263 MET B O 1
ATOM 11675 N N . SER B 1 231 ? 34.919 -6.078 25.063 1.000 28.707 264 SER B N 1
ATOM 11676 C CA . SER B 1 231 ? 34.281 -4.954 25.783 1.000 38.720 264 SER B CA 1
ATOM 11677 C C . SER B 1 231 ? 35.292 -3.818 25.896 1.000 37.120 264 SER B C 1
ATOM 11678 O O . SER B 1 231 ? 36.500 -4.116 25.938 1.000 29.074 264 SER B O 1
ATOM 11686 N N . PHE B 1 232 ? 34.798 -2.581 25.950 1.000 27.833 265 PHE B N 1
ATOM 11687 C CA . PHE B 1 232 ? 35.632 -1.356 26.047 1.000 38.790 265 PHE B CA 1
ATOM 11688 C C . PHE B 1 232 ? 35.164 -0.496 27.217 1.000 35.467 265 PHE B C 1
ATOM 11689 O O . PHE B 1 232 ? 35.756 0.598 27.437 1.000 30.166 265 PHE B O 1
ATOM 11706 N N . GLY B 1 233 ? 34.174 -0.993 27.956 1.000 33.871 266 GLY B N 1
ATOM 11707 C CA . GLY B 1 233 ? 33.684 -0.366 29.201 1.000 50.243 266 GLY B CA 1
ATOM 11708 C C . GLY B 1 233 ? 33.766 1.142 29.094 1.000 34.501 266 GLY B C 1
ATOM 11709 O O . GLY B 1 233 ? 33.106 1.662 28.175 1.000 31.601 266 GLY B O 1
ATOM 11713 N N . GLU B 1 234 ? 34.568 1.806 29.943 1.000 31.734 267 GLU B N 1
ATOM 11714 C CA . GLU B 1 234 ? 34.634 3.293 30.043 1.000 41.833 267 GLU B CA 1
ATOM 11715 C C . GLU B 1 234 ? 36.001 3.752 29.529 1.000 36.642 267 GLU B C 1
ATOM 11716 O O . GLU B 1 234 ? 36.588 4.700 30.132 1.000 31.767 267 GLU B O 1
ATOM 11728 N N . THR B 1 235 ? 36.490 3.127 28.451 1.000 31.779 268 THR B N 1
ATOM 11729 C CA . THR B 1 235 ? 37.789 3.484 27.839 1.000 40.421 268 THR B CA 1
ATOM 11730 C C . THR B 1 235 ? 37.840 5.009 27.668 1.000 27.109 268 THR B C 1
ATOM 11731 O O . THR B 1 235 ? 36.887 5.594 27.124 1.000 25.435 268 THR B O 1
ATOM 11742 N N . ASP B 1 236 ? 38.952 5.606 28.114 1.000 27.090 269 ASP B N 1
ATOM 11743 C CA . ASP B 1 236 ? 39.340 7.029 27.925 1.000 27.979 269 ASP B CA 1
ATOM 11744 C C . ASP B 1 236 ? 38.409 7.935 28.742 1.000 35.761 269 ASP B C 1
ATOM 11745 O O . ASP B 1 236 ? 38.522 9.164 28.546 1.000 38.620 269 ASP B O 1
ATOM 11754 N N . GLY B 1 237 ? 37.619 7.371 29.682 1.000 27.265 270 GLY B N 1
ATOM 11755 C CA . GLY B 1 237 ? 36.662 8.124 30.524 1.000 32.153 270 GLY B CA 1
ATOM 11756 C C . GLY B 1 237 ? 35.439 8.592 29.749 1.000 38.122 270 GLY B C 1
ATOM 11757 O O . GLY B 1 237 ? 34.704 9.497 30.247 1.000 31.785 270 GLY B O 1
ATOM 11761 N N . LEU B 1 238 ? 35.184 8.013 28.577 1.000 38.540 271 LEU B N 1
ATOM 11762 C CA . LEU B 1 238 ? 33.870 8.174 27.894 1.000 36.336 271 LEU B CA 1
ATOM 11763 C C . LEU B 1 238 ? 32.892 7.107 28.391 1.000 41.792 271 LEU B C 1
ATOM 11764 O O . LEU B 1 238 ? 33.268 5.976 28.704 1.000 28.465 271 LEU B O 1
ATOM 11780 N N . PRO B 1 239 ? 31.587 7.421 28.435 1.000 24.723 272 PRO B N 1
ATOM 11781 C CA . PRO B 1 239 ? 30.585 6.440 28.878 1.000 37.500 272 PRO B CA 1
ATOM 11782 C C . PRO B 1 239 ? 30.682 5.111 28.116 1.000 26.592 272 PRO B C 1
ATOM 11783 O O . PRO B 1 239 ? 31.104 5.098 27.009 1.000 23.627 272 PRO B O 1
ATOM 11794 N N . SER B 1 240 ? 30.193 4.010 28.705 1.000 24.914 273 SER B N 1
ATOM 11795 C CA . SER B 1 240 ? 30.165 2.682 28.040 1.000 31.361 273 SER B CA 1
ATOM 11796 C C . SER B 1 240 ? 29.203 2.759 26.849 1.000 22.294 273 SER B C 1
ATOM 11797 O O . SER B 1 240 ? 29.420 2.075 25.834 1.000 27.035 273 SER B O 1
ATOM 11805 N N . GLY B 1 241 ? 28.192 3.619 26.942 1.000 29.406 274 GLY B N 1
ATOM 11806 C CA . GLY B 1 241 ? 27.237 3.852 25.845 1.000 25.934 274 GLY B CA 1
ATOM 11807 C C . GLY B 1 241 ? 27.865 4.576 24.663 1.000 25.598 274 GLY B C 1
ATOM 11808 O O . GLY B 1 241 ? 27.218 4.590 23.585 1.000 25.840 274 GLY B O 1
ATOM 11812 N N . GLN B 1 242 ? 29.032 5.200 24.840 1.000 25.428 275 GLN B N 1
ATOM 11813 C CA . GLN B 1 242 ? 29.862 5.745 23.729 1.000 22.297 275 GLN B CA 1
ATOM 11814 C C . GLN B 1 242 ? 31.150 4.907 23.548 1.000 26.385 275 GLN B C 1
ATOM 11815 O O . GLN B 1 242 ? 32.200 5.471 23.221 1.000 24.362 275 GLN B O 1
ATOM 11829 N N . ASN B 1 243 ? 31.064 3.596 23.758 1.000 22.628 276 ASN B N 1
ATOM 11830 C CA . ASN B 1 243 ? 32.238 2.671 23.671 1.000 25.351 276 ASN B CA 1
ATOM 11831 C C . ASN B 1 243 ? 31.773 1.265 23.248 1.000 18.361 276 ASN B C 1
ATOM 11832 O O . ASN B 1 243 ? 32.423 0.242 23.615 1.000 32.141 276 ASN B O 1
ATOM 11843 N N . GLY B 1 244 ? 30.684 1.189 22.494 1.000 22.716 277 GLY B N 1
ATOM 11844 C CA . GLY B 1 244 ? 30.113 -0.077 22.035 1.000 24.626 277 GLY B CA 1
ATOM 11845 C C . GLY B 1 244 ? 31.092 -0.780 21.148 1.000 23.286 277 GLY B C 1
ATOM 11846 O O . GLY B 1 244 ? 31.914 -0.102 20.445 1.000 24.372 277 GLY B O 1
ATOM 11850 N N . VAL B 1 245 ? 31.009 -2.089 21.130 1.000 22.234 278 VAL B N 1
ATOM 11851 C CA . VAL B 1 245 ? 31.746 -2.935 20.156 1.000 21.685 278 VAL B CA 1
ATOM 11852 C C . VAL B 1 245 ? 30.776 -4.018 19.702 1.000 20.637 278 VAL B C 1
ATOM 11853 O O . VAL B 1 245 ? 30.102 -4.632 20.589 1.000 23.584 278 VAL B O 1
ATOM 11866 N N . GLY B 1 246 ? 30.644 -4.211 18.384 1.000 24.446 279 GLY B N 1
ATOM 11867 C CA . GLY B 1 246 ? 29.641 -5.199 17.922 1.000 29.957 279 GLY B CA 1
ATOM 11868 C C . GLY B 1 246 ? 29.783 -5.629 16.476 1.000 29.448 279 GLY B C 1
ATOM 11869 O O . GLY B 1 246 ? 30.797 -5.311 15.791 1.000 26.551 279 GLY B O 1
ATOM 11873 N N . ASP B 1 247 ? 28.721 -6.278 16.004 1.000 25.325 280 ASP B N 1
ATOM 11874 C CA . ASP B 1 247 ? 28.615 -6.888 14.655 1.000 25.461 280 ASP B CA 1
ATOM 11875 C C . ASP B 1 247 ? 29.704 -7.937 14.514 1.000 20.489 280 ASP B C 1
ATOM 11876 O O . ASP B 1 247 ? 30.360 -8.002 13.474 1.000 28.253 280 ASP B O 1
ATOM 11885 N N . PRO B 1 248 ? 29.867 -8.831 15.505 1.000 25.812 281 PRO B N 1
ATOM 11886 C CA . PRO B 1 248 ? 31.022 -9.730 15.498 1.000 23.509 281 PRO B CA 1
ATOM 11887 C C . PRO B 1 248 ? 31.089 -10.707 14.318 1.000 32.271 281 PRO B C 1
ATOM 11888 O O . PRO B 1 248 ? 30.073 -11.118 13.773 1.000 25.480 281 PRO B O 1
ATOM 11899 N N . SER B 1 249 ? 32.309 -11.105 14.002 1.000 24.775 282 SER B N 1
ATOM 11900 C CA . SER B 1 249 ? 32.569 -12.207 13.050 1.000 25.771 282 SER B CA 1
ATOM 11901 C C . SER B 1 249 ? 33.605 -13.091 13.733 1.000 26.764 282 SER B C 1
ATOM 11902 O O . SER B 1 249 ? 34.592 -12.550 14.314 1.000 24.605 282 SER B O 1
ATOM 11910 N N . ILE B 1 250 ? 33.329 -14.391 13.728 1.000 21.168 283 ILE B N 1
ATOM 11911 C CA . ILE B 1 250 ? 34.166 -15.422 14.394 1.000 24.683 283 ILE B CA 1
ATOM 11912 C C . ILE B 1 250 ? 34.709 -16.375 13.329 1.000 26.554 283 ILE B C 1
ATOM 11913 O O . ILE B 1 250 ? 33.977 -16.697 12.413 1.000 28.802 283 ILE B O 1
ATOM 11929 N N . LEU B 1 251 ? 35.954 -16.836 13.469 1.000 33.518 284 LEU B N 1
ATOM 11930 C CA . LEU B 1 251 ? 36.454 -17.978 12.662 1.000 26.741 284 LEU B CA 1
ATOM 11931 C C . LEU B 1 251 ? 37.348 -18.876 13.515 1.000 37.413 284 LEU B C 1
ATOM 11932 O O . LEU B 1 251 ? 37.930 -18.402 14.502 1.000 27.253 284 LEU B O 1
ATOM 11948 N N . VAL B 1 252 ? 37.445 -20.131 13.103 1.000 30.716 285 VAL B N 1
ATOM 11949 C CA . VAL B 1 252 ? 38.374 -21.111 13.724 1.000 28.090 285 VAL B CA 1
ATOM 11950 C C . VAL B 1 252 ? 39.531 -21.241 12.741 1.000 48.149 285 VAL B C 1
ATOM 11951 O O . VAL B 1 252 ? 39.247 -21.482 11.563 1.000 37.293 285 VAL B O 1
ATOM 11964 N N . ASP B 1 253 ? 40.759 -20.973 13.213 1.000 35.709 286 ASP B N 1
ATOM 11965 C CA . ASP B 1 253 ? 42.009 -21.278 12.489 1.000 40.382 286 ASP B CA 1
ATOM 11966 C C . ASP B 1 253 ? 42.138 -22.806 12.507 1.000 41.995 286 ASP B C 1
ATOM 11967 O O . ASP B 1 253 ? 42.603 -23.324 13.531 1.000 35.081 286 ASP B O 1
ATOM 11976 N N . GLU B 1 254 ? 41.721 -23.489 11.432 1.000 36.227 287 GLU B N 1
ATOM 11977 C CA . GLU B 1 254 ? 41.556 -24.967 11.431 1.000 37.819 287 GLU B CA 1
ATOM 11978 C C . GLU B 1 254 ? 42.925 -25.644 11.566 1.000 41.830 287 GLU B C 1
ATOM 11979 O O . GLU B 1 254 ? 42.936 -26.828 11.905 1.000 37.616 287 GLU B O 1
ATOM 11991 N N . ARG B 1 255 ? 44.033 -24.932 11.335 1.000 36.032 288 ARG B N 1
ATOM 11992 C CA . ARG B 1 255 ? 45.391 -25.534 11.454 1.000 59.408 288 ARG B CA 1
ATOM 11993 C C . ARG B 1 255 ? 45.806 -25.623 12.926 1.000 66.416 288 ARG B C 1
ATOM 11994 O O . ARG B 1 255 ? 46.569 -26.532 13.250 1.000 42.343 288 ARG B O 1
ATOM 12015 N N . THR B 1 256 ? 45.377 -24.686 13.773 1.000 37.688 289 THR B N 1
ATOM 12016 C CA . THR B 1 256 ? 45.896 -24.541 15.163 1.000 46.917 289 THR B CA 1
ATOM 12017 C C . THR B 1 256 ? 44.766 -24.691 16.190 1.000 52.924 289 THR B C 1
ATOM 12018 O O . THR B 1 256 ? 45.072 -24.900 17.363 1.000 34.456 289 THR B O 1
ATOM 12029 N N . ASN B 1 257 ? 43.511 -24.610 15.754 1.000 36.519 290 ASN B N 1
ATOM 12030 C CA . ASN B 1 257 ? 42.297 -24.501 16.617 1.000 38.112 290 ASN B CA 1
ATOM 12031 C C . ASN B 1 257 ? 42.273 -23.185 17.402 1.000 33.981 290 ASN B C 1
ATOM 12032 O O . ASN B 1 257 ? 41.411 -23.066 18.272 1.000 34.886 290 ASN B O 1
ATOM 12043 N N . THR B 1 258 ? 43.161 -22.226 17.105 1.000 33.606 291 THR B N 1
ATOM 12044 C CA . THR B 1 258 ? 43.022 -20.834 17.611 1.000 30.337 291 THR B CA 1
ATOM 12045 C C . THR B 1 258 ? 41.715 -20.250 17.068 1.000 38.144 291 THR B C 1
ATOM 12046 O O . THR B 1 258 ? 41.436 -20.397 15.870 1.000 38.058 291 THR B O 1
ATOM 12057 N N . VAL B 1 259 ? 40.939 -19.593 17.919 1.000 28.521 292 VAL B N 1
ATOM 12058 C CA . VAL B 1 259 ? 39.646 -18.993 17.504 1.000 24.347 292 VAL B CA 1
ATOM 12059 C C . VAL B 1 259 ? 39.795 -17.465 17.522 1.000 46.622 292 VAL B C 1
ATOM 12060 O O . VAL B 1 259 ? 40.367 -16.939 18.487 1.000 36.749 292 VAL B O 1
ATOM 12073 N N . TRP B 1 260 ? 39.272 -16.796 16.488 1.000 29.953 293 TRP B N 1
ATOM 12074 C CA . TRP B 1 260 ? 39.430 -15.345 16.234 1.000 43.912 293 TRP B CA 1
ATOM 12075 C C . TRP B 1 260 ? 38.055 -14.676 16.176 1.000 30.438 293 TRP B C 1
ATOM 12076 O O . TRP B 1 260 ? 37.142 -15.208 15.532 1.000 30.827 293 TRP B O 1
ATOM 12097 N N . VAL B 1 261 ? 37.911 -13.581 16.901 1.000 22.858 294 VAL B N 1
ATOM 12098 C CA . VAL B 1 261 ? 36.686 -12.736 16.870 1.000 20.737 294 VAL B CA 1
ATOM 12099 C C . VAL B 1 261 ? 37.127 -11.321 16.504 1.000 30.001 294 VAL B C 1
ATOM 12100 O O . VAL B 1 261 ? 37.991 -10.758 17.206 1.000 24.841 294 VAL B O 1
ATOM 12113 N N . VAL B 1 262 ? 36.558 -10.802 15.410 1.000 28.768 295 VAL B N 1
ATOM 12114 C CA . VAL B 1 262 ? 36.748 -9.413 14.945 1.000 30.802 295 VAL B CA 1
ATOM 12115 C C . VAL B 1 262 ? 35.420 -8.642 15.087 1.000 22.650 295 VAL B C 1
ATOM 12116 O O . VAL B 1 262 ? 34.315 -9.238 14.900 1.000 23.465 295 VAL B O 1
ATOM 12129 N N . ALA B 1 263 ? 35.519 -7.373 15.441 1.000 26.013 296 ALA B N 1
ATOM 12130 C CA . ALA B 1 263 ? 34.327 -6.529 15.714 1.000 22.308 296 ALA B CA 1
ATOM 12131 C C . ALA B 1 263 ? 34.654 -5.041 15.596 1.000 29.927 296 ALA B C 1
ATOM 12132 O O . ALA B 1 263 ? 35.837 -4.656 15.588 1.000 31.565 296 ALA B O 1
ATOM 12139 N N . ALA B 1 264 ? 33.610 -4.213 15.559 1.000 26.785 297 ALA B N 1
ATOM 12140 C CA . ALA B 1 264 ? 33.758 -2.772 15.332 1.000 30.625 297 ALA B CA 1
ATOM 12141 C C . ALA B 1 264 ? 33.501 -2.066 16.661 1.000 23.936 297 ALA B C 1
ATOM 12142 O O . ALA B 1 264 ? 32.383 -2.215 17.249 1.000 23.933 297 ALA B O 1
ATOM 12149 N N . TRP B 1 265 ? 34.541 -1.377 17.124 1.000 23.776 298 TRP B N 1
ATOM 12150 C CA . TRP B 1 265 ? 34.505 -0.545 18.346 1.000 30.003 298 TRP B CA 1
ATOM 12151 C C . TRP B 1 265 ? 34.268 0.891 17.893 1.000 24.709 298 TRP B C 1
ATOM 12152 O O . TRP B 1 265 ? 35.071 1.442 17.106 1.000 27.418 298 TRP B O 1
ATOM 12173 N N . THR B 1 266 ? 33.202 1.480 18.390 1.000 24.541 299 THR B N 1
ATOM 12174 C CA . THR B 1 266 ? 32.797 2.868 18.129 1.000 29.902 299 THR B CA 1
ATOM 12175 C C . THR B 1 266 ? 33.004 3.601 19.438 1.000 36.239 299 THR B C 1
ATOM 12176 O O . THR B 1 266 ? 32.539 3.076 20.445 1.000 28.577 299 THR B O 1
ATOM 12187 N N . HIS B 1 267 ? 33.779 4.682 19.372 1.000 27.218 300 HIS B N 1
ATOM 12188 C CA . HIS B 1 267 ? 34.232 5.533 20.479 1.000 31.525 300 HIS B CA 1
ATOM 12189 C C . HIS B 1 267 ? 33.744 6.964 20.244 1.000 25.217 300 HIS B C 1
ATOM 12190 O O . HIS B 1 267 ? 34.205 7.601 19.276 1.000 28.313 300 HIS B O 1
ATOM 12205 N N . GLY B 1 268 ? 32.884 7.460 21.134 1.000 30.825 301 GLY B N 1
ATOM 12206 C CA . GLY B 1 268 ? 32.221 8.775 21.010 1.000 33.159 301 GLY B CA 1
ATOM 12207 C C . GLY B 1 268 ? 30.915 8.627 20.251 1.000 27.299 301 GLY B C 1
ATOM 12208 O O . GLY B 1 268 ? 30.128 7.716 20.597 1.000 22.870 301 GLY B O 1
ATOM 12212 N N . MET B 1 269 ? 30.669 9.498 19.264 1.000 30.418 302 MET B N 1
ATOM 12213 C CA . MET B 1 269 ? 29.545 9.422 18.286 1.000 37.679 302 MET B CA 1
ATOM 12214 C C . MET B 1 269 ? 28.184 9.649 18.956 1.000 31.631 302 MET B C 1
ATOM 12215 O O . MET B 1 269 ? 27.158 9.265 18.346 1.000 29.268 302 MET B O 1
ATOM 12229 N N . GLY B 1 270 ? 28.139 10.213 20.169 1.000 29.876 303 GLY B N 1
ATOM 12230 C CA . GLY B 1 270 ? 26.871 10.499 20.868 1.000 22.222 303 GLY B CA 1
ATOM 12231 C C . GLY B 1 270 ? 26.040 9.239 21.028 1.000 33.244 303 GLY B C 1
ATOM 12232 O O . GLY B 1 270 ? 26.607 8.190 21.398 1.000 23.550 303 GLY B O 1
ATOM 12236 N N . ASN B 1 271 ? 24.749 9.330 20.737 1.000 20.256 304 ASN B N 1
ATOM 12237 C CA . ASN B 1 271 ? 23.795 8.177 20.843 1.000 22.943 304 ASN B CA 1
ATOM 12238 C C . ASN B 1 271 ? 23.122 7.951 19.468 1.000 24.924 304 ASN B C 1
ATOM 12239 O O . ASN B 1 271 ? 21.955 7.593 19.415 1.000 34.616 304 ASN B O 1
ATOM 12250 N N . ALA B 1 272 ? 23.921 8.046 18.412 1.000 31.732 305 ALA B N 1
ATOM 12251 C CA . ALA B 1 272 ? 23.517 8.066 17.001 1.000 17.802 305 ALA B CA 1
ATOM 12252 C C . ALA B 1 272 ? 24.189 6.891 16.312 1.000 21.730 305 ALA B C 1
ATOM 12253 O O . ALA B 1 272 ? 25.094 6.270 16.899 1.000 26.432 305 ALA B O 1
ATOM 12260 N N . ARG B 1 273 ? 23.722 6.558 15.108 1.000 22.836 306 ARG B N 1
ATOM 12261 C CA . ARG B 1 273 ? 24.149 5.324 14.403 1.000 22.958 306 ARG B CA 1
ATOM 12262 C C . ARG B 1 273 ? 25.532 5.554 13.815 1.000 29.954 306 ARG B C 1
ATOM 12263 O O . ARG B 1 273 ? 25.743 6.537 13.118 1.000 26.839 306 ARG B O 1
ATOM 12284 N N . ALA B 1 274 ? 26.415 4.597 14.041 1.000 24.338 307 ALA B N 1
ATOM 12285 C CA . ALA B 1 274 ? 27.764 4.522 13.459 1.000 28.100 307 ALA B CA 1
ATOM 12286 C C . ALA B 1 274 ? 27.680 4.539 11.936 1.000 25.835 307 ALA B C 1
ATOM 12287 O O . ALA B 1 274 ? 28.474 5.232 11.293 1.000 25.860 307 ALA B O 1
ATOM 12294 N N . TRP B 1 275 ? 26.727 3.815 11.359 1.000 29.726 308 TRP B N 1
ATOM 12295 C CA . TRP B 1 275 ? 26.607 3.730 9.881 1.000 28.061 308 TRP B CA 1
ATOM 12296 C C . TRP B 1 275 ? 26.669 5.113 9.232 1.000 21.768 308 TRP B C 1
ATOM 12297 O O . TRP B 1 275 ? 27.265 5.223 8.166 1.000 28.547 308 TRP B O 1
ATOM 12318 N N . THR B 1 276 ? 26.028 6.137 9.821 1.000 33.004 309 THR B N 1
ATOM 12319 C CA . THR B 1 276 ? 25.999 7.499 9.225 1.000 33.118 309 THR B CA 1
ATOM 12320 C C . THR B 1 276 ? 26.984 8.415 9.957 1.000 34.794 309 THR B C 1
ATOM 12321 O O . THR B 1 276 ? 27.266 9.474 9.433 1.000 31.482 309 THR B O 1
ATOM 12332 N N . ASN B 1 277 ? 27.499 8.043 11.136 1.000 32.857 310 ASN B N 1
ATOM 12333 C CA . ASN B 1 277 ? 28.290 8.997 11.963 1.000 33.657 310 ASN B CA 1
ATOM 12334 C C . ASN B 1 277 ? 29.774 8.656 12.021 1.000 28.873 310 ASN B C 1
ATOM 12335 O O . ASN B 1 277 ? 30.566 9.567 12.366 1.000 32.217 310 ASN B O 1
ATOM 12346 N N . SER B 1 278 ? 30.185 7.428 11.677 1.000 31.207 311 SER B N 1
ATOM 12347 C CA . SER B 1 278 ? 31.623 7.140 11.551 1.000 24.257 311 SER B CA 1
ATOM 12348 C C . SER B 1 278 ? 32.179 8.002 10.407 1.000 39.657 311 SER B C 1
ATOM 12349 O O . SER B 1 278 ? 31.540 8.044 9.336 1.000 29.609 311 SER B O 1
ATOM 12357 N N . MET B 1 279 ? 33.311 8.666 10.621 1.000 29.548 312 MET B N 1
ATOM 12358 C CA . MET B 1 279 ? 33.885 9.641 9.662 1.000 24.831 312 MET B CA 1
ATOM 12359 C C . MET B 1 279 ? 35.284 9.183 9.220 1.000 28.249 312 MET B C 1
ATOM 12360 O O . MET B 1 279 ? 35.889 8.266 9.776 1.000 33.243 312 MET B O 1
ATOM 12374 N N . PRO B 1 280 ? 35.842 9.785 8.151 1.000 35.447 313 PRO B N 1
ATOM 12375 C CA . PRO B 1 280 ? 37.208 9.458 7.724 1.000 42.741 313 PRO B CA 1
ATOM 12376 C C . PRO B 1 280 ? 38.240 9.732 8.830 1.000 34.172 313 PRO B C 1
ATOM 12377 O O . PRO B 1 280 ? 37.929 10.497 9.719 1.000 37.412 313 PRO B O 1
ATOM 12388 N N . GLY B 1 281 ? 39.410 9.085 8.761 1.000 38.254 314 GLY B N 1
ATOM 12389 C CA . GLY B 1 281 ? 40.508 9.193 9.749 1.000 46.346 314 GLY B CA 1
ATOM 12390 C C . GLY B 1 281 ? 40.964 7.815 10.208 1.000 39.151 314 GLY B C 1
ATOM 12391 O O . GLY B 1 281 ? 40.652 6.844 9.503 1.000 30.326 314 GLY B O 1
ATOM 12395 N N . MET B 1 282 ? 41.684 7.704 11.336 1.000 34.496 315 MET B N 1
ATOM 12396 C CA . MET B 1 282 ? 42.275 6.402 11.786 1.000 36.990 315 MET B CA 1
ATOM 12397 C C . MET B 1 282 ? 42.158 6.202 13.305 1.000 31.998 315 MET B C 1
ATOM 12398 O O . MET B 1 282 ? 42.141 5.039 13.751 1.000 38.957 315 MET B O 1
ATOM 12412 N N . THR B 1 283 ? 42.039 7.286 14.077 1.000 30.658 316 THR B N 1
ATOM 12413 C CA . THR B 1 283 ? 42.050 7.242 15.556 1.000 39.962 316 THR B CA 1
ATOM 12414 C C . THR B 1 283 ? 40.662 6.867 16.061 1.000 31.777 316 THR B C 1
ATOM 12415 O O . THR B 1 283 ? 39.628 7.124 15.417 1.000 33.486 316 THR B O 1
ATOM 12426 N N . PRO B 1 284 ? 40.589 6.260 17.265 1.000 34.833 317 PRO B N 1
ATOM 12427 C CA . PRO B 1 284 ? 39.292 5.966 17.858 1.000 38.930 317 PRO B CA 1
ATOM 12428 C C . PRO B 1 284 ? 38.380 7.206 17.965 1.000 38.345 317 PRO B C 1
ATOM 12429 O O . PRO B 1 284 ? 37.176 6.998 17.853 1.000 30.734 317 PRO B O 1
ATOM 12440 N N . ASP B 1 285 ? 38.920 8.424 18.114 1.000 30.054 318 ASP B N 1
ATOM 12441 C CA . ASP B 1 285 ? 38.070 9.649 18.238 1.000 41.041 318 ASP B CA 1
ATOM 12442 C C . ASP B 1 285 ? 37.435 9.961 16.868 1.000 26.869 318 ASP B C 1
ATOM 12443 O O . ASP B 1 285 ? 36.433 10.686 16.851 1.000 33.187 318 ASP B O 1
ATOM 12452 N N . GLU B 1 286 ? 38.031 9.478 15.771 1.000 32.006 319 GLU B N 1
ATOM 12453 C CA . GLU B 1 286 ? 37.725 9.910 14.376 1.000 29.859 319 GLU B CA 1
ATOM 12454 C C . GLU B 1 286 ? 36.751 8.930 13.715 1.000 33.140 319 GLU B C 1
ATOM 12455 O O . GLU B 1 286 ? 35.823 9.388 13.056 1.000 34.605 319 GLU B O 1
ATOM 12467 N N . THR B 1 287 ? 37.033 7.633 13.853 1.000 25.498 320 THR B N 1
ATOM 12468 C CA . THR B 1 287 ? 36.386 6.547 13.090 1.000 32.074 320 THR B CA 1
ATOM 12469 C C . THR B 1 287 ? 36.284 5.275 13.938 1.000 29.033 320 THR B C 1
ATOM 12470 O O . THR B 1 287 ? 37.100 5.058 14.850 1.000 27.556 320 THR B O 1
ATOM 12481 N N . ALA B 1 288 ? 35.397 4.395 13.527 1.000 27.908 321 ALA B N 1
ATOM 12482 C CA . ALA B 1 288 ? 35.239 3.037 14.093 1.000 37.464 321 ALA B CA 1
ATOM 12483 C C . ALA B 1 288 ? 36.546 2.259 13.916 1.000 39.444 321 ALA B C 1
ATOM 12484 O O . ALA B 1 288 ? 37.218 2.410 12.892 1.000 27.537 321 ALA B O 1
ATOM 12491 N N . GLN B 1 289 ? 36.880 1.469 14.934 1.000 30.814 322 GLN B N 1
ATOM 12492 C CA . GLN B 1 289 ? 38.133 0.663 15.040 1.000 30.736 322 GLN B CA 1
ATOM 12493 C C . GLN B 1 289 ? 37.821 -0.812 14.750 1.000 24.866 322 GLN B C 1
ATOM 12494 O O . GLN B 1 289 ? 36.794 -1.322 15.227 1.000 26.502 322 GLN B O 1
ATOM 12508 N N . LEU B 1 290 ? 38.730 -1.466 14.036 1.000 29.122 323 LEU B N 1
ATOM 12509 C CA . LEU B 1 290 ? 38.674 -2.903 13.749 1.000 28.079 323 LEU B CA 1
ATOM 12510 C C . LEU B 1 290 ? 39.534 -3.602 14.810 1.000 28.312 323 LEU B C 1
ATOM 12511 O O . LEU B 1 290 ? 40.719 -3.308 14.935 1.000 29.932 323 LEU B O 1
ATOM 12527 N N . MET B 1 291 ? 38.898 -4.414 15.640 1.000 26.625 324 MET B N 1
ATOM 12528 C CA . MET B 1 291 ? 39.475 -4.957 16.901 1.000 27.742 324 MET B CA 1
ATOM 12529 C C . MET B 1 291 ? 39.356 -6.477 16.865 1.000 31.101 324 MET B C 1
ATOM 12530 O O . MET B 1 291 ? 38.299 -6.979 16.452 1.000 27.553 324 MET B O 1
ATOM 12544 N N . MET B 1 292 ? 40.386 -7.199 17.320 1.000 28.835 325 MET B N 1
ATOM 12545 C CA . MET B 1 292 ? 40.325 -8.678 17.334 1.000 32.981 325 MET B CA 1
ATOM 12546 C C . MET B 1 292 ? 40.767 -9.198 18.696 1.000 41.563 325 MET B C 1
ATOM 12547 O O . MET B 1 292 ? 41.667 -8.611 19.325 1.000 29.068 325 MET B O 1
ATOM 12561 N N . VAL B 1 293 ? 40.103 -10.269 19.122 1.000 30.175 326 VAL B N 1
ATOM 12562 C CA . VAL B 1 293 ? 40.521 -11.117 20.265 1.000 42.051 326 VAL B CA 1
ATOM 12563 C C . VAL B 1 293 ? 40.699 -12.547 19.758 1.000 35.771 326 VAL B C 1
ATOM 12564 O O . VAL B 1 293 ? 40.196 -12.858 18.662 1.000 29.499 326 VAL B O 1
ATOM 12577 N N . LYS B 1 294 ? 41.400 -13.368 20.542 1.000 34.510 327 LYS B N 1
ATOM 12578 C CA . LYS B 1 294 ? 41.677 -14.771 20.180 1.000 37.852 327 LYS B CA 1
ATOM 12579 C C . LYS B 1 294 ? 41.533 -15.654 21.428 1.000 36.074 327 LYS B C 1
ATOM 12580 O O . LYS B 1 294 ? 41.715 -15.172 22.546 1.000 31.096 327 LYS B O 1
ATOM 12599 N N . SER B 1 295 ? 41.148 -16.908 21.216 1.000 29.796 328 SER B N 1
ATOM 12600 C CA . SER B 1 295 ? 41.111 -17.967 22.249 1.000 29.656 328 SER B CA 1
ATOM 12601 C C . SER B 1 295 ? 41.979 -19.137 21.776 1.000 31.678 328 SER B C 1
ATOM 12602 O O . SER B 1 295 ? 41.732 -19.631 20.673 1.000 31.756 328 SER B O 1
ATOM 12610 N N . THR B 1 296 ? 42.961 -19.522 22.588 1.000 37.666 329 THR B N 1
ATOM 12611 C CA . THR B 1 296 ? 43.841 -20.675 22.344 1.000 33.720 329 THR B CA 1
ATOM 12612 C C . THR B 1 296 ? 43.357 -21.842 23.212 1.000 40.028 329 THR B C 1
ATOM 12613 O O . THR B 1 296 ? 43.990 -22.900 23.125 1.000 40.193 329 THR B O 1
ATOM 12624 N N . ASP B 1 297 ? 42.266 -21.673 23.973 1.000 33.247 330 ASP B N 1
ATOM 12625 C CA . ASP B 1 297 ? 41.787 -22.744 24.887 1.000 37.571 330 ASP B CA 1
ATOM 12626 C C . ASP B 1 297 ? 40.374 -23.194 24.492 1.000 28.805 330 ASP B C 1
ATOM 12627 O O . ASP B 1 297 ? 39.569 -23.474 25.424 1.000 37.351 330 ASP B O 1
ATOM 12636 N N . ASP B 1 298 ? 40.066 -23.237 23.185 1.000 30.617 331 ASP B N 1
ATOM 12637 C CA . ASP B 1 298 ? 38.778 -23.719 22.571 1.000 31.001 331 ASP B CA 1
ATOM 12638 C C . ASP B 1 298 ? 37.564 -22.838 22.928 1.000 38.906 331 ASP B C 1
ATOM 12639 O O . ASP B 1 298 ? 36.334 -23.289 22.827 1.000 31.809 331 ASP B O 1
ATOM 12648 N N . GLY B 1 299 ? 37.860 -21.593 23.289 1.000 32.969 332 GLY B N 1
ATOM 12649 C CA . GLY B 1 299 ? 36.819 -20.571 23.470 1.000 28.564 332 GLY B CA 1
ATOM 12650 C C . GLY B 1 299 ? 36.446 -20.363 24.918 1.000 37.122 332 GLY B C 1
ATOM 12651 O O . GLY B 1 299 ? 35.459 -19.643 25.155 1.000 38.686 332 GLY B O 1
ATOM 12655 N N . ARG B 1 300 ? 37.239 -20.870 25.877 1.000 34.320 333 ARG B N 1
ATOM 12656 C CA . ARG B 1 300 ? 36.962 -20.642 27.325 1.000 45.494 333 ARG B CA 1
ATOM 12657 C C . ARG B 1 300 ? 37.359 -19.204 27.701 1.000 34.477 333 ARG B C 1
ATOM 12658 O O . ARG B 1 300 ? 36.600 -18.563 28.477 1.000 40.881 333 ARG B O 1
ATOM 12679 N N . THR B 1 301 ? 38.525 -18.747 27.234 1.000 34.764 334 THR B N 1
ATOM 12680 C CA . THR B 1 301 ? 39.123 -17.460 27.656 1.000 38.664 334 THR B CA 1
ATOM 12681 C C . THR B 1 301 ? 39.623 -16.721 26.421 1.000 50.818 334 THR B C 1
ATOM 12682 O O . THR B 1 301 ? 40.030 -17.349 25.436 1.000 33.140 334 THR B O 1
ATOM 12693 N N . TRP B 1 302 ? 39.580 -15.403 26.507 1.000 31.988 335 TRP B N 1
ATOM 12694 C CA . TRP B 1 302 ? 39.721 -14.477 25.359 1.000 31.461 335 TRP B CA 1
ATOM 12695 C C . TRP B 1 302 ? 40.813 -13.473 25.673 1.000 33.250 335 TRP B C 1
ATOM 12696 O O . TRP B 1 302 ? 40.828 -12.956 26.810 1.000 36.488 335 TRP B O 1
ATOM 12717 N N . SER B 1 303 ? 41.647 -13.181 24.686 1.000 29.667 336 SER B N 1
ATOM 12718 C CA . SER B 1 303 ? 42.791 -12.250 24.845 1.000 38.686 336 SER B CA 1
ATOM 12719 C C . SER B 1 303 ? 42.268 -10.828 25.019 1.000 33.091 336 SER B C 1
ATOM 12720 O O . SER B 1 303 ? 41.117 -10.572 24.683 1.000 32.205 336 SER B O 1
ATOM 12728 N N . GLU B 1 304 ? 43.127 -9.922 25.463 1.000 35.526 337 GLU B N 1
ATOM 12729 C CA . GLU B 1 304 ? 42.890 -8.478 25.307 1.000 30.607 337 GLU B CA 1
ATOM 12730 C C . GLU B 1 304 ? 42.747 -8.203 23.811 1.000 28.044 337 GLU B C 1
ATOM 12731 O O . GLU B 1 304 ? 43.278 -8.965 22.973 1.000 38.158 337 GLU B O 1
ATOM 12743 N N . SER B 1 305 ? 41.982 -7.176 23.452 1.000 28.388 338 SER B N 1
ATOM 12744 C CA . SER B 1 305 ? 41.752 -6.859 22.031 1.000 31.712 338 SER B CA 1
ATOM 12745 C C . SER B 1 305 ? 43.024 -6.223 21.469 1.000 42.077 338 SER B C 1
ATOM 12746 O O . SER B 1 305 ? 43.800 -5.524 22.233 1.000 34.056 338 SER B O 1
ATOM 12754 N N . THR B 1 306 ? 43.301 -6.534 20.203 1.000 37.818 339 THR B N 1
ATOM 12755 C CA . THR B 1 306 ? 44.352 -5.854 19.406 1.000 34.522 339 THR B CA 1
ATOM 12756 C C . THR B 1 306 ? 43.637 -5.016 18.339 1.000 32.750 339 THR B C 1
ATOM 12757 O O . THR B 1 306 ? 42.575 -5.470 17.823 1.000 28.450 339 THR B O 1
ATOM 12768 N N . ASN B 1 307 ? 44.202 -3.858 18.019 1.000 32.841 340 ASN B N 1
ATOM 12769 C CA . ASN B 1 307 ? 43.632 -2.870 17.066 1.000 29.805 340 ASN B CA 1
ATOM 12770 C C . ASN B 1 307 ? 44.288 -3.071 15.702 1.000 34.957 340 ASN B C 1
ATOM 12771 O O . ASN B 1 307 ? 45.472 -2.708 15.580 1.000 35.283 340 ASN B O 1
ATOM 12782 N N . ILE B 1 308 ? 43.562 -3.590 14.709 1.000 30.965 341 ILE B N 1
ATOM 12783 C CA . ILE B 1 308 ? 44.147 -3.902 13.367 1.000 42.109 341 ILE B CA 1
ATOM 12784 C C . ILE B 1 308 ? 43.765 -2.811 12.361 1.000 28.311 341 ILE B C 1
ATOM 12785 O O . ILE B 1 308 ? 44.194 -2.903 11.198 1.000 34.536 341 ILE B O 1
ATOM 12801 N N . THR B 1 309 ? 43.054 -1.777 12.817 1.000 36.515 342 THR B N 1
ATOM 12802 C CA . THR B 1 309 ? 42.588 -0.643 11.980 1.000 29.375 342 THR B CA 1
ATOM 12803 C C . THR B 1 309 ? 43.740 -0.148 11.079 1.000 37.363 342 THR B C 1
ATOM 12804 O O . THR B 1 309 ? 43.563 -0.108 9.862 1.000 41.338 342 THR B O 1
ATOM 12815 N N . SER B 1 310 ? 44.885 0.207 11.655 1.000 32.593 343 SER B N 1
ATOM 12816 C CA . SER B 1 310 ? 46.035 0.819 10.931 1.000 40.309 343 SER B CA 1
ATOM 12817 C C . SER B 1 310 ? 46.575 -0.132 9.847 1.000 57.634 343 SER B C 1
ATOM 12818 O O . SER B 1 310 ? 47.181 0.339 8.886 1.000 41.400 343 SER B O 1
ATOM 12826 N N . GLN B 1 311 ? 46.395 -1.437 9.985 1.000 32.538 344 GLN B N 1
ATOM 12827 C CA . GLN B 1 311 ? 46.925 -2.388 8.979 1.000 44.851 344 GLN B CA 1
ATOM 12828 C C . GLN B 1 311 ? 46.077 -2.391 7.704 1.000 41.212 344 GLN B C 1
ATOM 12829 O O . GLN B 1 311 ? 46.644 -2.783 6.682 1.000 33.358 344 GLN B O 1
ATOM 12843 N N . VAL B 1 312 ? 44.776 -2.086 7.746 1.000 32.013 345 VAL B N 1
ATOM 12844 C CA . VAL B 1 312 ? 43.847 -2.440 6.619 1.000 33.221 345 VAL B CA 1
ATOM 12845 C C . VAL B 1 312 ? 42.921 -1.272 6.252 1.000 35.753 345 VAL B C 1
ATOM 12846 O O . VAL B 1 312 ? 42.415 -1.291 5.148 1.000 32.916 345 VAL B O 1
ATOM 12859 N N . LYS B 1 313 ? 42.677 -0.309 7.141 1.000 38.673 346 LYS B N 1
ATOM 12860 C CA . LYS B 1 313 ? 41.736 0.802 6.838 1.000 33.643 346 LYS B CA 1
ATOM 12861 C C . LYS B 1 313 ? 42.431 1.887 5.995 1.000 65.610 346 LYS B C 1
ATOM 12862 O O . LYS B 1 313 ? 43.447 2.474 6.420 1.000 33.034 346 LYS B O 1
ATOM 12881 N N . ASP B 1 314 ? 41.839 2.213 4.857 1.000 37.222 347 ASP B N 1
ATOM 12882 C CA . ASP B 1 314 ? 42.175 3.435 4.094 1.000 33.540 347 ASP B CA 1
ATOM 12883 C C . ASP B 1 314 ? 41.677 4.636 4.908 1.000 41.543 347 ASP B C 1
ATOM 12884 O O . ASP B 1 314 ? 40.528 4.666 5.359 1.000 32.470 347 ASP B O 1
ATOM 12893 N N . PRO B 1 315 ? 42.532 5.649 5.167 1.000 38.596 348 PRO B N 1
ATOM 12894 C CA . PRO B 1 315 ? 42.114 6.797 5.978 1.000 48.304 348 PRO B CA 1
ATOM 12895 C C . PRO B 1 315 ? 40.889 7.539 5.411 1.000 36.993 348 PRO B C 1
ATOM 12896 O O . PRO B 1 315 ? 40.102 8.120 6.176 1.000 35.608 348 PRO B O 1
ATOM 12907 N N . SER B 1 316 ? 40.714 7.509 4.091 1.000 39.526 349 SER B N 1
ATOM 12908 C CA . SER B 1 316 ? 39.582 8.212 3.412 1.000 32.175 349 SER B CA 1
ATOM 12909 C C . SER B 1 316 ? 38.253 7.467 3.623 1.000 28.855 349 SER B C 1
ATOM 12910 O O . SER B 1 316 ? 37.189 8.107 3.476 1.000 41.869 349 SER B O 1
ATOM 12918 N N . TRP B 1 317 ? 38.259 6.185 3.946 1.000 31.664 350 TRP B N 1
ATOM 12919 C CA . TRP B 1 317 ? 36.966 5.476 4.210 1.000 37.008 350 TRP B CA 1
ATOM 12920 C C . TRP B 1 317 ? 36.289 6.081 5.445 1.000 40.812 350 TRP B C 1
ATOM 12921 O O . TRP B 1 317 ? 36.986 6.443 6.406 1.000 38.238 350 TRP B O 1
ATOM 12942 N N . CYS B 1 318 ? 34.972 6.182 5.424 1.000 30.602 351 CYS B N 1
ATOM 12943 C CA . CYS B 1 318 ? 34.175 6.697 6.564 1.000 29.313 351 CYS B CA 1
ATOM 12944 C C . CYS B 1 318 ? 34.102 5.633 7.671 1.000 30.728 351 CYS B C 1
ATOM 12945 O O . CYS B 1 318 ? 33.887 6.020 8.850 1.000 28.354 351 CYS B O 1
ATOM 12953 N N . PHE B 1 319 ? 34.204 4.354 7.289 1.000 29.719 352 PHE B N 1
ATOM 12954 C CA . PHE B 1 319 ? 33.832 3.174 8.120 1.000 30.192 352 PHE B CA 1
ATOM 12955 C C . PHE B 1 319 ? 34.404 1.926 7.454 1.000 26.478 352 PHE B C 1
ATOM 12956 O O . PHE B 1 319 ? 34.062 1.684 6.298 1.000 31.168 352 PHE B O 1
ATOM 12973 N N . LEU B 1 320 ? 35.250 1.181 8.162 1.000 24.866 353 LEU B N 1
ATOM 12974 C CA . LEU B 1 320 ? 35.629 -0.206 7.813 1.000 21.914 353 LEU B CA 1
ATOM 12975 C C . LEU B 1 320 ? 35.172 -1.124 8.953 1.000 26.524 353 LEU B C 1
ATOM 12976 O O . LEU B 1 320 ? 35.541 -0.858 10.123 1.000 31.807 353 LEU B O 1
ATOM 12992 N N . LEU B 1 321 ? 34.451 -2.195 8.632 1.000 25.304 354 LEU B N 1
ATOM 12993 C CA . LEU B 1 321 ? 34.127 -3.258 9.608 1.000 32.499 354 LEU B CA 1
ATOM 12994 C C . LEU B 1 321 ? 34.008 -4.615 8.914 1.000 25.084 354 LEU B C 1
ATOM 12995 O O . LEU B 1 321 ? 34.025 -4.679 7.679 1.000 26.616 354 LEU B O 1
ATOM 13011 N N . GLN B 1 322 ? 34.119 -5.637 9.739 1.000 32.529 355 GLN B N 1
ATOM 13012 C CA . GLN B 1 322 ? 33.877 -7.050 9.392 1.000 33.374 355 GLN B CA 1
ATOM 13013 C C . GLN B 1 322 ? 32.441 -7.205 8.874 1.000 23.634 355 GLN B C 1
ATOM 13014 O O . GLN B 1 322 ? 31.519 -6.387 9.240 1.000 26.168 355 GLN B O 1
ATOM 13028 N N . GLY B 1 323 ? 32.266 -8.186 8.003 1.000 22.418 356 GLY B N 1
ATOM 13029 C CA . GLY B 1 323 ? 30.936 -8.732 7.708 1.000 25.008 356 GLY B CA 1
ATOM 13030 C C . GLY B 1 323 ? 30.521 -9.642 8.842 1.000 24.056 356 GLY B C 1
ATOM 13031 O O . GLY B 1 323 ? 31.235 -10.622 9.141 1.000 30.950 356 GLY B O 1
ATOM 13035 N N . PRO B 1 324 ? 29.419 -9.330 9.554 1.000 20.627 357 PRO B N 1
ATOM 13036 C CA . PRO B 1 324 ? 29.046 -10.103 10.723 1.000 24.799 357 PRO B CA 1
ATOM 13037 C C . PRO B 1 324 ? 28.753 -11.545 10.313 1.000 28.932 357 PRO B C 1
ATOM 13038 O O . PRO B 1 324 ? 28.295 -11.790 9.206 1.000 24.234 357 PRO B O 1
ATOM 13049 N N . GLY B 1 325 ? 29.005 -12.450 11.263 1.000 28.491 358 GLY B N 1
ATOM 13050 C CA . GLY B 1 325 ? 28.785 -13.895 11.086 1.000 23.924 358 GLY B CA 1
ATOM 13051 C C . GLY B 1 325 ? 30.076 -14.632 11.387 1.000 26.103 358 GLY B C 1
ATOM 13052 O O . GLY B 1 325 ? 30.558 -14.578 12.551 1.000 27.339 358 GLY B O 1
ATOM 13056 N N . ARG B 1 326 ? 30.683 -15.180 10.362 1.000 20.136 359 ARG B N 1
ATOM 13057 C CA . ARG B 1 326 ? 31.918 -15.963 10.493 1.000 29.062 359 ARG B CA 1
ATOM 13058 C C . ARG B 1 326 ? 32.854 -15.647 9.335 1.000 28.092 359 ARG B C 1
ATOM 13059 O O . ARG B 1 326 ? 32.424 -15.099 8.301 1.000 29.732 359 ARG B O 1
ATOM 13080 N N . GLY B 1 327 ? 34.092 -16.040 9.540 1.000 32.296 360 GLY B N 1
ATOM 13081 C CA . GLY B 1 327 ? 35.097 -16.250 8.497 1.000 27.732 360 GLY B CA 1
ATOM 13082 C C . GLY B 1 327 ? 35.490 -17.708 8.400 1.000 26.583 360 GLY B C 1
ATOM 13083 O O . GLY B 1 327 ? 34.834 -18.589 9.052 1.000 31.848 360 GLY B O 1
ATOM 13087 N N . ILE B 1 328 ? 36.531 -17.961 7.615 1.000 31.716 361 ILE B N 1
ATOM 13088 C CA . ILE B 1 328 ? 36.943 -19.329 7.187 1.000 36.676 361 ILE B CA 1
ATOM 13089 C C . ILE B 1 328 ? 38.456 -19.467 7.317 1.000 30.007 361 ILE B C 1
ATOM 13090 O O . ILE B 1 328 ? 39.189 -18.433 7.255 1.000 28.285 361 ILE B O 1
ATOM 13106 N N . THR B 1 329 ? 38.899 -20.720 7.421 1.000 38.175 362 THR B N 1
ATOM 13107 C CA . THR B 1 329 ? 40.250 -21.187 7.035 1.000 35.961 362 THR B CA 1
ATOM 13108 C C . THR B 1 329 ? 40.090 -21.874 5.678 1.000 30.680 362 THR B C 1
ATOM 13109 O O . THR B 1 329 ? 39.199 -22.789 5.547 1.000 30.654 362 THR B O 1
ATOM 13120 N N A MET B 1 330 ? 40.898 -21.453 4.702 0.500 30.825 363 MET B N 1
ATOM 13121 N N B MET B 1 330 ? 40.923 -21.462 4.726 0.500 28.218 363 MET B N 1
ATOM 13122 C CA A MET B 1 330 ? 41.008 -22.085 3.364 0.500 30.775 363 MET B CA 1
ATOM 13123 C CA B MET B 1 330 ? 41.060 -22.057 3.378 0.500 25.997 363 MET B CA 1
ATOM 13124 C C A MET B 1 330 ? 41.883 -23.341 3.471 0.500 36.261 363 MET B C 1
ATOM 13125 C C B MET B 1 330 ? 41.873 -23.354 3.480 0.500 32.566 363 MET B C 1
ATOM 13126 O O A MET B 1 330 ? 42.602 -23.493 4.485 0.500 39.551 363 MET B O 1
ATOM 13127 O O B MET B 1 330 ? 42.522 -23.564 4.521 0.500 39.955 363 MET B O 1
ATOM 13154 N N . ARG B 1 331 ? 41.819 -24.192 2.445 1.000 43.209 364 ARG B N 1
ATOM 13155 C CA . ARG B 1 331 ? 42.658 -25.425 2.308 1.000 37.551 364 ARG B CA 1
ATOM 13156 C C . ARG B 1 331 ? 44.163 -25.122 2.476 1.000 36.739 364 ARG B C 1
ATOM 13157 O O . ARG B 1 331 ? 44.873 -25.948 3.076 1.000 38.866 364 ARG B O 1
ATOM 13178 N N . ASP B 1 332 ? 44.652 -23.973 2.025 1.000 42.729 365 ASP B N 1
ATOM 13179 C CA . ASP B 1 332 ? 46.098 -23.630 2.126 1.000 34.387 365 ASP B CA 1
ATOM 13180 C C . ASP B 1 332 ? 46.416 -22.907 3.437 1.000 48.334 365 ASP B C 1
ATOM 13181 O O . ASP B 1 332 ? 47.538 -22.420 3.575 1.000 51.241 365 ASP B O 1
ATOM 13190 N N . GLY B 1 333 ? 45.461 -22.781 4.351 1.000 48.221 366 GLY B N 1
ATOM 13191 C CA . GLY B 1 333 ? 45.726 -22.198 5.675 1.000 34.686 366 GLY B CA 1
ATOM 13192 C C . GLY B 1 333 ? 45.440 -20.707 5.735 1.000 44.673 366 GLY B C 1
ATOM 13193 O O . GLY B 1 333 ? 45.578 -20.131 6.823 1.000 39.825 366 GLY B O 1
ATOM 13197 N N . THR B 1 334 ? 45.046 -20.069 4.636 1.000 48.909 367 THR B N 1
ATOM 13198 C CA . THR B 1 334 ? 44.667 -18.633 4.666 1.000 43.978 367 THR B CA 1
ATOM 13199 C C . THR B 1 334 ? 43.420 -18.475 5.548 1.000 31.948 367 THR B C 1
ATOM 13200 O O . THR B 1 334 ? 42.449 -19.256 5.422 1.000 32.861 367 THR B O 1
ATOM 13211 N N . LEU B 1 335 ? 43.512 -17.566 6.510 1.000 34.359 368 LEU B N 1
ATOM 13212 C CA . LEU B 1 335 ? 42.384 -17.089 7.337 1.000 35.037 368 LEU B CA 1
ATOM 13213 C C . LEU B 1 335 ? 41.702 -15.963 6.551 1.000 34.529 368 LEU B C 1
ATOM 13214 O O . LEU B 1 335 ? 42.410 -15.030 6.095 1.000 31.978 368 LEU B O 1
ATOM 13230 N N . VAL B 1 336 ? 40.392 -16.055 6.359 1.000 31.292 369 VAL B N 1
ATOM 13231 C CA . VAL B 1 336 ? 39.647 -15.003 5.601 1.000 26.360 369 VAL B CA 1
ATOM 13232 C C . VAL B 1 336 ? 38.422 -14.558 6.426 1.000 33.161 369 VAL B C 1
ATOM 13233 O O . VAL B 1 336 ? 37.588 -15.424 6.775 1.000 33.193 369 VAL B O 1
ATOM 13246 N N . PHE B 1 337 ? 38.332 -13.253 6.685 1.000 29.046 370 PHE B N 1
ATOM 13247 C CA . PHE B 1 337 ? 37.125 -12.546 7.204 1.000 29.160 370 PHE B CA 1
ATOM 13248 C C . PHE B 1 337 ? 36.510 -11.648 6.118 1.000 28.558 370 PHE B C 1
ATOM 13249 O O . PHE B 1 337 ? 37.157 -10.749 5.573 1.000 27.124 370 PHE B O 1
ATOM 13266 N N . PRO B 1 338 ? 35.220 -11.812 5.797 1.000 21.875 371 PRO B N 1
ATOM 13267 C CA . PRO B 1 338 ? 34.524 -10.826 4.974 1.000 32.025 371 PRO B CA 1
ATOM 13268 C C . PRO B 1 338 ? 34.604 -9.468 5.665 1.000 32.242 371 PRO B C 1
ATOM 13269 O O . PRO B 1 338 ? 34.604 -9.436 6.895 1.000 28.767 371 PRO B O 1
ATOM 13280 N N . ILE B 1 339 ? 34.666 -8.405 4.864 1.000 32.056 372 ILE B N 1
ATOM 13281 C CA . ILE B 1 339 ? 34.694 -7.003 5.354 1.000 26.820 372 ILE B CA 1
ATOM 13282 C C . ILE B 1 339 ? 33.781 -6.147 4.480 1.000 28.974 372 ILE B C 1
ATOM 13283 O O . ILE B 1 339 ? 33.231 -6.638 3.493 1.000 26.438 372 ILE B O 1
ATOM 13299 N N . GLN B 1 340 ? 33.583 -4.913 4.911 1.000 30.002 373 GLN B N 1
ATOM 13300 C CA . GLN B 1 340 ? 32.729 -3.945 4.197 1.000 28.061 373 GLN B CA 1
ATOM 13301 C C . GLN B 1 340 ? 33.206 -2.555 4.577 1.000 39.821 373 GLN B C 1
ATOM 13302 O O . GLN B 1 340 ? 33.557 -2.333 5.743 1.000 26.675 373 GLN B O 1
ATOM 13316 N N . PHE B 1 341 ? 33.305 -1.664 3.619 1.000 30.086 374 PHE B N 1
ATOM 13317 C CA . PHE B 1 341 ? 33.725 -0.295 3.952 1.000 32.139 374 PHE B CA 1
ATOM 13318 C C . PHE B 1 341 ? 32.856 0.702 3.210 1.000 27.083 374 PHE B C 1
ATOM 13319 O O . PHE B 1 341 ? 32.357 0.440 2.121 1.000 30.793 374 PHE B O 1
ATOM 13336 N N . ILE B 1 342 ? 32.650 1.823 3.872 1.000 27.122 375 ILE B N 1
ATOM 13337 C CA . ILE B 1 342 ? 32.006 3.011 3.283 1.000 24.771 375 ILE B CA 1
ATOM 13338 C C . ILE B 1 342 ? 33.152 3.910 2.800 1.000 28.645 375 ILE B C 1
ATOM 13339 O O . ILE B 1 342 ? 34.045 4.237 3.618 1.000 33.428 375 ILE B O 1
ATOM 13355 N N . ASP B 1 343 ? 33.127 4.291 1.525 1.000 29.889 376 ASP B N 1
ATOM 13356 C CA . ASP B 1 343 ? 34.199 5.109 0.906 1.000 35.760 376 ASP B CA 1
ATOM 13357 C C . ASP B 1 343 ? 33.939 6.584 1.187 1.000 29.666 376 ASP B C 1
ATOM 13358 O O . ASP B 1 343 ? 32.916 6.907 1.837 1.000 37.290 376 ASP B O 1
ATOM 13367 N N . SER B 1 344 ? 34.835 7.447 0.702 1.000 32.178 377 SER B N 1
ATOM 13368 C CA . SER B 1 344 ? 34.833 8.896 0.978 1.000 46.481 377 SER B CA 1
ATOM 13369 C C . SER B 1 344 ? 33.523 9.500 0.489 1.000 45.814 377 SER B C 1
ATOM 13370 O O . SER B 1 344 ? 33.141 10.549 1.035 1.000 49.173 377 SER B O 1
ATOM 13378 N N . LEU B 1 345 ? 32.834 8.860 -0.457 1.000 35.479 378 LEU B N 1
ATOM 13379 C CA . LEU B 1 345 ? 31.540 9.396 -0.985 1.000 42.219 378 LEU B CA 1
ATOM 13380 C C . LEU B 1 345 ? 30.340 8.694 -0.341 1.000 28.458 378 LEU B C 1
ATOM 13381 O O . LEU B 1 345 ? 29.210 8.909 -0.816 1.000 34.371 378 LEU B O 1
ATOM 13397 N N . ARG B 1 346 ? 30.565 7.976 0.762 1.000 34.900 379 ARG B N 1
ATOM 13398 C CA . ARG B 1 346 ? 29.513 7.317 1.578 1.000 30.410 379 ARG B CA 1
ATOM 13399 C C . ARG B 1 346 ? 28.893 6.163 0.793 1.000 32.278 379 ARG B C 1
ATOM 13400 O O . ARG B 1 346 ? 27.703 5.872 1.022 1.000 33.489 379 ARG B O 1
ATOM 13421 N N . VAL B 1 347 ? 29.645 5.534 -0.096 1.000 39.358 380 VAL B N 1
ATOM 13422 C CA . VAL B 1 347 ? 29.130 4.367 -0.852 1.000 27.712 380 VAL B CA 1
ATOM 13423 C C . VAL B 1 347 ? 29.725 3.121 -0.226 1.000 38.684 380 VAL B C 1
ATOM 13424 O O . VAL B 1 347 ? 30.942 3.000 -0.086 1.000 31.797 380 VAL B O 1
ATOM 13437 N N . PRO B 1 348 ? 28.893 2.145 0.183 1.000 29.400 381 PRO B N 1
ATOM 13438 C CA . PRO B 1 348 ? 29.412 0.931 0.795 1.000 29.015 381 PRO B CA 1
ATOM 13439 C C . PRO B 1 348 ? 29.837 -0.143 -0.216 1.000 28.300 381 PRO B C 1
ATOM 13440 O O . PRO B 1 348 ? 29.241 -0.256 -1.266 1.000 29.585 381 PRO B O 1
ATOM 13451 N N . HIS B 1 349 ? 30.857 -0.912 0.155 1.000 26.686 382 HIS B N 1
ATOM 13452 C CA . HIS B 1 349 ? 31.415 -2.006 -0.682 1.000 26.013 382 HIS B CA 1
ATOM 13453 C C . HIS B 1 349 ? 31.726 -3.199 0.206 1.000 31.212 382 HIS B C 1
ATOM 13454 O O . HIS B 1 349 ? 32.414 -2.990 1.217 1.000 28.715 382 HIS B O 1
ATOM 13469 N N . ALA B 1 350 ? 31.392 -4.403 -0.251 1.000 26.490 383 ALA B N 1
ATOM 13470 C CA . ALA B 1 350 ? 31.849 -5.658 0.381 1.000 31.340 383 ALA B CA 1
ATOM 13471 C C . ALA B 1 350 ? 33.211 -6.045 -0.194 1.000 25.227 383 ALA B C 1
ATOM 13472 O O . ALA B 1 350 ? 33.440 -5.815 -1.378 1.000 27.348 383 ALA B O 1
ATOM 13479 N N . GLY B 1 351 ? 34.025 -6.749 0.595 1.000 27.452 384 GLY B N 1
ATOM 13480 C CA . GLY B 1 351 ? 35.227 -7.443 0.088 1.000 26.899 384 GLY B CA 1
ATOM 13481 C C . GLY B 1 351 ? 35.730 -8.425 1.107 1.000 33.120 384 GLY B C 1
ATOM 13482 O O . GLY B 1 351 ? 34.917 -8.855 1.984 1.000 33.975 384 GLY B O 1
ATOM 13486 N N . ILE B 1 352 ? 37.018 -8.760 1.048 1.000 37.433 385 ILE B N 1
ATOM 13487 C CA . ILE B 1 352 ? 37.586 -9.701 2.046 1.000 31.190 385 ILE B CA 1
ATOM 13488 C C . ILE B 1 352 ? 38.895 -9.153 2.598 1.000 36.521 385 ILE B C 1
ATOM 13489 O O . ILE B 1 352 ? 39.587 -8.417 1.912 1.000 28.018 385 ILE B O 1
ATOM 13505 N N . MET B 1 353 ? 39.159 -9.550 3.833 1.000 36.857 386 MET B N 1
ATOM 13506 C CA . MET B 1 353 ? 40.417 -9.363 4.579 1.000 30.855 386 MET B CA 1
ATOM 13507 C C . MET B 1 353 ? 4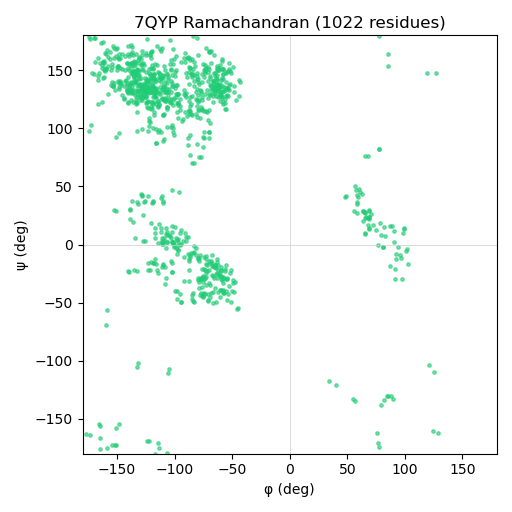0.991 -10.754 4.859 1.000 28.725 386 MET B C 1
ATOM 13508 O O . MET B 1 353 ? 40.224 -11.629 5.308 1.000 30.373 386 MET B O 1
ATOM 13522 N N . TYR B 1 354 ? 42.287 -10.958 4.644 1.000 37.536 387 TYR B N 1
ATOM 13523 C CA . TYR B 1 354 ? 42.902 -12.290 4.821 1.000 30.984 387 TYR B CA 1
ATOM 13524 C C . TYR B 1 354 ? 44.239 -12.170 5.537 1.000 49.504 387 TYR B C 1
ATOM 13525 O O . TYR B 1 354 ? 44.904 -11.090 5.485 1.000 31.907 387 TYR B O 1
ATOM 13543 N N . SER B 1 355 ? 44.612 -13.279 6.169 1.000 39.626 388 SER B N 1
ATOM 13544 C CA . SER B 1 355 ? 45.910 -13.458 6.850 1.000 48.452 388 SER B CA 1
ATOM 13545 C C . SER B 1 355 ? 46.506 -14.774 6.354 1.000 36.280 388 SER B C 1
ATOM 13546 O O . SER B 1 355 ? 45.784 -15.812 6.318 1.000 31.109 388 SER B O 1
ATOM 13554 N N . LYS B 1 356 ? 47.745 -14.699 5.903 1.000 45.231 389 LYS B N 1
ATOM 13555 C CA . LYS B 1 356 ? 48.539 -15.889 5.486 1.000 45.226 389 LYS B CA 1
ATOM 13556 C C . LYS B 1 356 ? 49.466 -16.333 6.619 1.000 53.689 389 LYS B C 1
ATOM 13557 O O . LYS B 1 356 ? 50.152 -17.370 6.420 1.000 37.452 389 LYS B O 1
ATOM 13576 N N . ASP B 1 357 ? 49.461 -15.633 7.755 1.000 34.630 390 ASP B N 1
ATOM 13577 C CA . ASP B 1 357 ? 50.474 -15.825 8.819 1.000 51.849 390 ASP B CA 1
ATOM 13578 C C . ASP B 1 357 ? 49.789 -16.057 10.168 1.000 37.069 390 ASP B C 1
ATOM 13579 O O . ASP B 1 357 ? 50.286 -15.537 11.165 1.000 38.146 390 ASP B O 1
ATOM 13588 N N . ARG B 1 358 ? 48.715 -16.849 10.188 1.000 41.524 391 ARG B N 1
ATOM 13589 C CA . ARG B 1 358 ? 48.063 -17.369 11.424 1.000 31.919 391 ARG B CA 1
ATOM 13590 C C . ARG B 1 358 ? 47.375 -16.225 12.194 1.000 40.680 391 ARG B C 1
ATOM 13591 O O . ARG B 1 358 ? 47.068 -16.441 13.384 1.000 34.908 391 ARG B O 1
ATOM 13612 N N . GLY B 1 359 ? 47.048 -15.106 11.517 1.000 33.800 392 GLY B N 1
ATOM 13613 C CA . GLY B 1 359 ? 46.371 -13.926 12.099 1.000 49.048 392 GLY B CA 1
ATOM 13614 C C . GLY B 1 359 ? 47.326 -12.875 12.658 1.000 48.661 392 GLY B C 1
ATOM 13615 O O . GLY B 1 359 ? 46.792 -11.947 13.354 1.000 38.800 392 GLY B O 1
ATOM 13619 N N . GLU B 1 360 ? 48.649 -12.980 12.370 1.000 45.619 393 GLU B N 1
ATOM 13620 C CA . GLU B 1 360 ? 49.652 -11.944 12.770 1.000 46.645 393 GLU B CA 1
ATOM 13621 C C . GLU B 1 360 ? 49.328 -10.637 12.038 1.000 41.483 393 GLU B C 1
ATOM 13622 O O . GLU B 1 360 ? 49.239 -9.601 12.729 1.000 39.734 393 GLU B O 1
ATOM 13634 N N . THR B 1 361 ? 49.124 -10.687 10.723 1.000 31.391 394 THR B N 1
ATOM 13635 C CA . THR B 1 361 ? 48.944 -9.490 9.858 1.000 51.955 394 THR B CA 1
ATOM 13636 C C . THR B 1 361 ? 47.794 -9.751 8.887 1.000 49.866 394 THR B C 1
ATOM 13637 O O . THR B 1 361 ? 47.560 -10.925 8.475 1.000 40.109 394 THR B O 1
ATOM 13648 N N . TRP B 1 362 ? 47.108 -8.675 8.533 1.000 41.820 395 TRP B N 1
ATOM 13649 C CA . TRP B 1 362 ? 45.874 -8.709 7.718 1.000 50.913 395 TRP B CA 1
ATOM 13650 C C . TRP B 1 362 ? 46.003 -7.744 6.536 1.000 32.529 395 TRP B C 1
ATOM 13651 O O . TRP B 1 362 ? 46.789 -6.768 6.602 1.000 36.298 395 TRP B O 1
ATOM 13672 N N . HIS B 1 363 ? 45.244 -8.033 5.490 1.000 36.174 396 HIS B N 1
ATOM 13673 C CA . HIS B 1 363 ? 45.339 -7.376 4.171 1.000 39.000 396 HIS B CA 1
ATOM 13674 C C . HIS B 1 363 ? 43.963 -7.335 3.505 1.000 33.061 396 HIS B C 1
ATOM 13675 O O . HIS B 1 363 ? 43.179 -8.339 3.589 1.000 30.527 396 HIS B O 1
ATOM 13690 N N . ILE B 1 364 ? 43.684 -6.205 2.877 1.000 36.095 397 ILE B N 1
ATOM 13691 C CA . ILE B 1 364 ? 42.472 -5.989 2.044 1.000 28.757 397 ILE B CA 1
ATOM 13692 C C . ILE B 1 364 ? 42.952 -5.450 0.707 1.000 46.554 397 ILE B C 1
ATOM 13693 O O . ILE B 1 364 ? 43.849 -4.566 0.728 1.000 31.132 397 ILE B O 1
ATOM 13709 N N . HIS B 1 365 ? 42.394 -5.964 -0.394 1.000 38.589 398 HIS B N 1
ATOM 13710 C CA . HIS B 1 365 ? 42.714 -5.472 -1.757 1.000 35.670 398 HIS B CA 1
ATOM 13711 C C . HIS B 1 365 ? 41.534 -4.656 -2.260 1.000 31.903 398 HIS B C 1
ATOM 13712 O O . HIS B 1 365 ? 41.309 -3.589 -1.681 1.000 36.476 398 HIS B O 1
ATOM 13727 N N . GLN B 1 366 ? 40.793 -5.154 -3.262 1.000 39.180 399 GLN B N 1
ATOM 13728 C CA . GLN B 1 366 ? 39.744 -4.413 -4.021 1.000 37.868 399 GLN B CA 1
ATOM 13729 C C . GLN B 1 366 ? 38.360 -4.821 -3.542 1.000 31.296 399 GLN B C 1
ATOM 13730 O O . GLN B 1 366 ? 38.128 -5.977 -3.226 1.000 37.727 399 GLN B O 1
ATOM 13744 N N . PRO B 1 367 ? 37.393 -3.883 -3.543 1.000 30.380 400 PRO B N 1
ATOM 13745 C CA . PRO B 1 367 ? 36.011 -4.227 -3.249 1.000 32.002 400 PRO B CA 1
ATOM 13746 C C . PRO B 1 367 ? 35.461 -5.154 -4.334 1.000 23.524 400 PRO B C 1
ATOM 13747 O O . PRO B 1 367 ? 35.913 -5.061 -5.417 1.000 31.572 400 PRO B O 1
ATOM 13758 N N . ALA B 1 368 ? 34.552 -6.068 -3.985 1.000 31.408 401 ALA B N 1
ATOM 13759 C CA . ALA B 1 368 ? 33.884 -6.967 -4.953 1.000 23.685 401 ALA B CA 1
ATOM 13760 C C . ALA B 1 368 ? 32.838 -6.195 -5.768 1.000 23.479 401 ALA B C 1
ATOM 13761 O O . ALA B 1 368 ? 32.789 -6.410 -6.973 1.000 29.453 401 ALA B O 1
ATOM 13768 N N . ARG B 1 369 ? 32.045 -5.313 -5.155 1.000 28.923 402 ARG B N 1
ATOM 13769 C CA . ARG B 1 369 ? 30.877 -4.719 -5.861 1.000 31.907 402 ARG B CA 1
ATOM 13770 C C . ARG B 1 369 ? 30.418 -3.448 -5.157 1.000 39.997 402 ARG B C 1
ATOM 13771 O O . ARG B 1 369 ? 30.423 -3.401 -3.905 1.000 34.065 402 ARG B O 1
ATOM 13792 N N . THR B 1 370 ? 29.977 -2.465 -5.929 1.000 27.382 403 THR B N 1
ATOM 13793 C CA . THR B 1 370 ? 29.430 -1.194 -5.379 1.000 33.270 403 THR B CA 1
ATOM 13794 C C . THR B 1 370 ? 28.079 -1.419 -4.678 1.000 30.511 403 THR B C 1
ATOM 13795 O O . THR B 1 370 ? 27.265 -2.282 -5.083 1.000 26.385 403 THR B O 1
ATOM 13806 N N . ASN B 1 371 ? 27.884 -0.683 -3.588 1.000 37.782 404 ASN B N 1
ATOM 13807 C CA . ASN B 1 371 ? 26.594 -0.565 -2.898 1.000 32.547 404 ASN B CA 1
ATOM 13808 C C . ASN B 1 371 ? 26.207 -1.953 -2.379 1.000 24.344 404 ASN B C 1
ATOM 13809 O O . ASN B 1 371 ? 25.040 -2.353 -2.530 1.000 31.045 404 ASN B O 1
ATOM 13820 N N . THR B 1 372 ? 27.173 -2.668 -1.800 1.000 25.124 405 THR B N 1
ATOM 13821 C CA . THR B 1 372 ? 26.954 -3.905 -1.033 1.000 28.887 405 THR B CA 1
ATOM 13822 C C . THR B 1 372 ? 27.492 -3.672 0.389 1.000 21.291 405 THR B C 1
ATOM 13823 O O . THR B 1 372 ? 28.342 -2.789 0.572 1.000 23.019 405 THR B O 1
ATOM 13834 N N . THR B 1 373 ? 27.054 -4.482 1.329 1.000 21.505 406 THR B N 1
ATOM 13835 C CA . THR B 1 373 ? 27.406 -4.335 2.767 1.000 22.936 406 THR B CA 1
ATOM 13836 C C . THR B 1 373 ? 27.822 -5.688 3.345 1.000 26.178 406 THR B C 1
ATOM 13837 O O . THR B 1 373 ? 28.918 -6.176 3.059 1.000 25.805 406 THR B O 1
ATOM 13848 N N . GLU B 1 374 ? 26.947 -6.279 4.128 1.000 24.603 407 GLU B N 1
ATOM 13849 C CA . GLU B 1 374 ? 27.228 -7.542 4.850 1.000 32.546 407 GLU B CA 1
ATOM 13850 C C . GLU B 1 374 ? 27.406 -8.660 3.827 1.000 22.729 407 GLU B C 1
ATOM 13851 O O . GLU B 1 374 ? 26.591 -8.807 2.947 1.000 24.907 407 GLU B O 1
ATOM 13863 N N . ALA B 1 375 ? 28.419 -9.469 4.022 1.000 25.089 408 ALA B N 1
ATOM 13864 C CA . ALA B 1 375 ? 28.751 -10.564 3.100 1.000 21.058 408 ALA B CA 1
ATOM 13865 C C . ALA B 1 375 ? 29.383 -11.709 3.884 1.000 29.781 408 ALA B C 1
ATOM 13866 O O . ALA B 1 375 ? 29.961 -11.482 4.993 1.000 24.887 408 ALA B O 1
ATOM 13873 N N . GLN B 1 376 ? 29.247 -12.916 3.354 1.000 25.046 409 GLN B N 1
ATOM 13874 C CA . GLN B 1 376 ? 29.931 -14.113 3.885 1.000 31.877 409 GLN B CA 1
ATOM 13875 C C . GLN B 1 376 ? 30.669 -14.768 2.730 1.000 25.205 409 GLN B C 1
ATOM 13876 O O . GLN B 1 376 ? 30.212 -14.669 1.562 1.000 26.058 409 GLN B O 1
ATOM 13890 N N . VAL B 1 377 ? 31.781 -15.423 3.070 1.000 20.541 410 VAL B N 1
ATOM 13891 C CA . VAL B 1 377 ? 32.696 -15.990 2.044 1.000 28.526 410 VAL B CA 1
ATOM 13892 C C . VAL B 1 377 ? 32.861 -17.483 2.316 1.000 31.945 410 VAL B C 1
ATOM 13893 O O . VAL B 1 377 ? 32.887 -17.873 3.506 1.000 25.024 410 VAL B O 1
ATOM 13906 N N . ALA B 1 378 ? 32.923 -18.249 1.232 1.000 29.094 411 ALA B N 1
ATOM 13907 C CA . ALA B 1 378 ? 33.180 -19.689 1.256 1.000 32.944 411 ALA B CA 1
ATOM 13908 C C . ALA B 1 378 ? 34.203 -20.032 0.179 1.000 38.016 411 ALA B C 1
ATOM 13909 O O . ALA B 1 378 ? 34.179 -19.383 -0.912 1.000 29.614 411 ALA B O 1
ATOM 13916 N N . GLU B 1 379 ? 35.063 -21.023 0.464 1.000 38.106 412 GLU B N 1
ATOM 13917 C CA . GLU B 1 379 ? 36.012 -21.573 -0.540 1.000 28.793 412 GLU B CA 1
ATOM 13918 C C . GLU B 1 379 ? 35.266 -22.673 -1.296 1.000 39.283 412 GLU B C 1
ATOM 13919 O O . GLU B 1 379 ? 35.257 -23.817 -0.806 1.000 38.587 412 GLU B O 1
ATOM 13931 N N . VAL B 1 380 ? 34.660 -22.325 -2.436 1.000 43.314 413 VAL B N 1
ATOM 13932 C CA . VAL B 1 380 ? 33.733 -23.214 -3.206 1.000 49.677 413 VAL B CA 1
ATOM 13933 C C . VAL B 1 380 ? 34.552 -24.271 -3.963 1.000 39.293 413 VAL B C 1
ATOM 13934 O O . VAL B 1 380 ? 34.039 -25.360 -4.286 1.000 36.626 413 VAL B O 1
ATOM 13947 N N . GLU B 1 381 ? 35.780 -23.943 -4.327 1.000 33.400 414 GLU B N 1
ATOM 13948 C CA . GLU B 1 381 ? 36.720 -24.949 -4.895 1.000 57.843 414 GLU B CA 1
ATOM 13949 C C . GLU B 1 381 ? 38.109 -24.478 -4.522 1.000 42.156 414 GLU B C 1
ATOM 13950 O O . GLU B 1 381 ? 38.264 -23.327 -4.100 1.000 42.199 414 GLU B O 1
ATOM 13962 N N . PRO B 1 382 ? 39.130 -25.351 -4.572 1.000 38.397 415 PRO B N 1
ATOM 13963 C CA . PRO B 1 382 ? 40.429 -24.996 -4.009 1.000 43.249 415 PRO B CA 1
ATOM 13964 C C . PRO B 1 382 ? 40.943 -23.694 -4.641 1.000 39.184 415 PRO B C 1
ATOM 13965 O O . PRO B 1 382 ? 40.940 -23.606 -5.845 1.000 37.073 415 PRO B O 1
ATOM 13976 N N . GLY B 1 383 ? 41.274 -22.696 -3.796 1.000 41.548 416 GLY B N 1
ATOM 13977 C CA . GLY B 1 383 ? 41.839 -21.385 -4.186 1.000 55.563 416 GLY B CA 1
ATOM 13978 C C . GLY B 1 383 ? 40.777 -20.404 -4.668 1.000 41.595 416 GLY B C 1
ATOM 13979 O O . GLY B 1 383 ? 41.156 -19.251 -4.947 1.000 41.849 416 GLY B O 1
ATOM 13983 N N . VAL B 1 384 ? 39.506 -20.826 -4.733 1.000 36.968 417 VAL B N 1
ATOM 13984 C CA . VAL B 1 384 ? 38.374 -20.029 -5.312 1.000 34.307 417 VAL B CA 1
ATOM 13985 C C . VAL B 1 384 ? 37.429 -19.574 -4.197 1.000 29.175 417 VAL B C 1
ATOM 13986 O O . VAL B 1 384 ? 36.714 -20.425 -3.630 1.000 33.659 417 VAL B O 1
ATOM 13999 N N . LEU B 1 385 ? 37.387 -18.279 -3.923 1.000 29.258 418 LEU B N 1
ATOM 14000 C CA . LEU B 1 385 ? 36.504 -17.693 -2.889 1.000 31.105 418 LEU B CA 1
ATOM 14001 C C . LEU B 1 385 ? 35.254 -17.113 -3.549 1.000 40.819 418 LEU B C 1
ATOM 14002 O O . LEU B 1 385 ? 35.399 -16.301 -4.480 1.000 33.537 418 LEU B O 1
ATOM 14018 N N . MET B 1 386 ? 34.095 -17.499 -3.017 1.000 29.254 419 MET B N 1
ATOM 14019 C CA . MET B 1 386 ? 32.755 -16.990 -3.375 1.000 21.612 419 MET B CA 1
ATOM 14020 C C . MET B 1 386 ? 32.306 -16.022 -2.294 1.000 29.324 419 MET B C 1
ATOM 14021 O O . MET B 1 386 ? 32.186 -16.433 -1.090 1.000 25.646 419 MET B O 1
ATOM 14035 N N . LEU B 1 387 ? 32.026 -14.789 -2.683 1.000 23.712 420 LEU B N 1
ATOM 14036 C CA . LEU B 1 387 ? 31.552 -13.766 -1.726 1.000 24.451 420 LEU B CA 1
ATOM 14037 C C . LEU B 1 387 ? 30.070 -13.528 -2.008 1.000 36.117 420 LEU B C 1
ATOM 14038 O O . LEU B 1 387 ? 29.736 -13.278 -3.159 1.000 28.629 420 LEU B O 1
ATOM 14054 N N . ASN B 1 388 ? 29.235 -13.663 -0.975 1.000 29.487 421 ASN B N 1
ATOM 14055 C CA . ASN B 1 388 ? 27.768 -13.658 -1.119 1.000 25.119 421 ASN B CA 1
ATOM 14056 C C . ASN B 1 388 ? 27.307 -12.483 -0.268 1.000 27.906 421 ASN B C 1
ATOM 14057 O O . ASN B 1 388 ? 27.647 -12.496 0.936 1.000 28.912 421 ASN B O 1
ATOM 14068 N N . MET B 1 389 ? 26.646 -11.506 -0.907 1.000 25.107 422 MET B N 1
ATOM 14069 C CA . MET B 1 389 ? 26.604 -10.084 -0.490 1.000 30.116 422 MET B CA 1
ATOM 14070 C C . MET B 1 389 ? 25.153 -9.601 -0.361 1.000 22.113 422 MET B C 1
ATOM 14071 O O . MET B 1 389 ? 24.378 -9.804 -1.278 1.000 26.662 422 MET B O 1
ATOM 14085 N N . ARG B 1 390 ? 24.875 -8.933 0.758 1.000 24.539 423 ARG B N 1
ATOM 14086 C CA . ARG B 1 390 ? 23.724 -8.002 0.934 1.000 21.373 423 ARG B CA 1
ATOM 14087 C C . ARG B 1 390 ? 23.845 -6.870 -0.070 1.000 24.488 423 ARG B C 1
ATOM 14088 O O . ARG B 1 390 ? 24.879 -6.135 -0.053 1.000 26.171 423 ARG B O 1
ATOM 14109 N N . ASP B 1 391 ? 22.814 -6.676 -0.893 1.000 26.949 424 ASP B N 1
ATOM 14110 C CA . ASP B 1 391 ? 22.852 -5.716 -2.024 1.000 22.240 424 ASP B CA 1
ATOM 14111 C C . ASP B 1 391 ? 21.757 -4.659 -1.814 1.000 21.143 424 ASP B C 1
ATOM 14112 O O . ASP B 1 391 ? 20.599 -5.063 -1.667 1.000 21.033 424 ASP B O 1
ATOM 14121 N N . ASN B 1 392 ? 22.122 -3.378 -1.771 1.000 17.693 425 ASN B N 1
ATOM 14122 C CA . ASN B 1 392 ? 21.170 -2.256 -1.479 1.000 21.686 425 ASN B CA 1
ATOM 14123 C C . ASN B 1 392 ? 20.156 -2.077 -2.617 1.000 27.076 425 ASN B C 1
ATOM 14124 O O . ASN B 1 392 ? 19.236 -1.249 -2.462 1.000 22.750 425 ASN B O 1
ATOM 14135 N N . ARG B 1 393 ? 20.321 -2.747 -3.754 1.000 28.599 426 ARG B N 1
ATOM 14136 C CA . ARG B 1 393 ? 19.363 -2.625 -4.892 1.000 30.552 426 ARG B CA 1
ATOM 14137 C C . ARG B 1 393 ? 18.104 -3.422 -4.561 1.000 36.084 426 ARG B C 1
ATOM 14138 O O . ARG B 1 393 ? 17.060 -3.151 -5.156 1.000 25.784 426 ARG B O 1
ATOM 14159 N N . GLY B 1 394 ? 18.221 -4.372 -3.628 1.000 22.069 427 GLY B N 1
ATOM 14160 C CA . GLY B 1 394 ? 17.112 -5.195 -3.127 1.000 20.308 427 GLY B CA 1
ATOM 14161 C C . GLY B 1 394 ? 16.824 -6.406 -3.965 1.000 14.895 427 GLY B C 1
ATOM 14162 O O . GLY B 1 394 ? 17.129 -6.435 -5.129 1.000 22.465 427 GLY B O 1
ATOM 14166 N N . GLY B 1 395 ? 16.079 -7.335 -3.390 1.000 19.277 428 GLY B N 1
ATOM 14167 C CA . GLY B 1 395 ? 15.484 -8.466 -4.115 1.000 17.451 428 GLY B CA 1
ATOM 14168 C C . GLY B 1 395 ? 16.361 -9.718 -4.148 1.000 17.018 428 GLY B C 1
ATOM 14169 O O . GLY B 1 395 ? 15.786 -10.844 -4.290 1.000 22.910 428 GLY B O 1
ATOM 14173 N N . SER B 1 396 ? 17.670 -9.595 -4.116 1.000 20.577 429 SER B N 1
ATOM 14174 C CA . SER B 1 396 ? 18.528 -10.784 -4.394 1.000 18.235 429 SER B CA 1
ATOM 14175 C C . SER B 1 396 ? 19.979 -10.568 -3.981 1.000 25.034 429 SER B C 1
ATOM 14176 O O . SER B 1 396 ? 20.527 -9.442 -4.104 1.000 22.894 429 SER B O 1
ATOM 14184 N N . ARG B 1 397 ? 20.616 -11.659 -3.561 1.000 27.530 430 ARG B N 1
ATOM 14185 C CA . ARG B 1 397 ? 22.043 -11.620 -3.175 1.000 22.436 430 ARG B CA 1
ATOM 14186 C C . ARG B 1 397 ? 22.937 -11.385 -4.396 1.000 24.263 430 ARG B C 1
ATOM 14187 O O . ARG B 1 397 ? 22.708 -12.001 -5.486 1.000 24.265 430 ARG B O 1
ATOM 14208 N N . ALA B 1 398 ? 23.935 -10.510 -4.223 1.000 24.332 431 ALA B N 1
ATOM 14209 C CA . ALA B 1 398 ? 25.060 -10.379 -5.166 1.000 22.657 431 ALA B CA 1
ATOM 14210 C C . ALA B 1 398 ? 26.068 -11.513 -4.880 1.000 24.776 431 ALA B C 1
ATOM 14211 O O . ALA B 1 398 ? 26.257 -11.878 -3.687 1.000 27.751 431 ALA B O 1
ATOM 14218 N N . VAL B 1 399 ? 26.651 -12.114 -5.909 1.000 29.571 432 VAL B N 1
ATOM 14219 C CA . VAL B 1 399 ? 27.618 -13.241 -5.764 1.000 32.406 432 VAL B CA 1
ATOM 14220 C C . VAL B 1 399 ? 28.752 -13.007 -6.746 1.000 27.892 432 VAL B C 1
ATOM 14221 O O . VAL B 1 399 ? 28.490 -12.877 -7.976 1.000 27.933 432 VAL B O 1
ATOM 14234 N N . SER B 1 400 ? 29.979 -12.978 -6.232 1.000 28.125 433 SER B N 1
ATOM 14235 C CA . SER B 1 400 ? 31.229 -12.784 -7.017 1.000 29.361 433 SER B CA 1
ATOM 14236 C C . SER B 1 400 ? 32.233 -13.834 -6.553 1.000 30.438 433 SER B C 1
ATOM 14237 O O . SER B 1 400 ? 32.034 -14.429 -5.478 1.000 32.752 433 SER B O 1
ATOM 14245 N N . ILE B 1 401 ? 33.261 -14.013 -7.353 1.000 27.247 434 ILE B N 1
ATOM 14246 C CA . ILE B 1 401 ? 34.378 -14.988 -7.218 1.000 29.193 434 ILE B CA 1
ATOM 14247 C C . ILE B 1 401 ? 35.694 -14.204 -7.239 1.000 31.412 434 ILE B C 1
ATOM 14248 O O . ILE B 1 401 ? 35.840 -13.320 -8.076 1.000 34.152 434 ILE B O 1
ATOM 14264 N N . THR B 1 402 ? 36.656 -14.551 -6.382 1.000 36.800 435 THR B N 1
ATOM 14265 C CA . THR B 1 402 ? 38.059 -14.094 -6.529 1.000 31.979 435 THR B CA 1
ATOM 14266 C C . THR B 1 402 ? 38.952 -15.326 -6.441 1.000 32.830 435 THR B C 1
ATOM 14267 O O . THR B 1 402 ? 38.683 -16.188 -5.586 1.000 37.320 435 THR B O 1
ATOM 14278 N N . ARG B 1 403 ? 39.959 -15.398 -7.296 1.000 41.261 436 ARG B N 1
ATOM 14279 C CA . ARG B 1 403 ? 41.005 -16.453 -7.231 1.000 39.441 436 ARG B CA 1
ATOM 14280 C C . ARG B 1 403 ? 42.292 -15.824 -6.731 1.000 30.631 436 ARG B C 1
ATOM 14281 O O . ARG B 1 403 ? 43.319 -16.482 -6.795 1.000 38.571 436 ARG B O 1
ATOM 14302 N N . ASP B 1 404 ? 42.260 -14.582 -6.282 1.000 37.527 437 ASP B N 1
ATOM 14303 C CA . ASP B 1 404 ? 43.513 -13.850 -5.952 1.000 33.482 437 ASP B CA 1
ATOM 14304 C C . ASP B 1 404 ? 43.269 -13.063 -4.666 1.000 36.536 437 ASP B C 1
ATOM 14305 O O . ASP B 1 404 ? 43.931 -12.036 -4.452 1.000 40.198 437 ASP B O 1
ATOM 14314 N N . LEU B 1 405 ? 42.386 -13.578 -3.804 1.000 29.174 438 LEU B N 1
ATOM 14315 C CA . LEU B 1 405 ? 42.136 -12.995 -2.468 1.000 34.578 438 LEU B CA 1
ATOM 14316 C C . LEU B 1 405 ? 41.688 -11.543 -2.617 1.000 36.036 438 LEU B C 1
ATOM 14317 O O . LEU B 1 405 ? 42.018 -10.733 -1.722 1.000 35.967 438 LEU B O 1
ATOM 14333 N N . GLY B 1 406 ? 40.930 -11.246 -3.681 1.000 42.113 439 GLY B N 1
ATOM 14334 C CA . GLY B 1 406 ? 40.214 -9.964 -3.842 1.000 47.665 439 GLY B CA 1
ATOM 14335 C C . GLY B 1 406 ? 41.047 -8.886 -4.515 1.000 34.883 439 GLY B C 1
ATOM 14336 O O . GLY B 1 406 ? 40.665 -7.718 -4.446 1.000 37.387 439 GLY B O 1
ATOM 14340 N N . LYS B 1 407 ? 42.140 -9.241 -5.163 1.000 30.470 440 LYS B N 1
ATOM 14341 C CA . LYS B 1 407 ? 42.848 -8.295 -6.076 1.000 34.646 440 LYS B CA 1
ATOM 14342 C C . LYS B 1 407 ? 41.946 -8.078 -7.290 1.000 40.573 440 LYS B C 1
ATOM 14343 O O . LYS B 1 407 ? 41.928 -6.952 -7.830 1.000 48.484 440 LYS B O 1
ATOM 14362 N N . SER B 1 408 ? 41.228 -9.131 -7.687 1.000 41.452 441 SER B N 1
ATOM 14363 C CA . SER B 1 408 ? 40.292 -9.110 -8.831 1.000 35.901 441 SER B CA 1
ATOM 14364 C C . SER B 1 408 ? 39.079 -10.017 -8.557 1.000 44.281 441 SER B C 1
ATOM 14365 O O . SER B 1 408 ? 39.159 -11.011 -7.803 1.000 37.481 441 SER B O 1
ATOM 14373 N N . TRP B 1 409 ? 37.968 -9.645 -9.163 1.000 31.435 442 TRP B N 1
ATOM 14374 C CA . TRP B 1 409 ? 36.641 -10.243 -8.945 1.000 31.833 442 TRP B CA 1
ATOM 14375 C C . TRP B 1 409 ? 35.987 -10.496 -10.296 1.000 31.322 442 TRP B C 1
ATOM 14376 O O . TRP B 1 409 ? 36.178 -9.717 -11.249 1.000 33.304 442 TRP B O 1
ATOM 14397 N N . THR B 1 410 ? 35.187 -11.538 -10.327 1.000 32.533 443 THR B N 1
ATOM 14398 C CA . THR B 1 410 ? 34.357 -11.974 -11.465 1.000 31.126 443 THR B CA 1
ATOM 14399 C C . THR B 1 410 ? 32.952 -12.203 -10.917 1.000 36.534 443 THR B C 1
ATOM 14400 O O . THR B 1 410 ? 32.825 -12.769 -9.815 1.000 37.492 443 THR B O 1
ATOM 14411 N N . GLU B 1 411 ? 31.947 -11.749 -11.658 1.000 32.528 444 GLU B N 1
ATOM 14412 C CA . GLU B 1 411 ? 30.522 -11.997 -11.371 1.000 36.048 444 GLU B CA 1
ATOM 14413 C C . GLU B 1 411 ? 30.223 -13.493 -11.501 1.000 27.449 444 GLU B C 1
ATOM 14414 O O . GLU B 1 411 ? 30.614 -14.033 -12.477 1.000 24.463 444 GLU B O 1
ATOM 14426 N N . HIS B 1 412 ? 29.549 -14.094 -10.524 1.000 30.473 445 HIS B N 1
ATOM 14427 C CA . HIS B 1 412 ? 29.098 -15.507 -10.574 1.000 39.767 445 HIS B CA 1
ATOM 14428 C C . HIS B 1 412 ? 27.759 -15.573 -11.308 1.000 27.551 445 HIS B C 1
ATOM 14429 O O . HIS B 1 412 ? 26.953 -14.664 -11.132 1.000 28.826 445 HIS B O 1
ATOM 14444 N N . SER B 1 413 ? 27.490 -16.635 -12.054 1.000 28.533 446 SER B N 1
ATOM 14445 C CA . SER B 1 413 ? 26.187 -16.826 -12.750 1.000 44.728 446 SER B CA 1
ATOM 14446 C C . SER B 1 413 ? 25.004 -16.590 -11.793 1.000 32.355 446 SER B C 1
ATOM 14447 O O . SER B 1 413 ? 23.985 -16.088 -12.236 1.000 32.822 446 SER B O 1
ATOM 14455 N N . SER B 1 414 ? 25.128 -16.903 -10.504 1.000 32.770 447 SER B N 1
ATOM 14456 C CA . SER B 1 414 ? 24.008 -16.896 -9.524 1.000 31.964 447 SER B CA 1
ATOM 14457 C C . SER B 1 414 ? 23.714 -15.469 -9.069 1.000 27.566 447 SER B C 1
ATOM 14458 O O . SER B 1 414 ? 22.711 -15.247 -8.424 1.000 28.214 447 SER B O 1
ATOM 14466 N N . ASN B 1 415 ? 24.607 -14.530 -9.399 1.000 22.855 448 ASN B N 1
ATOM 14467 C CA . ASN B 1 415 ? 24.547 -13.121 -8.958 1.000 28.436 448 ASN B CA 1
ATOM 14468 C C . ASN B 1 415 ? 23.177 -12.558 -9.345 1.000 26.820 448 ASN B C 1
ATOM 14469 O O . ASN B 1 415 ? 22.817 -12.653 -10.530 1.000 28.112 448 ASN B O 1
ATOM 14480 N N . ARG B 1 416 ? 22.483 -11.960 -8.382 1.000 26.066 449 ARG B N 1
ATOM 14481 C CA . ARG B 1 416 ? 21.289 -11.101 -8.608 1.000 24.539 449 ARG B CA 1
ATOM 14482 C C . ARG B 1 416 ? 20.229 -11.914 -9.327 1.000 27.641 449 ARG B C 1
ATOM 14483 O O . ARG B 1 416 ? 19.576 -11.365 -10.191 1.000 31.244 449 ARG B O 1
ATOM 14504 N N . SER B 1 417 ? 20.026 -13.165 -8.906 1.000 26.560 450 SER B N 1
ATOM 14505 C CA . SER B 1 417 ? 19.219 -14.149 -9.661 1.000 28.182 450 SER B CA 1
ATOM 14506 C C . SER B 1 417 ? 18.773 -15.256 -8.730 1.000 33.388 450 SER B C 1
ATOM 14507 O O . SER B 1 417 ? 17.599 -15.250 -8.390 1.000 29.228 450 SER B O 1
ATOM 14515 N N . ALA B 1 418 ? 19.705 -16.093 -8.261 1.000 32.381 451 ALA B N 1
ATOM 14516 C CA . ALA B 1 418 ? 19.400 -17.390 -7.616 1.000 25.596 451 ALA B CA 1
ATOM 14517 C C . ALA B 1 418 ? 18.909 -17.268 -6.168 1.000 25.783 451 ALA B C 1
ATOM 14518 O O . ALA B 1 418 ? 18.157 -18.150 -5.769 1.000 30.999 451 ALA B O 1
ATOM 14525 N N . LEU B 1 419 ? 19.315 -16.257 -5.396 1.000 25.303 452 LEU B N 1
ATOM 14526 C CA . LEU B 1 419 ? 19.008 -16.205 -3.935 1.000 20.808 452 LEU B CA 1
ATOM 14527 C C . LEU B 1 419 ? 18.245 -14.927 -3.586 1.000 22.809 452 LEU B C 1
ATOM 14528 O O . LEU B 1 419 ? 18.823 -13.847 -3.505 1.000 23.105 452 LEU B O 1
ATOM 14544 N N . PRO B 1 420 ? 16.918 -15.042 -3.409 1.000 23.445 453 PRO B N 1
ATOM 14545 C CA . PRO B 1 420 ? 16.077 -13.886 -3.047 1.000 25.603 453 PRO B CA 1
ATOM 14546 C C . PRO B 1 420 ? 16.446 -13.348 -1.655 1.000 25.955 453 PRO B C 1
ATOM 14547 O O . PRO B 1 420 ? 16.789 -14.123 -0.773 1.000 23.287 453 PRO B O 1
ATOM 14558 N N . GLU B 1 421 ? 16.383 -12.037 -1.433 1.000 21.112 454 GLU B N 1
ATOM 14559 C CA . GLU B 1 421 ? 16.558 -11.435 -0.086 1.000 23.459 454 GLU B CA 1
ATOM 14560 C C . GLU B 1 421 ? 15.783 -10.109 -0.023 1.000 28.246 454 GLU B C 1
ATOM 14561 O O . GLU B 1 421 ? 15.401 -9.602 -1.073 1.000 22.840 454 GLU B O 1
ATOM 14573 N N . SER B 1 422 ? 15.670 -9.578 1.181 1.000 19.506 455 SER B N 1
ATOM 14574 C CA . SER B 1 422 ? 14.966 -8.314 1.533 1.000 23.478 455 SER B CA 1
ATOM 14575 C C . SER B 1 422 ? 16.006 -7.301 2.017 1.000 20.629 455 SER B C 1
ATOM 14576 O O . SER B 1 422 ? 15.627 -6.268 2.586 1.000 22.926 455 SER B O 1
ATOM 14584 N N . ILE B 1 423 ? 17.269 -7.558 1.704 1.000 20.793 456 ILE B N 1
ATOM 14585 C CA . ILE B 1 423 ? 18.441 -6.703 2.084 1.000 25.098 456 ILE B CA 1
ATOM 14586 C C . ILE B 1 423 ? 18.736 -6.994 3.563 1.000 24.793 456 ILE B C 1
ATOM 14587 O O . ILE B 1 423 ? 18.267 -6.290 4.472 1.000 22.371 456 ILE B O 1
ATOM 14603 N N . CYS B 1 424 ? 19.461 -8.080 3.799 1.000 21.076 457 CYS B N 1
ATOM 14604 C CA . CYS B 1 424 ? 19.592 -8.650 5.155 1.000 17.627 457 CYS B CA 1
ATOM 14605 C C . CYS B 1 424 ? 20.836 -9.555 5.170 1.000 23.209 457 CYS B C 1
ATOM 14606 O O . CYS B 1 424 ? 21.291 -9.978 4.075 1.000 22.955 457 CYS B O 1
ATOM 14614 N N . MET B 1 425 ? 21.459 -9.693 6.340 1.000 20.298 458 MET B N 1
ATOM 14615 C CA . MET B 1 425 ? 22.646 -10.584 6.451 1.000 16.829 458 MET B CA 1
ATOM 14616 C C . MET B 1 425 ? 22.217 -11.955 5.950 1.000 20.438 458 MET B C 1
ATOM 14617 O O . MET B 1 425 ? 21.022 -12.341 6.153 1.000 21.578 458 MET B O 1
ATOM 14631 N N . ALA B 1 426 ? 23.150 -12.713 5.354 1.000 18.674 459 ALA B N 1
ATOM 14632 C CA . ALA B 1 426 ? 22.885 -14.113 5.013 1.000 22.218 459 ALA B CA 1
ATOM 14633 C C . ALA B 1 426 ? 24.152 -14.899 5.303 1.000 19.815 459 ALA B C 1
ATOM 14634 O O . ALA B 1 426 ? 25.182 -14.291 5.327 1.000 20.767 459 ALA B O 1
ATOM 14641 N N . SER B 1 427 ? 23.989 -16.173 5.615 1.000 23.435 460 SER B N 1
ATOM 14642 C CA . SER B 1 427 ? 25.119 -17.088 5.916 1.000 26.125 460 SER B CA 1
ATOM 14643 C C . SER B 1 427 ? 25.374 -17.939 4.682 1.000 22.142 460 SER B C 1
ATOM 14644 O O . SER B 1 427 ? 24.410 -18.464 4.082 1.000 27.852 460 SER B O 1
ATOM 14652 N N . LEU B 1 428 ? 26.659 -18.100 4.356 1.000 25.825 461 LEU B N 1
ATOM 14653 C CA . LEU B 1 428 ? 27.133 -19.095 3.374 1.000 26.156 461 LEU B CA 1
ATOM 14654 C C . LEU B 1 428 ? 28.303 -19.870 3.967 1.000 23.508 461 LEU B C 1
ATOM 14655 O O . LEU B 1 428 ? 29.254 -19.240 4.444 1.000 23.974 461 LEU B O 1
ATOM 14671 N N . ILE B 1 429 ? 28.247 -21.183 3.862 1.000 24.292 462 ILE B N 1
ATOM 14672 C CA . ILE B 1 429 ? 29.410 -22.046 4.196 1.000 23.681 462 ILE B CA 1
ATOM 14673 C C . ILE B 1 429 ? 29.576 -23.074 3.087 1.000 30.462 462 ILE B C 1
ATOM 14674 O O . ILE B 1 429 ? 28.565 -23.380 2.386 1.000 28.643 462 ILE B O 1
ATOM 14690 N N . SER B 1 430 ? 30.799 -23.602 2.967 1.000 31.905 463 SER B N 1
ATOM 14691 C CA . SER B 1 430 ? 31.134 -24.779 2.118 1.000 31.241 463 SER B CA 1
ATOM 14692 C C . SER B 1 430 ? 31.419 -25.988 3.009 1.000 39.779 463 SER B C 1
ATOM 14693 O O . SER B 1 430 ? 31.922 -25.810 4.139 1.000 30.806 463 SER B O 1
ATOM 14701 N N . VAL B 1 431 ? 31.138 -27.183 2.497 1.000 27.825 464 VAL B N 1
ATOM 14702 C CA . VAL B 1 431 ? 31.417 -28.448 3.219 1.000 29.013 464 VAL B CA 1
ATOM 14703 C C . VAL B 1 431 ? 32.089 -29.390 2.226 1.000 31.651 464 VAL B C 1
ATOM 14704 O O . VAL B 1 431 ? 31.477 -29.660 1.183 1.000 38.914 464 VAL B O 1
ATOM 14717 N N . LYS B 1 432 ? 33.261 -29.899 2.579 1.000 38.213 465 LYS B N 1
ATOM 14718 C CA . LYS B 1 432 ? 34.049 -30.811 1.712 1.000 33.382 465 LYS B CA 1
ATOM 14719 C C . LYS B 1 432 ? 33.352 -32.168 1.631 1.000 42.114 465 LYS B C 1
ATOM 14720 O O . LYS B 1 432 ? 32.724 -32.576 2.614 1.000 38.067 465 LYS B O 1
ATOM 14739 N N . ALA B 1 433 ? 33.490 -32.857 0.501 1.000 34.974 466 ALA B N 1
ATOM 14740 C CA . ALA B 1 433 ? 32.913 -34.202 0.281 1.000 43.626 466 ALA B CA 1
ATOM 14741 C C . ALA B 1 433 ? 33.372 -35.180 1.384 1.000 33.090 466 ALA B C 1
ATOM 14742 O O . ALA B 1 433 ? 32.518 -35.948 1.862 1.000 45.304 466 ALA B O 1
ATOM 14749 N N . LYS B 1 434 ? 34.632 -35.133 1.820 1.000 51.305 467 LYS B N 1
ATOM 14750 C CA . LYS B 1 434 ? 35.174 -36.104 2.828 1.000 43.774 467 LYS B CA 1
ATOM 14751 C C . LYS B 1 434 ? 34.626 -35.758 4.223 1.000 51.718 467 LYS B C 1
ATOM 14752 O O . LYS B 1 434 ? 34.750 -36.563 5.130 1.000 50.364 467 LYS B O 1
ATOM 14771 N N . ASP B 1 435 ? 33.991 -34.598 4.381 1.000 41.647 468 ASP B N 1
ATOM 14772 C CA . ASP B 1 435 ? 33.651 -34.048 5.717 1.000 48.886 468 ASP B CA 1
ATOM 14773 C C . ASP B 1 435 ? 32.156 -34.195 5.969 1.000 41.763 468 ASP B C 1
ATOM 14774 O O . ASP B 1 435 ? 31.650 -33.571 6.951 1.000 50.500 468 ASP B O 1
ATOM 14783 N N . ASN B 1 436 ? 31.447 -34.951 5.122 1.000 31.458 469 ASN B N 1
ATOM 14784 C CA . ASN B 1 436 ? 29.976 -35.076 5.277 1.000 33.329 469 ASN B CA 1
ATOM 14785 C C . ASN B 1 436 ? 29.461 -36.372 4.665 1.000 28.110 469 ASN B C 1
ATOM 14786 O O . ASN B 1 436 ? 30.020 -36.826 3.648 1.000 36.400 469 ASN B O 1
ATOM 14797 N N . ILE B 1 437 ? 28.373 -36.869 5.254 1.000 40.328 470 ILE B N 1
ATOM 14798 C CA . ILE B 1 437 ? 27.751 -38.195 4.967 1.000 39.216 470 ILE B CA 1
ATOM 14799 C C . ILE B 1 437 ? 27.229 -38.256 3.528 1.000 43.874 470 ILE B C 1
ATOM 14800 O O . ILE B 1 437 ? 27.108 -39.372 3.030 1.000 44.204 470 ILE B O 1
ATOM 14816 N N . ILE B 1 438 ? 26.892 -37.138 2.880 1.000 53.661 471 ILE B N 1
ATOM 14817 C CA . ILE B 1 438 ? 26.482 -37.144 1.436 1.000 67.663 471 ILE B CA 1
ATOM 14818 C C . ILE B 1 438 ? 27.685 -37.546 0.578 1.000 43.659 471 ILE B C 1
ATOM 14819 O O . ILE B 1 438 ? 27.476 -38.094 -0.533 1.000 35.727 471 ILE B O 1
ATOM 14835 N N . GLY B 1 439 ? 28.893 -37.286 1.065 1.000 38.328 472 GLY B N 1
ATOM 14836 C CA . GLY B 1 439 ? 30.133 -37.593 0.327 1.000 50.629 472 GLY B CA 1
ATOM 14837 C C . GLY B 1 439 ? 30.265 -36.761 -0.939 1.000 42.456 472 GLY B C 1
ATOM 14838 O O . GLY B 1 439 ? 30.922 -37.243 -1.887 1.000 39.800 472 GLY B O 1
ATOM 14842 N N . LYS B 1 440 ? 29.672 -35.558 -0.963 1.000 39.354 473 LYS B N 1
ATOM 14843 C CA . LYS B 1 440 ? 29.729 -34.580 -2.093 1.000 38.159 473 LYS B CA 1
ATOM 14844 C C . LYS B 1 440 ? 30.030 -33.194 -1.532 1.000 38.127 473 LYS B C 1
ATOM 14845 O O . LYS B 1 440 ? 29.578 -32.899 -0.379 1.000 42.508 473 LYS B O 1
ATOM 14864 N N . ASP B 1 441 ? 30.769 -32.378 -2.288 1.000 32.518 474 ASP B N 1
ATOM 14865 C CA . ASP B 1 441 ? 30.976 -30.953 -1.882 1.000 34.078 474 ASP B CA 1
ATOM 14866 C C . ASP B 1 441 ? 29.602 -30.277 -1.825 1.000 33.005 474 ASP B C 1
ATOM 14867 O O . ASP B 1 441 ? 28.781 -30.493 -2.723 1.000 32.011 474 ASP B O 1
ATOM 14876 N N . LEU B 1 442 ? 29.347 -29.500 -0.774 1.000 33.152 475 LEU B N 1
ATOM 14877 C CA . LEU B 1 442 ? 28.069 -28.790 -0.567 1.000 24.771 475 LEU B CA 1
ATOM 14878 C C . LEU B 1 442 ? 28.354 -27.305 -0.437 1.000 33.757 475 LEU B C 1
ATOM 14879 O O . LEU B 1 442 ? 29.387 -26.947 0.162 1.000 31.225 475 LEU B O 1
ATOM 14895 N N . LEU B 1 443 ? 27.428 -26.465 -0.893 1.000 31.646 476 LEU B N 1
ATOM 14896 C CA . LEU B 1 443 ? 27.233 -25.122 -0.284 1.000 35.742 476 LEU B CA 1
ATOM 14897 C C . LEU B 1 443 ? 25.922 -25.143 0.491 1.000 33.116 476 LEU B C 1
ATOM 14898 O O . LEU B 1 443 ? 24.943 -25.717 -0.001 1.000 28.600 476 LEU B O 1
ATOM 14914 N N . LEU B 1 444 ? 25.925 -24.512 1.667 1.000 34.958 477 LEU B N 1
ATOM 14915 C CA . LEU B 1 444 ? 24.732 -24.303 2.519 1.000 25.886 477 LEU B CA 1
ATOM 14916 C C . LEU B 1 444 ? 24.599 -22.821 2.781 1.000 26.995 477 LEU B C 1
ATOM 14917 O O . LEU B 1 444 ? 25.616 -22.130 2.976 1.000 27.791 477 LEU B O 1
ATOM 14933 N N . PHE B 1 445 ? 23.365 -22.356 2.659 1.000 26.467 478 PHE B N 1
ATOM 14934 C CA . PHE B 1 445 ? 23.009 -20.923 2.689 1.000 26.908 478 PHE B CA 1
ATOM 14935 C C . PHE B 1 445 ? 21.821 -20.783 3.625 1.000 22.292 478 PHE B C 1
ATOM 14936 O O . PHE B 1 445 ? 20.880 -21.625 3.652 1.000 23.002 478 PHE B O 1
ATOM 14953 N N . SER B 1 446 ? 21.821 -19.718 4.403 1.000 23.186 479 SER B N 1
ATOM 14954 C CA . SER B 1 446 ? 20.629 -19.377 5.199 1.000 20.459 479 SER B CA 1
ATOM 14955 C C . SER B 1 446 ? 20.341 -17.881 5.159 1.000 27.839 479 SER B C 1
ATOM 14956 O O . SER B 1 446 ? 21.278 -16.994 5.234 1.000 23.296 479 SER B O 1
ATOM 14964 N N . ASN B 1 447 ? 19.052 -17.595 5.060 1.000 19.905 480 ASN B N 1
ATOM 14965 C CA . ASN B 1 447 ? 18.583 -16.202 5.176 1.000 20.399 480 ASN B CA 1
ATOM 14966 C C . ASN B 1 447 ? 17.084 -16.241 5.282 1.000 17.396 480 ASN B C 1
ATOM 14967 O O . ASN B 1 447 ? 16.463 -17.296 5.277 1.000 25.568 480 ASN B O 1
ATOM 14978 N N . PRO B 1 448 ? 16.461 -15.054 5.452 1.000 20.670 481 PRO B N 1
ATOM 14979 C CA . PRO B 1 448 ? 15.026 -14.940 5.328 1.000 18.213 481 PRO B CA 1
ATOM 14980 C C . PRO B 1 448 ? 14.680 -15.016 3.841 1.000 20.121 481 PRO B C 1
ATOM 14981 O O . PRO B 1 448 ? 15.101 -14.160 3.072 1.000 21.137 481 PRO B O 1
ATOM 14992 N N . ASN B 1 449 ? 13.968 -16.083 3.493 1.000 22.818 482 ASN B N 1
ATOM 14993 C CA . ASN B 1 449 ? 13.658 -16.471 2.115 1.000 22.940 482 ASN B CA 1
ATOM 14994 C C . ASN B 1 449 ? 12.428 -15.661 1.637 1.000 20.081 482 ASN B C 1
ATOM 14995 O O . ASN B 1 449 ? 11.363 -16.218 1.425 1.000 22.919 482 ASN B O 1
ATOM 15006 N N . THR B 1 450 ? 12.643 -14.396 1.453 1.000 20.448 483 THR B N 1
ATOM 15007 C CA . THR B 1 450 ? 11.599 -13.404 1.090 1.000 25.498 483 THR B CA 1
ATOM 15008 C C . THR B 1 450 ? 12.284 -12.169 0.514 1.000 27.283 483 THR B C 1
ATOM 15009 O O . THR B 1 450 ? 13.431 -11.884 0.869 1.000 23.181 483 THR B O 1
ATOM 15020 N N . THR B 1 451 ? 11.564 -11.409 -0.294 1.000 27.216 484 THR B N 1
ATOM 15021 C CA . THR B 1 451 ? 12.076 -10.121 -0.821 1.000 23.609 484 THR B CA 1
ATOM 15022 C C . THR B 1 451 ? 11.502 -8.949 -0.021 1.000 21.178 484 THR B C 1
ATOM 15023 O O . THR B 1 451 ? 11.905 -7.836 -0.287 1.000 24.329 484 THR B O 1
ATOM 15034 N N . GLU B 1 452 ? 10.639 -9.220 0.939 1.000 20.363 485 GLU B N 1
ATOM 15035 C CA . GLU B 1 452 ? 10.107 -8.163 1.853 1.000 31.408 485 GLU B CA 1
ATOM 15036 C C . GLU B 1 452 ? 10.083 -8.702 3.292 1.000 35.001 485 GLU B C 1
ATOM 15037 O O . GLU B 1 452 ? 9.576 -9.828 3.525 1.000 26.390 485 GLU B O 1
ATOM 15049 N N . GLY B 1 453 ? 10.614 -7.917 4.230 1.000 26.664 486 GLY B N 1
ATOM 15050 C CA . GLY B 1 453 ? 10.578 -8.254 5.651 1.000 23.522 486 GLY B CA 1
ATOM 15051 C C . GLY B 1 453 ? 11.599 -9.316 6.004 1.000 21.374 486 GLY B C 1
ATOM 15052 O O . GLY B 1 453 ? 12.442 -9.658 5.172 1.000 25.370 486 GLY B O 1
ATOM 15056 N N . ARG B 1 454 ? 11.520 -9.817 7.229 1.000 24.760 487 ARG B N 1
ATOM 15057 C CA . ARG B 1 454 ? 12.481 -10.832 7.760 1.000 23.439 487 ARG B CA 1
ATOM 15058 C C . ARG B 1 454 ? 11.644 -11.913 8.413 1.000 21.767 487 ARG B C 1
ATOM 15059 O O . ARG B 1 454 ? 11.149 -11.730 9.552 1.000 25.781 487 ARG B O 1
ATOM 15080 N N . HIS B 1 455 ? 11.447 -12.960 7.632 1.000 19.440 488 HIS B N 1
ATOM 15081 C CA . HIS B 1 455 ? 10.631 -14.148 7.989 1.000 20.770 488 HIS B CA 1
ATOM 15082 C C . HIS B 1 455 ? 11.032 -15.266 7.027 1.000 23.606 488 HIS B C 1
ATOM 15083 O O . HIS B 1 455 ? 11.838 -15.015 6.088 1.000 24.158 488 HIS B O 1
ATOM 15098 N N . HIS B 1 456 ? 10.500 -16.470 7.250 1.000 23.913 489 HIS B N 1
ATOM 15099 C CA . HIS B 1 456 ? 10.769 -17.685 6.457 1.000 24.706 489 HIS B CA 1
ATOM 15100 C C . HIS B 1 456 ? 12.277 -18.003 6.442 1.000 23.863 489 HIS B C 1
ATOM 15101 O O . HIS B 1 456 ? 12.810 -18.216 5.364 1.000 27.779 489 HIS B O 1
ATOM 15116 N N . ILE B 1 457 ? 12.925 -17.960 7.601 1.000 22.634 490 ILE B N 1
ATOM 15117 C CA . ILE B 1 457 ? 14.350 -18.356 7.758 1.000 23.787 490 ILE B CA 1
ATOM 15118 C C . ILE B 1 457 ? 14.442 -19.782 7.238 1.000 19.829 490 ILE B C 1
ATOM 15119 O O . ILE B 1 457 ? 13.666 -20.645 7.697 1.000 24.107 490 ILE B O 1
ATOM 15135 N N . THR B 1 458 ? 15.287 -20.003 6.244 1.000 23.345 491 THR B N 1
ATOM 15136 C CA . THR B 1 458 ? 15.388 -21.246 5.445 1.000 22.902 491 THR B CA 1
ATOM 15137 C C . THR B 1 458 ? 16.856 -21.565 5.208 1.000 24.986 491 THR B C 1
ATOM 15138 O O . THR B 1 458 ? 17.670 -20.611 4.959 1.000 24.253 491 THR B O 1
ATOM 15149 N N . ILE B 1 459 ? 17.207 -22.832 5.417 1.000 25.304 492 ILE B N 1
ATOM 15150 C CA . ILE B 1 459 ? 18.521 -23.371 4.983 1.000 26.253 492 ILE B CA 1
ATOM 15151 C C . ILE B 1 459 ? 18.313 -23.941 3.586 1.000 22.601 492 ILE B C 1
ATOM 15152 O O . ILE B 1 459 ? 17.341 -24.734 3.390 1.000 24.243 492 ILE B O 1
ATOM 15168 N N . LYS B 1 460 ? 19.188 -23.532 2.677 1.000 24.063 493 LYS B N 1
ATOM 15169 C CA . LYS B 1 460 ? 19.225 -24.008 1.276 1.000 26.036 493 LYS B CA 1
ATOM 15170 C C . LYS B 1 460 ? 20.576 -24.694 1.023 1.000 24.911 493 LYS B C 1
ATOM 15171 O O . LYS B 1 460 ? 21.642 -24.215 1.540 1.000 21.891 493 LYS B O 1
ATOM 15190 N N . ALA B 1 461 ? 20.525 -25.747 0.248 1.000 20.696 494 ALA B N 1
ATOM 15191 C CA . ALA B 1 461 ? 21.748 -26.486 -0.179 1.000 28.884 494 ALA B CA 1
ATOM 15192 C C . ALA B 1 461 ? 21.917 -26.450 -1.695 1.000 28.089 494 ALA B C 1
ATOM 15193 O O . ALA B 1 461 ? 20.912 -26.551 -2.423 1.000 31.459 494 ALA B O 1
ATOM 15200 N N . SER B 1 462 ? 23.168 -26.348 -2.120 1.000 28.686 495 SER B N 1
ATOM 15201 C CA . SER B 1 462 ? 23.601 -26.532 -3.528 1.000 26.280 495 SER B CA 1
ATOM 15202 C C . SER B 1 462 ? 24.626 -27.671 -3.654 1.000 28.434 495 SER B C 1
ATOM 15203 O O . SER B 1 462 ? 25.643 -27.647 -2.943 1.000 30.741 495 SER B O 1
ATOM 15211 N N . LEU B 1 463 ? 24.427 -28.513 -4.657 1.000 28.841 496 LEU B N 1
ATOM 15212 C CA . LEU B 1 463 ? 25.334 -29.608 -5.015 1.000 25.520 496 LEU B CA 1
ATOM 15213 C C . LEU B 1 463 ? 26.277 -29.181 -6.153 1.000 34.012 496 LEU B C 1
ATOM 15214 O O . LEU B 1 463 ? 27.138 -29.998 -6.502 1.000 34.219 496 LEU B O 1
ATOM 15230 N N . ASP B 1 464 ? 26.117 -27.981 -6.736 1.000 27.769 497 ASP B N 1
ATOM 15231 C CA . ASP B 1 464 ? 26.852 -27.574 -7.960 1.000 31.875 497 ASP B CA 1
ATOM 15232 C C . ASP B 1 464 ? 27.588 -26.246 -7.746 1.000 34.426 497 ASP B C 1
ATOM 15233 O O . ASP B 1 464 ? 27.707 -25.480 -8.693 1.000 34.306 497 ASP B O 1
ATOM 15242 N N . GLY B 1 465 ? 28.137 -26.014 -6.563 1.000 33.847 498 GLY B N 1
ATOM 15243 C CA . GLY B 1 465 ? 28.990 -24.838 -6.328 1.000 29.319 498 GLY B CA 1
ATOM 15244 C C . GLY B 1 465 ? 28.174 -23.549 -6.337 1.000 26.402 498 GLY B C 1
ATOM 15245 O O . GLY B 1 465 ? 28.765 -22.494 -6.669 1.000 30.941 498 GLY B O 1
ATOM 15249 N N . GLY B 1 466 ? 26.876 -23.626 -6.000 1.000 28.969 499 GLY B N 1
ATOM 15250 C CA . GLY B 1 466 ? 25.996 -22.444 -5.872 1.000 26.685 499 GLY B CA 1
ATOM 15251 C C . GLY B 1 466 ? 25.518 -21.915 -7.224 1.000 27.483 499 GLY B C 1
ATOM 15252 O O . GLY B 1 466 ? 25.083 -20.764 -7.282 1.000 32.287 499 GLY B O 1
ATOM 15256 N N . VAL B 1 467 ? 25.593 -22.720 -8.277 1.000 31.552 500 VAL B N 1
ATOM 15257 C CA . VAL B 1 467 ? 24.976 -22.396 -9.590 1.000 33.889 500 VAL B CA 1
ATOM 15258 C C . VAL B 1 467 ? 23.466 -22.573 -9.450 1.000 36.875 500 VAL B C 1
ATOM 15259 O O . VAL B 1 467 ? 22.717 -21.674 -9.881 1.000 31.811 500 VAL B O 1
ATOM 15272 N N . THR B 1 468 ? 23.033 -23.647 -8.777 1.000 31.865 501 THR B N 1
ATOM 15273 C CA . THR B 1 468 ? 21.599 -24.007 -8.608 1.000 41.181 501 THR B CA 1
ATOM 15274 C C . THR B 1 468 ? 21.311 -24.242 -7.127 1.000 37.983 501 THR B C 1
ATOM 15275 O O . THR B 1 468 ? 22.136 -24.897 -6.468 1.000 32.655 501 THR B O 1
ATOM 15286 N N . TRP B 1 469 ? 20.198 -23.694 -6.644 1.000 26.986 502 TRP B N 1
ATOM 15287 C CA . TRP B 1 469 ? 19.592 -23.982 -5.328 1.000 27.790 502 TRP B CA 1
ATOM 15288 C C . TRP B 1 469 ? 18.216 -24.615 -5.536 1.000 31.432 502 TRP B C 1
ATOM 15289 O O . TRP B 1 469 ? 17.206 -23.861 -5.576 1.000 31.730 502 TRP B O 1
ATOM 15310 N N . LEU B 1 470 ? 18.155 -25.935 -5.679 1.000 24.019 503 LEU B N 1
ATOM 15311 C CA . LEU B 1 470 ? 16.854 -26.623 -5.951 1.000 33.831 503 LEU B CA 1
ATOM 15312 C C . LEU B 1 470 ? 15.933 -26.457 -4.745 1.000 27.385 503 LEU B C 1
ATOM 15313 O O . LEU B 1 470 ? 16.401 -26.576 -3.599 1.000 31.171 503 LEU B O 1
ATOM 15329 N N . PRO B 1 471 ? 14.627 -26.148 -4.972 1.000 37.140 504 PRO B N 1
ATOM 15330 C CA . PRO B 1 471 ? 13.642 -26.008 -3.898 1.000 29.607 504 PRO B CA 1
ATOM 15331 C C . PRO B 1 471 ? 13.488 -27.294 -3.077 1.000 27.650 504 PRO B C 1
ATOM 15332 O O . PRO B 1 471 ? 13.169 -27.185 -1.919 1.000 31.230 504 PRO B O 1
ATOM 15343 N N . ALA B 1 472 ? 13.713 -28.464 -3.697 1.000 32.859 505 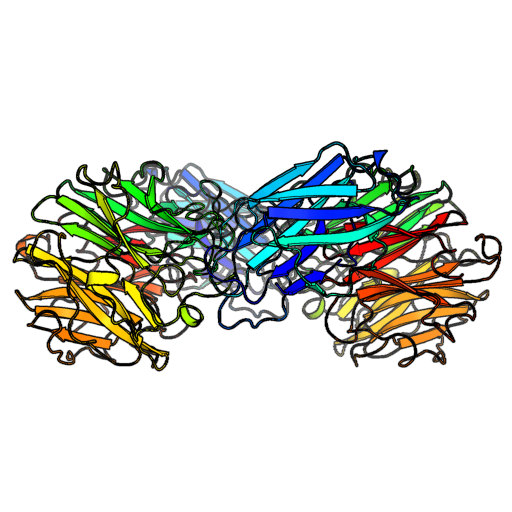ALA B N 1
ATOM 15344 C CA . ALA B 1 472 ? 13.726 -29.772 -3.001 1.000 39.794 505 ALA B CA 1
ATOM 15345 C C . ALA B 1 472 ? 14.783 -29.794 -1.864 1.000 49.161 505 ALA B C 1
ATOM 15346 O O . ALA B 1 472 ? 14.502 -30.414 -0.831 1.000 36.531 505 ALA B O 1
ATOM 15353 N N . HIS B 1 473 ? 15.877 -29.023 -1.962 1.000 28.309 506 HIS B N 1
ATOM 15354 C CA . HIS B 1 473 ? 17.053 -29.041 -1.048 1.000 31.022 506 HIS B CA 1
ATOM 15355 C C . HIS B 1 473 ? 17.051 -27.881 -0.053 1.000 26.521 506 HIS B C 1
ATOM 15356 O O . HIS B 1 473 ? 18.117 -27.203 0.148 1.000 28.205 506 HIS B O 1
ATOM 15371 N N . GLN B 1 474 ? 15.900 -27.659 0.568 1.000 29.021 507 GLN B N 1
ATOM 15372 C CA . GLN B 1 474 ? 15.656 -26.483 1.435 1.000 30.941 507 GLN B CA 1
ATOM 15373 C C . GLN B 1 474 ? 14.815 -26.912 2.621 1.000 26.705 507 GLN B C 1
ATOM 15374 O O . GLN B 1 474 ? 13.918 -27.730 2.456 1.000 24.094 507 GLN B O 1
ATOM 15388 N N . VAL B 1 475 ? 15.124 -26.367 3.776 1.000 22.068 508 VAL B N 1
ATOM 15389 C CA . VAL B 1 475 ? 14.319 -26.595 5.009 1.000 23.292 508 VAL B CA 1
ATOM 15390 C C . VAL B 1 475 ? 13.902 -25.252 5.578 1.000 26.260 508 VAL B C 1
ATOM 15391 O O . VAL B 1 475 ? 14.803 -24.399 5.929 1.000 26.497 508 VAL B O 1
ATOM 15404 N N . LEU B 1 476 ? 12.598 -25.069 5.692 1.000 22.762 509 LEU B N 1
ATOM 15405 C CA . LEU B 1 476 ? 11.973 -23.884 6.328 1.000 22.034 509 LEU B CA 1
ATOM 15406 C C . LEU B 1 476 ? 12.025 -24.106 7.844 1.000 28.015 509 LEU B C 1
ATOM 15407 O O . LEU B 1 476 ? 11.524 -25.130 8.301 1.000 25.207 509 LEU B O 1
ATOM 15423 N N . LEU B 1 477 ? 12.615 -23.173 8.588 1.000 25.380 510 LEU B N 1
ATOM 15424 C CA . LEU B 1 477 ? 12.730 -23.267 10.073 1.000 28.554 510 LEU B CA 1
ATOM 15425 C C . LEU B 1 477 ? 11.814 -22.287 10.812 1.000 32.268 510 LEU B C 1
ATOM 15426 O O . LEU B 1 477 ? 11.415 -22.616 11.954 1.000 23.572 510 LEU B O 1
ATOM 15442 N N . ASP B 1 478 ? 11.556 -21.091 10.280 1.000 19.305 511 ASP B N 1
ATOM 15443 C CA . ASP B 1 478 ? 10.875 -20.031 11.064 1.000 23.467 511 ASP B CA 1
ATOM 15444 C C . ASP B 1 478 ? 10.038 -19.167 10.102 1.000 25.245 511 ASP B C 1
ATOM 15445 O O . ASP B 1 478 ? 10.592 -18.231 9.471 1.000 24.275 511 ASP B O 1
ATOM 15454 N N . GLU B 1 479 ? 8.747 -19.462 9.978 1.000 22.098 512 GLU B N 1
ATOM 15455 C CA . GLU B 1 479 ? 7.904 -18.688 9.025 1.000 21.873 512 GLU B CA 1
ATOM 15456 C C . GLU B 1 479 ? 7.418 -17.394 9.654 1.000 21.415 512 GLU B C 1
ATOM 15457 O O . GLU B 1 479 ? 6.773 -16.623 8.899 1.000 22.463 512 GLU B O 1
ATOM 15469 N N . GLU B 1 480 ? 7.734 -17.089 10.921 1.000 18.810 513 GLU B N 1
ATOM 15470 C CA . GLU B 1 480 ? 7.210 -15.864 11.566 1.000 23.537 513 GLU B CA 1
ATOM 15471 C C . GLU B 1 480 ? 8.326 -14.822 11.618 1.000 20.330 513 GLU B C 1
ATOM 15472 O O . GLU B 1 480 ? 9.388 -15.078 11.075 1.000 23.433 513 GLU B O 1
ATOM 15484 N N . ASP B 1 481 ? 7.994 -13.640 12.093 1.000 29.436 514 ASP B N 1
ATOM 15485 C CA . ASP B 1 481 ? 8.826 -12.429 11.893 1.000 17.794 514 ASP B CA 1
ATOM 15486 C C . ASP B 1 481 ? 9.912 -12.436 12.950 1.000 22.871 514 ASP B C 1
ATOM 15487 O O . ASP B 1 481 ? 9.607 -12.688 14.152 1.000 23.167 514 ASP B O 1
ATOM 15496 N N . GLY B 1 482 ? 11.118 -12.035 12.537 1.000 27.051 515 GLY B N 1
ATOM 15497 C CA . GLY B 1 482 ? 12.274 -11.880 13.428 1.000 22.174 515 GLY B CA 1
ATOM 15498 C C . GLY B 1 482 ? 13.188 -10.814 12.878 1.000 28.887 515 GLY B C 1
ATOM 15499 O O . GLY B 1 482 ? 12.841 -10.185 11.876 1.000 23.224 515 GLY B O 1
ATOM 15503 N N . TRP B 1 483 ? 14.349 -10.649 13.478 1.000 19.529 516 TRP B N 1
ATOM 15504 C CA . TRP B 1 483 ? 15.332 -9.677 12.975 1.000 21.163 516 TRP B CA 1
ATOM 15505 C C . TRP B 1 483 ? 16.211 -10.283 11.869 1.000 20.364 516 TRP B C 1
ATOM 15506 O O . TRP B 1 483 ? 17.026 -9.538 11.292 1.000 22.646 516 TRP B O 1
ATOM 15527 N N . GLY B 1 484 ? 16.128 -11.580 11.593 1.000 20.031 517 GLY B N 1
ATOM 15528 C CA . GLY B 1 484 ? 16.613 -12.108 10.294 1.000 23.270 517 GLY B CA 1
ATOM 15529 C C . GLY B 1 484 ? 18.068 -12.592 10.173 1.000 35.314 517 GLY B C 1
ATOM 15530 O O . GLY B 1 484 ? 18.333 -13.289 9.191 1.000 22.883 517 GLY B O 1
ATOM 15534 N N . TYR B 1 485 ? 19.011 -12.187 11.029 1.000 23.932 518 TYR B N 1
ATOM 15535 C CA . TYR B 1 485 ? 20.431 -12.586 10.890 1.000 21.210 518 TYR B CA 1
ATOM 15536 C C . TYR B 1 485 ? 20.601 -14.040 11.286 1.000 18.004 518 TYR B C 1
ATOM 15537 O O . TYR B 1 485 ? 19.884 -14.524 12.173 1.000 21.133 518 TYR B O 1
ATOM 15555 N N . SER B 1 486 ? 21.568 -14.731 10.681 1.000 21.909 519 SER B N 1
ATOM 15556 C CA . SER B 1 486 ? 21.739 -16.187 10.878 1.000 20.225 519 SER B CA 1
ATOM 15557 C C . SER B 1 486 ? 23.184 -16.558 10.622 1.000 24.635 519 SER B C 1
ATOM 15558 O O . SER B 1 486 ? 23.876 -15.829 9.875 1.000 22.283 519 SER B O 1
ATOM 15566 N N . CYS B 1 487 ? 23.653 -17.651 11.200 1.000 23.900 520 CYS B N 1
ATOM 15567 C CA . CYS B 1 487 ? 25.006 -18.152 10.824 1.000 30.010 520 CYS B CA 1
ATOM 15568 C C . CYS B 1 487 ? 25.008 -19.662 10.905 1.000 27.421 520 CYS B C 1
ATOM 15569 O O . CYS B 1 487 ? 24.499 -20.210 11.918 1.000 25.474 520 CYS B O 1
ATOM 15577 N N . LEU B 1 488 ? 25.618 -20.304 9.904 1.000 23.252 521 LEU B N 1
ATOM 15578 C CA . LEU B 1 488 ? 25.665 -21.773 9.810 1.000 27.898 521 LEU B CA 1
ATOM 15579 C C . LEU B 1 488 ? 27.048 -22.267 10.241 1.000 27.349 521 LEU B C 1
ATOM 15580 O O . LEU B 1 488 ? 28.079 -21.543 10.042 1.000 22.453 521 LEU B O 1
ATOM 15596 N N . SER B 1 489 ? 27.073 -23.467 10.788 1.000 28.866 522 SER B N 1
ATOM 15597 C CA . SER B 1 489 ? 28.324 -24.258 10.985 1.000 23.704 522 SER B CA 1
ATOM 15598 C C . SER B 1 489 ? 27.973 -25.735 11.008 1.000 28.779 522 SER B C 1
ATOM 15599 O O . SER B 1 489 ? 27.038 -26.095 11.745 1.000 24.843 522 SER B O 1
ATOM 15607 N N . MET B 1 490 ? 28.755 -26.584 10.316 1.000 26.531 523 MET B N 1
ATOM 15608 C CA . MET B 1 490 ? 28.550 -28.041 10.465 1.000 31.196 523 MET B CA 1
ATOM 15609 C C . MET B 1 490 ? 28.914 -28.455 11.909 1.000 36.427 523 MET B C 1
ATOM 15610 O O . MET B 1 490 ? 29.956 -28.031 12.482 1.000 23.305 523 MET B O 1
ATOM 15624 N N . ILE B 1 491 ? 28.029 -29.247 12.498 1.000 28.553 524 ILE B N 1
ATOM 15625 C CA . ILE B 1 491 ? 28.176 -29.778 13.875 1.000 30.933 524 ILE B CA 1
ATOM 15626 C C . ILE B 1 491 ? 29.067 -31.011 13.776 1.000 35.069 524 ILE B C 1
ATOM 15627 O O . ILE B 1 491 ? 29.995 -31.097 14.580 1.000 30.080 524 ILE B O 1
ATOM 15643 N N . ASP B 1 492 ? 28.750 -31.919 12.846 1.000 29.181 525 ASP B N 1
ATOM 15644 C CA . ASP B 1 492 ? 29.484 -33.186 12.629 1.000 35.463 525 ASP B CA 1
ATOM 15645 C C . ASP B 1 492 ? 29.315 -33.533 11.150 1.000 40.830 525 ASP B C 1
ATOM 15646 O O . ASP B 1 492 ? 29.025 -32.636 10.370 1.000 50.091 525 ASP B O 1
ATOM 15655 N N . ARG B 1 493 ? 29.472 -34.796 10.775 1.000 43.114 526 ARG B N 1
ATOM 15656 C CA . ARG B 1 493 ? 29.464 -35.200 9.346 1.000 69.828 526 ARG B CA 1
ATOM 15657 C C . ARG B 1 493 ? 28.009 -35.284 8.855 1.000 45.491 526 ARG B C 1
ATOM 15658 O O . ARG B 1 493 ? 27.780 -35.346 7.622 1.000 38.005 526 ARG B O 1
ATOM 15679 N N . GLU B 1 494 ? 27.044 -35.259 9.771 1.000 39.274 527 GLU B N 1
ATOM 15680 C CA . GLU B 1 494 ? 25.630 -35.619 9.472 1.000 43.799 527 GLU B CA 1
ATOM 15681 C C . GLU B 1 494 ? 24.689 -34.433 9.688 1.000 31.409 527 GLU B C 1
ATOM 15682 O O . GLU B 1 494 ? 23.523 -34.575 9.302 1.000 32.128 527 GLU B O 1
ATOM 15694 N N . THR B 1 495 ? 25.129 -33.346 10.329 1.000 29.772 528 THR B N 1
ATOM 15695 C CA . THR B 1 495 ? 24.202 -32.310 10.869 1.000 27.036 528 THR B CA 1
ATOM 15696 C C . THR B 1 495 ? 24.818 -30.922 10.731 1.000 36.996 528 THR B C 1
ATOM 15697 O O . THR B 1 495 ? 25.989 -30.734 11.065 1.000 23.636 528 THR B O 1
ATOM 15708 N N . VAL B 1 496 ? 23.990 -29.966 10.296 1.000 36.516 529 VAL B N 1
ATOM 15709 C CA . VAL B 1 496 ? 24.388 -28.554 10.247 1.000 27.493 529 VAL B CA 1
ATOM 15710 C C . VAL B 1 496 ? 23.675 -27.862 11.403 1.000 25.505 529 VAL B C 1
ATOM 15711 O O . VAL B 1 496 ? 22.481 -28.194 11.734 1.000 23.432 529 VAL B O 1
ATOM 15724 N N . GLY B 1 497 ? 24.402 -26.933 12.008 1.000 25.969 530 GLY B N 1
ATOM 15725 C CA . GLY B 1 497 ? 23.930 -26.017 13.028 1.000 20.783 530 GLY B CA 1
ATOM 15726 C C . GLY B 1 497 ? 23.619 -24.651 12.447 1.000 20.637 530 GLY B C 1
ATOM 15727 O O . GLY B 1 497 ? 24.348 -24.193 11.566 1.000 27.453 530 GLY B O 1
ATOM 15731 N N . ILE B 1 498 ? 22.591 -24.004 13.000 1.000 25.502 531 ILE B N 1
ATOM 15732 C CA . ILE B 1 498 ? 22.178 -22.629 12.650 1.000 25.347 531 ILE B CA 1
ATOM 15733 C C . ILE B 1 498 ? 21.895 -21.903 13.963 1.000 26.202 531 ILE B C 1
ATOM 15734 O O . ILE B 1 498 ? 21.203 -22.459 14.832 1.000 20.293 531 ILE B O 1
ATOM 15750 N N . PHE B 1 499 ? 22.609 -20.801 14.150 1.000 21.193 532 PHE B N 1
ATOM 15751 C CA . PHE B 1 499 ? 22.498 -19.861 15.270 1.000 30.037 532 PHE B CA 1
ATOM 15752 C C . PHE B 1 499 ? 21.865 -18.581 14.700 1.000 19.432 532 PHE B C 1
ATOM 15753 O O . PHE B 1 499 ? 22.510 -17.900 13.841 1.000 21.196 532 PHE B O 1
ATOM 15770 N N . TYR B 1 500 ? 20.656 -18.249 15.081 1.000 23.558 533 TYR B N 1
ATOM 15771 C CA . TYR B 1 500 ? 19.970 -17.152 14.362 1.000 21.542 533 TYR B CA 1
ATOM 15772 C C . TYR B 1 500 ? 19.038 -16.370 15.248 1.000 27.014 533 TYR B C 1
ATOM 15773 O O . TYR B 1 500 ? 18.643 -16.849 16.332 1.000 25.984 533 TYR B O 1
ATOM 15791 N N . GLU B 1 501 ? 18.693 -15.205 14.723 1.000 24.609 534 GLU B N 1
ATOM 15792 C CA . GLU B 1 501 ? 17.617 -14.329 15.253 1.000 19.966 534 GLU B CA 1
ATOM 15793 C C . GLU B 1 501 ? 16.309 -14.878 14.719 1.000 22.357 534 GLU B C 1
ATOM 15794 O O . GLU B 1 501 ? 16.130 -14.894 13.494 1.000 21.642 534 GLU B O 1
ATOM 15806 N N . SER B 1 502 ? 15.481 -15.413 15.597 1.000 21.893 535 SER B N 1
ATOM 15807 C CA . SER B 1 502 ? 14.204 -16.065 15.234 1.000 31.407 535 SER B CA 1
ATOM 15808 C C . SER B 1 502 ? 13.008 -15.304 15.836 1.000 16.973 535 SER B C 1
ATOM 15809 O O . SER B 1 502 ? 13.205 -14.308 16.611 1.000 24.671 535 SER B O 1
ATOM 15817 N N . SER B 1 503 ? 11.821 -15.848 15.543 1.000 18.942 536 SER B N 1
ATOM 15818 C CA . SER B 1 503 ? 10.516 -15.366 16.042 1.000 26.756 536 SER B CA 1
ATOM 15819 C C . SER B 1 503 ? 10.323 -15.849 17.496 1.000 22.549 536 SER B C 1
ATOM 15820 O O . SER B 1 503 ? 9.386 -15.365 18.148 1.000 18.325 536 SER B O 1
ATOM 15828 N N . VAL B 1 504 ? 11.221 -16.728 17.976 1.000 18.769 537 VAL B N 1
ATOM 15829 C CA . VAL B 1 504 ? 11.070 -17.439 19.284 1.000 20.676 537 VAL B CA 1
ATOM 15830 C C . VAL B 1 504 ? 12.183 -17.111 20.292 1.000 21.302 537 VAL B C 1
ATOM 15831 O O . VAL B 1 504 ? 11.924 -17.298 21.459 1.000 19.413 537 VAL B O 1
ATOM 15844 N N . ALA B 1 505 ? 13.302 -16.527 19.885 1.000 19.787 538 ALA B N 1
ATOM 15845 C CA . ALA B 1 505 ? 14.389 -16.122 20.800 1.000 16.561 538 ALA B CA 1
ATOM 15846 C C . ALA B 1 505 ? 15.393 -15.268 20.013 1.000 15.949 538 ALA B C 1
ATOM 15847 O O . ALA B 1 505 ? 15.710 -15.574 18.833 1.000 26.602 538 ALA B O 1
ATOM 15854 N N . HIS B 1 506 ? 15.999 -14.304 20.702 1.000 20.399 539 HIS B N 1
ATOM 15855 C CA . HIS B 1 506 ? 17.042 -13.441 20.126 1.000 12.741 539 HIS B CA 1
ATOM 15856 C C . HIS B 1 506 ? 18.188 -14.285 19.524 1.000 20.879 539 HIS B C 1
ATOM 15857 O O . HIS B 1 506 ? 18.664 -13.959 18.458 1.000 21.953 539 HIS B O 1
ATOM 15872 N N . MET B 1 507 ? 18.692 -15.276 20.258 1.000 21.613 540 MET B N 1
ATOM 15873 C CA . MET B 1 507 ? 19.708 -16.244 19.751 1.000 21.349 540 MET B CA 1
ATOM 15874 C C . MET B 1 507 ? 19.110 -17.638 19.870 1.000 24.567 540 MET B C 1
ATOM 15875 O O . MET B 1 507 ? 18.991 -18.149 21.000 1.000 22.821 540 MET B O 1
ATOM 15889 N N . THR B 1 508 ? 18.710 -18.192 18.732 1.000 26.153 541 THR B N 1
ATOM 15890 C CA . THR B 1 508 ? 18.065 -19.534 18.606 1.000 22.963 541 THR B CA 1
ATOM 15891 C C . THR B 1 508 ? 19.092 -20.486 17.976 1.000 20.588 541 THR B C 1
ATOM 15892 O O . THR B 1 508 ? 19.682 -20.125 16.970 1.000 23.004 541 THR B O 1
ATOM 15903 N N . PHE B 1 509 ? 19.281 -21.662 18.535 1.000 21.340 542 PHE B N 1
ATOM 15904 C CA . PHE B 1 509 ? 20.135 -22.692 17.910 1.000 16.113 542 PHE B CA 1
ATOM 15905 C C . PHE B 1 509 ? 19.246 -23.856 17.466 1.000 19.004 542 PHE B C 1
ATOM 15906 O O . PHE B 1 509 ? 18.423 -24.373 18.290 1.000 21.778 542 PHE B O 1
ATOM 15923 N N . GLN B 1 510 ? 19.403 -24.274 16.207 1.000 23.688 543 GLN B N 1
ATOM 15924 C CA . GLN B 1 510 ? 18.783 -25.536 15.747 1.000 25.100 543 GLN B CA 1
ATOM 15925 C C . GLN B 1 510 ? 19.817 -26.379 15.031 1.000 27.590 543 GLN B C 1
ATOM 15926 O O . GLN B 1 510 ? 20.905 -25.840 14.584 1.000 23.419 543 GLN B O 1
ATOM 15940 N N . ALA B 1 511 ? 19.502 -27.658 14.948 1.000 24.315 544 ALA B N 1
ATOM 15941 C CA . ALA B 1 511 ? 20.404 -28.644 14.338 1.000 22.160 544 ALA B CA 1
ATOM 15942 C C . ALA B 1 511 ? 19.583 -29.394 13.310 1.000 26.961 544 ALA B C 1
ATOM 15943 O O . ALA B 1 511 ? 18.499 -29.861 13.672 1.000 29.354 544 ALA B O 1
ATOM 15950 N N . VAL B 1 512 ? 20.097 -29.484 12.087 1.000 24.603 545 VAL B N 1
ATOM 15951 C CA . VAL B 1 512 ? 19.356 -30.108 10.970 1.000 24.046 545 VAL B CA 1
ATOM 15952 C C . VAL B 1 512 ? 20.232 -31.181 10.370 1.000 27.365 545 VAL B C 1
ATOM 15953 O O . VAL B 1 512 ? 21.372 -30.886 10.059 1.000 23.802 545 VAL B O 1
ATOM 15966 N N . LYS B 1 513 ? 19.665 -32.360 10.165 1.000 33.062 546 LYS B N 1
ATOM 15967 C CA . LYS B 1 513 ? 20.362 -33.428 9.412 1.000 33.705 546 LYS B CA 1
ATOM 15968 C C . LYS B 1 513 ? 20.518 -32.985 7.958 1.000 31.045 546 LYS B C 1
ATOM 15969 O O . LYS B 1 513 ? 19.548 -32.441 7.375 1.000 29.842 546 LYS B O 1
ATOM 15988 N N A ILE B 1 514 ? 21.693 -33.228 7.391 0.500 37.521 547 ILE B N 1
ATOM 15989 N N B ILE B 1 514 ? 21.676 -33.214 7.341 0.500 42.773 547 ILE B N 1
ATOM 15990 C CA A ILE B 1 514 ? 21.999 -32.996 5.945 0.500 27.984 547 ILE B CA 1
ATOM 15991 C CA B ILE B 1 514 ? 21.858 -32.868 5.898 0.500 39.071 547 ILE B CA 1
ATOM 15992 C C A ILE B 1 514 ? 21.029 -33.839 5.101 0.500 31.100 547 ILE B C 1
ATOM 15993 C C B ILE B 1 514 ? 21.100 -33.884 5.036 0.500 33.787 547 ILE B C 1
ATOM 15994 O O A ILE B 1 514 ? 20.599 -33.386 4.037 0.500 29.795 547 ILE B O 1
ATOM 15995 O O B ILE B 1 514 ? 20.887 -33.578 3.863 0.500 62.499 547 ILE B O 1
ATOM 16026 N N . LYS B 1 515 ? 20.653 -35.009 5.596 1.000 32.443 548 LYS B N 1
ATOM 16027 C CA . LYS B 1 515 ? 19.788 -35.973 4.860 1.000 32.218 548 LYS B CA 1
ATOM 16028 C C . LYS B 1 515 ? 18.340 -35.481 4.817 1.000 31.161 548 LYS B C 1
ATOM 16029 O O . LYS B 1 515 ? 17.594 -35.994 3.967 1.000 43.773 548 LYS B O 1
ATOM 16048 N N . ASP B 1 516 ? 17.964 -34.489 5.637 1.000 31.500 549 ASP B N 1
ATOM 16049 C CA . ASP B 1 516 ? 16.674 -33.763 5.496 1.000 35.983 549 ASP B CA 1
ATOM 16050 C C . ASP B 1 516 ? 16.742 -32.725 4.379 1.000 33.788 549 ASP B C 1
ATOM 16051 O O . ASP B 1 516 ? 15.703 -32.512 3.727 1.000 45.684 549 ASP B O 1
ATOM 16060 N N . LEU B 1 517 ? 17.887 -32.053 4.221 1.000 35.317 550 LEU B N 1
ATOM 16061 C CA . LEU B 1 517 ? 18.136 -31.106 3.100 1.000 35.279 550 LEU B CA 1
ATOM 16062 C C . LEU B 1 517 ? 18.195 -31.846 1.767 1.000 47.621 550 LEU B C 1
ATOM 16063 O O . LEU B 1 517 ? 17.579 -31.381 0.818 1.000 52.941 550 LEU B O 1
ATOM 16079 N N . ILE B 1 518 ? 18.987 -32.907 1.681 1.000 46.686 551 ILE B N 1
ATOM 16080 C CA . ILE B 1 518 ? 19.291 -33.603 0.397 1.000 41.045 551 ILE B CA 1
ATOM 16081 C C . ILE B 1 518 ? 18.802 -35.053 0.479 1.000 44.402 551 ILE B C 1
ATOM 16082 O O . ILE B 1 518 ? 19.526 -35.864 1.098 1.000 48.136 551 ILE B O 1
ATOM 16098 N N . ARG B 1 519 ? 17.636 -35.379 -0.091 1.000 63.134 552 ARG B N 1
ATOM 16099 C CA . ARG B 1 519 ? 16.982 -36.715 0.047 1.000 45.828 552 ARG B CA 1
ATOM 16100 C C . ARG B 1 519 ? 17.281 -37.556 -1.201 1.000 45.654 552 ARG B C 1
ATOM 16101 O O . ARG B 1 519 ? 18.321 -38.228 -1.247 1.000 54.222 552 ARG B O 1
#

InterPro domains:
  IPR011040 Sialidase [PF13859] (200-478)
  IPR026856 Sialidase family [PTHR10628] (189-535)
  IPR029456 Sialidase, N-terminal [PF14873] (20-170)
  IPR036278 Sialidase superfamily [SSF50939] (187-537)

Secondary structure (DSSP, 8-state):
-EEEEE-----EETT-S--EEEEEEEEEEPTT--EEEEEEEE-TT--GGGEEEEEEEEEE---TTS-S--S-SS-SS-SS-TT-SSS--TTT-EEEEEESS--SEEEEE--PPPPSEEEEEEEEEEE-TT--TT-EEEEEEEEEEETTEEPEEES----EEEEEEEEE-TTGGG-SEEEEEEEEE-TTS-EEEEEEEESS-S--SSSSEEEEEEEESSTTS--PPPEEEE--TTGGG--GGGS-EEEEEEEE-TTT--EEEEEEE----TTS-HHHH--SSSSTTTS-EEEEEEESSTTSS-PPPEE-HHHH--TT-SEEEE-SEE-EE-TTS-EEEEEEEE-TTS-EEEEEEEESSTTSS-EE---SEETEEEEEEEEEETTEEEEEEEETT-EE-EEEEESSTTSS-EE-TTTTTTSEESS---EEEEE-GGGSTT-S-EEEEEEE-SSSSS--EEEEEESSTTS---GGGEEEEE-S-----EEEEE-SSSEEEEEE--SS-SEEEEEEEHHHH--/-EEEEE-----EETT-S--EEEEEEEEEEPTT--EEEEEEEE-TT--GGGEEEEEEEEEE---TTS-S--S-SS-SS-SS-TT-SSS--TTT-EEEEEESS--SEEEEE--PPPPSEEEEEEEEEEE-TT--TT-EEEEEEEEEEETTEEPEEES----EEEEEEEEE-TTGGG-SEEEEEEEEE-TTS-EEEEEEEESS-S--SSSSEEEEEEEESSTTSS-PPPEEEE--TTGGG--GGGS-EEEEEEEE-TTT--EEEEEEE----TTS-HHHH--SSSSTTTS-EEEEEEESSTTSS-PPPEE-HHHH--TT-SEEEEPSEE-EE-TTS-EEEEEEEE-TTS-EEEEEEEESSTTSS-EE---SEETEEEEEEEEEETTEEEEEEEETT-EE-EEEEESSTTSS-EE-TTTTTSSEESS---EEEEE-GGGSTT-S-EEEEEEE-SSSSS--EEEEEESSTTS---GGGEEEEE-S-----EEEEE-SSSEEEEEE--SS-SEEEEEEEHHHH--

Sequence (1038 aa):
DSVYVQNPQIPILVDRTDNVLFRIRIPDATKGDVLNRLTIRFGNEDKLSEVKAVRLFYAGTEAATKGRSRFAPVTYVSSHNIRNTRSANPSYSIRQDEVTTVANTLTLKTRQPMVKGINYFWVSVEMDRNTSLLSKLTSTVTEVVINDKPAVIAGEQAAVRRMGIGVRHAGDDGSASFRIPGLVTTNKGTLLGVYDVRYNNSVDLQEHIDVGLSRSTDKGQTWEPMRIAMSFGETDGLPSGQNGVGDPSILVDERTNTVWVVAAWTHGMGNARAWTNSMPGMTPDETAQLMMVKSTDDGRTWSESTNITSQVKDPSWCFLLQGPGRGITMRDGTLVFPIQFIDSLRVPHAGIMYSKDRGETWHIHQPARTNNTTEAQVAEVEPGVLMLNMRDNRGGSRAVSITRDLGKSWTEHSSNRSALPESICMASLISVKAKDNIIGKDLLLFSNPNTTEGRHHITIKASLDGGVTWLPAHQVLLDEEDGWGYSCLSMIDRETVGIFYESSVAHMTFQAVKIIKDLIRDSVYVQNPQIPILVDRTDNVLFRIRIPDATKGDVLNRLTIRFGNEDKLSEVKAVRLFYAGTEAATKGRSRFAPVTYVSSHNIRNTRSANPSYSIRQDEVTTVANTLTLKTRQPMVKGINYFWVSVEMDRNTSLLSKLTSTVTEVVINDKPAVIAGEQAAVRRMGIGVRHAGDDGSASFRIPGLVTTNKGTLLGVYDVRYNNSVDLQEHIDVGLSRSTDKGQTWEPMRIAMSFGETDGLPSGQNGVGDPSILVDERTNTVWVVAAWTHGMGNARAWTNSMPGMTPDETAQLMMVKSTDDGRTWSESTNITSQVKDPSWCFLLQGPGRGITMMRDGTLVFPIQFIDSLRVPHAGIMYSKDRGETWHIHQPARTNTTEAQVAEVEPGVLMLNMRDNRGGSRAVSITRDLGKSWTEHSSNRSALPESICMASLISVKAKDNIIGKDLLLFSNPNTTEGRHHITIKASLDGGVTWLPAHQVLLDEEDGWGYSCLSMIDRETVGIFYESSVAHMTFQAVKIIKDLIR

Solvent-accessible surface area: 35966 Å² total; per-residue (Å²): 143,42,0,77,1,40,4,0,22,8,1,0,0,2,34,5,48,4,4,8,0,0,24,0,18,6,8,97,7,93,136,42,22,30,0,36,86,0,14,0,141,5,28,129,159,25,122,18,109,20,9,114,4,0,17,0,16,0,0,0,14,14,3,66,86,74,36,136,97,89,45,14,3,27,87,2,11,26,11,100,51,57,124,40,3,92,36,8,20,96,7,25,4,28,143,43,37,68,34,92,114,19,52,60,80,7,45,0,123,11,224,16,72,2,11,165,22,20,0,0,0,0,0,0,0,9,1,57,107,130,1,41,5,69,14,72,3,60,1,43,3,67,60,0,4,12,58,113,135,101,14,104,49,39,42,130,22,75,18,66,0,27,1,0,17,8,13,29,2,3,21,21,97,66,0,26,3,0,24,4,1,0,0,0,29,6,86,153,32,4,0,0,0,0,0,0,0,4,53,46,50,45,61,71,15,0,4,40,2,12,0,0,0,2,6,1,91,58,106,0,54,87,37,59,119,38,60,75,5,6,50,21,35,90,48,89,22,1,1,14,1,8,2,0,0,0,28,0,0,0,0,7,1,89,143,72,18,20,0,18,0,0,0,0,14,0,4,3,19,1,30,4,72,2,98,73,6,0,63,62,18,53,65,40,53,85,1,1,3,1,10,3,3,78,2,108,46,3,0,122,87,40,44,166,42,81,59,6,4,93,77,15,10,59,78,54,32,4,6,1,6,0,0,1,0,31,0,18,14,8,86,100,3,6,0,0,0,0,0,4,10,2,30,69,147,86,42,10,23,0,0,2,0,16,0,139,53,81,5,112,60,2,77,28,58,100,40,20,44,66,54,0,10,14,2,1,4,0,9,20,97,95,40,10,1,2,0,2,0,41,0,63,117,19,29,12,1,0,1,5,17,2,170,51,26,0,129,63,46,92,118,29,88,3,21,72,77,37,2,44,0,22,49,0,2,1,0,2,8,47,10,62,34,154,59,0,64,42,42,128,81,4,3,0,0,0,0,0,52,18,85,114,39,64,31,61,3,7,0,8,0,2,79,67,30,1,78,57,22,89,113,69,29,41,9,58,0,1,55,44,108,22,70,0,16,0,0,0,3,32,10,46,124,87,7,0,0,0,0,0,2,7,19,5,1,6,0,0,0,1,8,0,96,0,110,19,0,16,203,126,42,0,77,1,40,7,0,20,8,2,0,0,1,24,10,57,6,3,7,0,0,24,0,17,7,18,120,6,93,138,40,24,32,0,34,98,0,16,0,123,2,23,138,163,22,126,24,98,17,8,120,4,0,19,0,12,0,1,0,15,13,0,46,88,82,30,149,95,74,48,13,3,26,89,1,11,27,10,101,51,53,147,39,2,87,34,8,23,95,6,26,4,27,142,44,38,64,37,90,114,20,57,64,68,9,47,0,120,14,216,15,69,2,10,168,23,9,0,0,0,0,0,1,0,21,2,58,134,126,0,41,5,66,22,71,2,62,1,50,2,54,66,0,5,13,67,113,125,98,11,105,50,37,44,100,24,89,27,68,0,32,1,0,9,9,13,26,1,3,18,21,102,35,0,26,3,0,22,4,0,0,0,0,24,5,87,154,32,4,0,0,0,0,0,0,0,4,54,47,50,44,60,70,13,0,2,40,2,12,0,0,0,2,7,0,88,52,104,0,51,77,39,57,116,33,59,80,4,7,50,23,34,95,46,89,21,2,0,12,2,8,3,0,0,0,27,0,0,0,0,5,1,80,146,72,20,20,0,17,0,0,0,0,14,0,5,3,19,1,33,6,77,3,99,72,7,0,64,62,17,51,65,39,50,86,1,1,4,1,9,1,3,79,1,107,47,3,0,119,89,40,44,162,37,80,65,7,3,92,78,16,9,57,80,52,32,4,6,2,5,0,0,0,0,24,0,21,14,8,109,104,3,6,0,0,0,0,0,4,9,2,32,70,152,84,53,13,14,0,0,2,0,17,0,142,52,77,6,122,59,3,80,28,56,101,45,18,59,74,52,0,10,16,1,2,2,0,22,22,98,92,43,15,1,3,0,2,0,40,0,61,114,17,31,13,0,0,2,7,13,2,166,49,28,1,128,62,47,79,123,28,89,5,13,74,81,34,2,46,0,23,48,0,1,2,0,1,10,47,9,59,35,158,54,0,74,35,48,118,79,3,4,0,0,0,0,0,51,18,84,115,40,64,29,63,3,6,0,8,0,1,73,65,26,1,80,56,24,89,110,80,26,45,14,60,0,0,52,47,109,22,70,0,15,0,0,0,3,31,9,46,123,88,8,0,0,0,0,0,1,7,19,4,1,5,0,0,0,2,8,0,89,0,114,32,0,15,242

B-factor: mean 32.15, std 11.47, range [12.74, 206.83]

Foldseek 3Di:
DEKEKAQFQAAAAQQAPWDFRIKMKPFFDAFQKFFFKWKKFWDPPAPCVQWQKKWKKWQAFADPPPDRPDRARDDQADLQPLVGNRHGPCNRIPTAAMDRDDDRMDMGGHNDGHHGGIIMMTMIIHGNLQDDLAGWIQMDTPFTAIPNRTHDYDYDNRDTYGHWHFLFGQNPPQASFWAFWAWEQFPLLKIKIKIWRHRPHPDAPLFLIFIWIWIDNPLHSDTDPIDGQGACDCPPNNHSSQWHKGLKAWEQLRVQSKIKIKIKTAHHQPNDHLLPRQAAAQDSVRGIFTKMWIDNPNPPDIDHIDTQRVQEPDRQWSYKGFQTYYWYQAPLRKTKTKIWIQGNVRKIFIFIWIDPPNPPGIYDAAGADIQWGHWYWECLDHLKIWIWTQHPVFFAIWIWIDSPRHNDIGGDLPGPHAATDLRAHKEWYWDALVFAPVSAIKIWIWWQRDRHAGAQTKIFIDRPSNNHGDPQLMDGNARDHWRIHKYWYCSGRFWIWIFRTHSSYSTMIHIYGSVSRPD/DEKEKDQFQAADAQQAQWDFRIKMKDFFDDFQKFFFKWKKFWDPPAPCVFWQKKWKKWQAFADPPPDRPDRARDDQAALQPLVGNRHGPCVRIPTAAMDRRDDRMDMTGHNDGHHGGIIMMTMTIHGNLQPPQAGWIQMDGPFTAIPNHTHDYDYDNRDTYGHWHFLFGQNPPQANFWAFWAWEQFPLLKIKIKIWRQRPHPDAPLFLIFIWIWIGNPLHSDTDPIDGQGACDCPPNNHSSQFHKGLKAKEQLRVQSKIKIKIKTAHHQPNDHLLPRQAAAQDNVRGIWIWMWIDNPNPPDIHHIDTQSVQEPDRQWSYKGFQGYYWYQAPLRKTKTKIWTQGNVRKIFIAIWIDPPSPPGIYTAAGQDIQWGHWYWECLDHLKIWIWTQHPVFFAIFIWIDSPRGNDIDGDLPGPNAATDLRAHKEWYWAALVFAPVSAIKIWIWWQRDRHAGAQTKIFMDRPSNNHTDPLQMDGNARDHWRIHKYWYASGRFKIWIFRTHSSYSTMIHIGGSVSRPD

Organism: Tannerella forsythia (strain ATCC 43037 / JCM 10827 / CCUG 21028 A / KCTC 5666 / FDC 338) (NCBI:txid203275)

Nearest PDB structures (foldseek):
  7qyp-assembly1_A  TM=1.002E+00  e=0.000E+00  Tannerella forsythia
  7qyj-assembly1_B  TM=1.002E+00  e=0.000E+00  Tannerella forsythia
  4q6k-assembly1_A  TM=9.921E-01  e=5.256E-93  Bacteroides caccae ATCC 43185
  6myv-assembly2_B  TM=9.918E-01  e=1.778E-91  bacterium
  4bbw-assembly1_A  TM=9.865E-01  e=1.551E-88  Bacteroides thetaiotaomicron

Radius of gyration: 32.17 Å; Cα contacts (8 Å, |Δi|>4): 3340; chains: 2; bounding box: 80×82×67 Å